Protein 1M70 (pdb70)

B-factor: mean 21.25, std 9.21, range [10.83, 76.38]

Secondary structure (DSSP, 8-state):
---HHHHHTT-GGGHHHH-TTS----TTSPP-TT--HHHHHHHHHHHHHHHSTTPPTTSS---GGGTTTTTT--HHHHHHHHHHHHHSPP------HHHHHHHHHHHHH-BGGGTBPPSHHHH-TTS--BGGGTBPP-TT--HHHHHHHHHHHHHTS--TTTTT-HHHHHHTT--HHHHHHHHHHHHT--/---HHHHHTS-GGGHHHH-TTS----TTSPP-TT--HHHHHHHHHHHHHHHSTTPPTT-S---GGGTTTTTT--HHHHHHHHHHHHHSPPPP----HHHHHHHHHHHHH-BGGGTBPPSHHHH-TTS--BTTTTBPP-TT--HHHHHHHHHHHHHTS--TT-TT-HHHHHHTT--HHHHHHHHHHHHH--/---HHHHTTS-HHHHHHH-TTS--SSTTSPP-TT--HHHHHHHHHHHHHHHSTTPPTTSS---GGGTTTTTTS-HHHHHHHHHHHHHSPP------HHHHHHHHHHHHH-BGGGTB--SHHHH-TTS--BGGGTBPP-TT--HHHHHHHHHHHHTT---TT-TT-HHHHHHTT--HHHHHHHHHHHHH--/---HHHHHTT-HHHHHHH-TTS--SSTTS---TT--HHHHHHHHHHHHHHHSTTPPTTSS---GGGTTTTTT--HHHHHHHHHHHHHSPPPP----HHHHHHHHHHHHH-BGGGTBPPSHHHH-TTS--BGGGTBPP-TT--HHHHHHHHHHHHHTS--TT-TT-HHHHHHTT--HHHHHHHHHHHHH--

InterPro domains:
  IPR009056 Cytochrome c-like domain [PF00034] (26-107)
  IPR009056 Cytochrome c-like domain [PF00034] (123-209)
  IPR009056 Cytochrome c-like domain [PS51007] (22-109)
  IPR009056 Cytochrome c-like domain [PS51007] (118-210)
  IPR024167 Cytochrome c4-like [PIRSF000005] (1-210)
  IPR036909 Cytochrome c-like domain superfamily [G3DSA:1.10.760.10] (21-111)
  IPR036909 Cytochrome c-like domain superfamily [G3DSA:1.10.760.10] (112-210)
  IPR036909 Cytochrome c-like domain superfamily [SSF46626] (21-110)
  IPR036909 Cytochrome c-like domain superfamily [SSF46626] (114-209)
  IPR050597 Cytochrome c Oxidase Subunit [PTHR33751] (7-210)

Organism: Stutzerimonas stutzeri (NCBI:txid316)

Foldseek 3Di:
DAAQVLLLVVCVVPPVQQNSQQADPPQQRKRLAQKFLQLQLQLLVLCCQQQEPPRDPPGRAHDVVCRPPCVVPDSRSSSNNSSNRSNGDADADAQDCVQQVLLLCCQQQNDVVLPAGHVCVALNNQQCGDNVVNTIRQAQIRLNNQLVVLVCLLVVNGDSCVVPNPSVVNSVPDDSSNSSSNSSNRNHGD/DADQVVLLVVCVVPCVQQNSQQEDPPLQRKRLAQKFLLLQLQLLVLCQQQQEPPRDPPGRAHDVVCRNPCVVPDSRSSSNNSSNRSNGDYDAAAFDPVLQVLLLCCQQQNDVVVPAGHNCVAQNNQQSGDNVVNGIRQAQIRLVNQLVVLVCLLVVVHDVVDPVSPSSVNSVPDDSSNSNSNSRNRRRGD/DAALVVLLVVCPVVCVACNSLQPGPDQQGKRLAQKFLLLQLQLLVLCQQQQEPPRDPPGRAHDVVCRPVCVVPDSRNSSNNSSNRSNGDADADAFPVVLLVLLLCCQCQPDVVVPAGHVCVACNNQQCGDVVVSGIRQAQIRLNNQLVVLVCLLVVVHDVVPDVSVSVVNSVPADSSNSSSNSSNRNRGD/DADQVVLLVVCPVVCVAQNSLQAGPDLQRKRLAQKFLQLQLQLLVLCQQQQEVPRDPPGGAHDVVCRCVCVVPDSHNSSHNSSNRNNGDYDAFAFDVVLQVLLLCCQCQNDVVVPAGHNCVACNNLQSGDNVVSGIRQAQIRLVNQLVVLVCLLVVVGDVVPDVSNSVVNSVPADSSNSNSNSRNRNRRD

Sequence (760 aa):
AGDAEAGQGKVAVCGACHGVDGNSPAPNFPKLAGQGERYLLKQLQDIKAGSTPGAPEGVGRKVLEMTGMLDPLSDQDLEDIAAYFSSQKGSVGYADPALAKQGEKLFRGGKLDQGMPACTGCHAPNGVGNDLAGFPKLGGQHAAYTAKQLTDFREGNRTNDGDTMIMRGVAAKLSNKDIEALSSYIQGLHAGDAEAGQGKVAVCGACHGVDGNSPAPNFPKLAGQGERYLLKQLQDIKAGSTPGAPEGVGRKVLEMTGMLDPLSDQDLEDIAAYFSSQKGSVGYADPALAKQGEKLFRGGKLDQGMPACTGCHAPNGVGNDLAGFPKLGGQHAAYTAKQLTDFREGNRTNDGDTMIMRGVAAKLSNKDIEALSSYIQGLHAGDAEAGQGKVAVCGACHGVDGNSPAPNFPKLAGQGERYLLKQLQDIKAGSTPGAPEGVGRKVLEMTGMLDPLSDQDLEDIAAYFSSQKGSVGYADPALAKQGEKLFRGGKLDQGMPACTGCHAPNGVGNDLAGFPKLGGQHAAYTAKQLTDFREGNRTNDGDTMIMRGVAAKLSNKDIEALSSYIQGLHAGDAEAGQGKVAVCGACHGVDGNSPAPNFPKLAGQGERYLLKQLQDIKAGSTPGAPEGVGRKVLEMTGMLDPLSDQDLEDIAAYFSSQKGSVGYADPALAKQGEKLFRGGKLDQGMPACTGCHAPNGVGNDLAGFPKLGGQHAAYTAKQLTDFREGNRTNDGDTMIMRGVAAKLSNKDIEALSSYIQGLH

CATH classification: 1.10.760.10 (+1 more: 1.10.760.10)

Solvent-accessible surface area: 36708 Å² total; per-residue (Å²): 112,20,44,33,84,26,0,113,69,53,13,104,102,21,19,105,51,23,15,120,56,0,32,17,119,28,80,95,66,29,23,31,5,24,14,14,49,139,28,12,32,60,10,22,72,28,13,54,45,6,3,46,106,82,27,93,179,61,66,22,28,144,24,129,124,31,74,25,60,9,56,113,36,29,85,58,27,0,40,5,5,0,8,9,4,34,74,46,173,29,46,75,36,143,35,42,98,83,43,8,152,68,0,52,142,18,0,141,38,12,37,138,133,86,57,2,69,31,23,32,72,49,20,18,104,53,0,76,10,68,45,165,47,31,50,24,55,36,5,1,18,22,26,44,30,10,24,119,16,17,46,18,17,65,101,45,106,23,60,15,15,42,127,83,116,72,37,86,41,23,0,60,84,7,51,105,116,19,6,77,0,3,1,6,30,5,33,21,16,159,123,20,77,30,147,37,0,109,71,65,14,82,20,23,19,24,25,23,15,117,55,0,30,11,106,10,39,57,19,26,21,30,6,24,13,4,56,131,26,10,44,91,12,23,62,24,15,51,45,6,6,45,98,84,28,89,178,59,60,23,31,148,27,123,92,29,74,16,30,9,57,90,35,56,87,90,30,0,41,5,6,0,8,8,4,34,72,50,176,21,45,89,24,148,28,54,98,93,25,24,124,64,0,55,78,13,1,132,38,12,35,108,80,74,42,1,11,26,21,30,18,21,19,16,108,55,0,66,11,16,88,124,9,13,36,25,53,34,6,2,17,19,25,43,25,10,26,118,16,17,37,19,16,73,103,38,97,23,48,16,40,30,124,37,92,37,33,42,36,22,0,57,79,6,53,105,114,10,6,90,0,5,1,10,37,5,39,15,18,161,118,23,66,34,149,36,0,119,74,72,12,98,88,25,8,89,45,21,4,120,64,0,29,1,122,43,79,109,53,23,23,31,8,22,15,16,61,126,26,12,38,82,12,22,88,26,15,54,46,2,6,47,99,81,21,92,178,65,60,27,33,139,36,138,123,34,65,20,81,8,53,107,44,57,102,91,28,1,49,5,5,1,9,15,3,33,71,45,177,23,37,82,32,149,36,59,97,83,34,7,132,79,0,44,156,12,0,122,47,14,43,69,139,95,15,2,19,31,22,21,23,25,20,16,75,62,0,80,11,45,40,139,20,23,27,24,53,35,10,0,17,23,25,48,31,10,26,121,16,18,47,24,14,63,102,36,115,22,48,17,36,32,146,107,92,53,37,35,34,24,0,60,68,7,56,106,122,13,6,81,0,5,2,8,21,4,33,15,13,155,118,28,73,34,149,38,0,110,59,67,9,33,40,24,10,28,26,21,9,121,52,0,32,5,78,8,79,109,43,24,21,30,5,22,14,12,66,124,28,10,48,95,11,21,64,25,15,53,43,3,3,42,99,81,24,90,181,66,63,24,30,152,29,62,68,33,48,21,29,8,60,109,34,56,87,87,27,0,39,3,4,1,11,17,4,33,73,53,164,20,38,106,20,160,20,59,84,82,44,15,143,84,0,47,143,9,0,152,46,12,37,157,139,85,56,3,84,33,22,27,74,48,20,16,102,59,0,74,11,62,56,153,51,24,57,25,49,34,7,3,17,26,25,45,29,10,26,119,16,17,46,24,13,63,101,36,115,22,48,15,37,31,145,115,91,94,36,41,34,28,0,63,73,7,54,107,132,14,6,76,1,4,2,8,21,5,43,12,17,156

Structure (mmCIF, N/CA/C/O backbone):
data_1M70
#
_entry.id   1M70
#
_cell.length_a   74.96
_cell.length_b   57.64
_cell.length_c   84.41
_cell.angle_alpha   90.00
_cell.angle_beta   104.23
_cell.angle_gamma   90.00
#
_symmetry.space_group_name_H-M   'P 1 21 1'
#
loop_
_entity.id
_entity.type
_entity.pdbx_description
1 polymer 'Cytochrome c4'
2 non-polymer 'HEME C'
3 non-polymer GLYCEROL
4 water water
#
loop_
_atom_site.group_PDB
_atom_site.id
_atom_site.type_symbol
_atom_site.label_atom_id
_atom_site.label_alt_id
_atom_site.label_comp_id
_atom_site.label_asym_id
_atom_site.label_entity_id
_atom_site.label_seq_id
_atom_site.pdbx_PDB_ins_code
_atom_site.Cartn_x
_atom_site.Cartn_y
_atom_site.Cartn_z
_atom_site.occupancy
_atom_site.B_iso_or_equiv
_atom_site.auth_seq_id
_atom_site.auth_comp_id
_atom_site.auth_asym_id
_atom_site.auth_atom_id
_atom_site.pdbx_PDB_model_num
ATOM 1 N N . ALA A 1 1 ? 18.848 -3.996 19.643 1.00 34.81 1 ALA A N 1
ATOM 2 C CA . ALA A 1 1 ? 17.814 -5.014 19.722 1.00 25.19 1 ALA A CA 1
ATOM 3 C C . ALA A 1 1 ? 17.265 -5.004 21.137 1.00 21.81 1 ALA A C 1
ATOM 4 O O . ALA A 1 1 ? 17.987 -4.584 22.036 1.00 27.73 1 ALA A O 1
ATOM 6 N N . GLY A 1 2 ? 16.033 -5.456 21.270 1.00 17.53 2 GLY A N 1
ATOM 7 C CA . GLY A 1 2 ? 15.379 -5.489 22.553 1.00 19.21 2 GLY A CA 1
ATOM 8 C C . GLY A 1 2 ? 15.443 -6.846 23.227 1.00 18.02 2 GLY A C 1
ATOM 9 O O . GLY A 1 2 ? 15.581 -7.861 22.578 1.00 19.17 2 GLY A O 1
ATOM 10 N N . ASP A 1 3 ? 15.314 -6.798 24.548 1.00 17.42 3 ASP A N 1
ATOM 11 C CA . ASP A 1 3 ? 15.150 -7.918 25.452 1.00 19.01 3 ASP A CA 1
ATOM 12 C C . ASP A 1 3 ? 13.645 -8.137 25.676 1.00 16.42 3 ASP A C 1
ATOM 13 O O . ASP A 1 3 ? 13.046 -7.332 26.419 1.00 18.35 3 ASP A O 1
ATOM 18 N N . ALA A 1 4 ? 13.064 -9.129 25.016 1.00 17.94 4 ALA A N 1
ATOM 19 C CA . ALA A 1 4 ? 11.622 -9.360 25.140 1.00 18.70 4 ALA A CA 1
ATOM 20 C C . ALA A 1 4 ? 11.164 -9.578 26.559 1.00 18.19 4 ALA A C 1
ATOM 21 O O . ALA A 1 4 ? 10.097 -9.134 26.977 1.00 19.15 4 ALA A O 1
ATOM 23 N N . GLU A 1 5 ? 11.948 -10.284 27.361 1.00 19.85 5 GLU A N 1
ATOM 24 C CA . GLU A 1 5 ? 11.589 -10.580 28.746 1.00 20.50 5 GLU A CA 1
ATOM 25 C C . GLU A 1 5 ? 11.492 -9.286 29.537 1.00 18.53 5 GLU A C 1
ATOM 26 O O . GLU A 1 5 ? 10.588 -9.085 30.337 1.00 20.45 5 GLU A O 1
ATOM 32 N N . ALA A 1 6 ? 12.477 -8.417 29.298 1.00 18.35 6 ALA A N 1
ATOM 33 C CA . ALA A 1 6 ? 12.465 -7.119 29.971 1.00 18.76 6 ALA A CA 1
ATOM 34 C C . ALA A 1 6 ? 11.228 -6.329 29.534 1.00 16.18 6 ALA A C 1
ATOM 35 O O . ALA A 1 6 ? 10.531 -5.687 30.333 1.00 17.87 6 ALA A O 1
ATOM 37 N N . GLY A 1 7 ? 10.901 -6.393 28.226 1.00 17.46 7 GLY A N 1
ATOM 38 C CA . GLY A 1 7 ? 9.769 -5.650 27.729 1.00 17.23 7 GLY A CA 1
ATOM 39 C C . GLY A 1 7 ? 8.451 -6.069 28.291 1.00 16.34 7 GLY A C 1
ATOM 40 O O . GLY A 1 7 ? 7.538 -5.251 28.449 1.00 17.60 7 GLY A O 1
ATOM 41 N N . GLN A 1 8 ? 8.341 -7.349 28.630 1.00 18.11 8 GLN A N 1
ATOM 42 C CA . GLN A 1 8 ? 7.118 -7.865 29.242 1.00 20.15 8 GLN A CA 1
ATOM 43 C C . GLN A 1 8 ? 6.782 -7.125 30.507 1.00 19.32 8 GLN A C 1
ATOM 44 O O . GLN A 1 8 ? 5.617 -7.029 30.883 1.00 20.59 8 GLN A O 1
ATOM 50 N N . GLY A 1 9 ? 7.777 -6.620 31.236 1.00 19.17 9 GLY A N 1
ATOM 51 C CA . GLY A 1 9 ? 7.522 -5.882 32.449 1.00 20.94 9 GLY A CA 1
ATOM 52 C C . GLY A 1 9 ? 7.368 -4.402 32.268 1.00 19.50 9 GLY A C 1
ATOM 53 O O . GLY A 1 9 ? 7.266 -3.699 33.279 1.00 25.53 9 GLY A O 1
ATOM 54 N N . LYS A 1 10 ? 7.315 -3.915 31.028 1.00 18.37 10 LYS A N 1
ATOM 55 C CA . LYS A 1 10 ? 7.320 -2.478 30.763 1.00 18.23 10 LYS A CA 1
ATOM 56 C C . LYS A 1 10 ? 6.053 -2.069 30.019 1.00 17.49 10 LYS A C 1
ATOM 57 O O . LYS A 1 10 ? 5.997 -1.008 29.404 1.00 18.86 10 LYS A O 1
ATOM 63 N N . VAL A 1 11 ? 5.019 -2.901 30.079 1.00 17.00 11 VAL A N 1
ATOM 64 C CA . VAL A 1 11 ? 3.823 -2.647 29.283 1.00 16.85 11 VAL A CA 1
ATOM 65 C C . VAL A 1 11 ? 2.526 -2.606 30.094 1.00 18.15 11 VAL A C 1
ATOM 66 O O . VAL A 1 11 ? 1.444 -2.780 29.515 1.00 17.73 11 VAL A O 1
ATOM 70 N N . ALA A 1 12 ? 2.571 -2.367 31.402 1.00 18.88 12 ALA A N 1
ATOM 71 C CA . ALA A 1 12 ? 1.351 -2.401 32.209 1.00 21.70 12 ALA A CA 1
ATOM 72 C C . ALA A 1 12 ? 0.288 -1.449 31.682 1.00 20.36 12 ALA A C 1
ATOM 73 O O . ALA A 1 12 ? -0.892 -1.809 31.562 1.00 20.78 12 ALA A O 1
ATOM 75 N N . VAL A 1 13 ? 0.662 -0.211 31.399 1.00 18.47 13 VAL A N 1
ATOM 76 C CA . VAL A 1 13 ? -0.309 0.780 30.989 1.00 17.97 13 VAL A CA 1
ATOM 77 C C . VAL A 1 13 ? -0.913 0.396 29.637 1.00 17.50 13 VAL A C 1
ATOM 78 O O . VAL A 1 13 ? -2.007 0.850 29.323 1.00 17.52 13 VAL A O 1
ATOM 82 N N . CYS A 1 14 ? -0.214 -0.392 28.828 1.00 14.83 14 CYS A N 1
ATOM 83 C CA . CYS A 1 14 ? -0.654 -0.703 27.468 1.00 13.69 14 CYS A CA 1
ATOM 84 C C . CYS A 1 14 ? -1.777 -1.719 27.421 1.00 14.28 14 CYS A C 1
ATOM 85 O O . CYS A 1 14 ? -2.530 -1.791 26.445 1.00 15.77 14 CYS A O 1
ATOM 88 N N . GLY A 1 15 ? -1.903 -2.552 28.447 1.00 15.38 15 GLY A N 1
ATOM 89 C CA . GLY A 1 15 ? -2.658 -3.774 28.315 1.00 15.50 15 GLY A CA 1
ATOM 90 C C . GLY A 1 15 ? -4.136 -3.584 28.119 1.00 14.12 15 GLY A C 1
ATOM 91 O O . GLY A 1 15 ? -4.805 -4.348 27.436 1.00 16.38 15 GLY A O 1
ATOM 92 N N . ALA A 1 16 ? -4.682 -2.541 28.755 1.00 15.32 16 ALA A N 1
ATOM 93 C CA . ALA A 1 16 ? -6.125 -2.345 28.657 1.00 15.28 16 ALA A CA 1
ATOM 94 C C . ALA A 1 16 ? -6.568 -2.220 27.205 1.00 14.93 16 ALA A C 1
ATOM 95 O O . ALA A 1 16 ? -7.592 -2.739 26.790 1.00 16.02 16 ALA A O 1
ATOM 97 N N . CYS A 1 17 ? -5.724 -1.532 26.429 1.00 15.08 17 CYS A N 1
ATOM 98 C CA . CYS A 1 17 ? -6.055 -1.256 25.033 1.00 14.80 17 CYS A CA 1
ATOM 99 C C . CYS A 1 17 ? -5.501 -2.296 24.075 1.00 14.31 17 CYS A C 1
ATOM 100 O O . CYS A 1 17 ? -6.246 -2.800 23.250 1.00 14.70 17 CYS A O 1
ATOM 103 N N . HIS A 1 18 ? -4.234 -2.702 24.244 1.00 14.64 18 HIS A N 1
ATOM 104 C CA . HIS A 1 18 ? -3.598 -3.564 23.233 1.00 14.90 18 HIS A CA 1
ATOM 105 C C . HIS A 1 18 ? -3.682 -5.018 23.632 1.00 14.48 18 HIS A C 1
ATOM 106 O O . HIS A 1 18 ? -3.399 -5.870 22.808 1.00 15.73 18 HIS A O 1
ATOM 113 N N . GLY A 1 19 ? -4.094 -5.298 24.865 1.00 16.05 19 GLY A N 1
ATOM 114 C CA . GLY A 1 19 ? -4.076 -6.673 25.340 1.00 16.74 19 GLY A CA 1
ATOM 115 C C . GLY A 1 19 ? -2.721 -7.047 25.914 1.00 16.08 19 GLY A C 1
ATOM 116 O O . GLY A 1 19 ? -1.705 -6.498 25.498 1.00 17.11 19 GLY A O 1
ATOM 117 N N . VAL A 1 20 ? -2.705 -7.954 26.869 1.00 16.68 20 VAL A N 1
ATOM 118 C CA . VAL A 1 20 ? -1.433 -8.362 27.466 1.00 19.38 20 VAL A CA 1
ATOM 119 C C . VAL A 1 20 ? -0.455 -8.884 26.432 1.00 18.14 20 VAL A C 1
ATOM 120 O O . VAL A 1 20 ? 0.749 -8.669 26.581 1.00 20.55 20 VAL A O 1
ATOM 124 N N . ASP A 1 21 ? -0.905 -9.541 25.386 1.00 18.01 21 ASP A N 1
ATOM 125 C CA . ASP A 1 21 ? -0.007 -10.091 24.375 1.00 19.66 21 ASP A CA 1
ATOM 126 C C . ASP A 1 21 ? -0.030 -9.316 23.076 1.00 17.52 21 ASP A C 1
ATOM 127 O O . ASP A 1 21 ? 0.596 -9.712 22.095 1.00 21.41 21 ASP A O 1
ATOM 132 N N . GLY A 1 22 ? -0.739 -8.210 23.027 1.00 16.17 22 GLY A N 1
ATOM 133 C CA . GLY A 1 22 ? -0.823 -7.444 21.808 1.00 16.88 22 GLY A CA 1
ATOM 134 C C . GLY A 1 22 ? -1.881 -7.897 20.804 1.00 14.67 22 GLY A C 1
ATOM 135 O O . GLY A 1 22 ? -1.725 -7.556 19.623 1.00 16.76 22 GLY A O 1
ATOM 136 N N . ASN A 1 23 ? -2.915 -8.610 21.287 1.00 15.21 23 ASN A N 1
ATOM 137 C CA . ASN A 1 23 ? -3.966 -9.082 20.395 1.00 14.89 23 ASN A CA 1
ATOM 138 C C . ASN A 1 23 ? -5.380 -8.647 20.745 1.00 18.16 23 ASN A C 1
ATOM 139 O O . ASN A 1 23 ? -6.364 -9.354 20.467 1.00 19.63 23 ASN A O 1
ATOM 144 N N . SER A 1 24 ? -5.607 -7.532 21.356 1.00 16.55 24 SER A N 1
ATOM 145 C CA . SER A 1 24 ? -6.934 -7.153 21.824 1.00 15.41 24 SER A CA 1
ATOM 146 C C . SER A 1 24 ? -7.926 -7.068 20.663 1.00 15.22 24 SER A C 1
ATOM 147 O O . SER A 1 24 ? -7.505 -6.620 19.585 1.00 17.33 24 SER A O 1
ATOM 150 N N . PRO A 1 25 ? -9.163 -7.488 20.838 1.00 17.23 25 PRO A N 1
ATOM 151 C CA . PRO A 1 25 ? -10.154 -7.384 19.792 1.00 18.42 25 PRO A CA 1
ATOM 152 C C . PRO A 1 25 ? -10.668 -5.983 19.537 1.00 16.55 25 PRO A C 1
ATOM 153 O O . PRO A 1 25 ? -11.456 -5.744 18.617 1.00 18.07 25 PRO A O 1
ATOM 157 N N . ALA A 1 26 ? -10.272 -4.991 20.303 1.00 16.31 26 ALA A N 1
ATOM 158 C CA . ALA A 1 26 ? -10.734 -3.607 20.174 1.00 15.79 26 ALA A CA 1
ATOM 159 C C . ALA A 1 26 ? -10.449 -3.138 18.755 1.00 14.85 26 ALA A C 1
ATOM 160 O O . ALA A 1 26 ? -9.302 -3.119 18.327 1.00 16.65 26 ALA A O 1
ATOM 162 N N . PRO A 1 27 ? -11.452 -2.818 17.955 1.00 16.18 27 PRO A N 1
ATOM 163 C CA . PRO A 1 27 ? -11.242 -2.678 16.519 1.00 18.48 27 PRO A CA 1
ATOM 164 C C . PRO A 1 27 ? -10.408 -1.501 16.047 1.00 17.53 27 PRO A C 1
ATOM 165 O O . PRO A 1 27 ? -9.955 -1.498 14.893 1.00 22.05 27 PRO A O 1
ATOM 169 N N . ASN A 1 28 ? -10.212 -0.476 16.841 1.00 16.64 28 ASN A N 1
ATOM 170 C CA . ASN A 1 28 ? -9.480 0.727 16.483 1.00 17.62 28 ASN A CA 1
ATOM 171 C C . ASN A 1 28 ? -8.078 0.737 17.059 1.00 16.63 28 ASN A C 1
ATOM 172 O O . ASN A 1 28 ? -7.291 1.633 16.745 1.00 19.07 28 ASN A O 1
ATOM 177 N N . PHE A 1 29 ? -7.766 -0.240 17.882 1.00 15.02 29 PHE A N 1
ATOM 178 C CA . PHE A 1 29 ? -6.415 -0.320 18.494 1.00 15.46 29 PHE A CA 1
ATOM 179 C C . PHE A 1 29 ? -5.647 -1.367 17.734 1.00 14.86 29 PHE A C 1
ATOM 180 O O . PHE A 1 29 ? -6.046 -2.531 17.631 1.00 16.19 29 PHE A O 1
ATOM 188 N N . PRO A 1 30 ? -4.512 -0.994 17.125 1.00 13.15 30 PRO A N 1
ATOM 189 C CA . PRO A 1 30 ? -3.827 -1.968 16.281 1.00 12.35 30 PRO A CA 1
ATOM 190 C C . PRO A 1 30 ? -3.284 -3.122 17.109 1.00 11.44 30 PRO A C 1
ATOM 191 O O . PRO A 1 30 ? -2.757 -2.906 18.206 1.00 13.69 30 PRO A O 1
ATOM 195 N N . LYS A 1 31 ? -3.398 -4.329 16.559 1.00 11.95 31 LYS A N 1
ATOM 196 C CA . LYS A 1 31 ? -2.715 -5.464 17.124 1.00 12.24 31 LYS A CA 1
ATOM 197 C C . LYS A 1 31 ? -1.222 -5.266 16.921 1.00 12.64 31 LYS A C 1
ATOM 198 O O . LYS A 1 31 ? -0.757 -4.878 15.831 1.00 12.93 31 LYS A O 1
ATOM 204 N N . LEU A 1 32 ? -0.476 -5.544 17.971 1.00 12.44 32 LEU A N 1
ATOM 205 C CA . LEU A 1 32 ? 0.988 -5.429 17.988 1.00 12.55 32 LEU A CA 1
ATOM 206 C C . LEU A 1 32 ? 1.689 -6.780 17.957 1.00 12.86 32 LEU A C 1
ATOM 207 O O . LEU A 1 32 ? 2.865 -6.869 17.597 1.00 13.01 32 LEU A O 1
ATOM 212 N N . ALA A 1 33 ? 0.958 -7.829 18.336 1.00 14.06 33 ALA A N 1
ATOM 213 C CA . ALA A 1 33 ? 1.560 -9.167 18.400 1.00 14.35 33 ALA A CA 1
ATOM 214 C C . ALA A 1 33 ? 2.090 -9.616 17.054 1.00 13.85 33 ALA A C 1
ATOM 215 O O . ALA A 1 33 ? 1.367 -9.640 16.084 1.00 15.96 33 ALA A O 1
ATOM 217 N N . GLY A 1 34 ? 3.363 -9.970 17.010 1.00 13.94 34 GLY A N 1
ATOM 218 C CA . GLY A 1 34 ? 3.949 -10.544 15.846 1.00 15.49 34 GLY A CA 1
ATOM 219 C C . GLY A 1 34 ? 4.377 -9.527 14.822 1.00 14.76 34 GLY A C 1
ATOM 220 O O . GLY A 1 34 ? 4.875 -9.898 13.745 1.00 16.99 34 GLY A O 1
ATOM 221 N N . GLN A 1 35 ? 4.209 -8.241 15.119 1.00 14.29 35 GLN A N 1
ATOM 222 C CA . GLN A 1 35 ? 4.701 -7.195 14.224 1.00 15.00 35 GLN A CA 1
ATOM 223 C C . GLN A 1 35 ? 6.212 -7.221 14.219 1.00 14.79 35 GLN A C 1
ATOM 224 O O . GLN A 1 35 ? 6.819 -7.662 15.219 1.00 15.75 35 GLN A O 1
ATOM 230 N N . GLY A 1 36 ? 6.837 -6.729 13.156 1.00 14.86 36 GLY A N 1
ATOM 231 C CA . GLY A 1 36 ? 8.286 -6.677 13.137 1.00 14.97 36 GLY A CA 1
ATOM 232 C C . GLY A 1 36 ? 8.852 -5.784 14.202 1.00 15.32 36 GLY A C 1
ATOM 233 O O . GLY A 1 36 ? 8.343 -4.686 14.427 1.00 15.04 36 GLY A O 1
ATOM 234 N N . GLU A 1 37 ? 9.943 -6.233 14.829 1.00 15.68 37 GLU A N 1
ATOM 235 C CA . GLU A 1 37 ? 10.562 -5.457 15.891 1.00 15.99 37 GLU A CA 1
ATOM 236 C C . GLU A 1 37 ? 11.052 -4.084 15.428 1.00 16.50 37 GLU A C 1
ATOM 237 O O . GLU A 1 37 ? 10.839 -3.093 16.146 1.00 16.67 37 GLU A O 1
ATOM 243 N N . ARG A 1 38 ? 11.707 -4.042 14.276 1.00 15.79 38 ARG A N 1
ATOM 244 C CA . ARG A 1 38 ? 12.212 -2.763 13.780 1.00 16.18 38 ARG A CA 1
ATOM 245 C C . ARG A 1 38 ? 11.083 -1.769 13.561 1.00 14.99 38 ARG A C 1
ATOM 246 O O . ARG A 1 38 ? 11.217 -0.604 13.887 1.00 16.30 38 ARG A O 1
ATOM 254 N N . TYR A 1 39 ? 9.995 -2.240 12.955 1.00 14.85 39 TYR A N 1
ATOM 255 C CA . TYR A 1 39 ? 8.864 -1.376 12.692 1.00 14.38 39 TYR A CA 1
ATOM 256 C C . TYR A 1 39 ? 8.255 -0.895 14.002 1.00 13.76 39 TYR A C 1
ATOM 257 O O . TYR A 1 39 ? 7.935 0.284 14.156 1.00 14.11 39 TYR A O 1
ATOM 266 N N . LEU A 1 40 ? 8.040 -1.822 14.936 1.00 13.69 40 LEU A N 1
ATOM 267 C CA . LEU A 1 40 ? 7.513 -1.412 16.241 1.00 14.11 40 LEU A CA 1
ATOM 268 C C . LEU A 1 40 ? 8.391 -0.372 16.911 1.00 14.46 40 LEU A C 1
ATOM 269 O O . LEU A 1 40 ? 7.885 0.612 17.451 1.00 14.73 40 LEU A O 1
ATOM 274 N N . LEU A 1 41 ? 9.707 -0.576 16.894 1.00 14.50 41 LEU A N 1
ATOM 275 C CA . LEU A 1 41 ? 10.580 0.388 17.533 1.00 15.01 41 LEU A CA 1
ATOM 276 C C . LEU A 1 41 ? 10.469 1.748 16.886 1.00 14.31 41 LEU A C 1
ATOM 277 O O . LEU A 1 41 ? 10.397 2.794 17.536 1.00 14.92 41 LEU A O 1
ATOM 282 N N . LYS A 1 42 ? 10.486 1.792 15.547 1.00 15.75 42 LYS A N 1
ATOM 283 C CA . LYS A 1 42 ? 10.334 3.079 14.864 1.00 15.90 42 LYS A CA 1
ATOM 284 C C . LYS A 1 42 ? 9.016 3.758 15.243 1.00 15.09 42 LYS A C 1
ATOM 285 O O . LYS A 1 42 ? 9.015 4.971 15.488 1.00 14.93 42 LYS A O 1
ATOM 296 N N . GLN A 1 43 ? 7.931 2.976 15.267 1.00 13.71 43 GLN A N 1
ATOM 297 C CA . GLN A 1 43 ? 6.665 3.628 15.611 1.00 13.97 43 GLN A CA 1
ATOM 298 C C . GLN A 1 43 ? 6.697 4.131 17.059 1.00 14.18 43 GLN A C 1
ATOM 299 O O . GLN A 1 43 ? 6.194 5.215 17.352 1.00 14.61 43 GLN A O 1
ATOM 305 N N . LEU A 1 44 ? 7.260 3.341 17.974 1.00 14.44 44 LEU A N 1
ATOM 306 C CA . LEU A 1 44 ? 7.359 3.810 19.367 1.00 14.30 44 LEU A CA 1
ATOM 307 C C . LEU A 1 44 ? 8.150 5.100 19.457 1.00 13.99 44 LEU A C 1
ATOM 308 O O . LEU A 1 44 ? 7.779 6.058 20.115 1.00 16.31 44 LEU A O 1
ATOM 313 N N . GLN A 1 45 ? 9.303 5.165 18.776 1.00 14.50 45 GLN A N 1
ATOM 314 C CA . GLN A 1 45 ? 10.095 6.389 18.775 1.00 16.32 45 GLN A CA 1
ATOM 315 C C . GLN A 1 45 ? 9.317 7.579 18.193 1.00 16.68 45 GLN A C 1
ATOM 316 O O . GLN A 1 45 ? 9.352 8.676 18.720 1.00 18.90 45 GLN A O 1
ATOM 322 N N . ASP A 1 46 ? 8.620 7.354 17.079 1.00 16.07 46 ASP A N 1
ATOM 323 C CA . ASP A 1 46 ? 7.888 8.407 16.417 1.00 16.86 46 ASP A CA 1
ATOM 324 C C . ASP A 1 46 ? 6.686 8.873 17.241 1.00 15.56 46 ASP A C 1
ATOM 325 O O . ASP A 1 46 ? 6.397 10.070 17.317 1.00 17.34 46 ASP A O 1
ATOM 330 N N . ILE A 1 47 ? 5.981 7.904 17.829 1.00 15.73 47 ILE A N 1
ATOM 331 C CA . ILE A 1 47 ? 4.818 8.236 18.667 1.00 15.62 47 ILE A CA 1
ATOM 332 C C . ILE A 1 47 ? 5.317 9.011 19.882 1.00 16.51 47 ILE A C 1
ATOM 333 O O . ILE A 1 47 ? 4.697 9.999 20.255 1.00 19.23 47 ILE A O 1
ATOM 338 N N . LYS A 1 48 ? 6.403 8.567 20.504 1.00 17.39 48 LYS A N 1
ATOM 339 C CA . LYS A 1 48 ? 6.889 9.289 21.673 1.00 18.20 48 LYS A CA 1
ATOM 340 C C . LYS A 1 48 ? 7.191 10.728 21.268 1.00 19.50 48 LYS A C 1
ATOM 341 O O . LYS A 1 48 ? 6.763 11.670 21.931 1.00 21.71 48 LYS A O 1
ATOM 347 N N . ALA A 1 49 ? 7.934 10.936 20.170 1.00 20.62 49 ALA A N 1
ATOM 348 C CA . ALA A 1 49 ? 8.283 12.305 19.809 1.00 20.94 49 ALA A CA 1
ATOM 349 C C . ALA A 1 49 ? 7.101 13.164 19.414 1.00 20.90 49 ALA A C 1
ATOM 350 O O . ALA A 1 49 ? 7.060 14.351 19.720 1.00 23.16 49 ALA A O 1
ATOM 352 N N . GLY A 1 50 ? 6.138 12.573 18.721 1.00 19.39 50 GLY A N 1
ATOM 353 C CA . GLY A 1 50 ? 5.043 13.354 18.235 1.00 20.96 50 GLY A CA 1
ATOM 354 C C . GLY A 1 50 ? 3.895 13.560 19.180 1.00 19.58 50 GLY A C 1
ATOM 355 O O . GLY A 1 50 ? 3.082 14.454 18.978 1.00 20.16 50 GLY A O 1
ATOM 356 N N . SER A 1 51 ? 3.838 12.737 20.228 1.00 20.54 51 SER A N 1
ATOM 357 C CA . SER A 1 51 ? 2.710 12.748 21.152 1.00 19.72 51 SER A CA 1
ATOM 358 C C . SER A 1 51 ? 3.021 13.288 22.537 1.00 21.90 51 SER A C 1
ATOM 359 O O . SER A 1 51 ? 2.218 13.215 23.480 1.00 23.26 51 SER A O 1
ATOM 362 N N . THR A 1 52 ? 4.218 13.862 22.667 1.00 23.40 52 THR A N 1
ATOM 363 C CA . THR A 1 52 ? 4.592 14.507 23.937 1.00 25.98 52 THR A CA 1
ATOM 364 C C . THR A 1 52 ? 4.031 15.918 23.965 1.00 24.04 52 THR A C 1
ATOM 365 O O . THR A 1 52 ? 3.911 16.564 22.922 1.00 25.61 52 THR A O 1
ATOM 369 N N . PRO A 1 53 ? 3.628 16.446 25.112 1.00 34.35 53 PRO A N 1
ATOM 370 C CA . PRO A 1 53 ? 3.103 17.824 25.120 1.00 33.46 53 PRO A CA 1
ATOM 371 C C . PRO A 1 53 ? 4.148 18.803 24.586 1.00 34.70 53 PRO A C 1
ATOM 372 O O . PRO A 1 53 ? 5.339 18.706 24.878 1.00 33.15 53 PRO A O 1
ATOM 376 N N . GLY A 1 54 ? 3.699 19.761 23.777 1.00 33.14 54 GLY A N 1
ATOM 377 C CA . GLY A 1 54 ? 4.527 20.793 23.186 1.00 35.26 54 GLY A CA 1
ATOM 378 C C . GLY A 1 54 ? 5.401 20.340 22.031 1.00 32.59 54 GLY A C 1
ATOM 379 O O . GLY A 1 54 ? 6.178 21.162 21.531 1.00 32.70 54 GLY A O 1
ATOM 380 N N . ALA A 1 55 ? 5.254 19.075 21.619 1.00 27.02 55 ALA A N 1
ATOM 381 C CA . ALA A 1 55 ? 5.942 18.640 20.411 1.00 26.45 55 ALA A CA 1
ATOM 382 C C . ALA A 1 55 ? 5.643 19.619 19.278 1.00 30.34 55 ALA A C 1
ATOM 383 O O . ALA A 1 55 ? 4.505 20.075 19.179 1.00 30.76 55 ALA A O 1
ATOM 385 N N . PRO A 1 56 ? 6.628 19.964 18.474 1.00 29.15 56 PRO A N 1
ATOM 386 C CA . PRO A 1 56 ? 6.364 20.867 17.343 1.00 30.18 56 PRO A CA 1
ATOM 387 C C . PRO A 1 56 ? 5.377 20.187 16.400 1.00 29.59 56 PRO A C 1
ATOM 388 O O . PRO A 1 56 ? 5.370 18.958 16.262 1.00 37.45 56 PRO A O 1
ATOM 392 N N . GLU A 1 57 ? 4.517 20.964 15.763 1.00 37.27 57 GLU A N 1
ATOM 393 C CA . GLU A 1 57 ? 3.482 20.377 14.917 1.00 42.01 57 GLU A CA 1
ATOM 394 C C . GLU A 1 57 ? 4.125 19.700 13.719 1.00 36.67 57 GLU A C 1
ATOM 395 O O . GLU A 1 57 ? 5.027 20.235 13.058 1.00 39.55 57 GLU A O 1
ATOM 401 N N . GLY A 1 58 ? 3.662 18.480 13.475 1.00 30.13 58 GLY A N 1
ATOM 402 C CA . GLY A 1 58 ? 4.081 17.733 12.309 1.00 33.08 58 GLY A CA 1
ATOM 403 C C . GLY A 1 58 ? 5.285 16.848 12.542 1.00 28.39 58 GLY A C 1
ATOM 404 O O . GLY A 1 58 ? 5.707 16.198 11.590 1.00 30.75 58 GLY A O 1
ATOM 405 N N . VAL A 1 59 ? 5.804 16.836 13.764 1.00 24.86 59 VAL A N 1
ATOM 406 C CA . VAL A 1 59 ? 6.929 15.960 14.077 1.00 24.14 59 VAL A CA 1
ATOM 407 C C . VAL A 1 59 ? 6.434 14.581 14.461 1.00 24.82 59 VAL A C 1
ATOM 408 O O . VAL A 1 59 ? 5.395 14.400 15.119 1.00 24.11 59 VAL A O 1
ATOM 412 N N . GLY A 1 60 ? 7.175 13.535 14.087 1.00 21.29 60 GLY A N 1
ATOM 413 C CA . GLY A 1 60 ? 6.871 12.186 14.543 1.00 21.46 60 GLY A CA 1
ATOM 414 C C . GLY A 1 60 ? 5.479 11.751 14.146 1.00 17.27 60 GLY A C 1
ATOM 415 O O . GLY A 1 60 ? 5.000 12.019 13.070 1.00 19.43 60 GLY A O 1
ATOM 416 N N . ARG A 1 61 ? 4.836 11.018 15.046 1.00 16.99 61 ARG A N 1
ATOM 417 C CA . ARG A 1 61 ? 3.494 10.472 14.863 1.00 15.82 61 ARG A CA 1
ATOM 418 C C . ARG A 1 61 ? 2.675 10.818 16.095 1.00 15.79 61 ARG A C 1
ATOM 419 O O . ARG A 1 61 ? 3.015 10.426 17.199 1.00 19.59 61 ARG A O 1
ATOM 427 N N . LYS A 1 62 ? 1.646 11.620 15.943 1.00 19.64 62 LYS A N 1
ATOM 428 C CA . LYS A 1 62 ? 0.863 12.063 17.095 1.00 19.85 62 LYS A CA 1
ATOM 429 C C . LYS A 1 62 ? -0.322 11.127 17.269 1.00 19.63 62 LYS A C 1
ATOM 430 O O . LYS A 1 62 ? -1.234 11.102 16.453 1.00 22.67 62 LYS A O 1
ATOM 436 N N . VAL A 1 63 ? -0.266 10.359 18.344 1.00 17.56 63 VAL A N 1
ATOM 437 C CA . VAL A 1 63 ? -1.349 9.426 18.668 1.00 16.67 63 VAL A CA 1
ATOM 438 C C . VAL A 1 63 ? -2.056 9.973 19.903 1.00 16.20 63 VAL A C 1
ATOM 439 O O . VAL A 1 63 ? -1.498 9.944 21.002 1.00 17.07 63 VAL A O 1
ATOM 443 N N . LEU A 1 64 ? -3.269 10.525 19.696 1.00 16.95 64 LEU A N 1
ATOM 444 C CA . LEU A 1 64 ? -3.971 11.180 20.795 1.00 18.05 64 LEU A CA 1
ATOM 445 C C . LEU A 1 64 ? -4.177 10.221 21.955 1.00 17.04 64 LEU A C 1
ATOM 446 O O . LEU A 1 64 ? -4.095 10.655 23.111 1.00 18.90 64 LEU A O 1
ATOM 451 N N . GLU A 1 65 ? -4.428 8.969 21.667 1.00 16.46 65 GLU A N 1
ATOM 452 C CA . GLU A 1 65 ? -4.730 7.957 22.686 1.00 16.54 65 GLU A CA 1
ATOM 453 C C . GLU A 1 65 ? -3.506 7.544 23.494 1.00 16.42 65 GLU A C 1
ATOM 454 O O . GLU A 1 65 ? -3.627 6.776 24.447 1.00 19.41 65 GLU A O 1
ATOM 460 N N . MET A 1 66 ? -2.329 8.060 23.091 1.00 16.21 66 MET A N 1
ATOM 461 C CA . MET A 1 66 ? -1.112 7.695 23.763 1.00 16.40 66 MET A CA 1
ATOM 462 C C . MET A 1 66 ? -0.289 8.923 24.127 1.00 18.26 66 MET A C 1
ATOM 463 O O . MET A 1 66 ? 0.917 8.813 24.397 1.00 18.68 66 MET A O 1
ATOM 468 N N . THR A 1 67 ? -0.873 10.095 24.217 1.00 18.94 67 THR A N 1
ATOM 469 C CA . THR A 1 67 ? -0.210 11.317 24.607 1.00 20.93 67 THR A CA 1
ATOM 470 C C . THR A 1 67 ? 0.532 11.123 25.929 1.00 22.70 67 THR A C 1
ATOM 471 O O . THR A 1 67 ? -0.066 10.704 26.918 1.00 21.33 67 THR A O 1
ATOM 478 N N . GLY A 1 68 ? 1.834 11.438 25.882 1.00 22.32 68 GLY A N 1
ATOM 479 C CA . GLY A 1 68 ? 2.688 11.462 27.041 1.00 24.24 68 GLY A CA 1
ATOM 480 C C . GLY A 1 68 ? 3.082 10.103 27.556 1.00 22.14 68 GLY A C 1
ATOM 481 O O . GLY A 1 68 ? 3.943 9.977 28.425 1.00 22.09 68 GLY A O 1
ATOM 482 N N . MET A 1 69 ? 2.477 9.041 27.039 1.00 21.43 69 MET A N 1
ATOM 483 C CA . MET A 1 69 ? 2.675 7.745 27.673 1.00 20.14 69 MET A CA 1
ATOM 484 C C . MET A 1 69 ? 4.082 7.169 27.592 1.00 18.71 69 MET A C 1
ATOM 485 O O . MET A 1 69 ? 4.536 6.454 28.493 1.00 20.55 69 MET A O 1
ATOM 490 N N . LEU A 1 70 ? 4.720 7.400 26.441 1.00 16.75 70 LEU A N 1
ATOM 491 C CA . LEU A 1 70 ? 6.054 6.833 26.216 1.00 17.11 70 LEU A CA 1
ATOM 492 C C . LEU A 1 70 ? 7.146 7.705 26.782 1.00 19.41 70 LEU A C 1
ATOM 493 O O . LEU A 1 70 ? 8.307 7.344 26.799 1.00 20.45 70 LEU A O 1
ATOM 498 N N . ASP A 1 71 ? 6.773 8.900 27.247 1.00 21.89 71 ASP A N 1
ATOM 499 C CA . ASP A 1 71 ? 7.768 9.856 27.701 1.00 21.82 71 ASP A CA 1
ATOM 500 C C . ASP A 1 71 ? 8.715 9.332 28.753 1.00 21.72 71 ASP A C 1
ATOM 501 O O . ASP A 1 71 ? 9.882 9.727 28.665 1.00 25.50 71 ASP A O 1
ATOM 506 N N . PRO A 1 72 ? 8.324 8.536 29.737 1.00 22.34 72 PRO A N 1
ATOM 507 C CA . PRO A 1 72 ? 9.337 8.145 30.740 1.00 26.15 72 PRO A CA 1
ATOM 508 C C . PRO A 1 72 ? 10.170 6.929 30.323 1.00 25.70 72 PRO A C 1
ATOM 509 O O . PRO A 1 72 ? 10.976 6.398 31.096 1.00 27.91 72 PRO A O 1
ATOM 513 N N . LEU A 1 73 ? 9.994 6.467 29.104 1.00 22.86 73 LEU A N 1
ATOM 514 C CA . LEU A 1 73 ? 10.721 5.297 28.626 1.00 24.07 73 LEU A CA 1
ATOM 515 C C . LEU A 1 73 ? 11.980 5.673 27.862 1.00 25.31 73 LEU A C 1
ATOM 516 O O . LEU A 1 73 ? 11.944 6.557 27.005 1.00 32.30 73 LEU A O 1
ATOM 521 N N . SER A 1 74 ? 13.082 4.990 28.142 1.00 22.85 74 SER A N 1
ATOM 522 C CA . SER A 1 74 ? 14.329 5.199 27.402 1.00 23.72 74 SER A CA 1
ATOM 523 C C . SER A 1 74 ? 14.238 4.521 26.047 1.00 21.92 74 SER A C 1
ATOM 524 O O . SER A 1 74 ? 13.366 3.697 25.778 1.00 20.19 74 SER A O 1
ATOM 527 N N . ASP A 1 75 ? 15.197 4.846 25.184 1.00 23.85 75 ASP A N 1
ATOM 528 C CA . ASP A 1 75 ? 15.260 4.176 23.887 1.00 24.71 75 ASP A CA 1
ATOM 529 C C . ASP A 1 75 ? 15.395 2.675 24.098 1.00 22.77 75 ASP A C 1
ATOM 530 O O . ASP A 1 75 ? 14.785 1.913 23.392 1.00 22.87 75 ASP A O 1
ATOM 535 N N . GLN A 1 76 ? 16.210 2.230 25.057 1.00 20.91 76 GLN A N 1
ATOM 536 C CA . GLN A 1 76 ? 16.303 0.809 25.330 1.00 20.32 76 GLN A CA 1
ATOM 537 C C . GLN A 1 76 ? 14.983 0.185 25.778 1.00 18.78 76 GLN A C 1
ATOM 538 O O . GLN A 1 76 ? 14.626 -0.927 25.374 1.00 19.44 76 GLN A O 1
ATOM 544 N N . ASP A 1 77 ? 14.239 0.905 26.584 1.00 18.44 77 ASP A N 1
ATOM 545 C CA . ASP A 1 77 ? 12.937 0.477 27.033 1.00 17.38 77 ASP A CA 1
ATOM 546 C C . ASP A 1 77 ? 12.032 0.240 25.824 1.00 15.32 77 ASP A C 1
ATOM 547 O O . ASP A 1 77 ? 11.311 -0.759 25.743 1.00 16.18 77 ASP A O 1
ATOM 552 N N . LEU A 1 78 ? 12.056 1.173 24.878 1.00 16.28 78 LEU A N 1
ATOM 553 C CA . LEU A 1 78 ? 11.253 0.995 23.673 1.00 15.83 78 LEU A CA 1
ATOM 554 C C . LEU A 1 78 ? 11.702 -0.217 22.870 1.00 15.78 78 LEU A C 1
ATOM 555 O O . LEU A 1 78 ? 10.869 -1.003 22.374 1.00 15.35 78 LEU A O 1
ATOM 560 N N . GLU A 1 79 ? 13.001 -0.467 22.731 1.00 17.60 79 GLU A N 1
ATOM 561 C CA . GLU A 1 79 ? 13.454 -1.666 22.062 1.00 15.88 79 GLU A CA 1
ATOM 562 C C . GLU A 1 79 ? 12.939 -2.929 22.753 1.00 16.62 79 GLU A C 1
ATOM 563 O O . GLU A 1 79 ? 12.546 -3.905 22.092 1.00 16.97 79 GLU A O 1
ATOM 569 N N . ASP A 1 80 ? 13.010 -2.926 24.073 1.00 16.84 80 ASP A N 1
ATOM 570 C CA . ASP A 1 80 ? 12.543 -4.084 24.829 1.00 16.49 80 ASP A CA 1
ATOM 571 C C . ASP A 1 80 ? 11.036 -4.342 24.609 1.00 14.98 80 ASP A C 1
ATOM 572 O O . ASP A 1 80 ? 10.606 -5.477 24.442 1.00 15.65 80 ASP A O 1
ATOM 577 N N . ILE A 1 81 ? 10.258 -3.295 24.589 1.00 14.50 81 ILE A N 1
ATOM 578 C CA . ILE A 1 81 ? 8.819 -3.382 24.304 1.00 14.71 81 ILE A CA 1
ATOM 579 C C . ILE A 1 81 ? 8.556 -3.894 22.896 1.00 14.49 81 ILE A C 1
ATOM 580 O O . ILE A 1 81 ? 7.730 -4.772 22.682 1.00 14.58 81 ILE A O 1
ATOM 585 N N . ALA A 1 82 ? 9.325 -3.372 21.932 1.00 14.88 82 ALA A N 1
ATOM 586 C CA . ALA A 1 82 ? 9.210 -3.832 20.561 1.00 14.94 82 ALA A CA 1
ATOM 587 C C . ALA A 1 82 ? 9.494 -5.326 20.471 1.00 14.90 82 ALA A C 1
ATOM 588 O O . ALA A 1 82 ? 8.765 -6.091 19.842 1.00 15.23 82 ALA A O 1
ATOM 590 N N . ALA A 1 83 ? 10.575 -5.754 21.138 1.00 15.93 83 ALA A N 1
ATOM 591 C CA . ALA A 1 83 ? 10.926 -7.161 21.173 1.00 14.89 83 ALA A CA 1
ATOM 592 C C . ALA A 1 83 ? 9.824 -8.020 21.806 1.00 15.49 83 ALA A C 1
ATOM 593 O O . ALA A 1 83 ? 9.498 -9.099 21.322 1.00 16.77 83 ALA A O 1
ATOM 595 N N . TYR A 1 84 ? 9.269 -7.561 22.918 1.00 16.30 84 TYR A N 1
ATOM 596 C CA . TYR A 1 84 ? 8.201 -8.286 23.588 1.00 15.54 84 TYR A CA 1
ATOM 597 C C . TYR A 1 84 ? 7.023 -8.510 22.665 1.00 15.38 84 TYR A C 1
ATOM 598 O O . TYR A 1 84 ? 6.550 -9.630 22.410 1.00 16.09 84 TYR A O 1
ATOM 607 N N . PHE A 1 85 ? 6.472 -7.441 22.097 1.00 14.21 85 PHE A N 1
ATOM 608 C CA . PHE A 1 85 ? 5.303 -7.651 21.234 1.00 14.76 85 PHE A CA 1
ATOM 609 C C . PHE A 1 85 ? 5.612 -8.436 19.972 1.00 14.94 85 PHE A C 1
ATOM 610 O O . PHE A 1 85 ? 4.826 -9.265 19.520 1.00 15.42 85 PHE A O 1
ATOM 618 N N . SER A 1 86 ? 6.797 -8.226 19.387 1.00 14.29 86 SER A N 1
ATOM 619 C CA . SER A 1 86 ? 7.179 -8.945 18.174 1.00 15.55 86 SER A CA 1
ATOM 620 C C . SER A 1 86 ? 7.265 -10.440 18.430 1.00 16.68 86 SER A C 1
ATOM 621 O O . SER A 1 86 ? 7.050 -11.227 17.503 1.00 18.44 86 SER A O 1
ATOM 624 N N . SER A 1 87 ? 7.600 -10.836 19.663 1.00 16.51 87 SER A N 1
ATOM 625 C CA . SER A 1 87 ? 7.707 -12.231 20.057 1.00 19.13 87 SER A CA 1
ATOM 626 C C . SER A 1 87 ? 6.372 -12.940 20.227 1.00 18.75 87 SER A C 1
ATOM 627 O O . SER A 1 87 ? 6.358 -14.180 20.318 1.00 22.05 87 SER A O 1
ATOM 630 N N . GLN A 1 88 ? 5.279 -12.187 20.291 1.00 18.01 88 GLN A N 1
ATOM 631 C CA . GLN A 1 88 ? 3.946 -12.755 20.421 1.00 18.84 88 GLN A CA 1
ATOM 632 C C . GLN A 1 88 ? 3.416 -13.228 19.077 1.00 21.66 88 GLN A C 1
ATOM 633 O O . GLN A 1 88 ? 3.927 -12.894 18.008 1.00 21.76 88 GLN A O 1
ATOM 639 N N . LYS A 1 89 ? 2.375 -14.050 19.171 1.00 23.63 89 LYS A N 1
ATOM 640 C CA . LYS A 1 89 ? 1.792 -14.664 17.986 1.00 23.49 89 LYS A CA 1
ATOM 641 C C . LYS A 1 89 ? 0.602 -13.838 17.549 1.00 19.04 89 LYS A C 1
ATOM 642 O O . LYS A 1 89 ? -0.314 -13.597 18.313 1.00 20.75 89 LYS A O 1
ATOM 648 N N . GLY A 1 90 ? 0.672 -13.349 16.326 1.00 23.38 90 GLY A N 1
ATOM 649 C CA . GLY A 1 90 ? -0.394 -12.610 15.716 1.00 24.93 90 GLY A CA 1
ATOM 650 C C . GLY A 1 90 ? -1.625 -13.487 15.494 1.00 25.43 90 GLY A C 1
ATOM 651 O O . GLY A 1 90 ? -1.570 -14.720 15.546 1.00 31.35 90 GLY A O 1
ATOM 652 N N . SER A 1 91 ? -2.755 -12.842 15.281 1.00 26.46 91 SER A N 1
ATOM 653 C CA . SER A 1 91 ? -4.007 -13.534 15.008 1.00 24.30 91 SER A CA 1
ATOM 654 C C . SER A 1 91 ? -4.607 -13.022 13.704 1.00 19.97 91 SER A C 1
ATOM 655 O O . SER A 1 91 ? -4.288 -11.959 13.200 1.00 21.04 91 SER A O 1
ATOM 658 N N . VAL A 1 92 ? -5.524 -13.817 13.156 1.00 20.94 92 VAL A N 1
ATOM 659 C CA . VAL A 1 92 ? -6.176 -13.474 11.906 1.00 18.56 92 VAL A CA 1
ATOM 660 C C . VAL A 1 92 ? -7.653 -13.235 12.140 1.00 18.75 92 VAL A C 1
ATOM 661 O O . VAL A 1 92 ? -8.238 -13.964 12.932 1.00 25.00 92 VAL A O 1
ATOM 665 N N . GLY A 1 93 ? -8.253 -12.293 11.441 1.00 16.28 93 GLY A N 1
ATOM 666 C CA . GLY A 1 93 ? -9.635 -11.972 11.592 1.00 18.10 93 GLY A CA 1
ATOM 667 C C . GLY A 1 93 ? -10.446 -12.241 10.330 1.00 16.49 93 GLY A C 1
ATOM 668 O O . GLY A 1 93 ? -10.074 -13.035 9.482 1.00 18.05 93 GLY A O 1
ATOM 669 N N . TYR A 1 94 ? -11.595 -11.577 10.263 1.00 16.31 94 TYR A N 1
ATOM 670 C CA . TYR A 1 94 ? -12.629 -11.852 9.264 1.00 15.69 94 TYR A CA 1
ATOM 671 C C . TYR A 1 94 ? -12.497 -11.018 7.996 1.00 14.77 94 TYR A C 1
ATOM 672 O O . TYR A 1 94 ? -12.407 -9.809 8.107 1.00 16.31 94 TYR A O 1
ATOM 681 N N . ALA A 1 95 ? -12.560 -11.657 6.839 1.00 15.36 95 ALA A N 1
ATOM 682 C CA . ALA A 1 95 ? -12.586 -10.948 5.566 1.00 15.84 95 ALA A CA 1
ATOM 683 C C . ALA A 1 95 ? -13.963 -11.196 4.928 1.00 16.42 95 ALA A C 1
ATOM 684 O O . ALA A 1 95 ? -14.198 -12.270 4.382 1.00 18.08 95 ALA A O 1
ATOM 686 N N . ASP A 1 96 ? -14.825 -10.205 5.051 1.00 16.91 96 ASP A N 1
ATOM 687 C CA . ASP A 1 96 ? -16.140 -10.262 4.404 1.00 16.78 96 ASP A CA 1
ATOM 688 C C . ASP A 1 96 ? -16.005 -10.312 2.891 1.00 16.39 96 ASP A C 1
ATOM 689 O O . ASP A 1 96 ? -15.458 -9.307 2.395 1.00 17.06 96 ASP A O 1
ATOM 694 N N . PRO A 1 97 ? -16.402 -11.355 2.168 1.00 17.65 97 PRO A N 1
ATOM 695 C CA . PRO A 1 97 ? -16.160 -11.355 0.711 1.00 18.85 97 PRO A CA 1
ATOM 696 C C . PRO A 1 97 ? -16.841 -10.188 -0.018 1.00 17.83 97 PRO A C 1
ATOM 697 O O . PRO A 1 97 ? -16.385 -9.792 -1.106 1.00 21.00 97 PRO A O 1
ATOM 701 N N . ALA A 1 98 ? -17.892 -9.586 0.544 1.00 18.70 98 ALA A N 1
ATOM 702 C CA . ALA A 1 98 ? -18.549 -8.427 -0.068 1.00 19.23 98 ALA A CA 1
ATOM 703 C C . ALA A 1 98 ? -17.578 -7.254 -0.228 1.00 20.12 98 ALA A C 1
ATOM 704 O O . ALA A 1 98 ? -17.794 -6.423 -1.109 1.00 23.98 98 ALA A O 1
ATOM 706 N N . LEU A 1 99 ? -16.576 -7.194 0.619 1.00 19.11 99 LEU A N 1
ATOM 707 C CA . LEU A 1 99 ? -15.558 -6.137 0.572 1.00 16.12 99 LEU A CA 1
ATOM 708 C C . LEU A 1 99 ? -14.233 -6.683 0.068 1.00 16.65 99 LEU A C 1
ATOM 709 O O . LEU A 1 99 ? -13.463 -6.083 -0.678 1.00 17.17 99 LEU A O 1
ATOM 714 N N . ALA A 1 100 ? -13.877 -7.873 0.539 1.00 16.43 100 ALA A N 1
ATOM 715 C CA . ALA A 1 100 ? -12.549 -8.430 0.403 1.00 14.33 100 ALA A CA 1
ATOM 716 C C . ALA A 1 100 ? -12.262 -8.930 -1.001 1.00 15.71 100 ALA A C 1
ATOM 717 O O . ALA A 1 100 ? -11.055 -8.951 -1.381 1.00 17.21 100 ALA A O 1
ATOM 719 N N . LYS A 1 101 ? -13.263 -9.291 -1.805 1.00 18.81 101 LYS A N 1
ATOM 720 C CA . LYS A 1 101 ? -12.820 -9.699 -3.167 1.00 23.32 101 LYS A CA 1
ATOM 721 C C . LYS A 1 101 ? -12.245 -8.487 -3.910 1.00 19.95 101 LYS A C 1
ATOM 722 O O . LYS A 1 101 ? -11.248 -8.538 -4.617 1.00 17.83 101 LYS A O 1
ATOM 728 N N . GLN A 1 102 ? -12.874 -7.328 -3.824 1.00 19.36 102 GLN A N 1
ATOM 729 C CA . GLN A 1 102 ? -12.265 -6.137 -4.479 1.00 20.55 102 GLN A CA 1
ATOM 730 C C . GLN A 1 102 ? -11.003 -5.735 -3.762 1.00 15.56 102 GLN A C 1
ATOM 731 O O . GLN A 1 102 ? -10.039 -5.255 -4.386 1.00 17.28 102 GLN A O 1
ATOM 737 N N . GLY A 1 103 ? -10.944 -5.913 -2.451 1.00 13.81 103 GLY A N 1
ATOM 738 C CA . GLY A 1 103 ? -9.730 -5.596 -1.713 1.00 12.95 103 GLY A CA 1
ATOM 739 C C . GLY A 1 103 ? -8.567 -6.421 -2.215 1.00 12.99 103 GLY A C 1
ATOM 740 O O . GLY A 1 103 ? -7.457 -5.888 -2.372 1.00 14.46 103 GLY A O 1
ATOM 741 N N . GLU A 1 104 ? -8.841 -7.688 -2.461 1.00 13.49 104 GLU A N 1
ATOM 742 C CA . GLU A 1 104 ? -7.789 -8.545 -2.968 1.00 14.38 104 GLU A CA 1
ATOM 743 C C . GLU A 1 104 ? -7.229 -8.094 -4.303 1.00 14.75 104 GLU A C 1
ATOM 744 O O . GLU A 1 104 ? -6.034 -8.080 -4.604 1.00 15.22 104 GLU A O 1
ATOM 750 N N . LYS A 1 105 ? -8.146 -7.680 -5.184 1.00 15.80 105 LYS A N 1
ATOM 751 C CA . LYS A 1 105 ? -7.677 -7.248 -6.499 1.00 17.76 105 LYS A CA 1
ATOM 752 C C . LYS A 1 105 ? -6.807 -6.018 -6.408 1.00 15.39 105 LYS A C 1
ATOM 753 O O . LYS A 1 105 ? -5.807 -5.882 -7.105 1.00 16.73 105 LYS A O 1
ATOM 759 N N . LEU A 1 106 ? -7.167 -5.097 -5.533 1.00 14.23 106 LEU A N 1
ATOM 760 C CA . LEU A 1 106 ? -6.349 -3.917 -5.306 1.00 15.24 106 LEU A CA 1
ATOM 761 C C . LEU A 1 106 ? -5.012 -4.290 -4.668 1.00 13.62 106 LEU A C 1
ATOM 762 O O . LEU A 1 106 ? -3.941 -3.790 -5.043 1.00 16.26 106 LEU A O 1
ATOM 767 N N . PHE A 1 107 ? -5.043 -5.169 -3.688 1.00 14.45 107 PHE A N 1
ATOM 768 C CA . PHE A 1 107 ? -3.825 -5.531 -2.968 1.00 13.43 107 PHE A CA 1
ATOM 769 C C . PHE A 1 107 ? -2.839 -6.211 -3.885 1.00 13.44 107 PHE A C 1
ATOM 770 O O . PHE A 1 107 ? -1.622 -5.958 -3.789 1.00 15.27 107 PHE A O 1
ATOM 778 N N . ARG A 1 108 ? -3.308 -7.067 -4.801 1.00 13.44 108 ARG A N 1
ATOM 779 C CA . ARG A 1 108 ? -2.426 -7.815 -5.671 1.00 15.25 108 ARG A CA 1
ATOM 780 C C . ARG A 1 108 ? -2.086 -7.067 -6.950 1.00 14.68 108 ARG A C 1
ATOM 781 O O . ARG A 1 108 ? -1.061 -7.366 -7.545 1.00 16.36 108 ARG A O 1
ATOM 789 N N . GLY A 1 109 ? -2.955 -6.169 -7.406 1.00 15.99 109 GLY A N 1
ATOM 790 C CA . GLY A 1 109 ? -2.784 -5.550 -8.711 1.00 18.17 109 GLY A CA 1
ATOM 791 C C . GLY A 1 109 ? -2.576 -4.053 -8.709 1.00 16.75 109 GLY A C 1
ATOM 792 O O . GLY A 1 109 ? -2.220 -3.519 -9.738 1.00 18.00 109 GLY A O 1
ATOM 793 N N . GLY A 1 110 ? -2.808 -3.371 -7.614 1.00 15.60 110 GLY A N 1
ATOM 794 C CA . GLY A 1 110 ? -2.702 -1.929 -7.580 1.00 14.99 110 GLY A CA 1
ATOM 795 C C . GLY A 1 110 ? -3.800 -1.281 -8.397 1.00 15.20 110 GLY A C 1
ATOM 796 O O . GLY A 1 110 ? -4.848 -1.853 -8.622 1.00 17.17 110 GLY A O 1
ATOM 797 N N . LYS A 1 111 ? -3.491 -0.043 -8.805 1.00 14.80 111 LYS A N 1
ATOM 798 C CA . LYS A 1 111 ? -4.345 0.731 -9.690 1.00 15.76 111 LYS A CA 1
ATOM 799 C C . LYS A 1 111 ? -3.413 1.293 -10.759 1.00 16.91 111 LYS A C 1
ATOM 800 O O . LYS A 1 111 ? -2.947 2.432 -10.734 1.00 19.61 111 LYS A O 1
ATOM 806 N N . LEU A 1 112 ? -3.100 0.436 -11.705 1.00 18.59 112 LEU A N 1
ATOM 807 C CA . LEU A 1 112 ? -2.041 0.847 -12.645 1.00 21.68 112 LEU A CA 1
ATOM 808 C C . LEU A 1 112 ? -2.437 1.988 -13.538 1.00 21.43 112 LEU A C 1
ATOM 809 O O . LEU A 1 112 ? -1.558 2.737 -13.955 1.00 21.74 112 LEU A O 1
ATOM 814 N N . ASP A 1 113 ? -3.713 2.193 -13.808 1.00 20.46 113 ASP A N 1
ATOM 815 C CA . ASP A 1 113 ? -4.177 3.332 -14.590 1.00 24.87 113 ASP A CA 1
ATOM 816 C C . ASP A 1 113 ? -3.888 4.645 -13.876 1.00 23.72 113 ASP A C 1
ATOM 817 O O . ASP A 1 113 ? -3.827 5.679 -14.518 1.00 30.16 113 ASP A O 1
ATOM 822 N N . GLN A 1 114 ? -3.721 4.576 -12.559 1.00 22.34 114 GLN A N 1
ATOM 823 C CA . GLN A 1 114 ? -3.412 5.758 -11.749 1.00 22.89 114 GLN A CA 1
ATOM 824 C C . GLN A 1 114 ? -1.975 5.736 -11.257 1.00 22.12 114 GLN A C 1
ATOM 825 O O . GLN A 1 114 ? -1.577 6.552 -10.443 1.00 23.91 114 GLN A O 1
ATOM 831 N N . GLY A 1 115 ? -1.182 4.768 -11.722 1.00 21.09 115 GLY A N 1
ATOM 832 C CA . GLY A 1 115 ? 0.212 4.730 -11.267 1.00 20.69 115 GLY A CA 1
ATOM 833 C C . GLY A 1 115 ? 0.396 4.165 -9.886 1.00 16.79 115 GLY A C 1
ATOM 834 O O . GLY A 1 115 ? 1.501 4.243 -9.355 1.00 17.39 115 GLY A O 1
ATOM 835 N N . MET A 1 116 ? -0.623 3.586 -9.251 1.00 16.63 116 MET A N 1
ATOM 836 C CA . MET A 1 116 ? -0.455 3.063 -7.912 1.00 14.14 116 MET A CA 1
ATOM 837 C C . MET A 1 116 ? -0.017 1.598 -7.935 1.00 13.56 116 MET A C 1
ATOM 838 O O . MET A 1 116 ? -0.695 0.752 -8.528 1.00 14.35 116 MET A O 1
ATOM 843 N N . PRO A 1 117 ? 1.083 1.291 -7.282 1.00 13.11 117 PRO A N 1
ATOM 844 C CA . PRO A 1 117 ? 1.535 -0.111 -7.271 1.00 14.30 117 PRO A CA 1
ATOM 845 C C . PRO A 1 117 ? 0.642 -0.971 -6.395 1.00 13.65 117 PRO A C 1
ATOM 846 O O . PRO A 1 117 ? -0.104 -0.526 -5.533 1.00 14.69 117 PRO A O 1
ATOM 850 N N . ALA A 1 118 ? 0.776 -2.270 -6.626 1.00 14.56 118 ALA A N 1
ATOM 851 C CA . ALA A 1 118 ? 0.251 -3.304 -5.780 1.00 14.41 118 ALA A CA 1
ATOM 852 C C . ALA A 1 118 ? 0.941 -3.221 -4.423 1.00 14.32 118 ALA A C 1
ATOM 853 O O . ALA A 1 118 ? 1.981 -2.611 -4.261 1.00 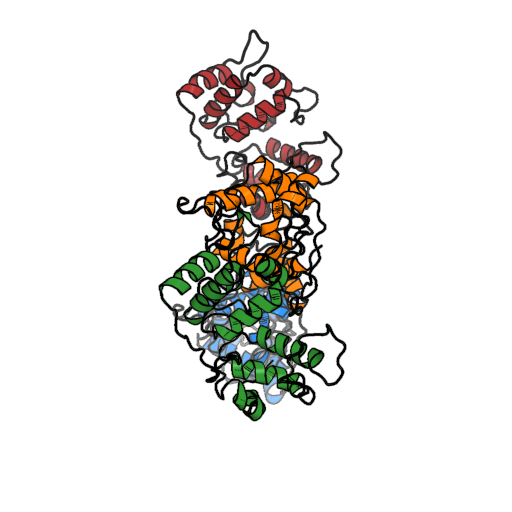19.03 118 ALA A O 1
ATOM 855 N N . CYS A 1 119 ? 0.295 -3.794 -3.420 1.00 14.05 119 CYS A N 1
ATOM 856 C CA . CYS A 1 119 ? 0.797 -3.782 -2.073 1.00 13.31 119 CYS A CA 1
ATOM 857 C C . CYS A 1 119 ? 1.729 -4.964 -1.796 1.00 13.76 119 CYS A C 1
ATOM 858 O O . CYS A 1 119 ? 2.498 -4.934 -0.834 1.00 15.28 119 CYS A O 1
ATOM 861 N N . THR A 1 120 ? 1.582 -6.022 -2.590 1.00 15.45 120 THR A N 1
ATOM 862 C CA . THR A 1 120 ? 2.265 -7.262 -2.303 1.00 16.29 120 THR A CA 1
ATOM 863 C C . THR A 1 120 ? 3.781 -7.199 -2.440 1.00 15.59 120 THR A C 1
ATOM 864 O O . THR A 1 120 ? 4.459 -8.018 -1.819 1.00 16.71 120 THR A O 1
ATOM 868 N N . GLY A 1 121 ? 4.339 -6.292 -3.228 1.00 16.95 121 GLY A N 1
ATOM 869 C CA . GLY A 1 121 ? 5.760 -6.228 -3.439 1.00 18.18 121 GLY A CA 1
ATOM 870 C C . GLY A 1 121 ? 6.527 -5.841 -2.184 1.00 16.78 121 GLY A C 1
ATOM 871 O O . GLY A 1 121 ? 7.665 -6.225 -1.968 1.00 23.50 121 GLY A O 1
ATOM 872 N N . CYS A 1 122 ? 5.871 -5.052 -1.324 1.00 18.23 122 CYS A N 1
ATOM 873 C CA . CYS A 1 122 ? 6.464 -4.631 -0.056 1.00 16.02 122 CYS A CA 1
ATOM 874 C C . CYS A 1 122 ? 5.869 -5.359 1.144 1.00 16.47 122 CYS A C 1
ATOM 875 O O . CYS A 1 122 ? 6.582 -5.754 2.084 1.00 21.32 122 CYS A O 1
ATOM 878 N N . HIS A 1 123 ? 4.548 -5.557 1.158 1.00 14.37 123 HIS A N 1
ATOM 879 C CA . HIS A 1 123 ? 3.919 -6.148 2.319 1.00 13.65 123 HIS A CA 1
ATOM 880 C C . HIS A 1 123 ? 3.723 -7.650 2.231 1.00 15.09 123 HIS A C 1
ATOM 881 O O . HIS A 1 123 ? 3.258 -8.214 3.218 1.00 15.21 123 HIS A O 1
ATOM 888 N N . ALA A 1 124 ? 4.081 -8.242 1.110 1.00 16.46 124 ALA A N 1
ATOM 889 C CA . ALA A 1 124 ? 4.087 -9.668 0.825 1.00 15.56 124 ALA A CA 1
ATOM 890 C C . ALA A 1 124 ? 2.717 -10.192 0.428 1.00 16.35 124 ALA A C 1
ATOM 891 O O . ALA A 1 124 ? 1.690 -9.672 0.850 1.00 17.34 124 ALA A O 1
ATOM 893 N N . PRO A 1 125 ? 2.671 -11.241 -0.410 1.00 16.76 125 PRO A N 1
ATOM 894 C CA . PRO A 1 125 ? 1.363 -11.797 -0.791 1.00 19.28 125 PRO A CA 1
ATOM 895 C C . PRO A 1 125 ? 0.480 -12.240 0.350 1.00 18.02 125 PRO A C 1
ATOM 896 O O . PRO A 1 125 ? -0.746 -12.265 0.201 1.00 21.45 125 PRO A O 1
ATOM 900 N N . ASN A 1 126 ? 1.098 -12.600 1.479 1.00 18.27 126 ASN A N 1
ATOM 901 C CA . ASN A 1 126 ? 0.338 -13.022 2.645 1.00 19.45 126 ASN A CA 1
ATOM 902 C C . ASN A 1 126 ? 0.362 -11.977 3.755 1.00 18.42 126 ASN A C 1
ATOM 903 O O . ASN A 1 126 ? 0.001 -12.206 4.897 1.00 18.82 126 ASN A O 1
ATOM 908 N N . GLY A 1 127 ? 0.811 -10.771 3.427 1.00 15.53 127 GLY A N 1
ATOM 909 C CA . GLY A 1 127 ? 0.776 -9.655 4.334 1.00 15.55 127 GLY A CA 1
ATOM 910 C C . GLY A 1 127 ? 1.798 -9.645 5.446 1.00 14.79 127 GLY A C 1
ATOM 911 O O . GLY A 1 127 ? 1.661 -8.849 6.393 1.00 14.87 127 GLY A O 1
ATOM 912 N N . VAL A 1 128 ? 2.805 -10.539 5.382 1.00 14.86 128 VAL A N 1
ATOM 913 C CA . VAL A 1 128 ? 3.689 -10.625 6.553 1.00 15.23 128 VAL A CA 1
ATOM 914 C C . VAL A 1 128 ? 4.668 -9.471 6.628 1.00 14.66 128 VAL A C 1
ATOM 915 O O . VAL A 1 128 ? 5.346 -9.338 7.623 1.00 17.01 128 VAL A O 1
ATOM 919 N N . GLY A 1 129 ? 4.788 -8.669 5.576 1.00 15.01 129 GLY A N 1
ATOM 920 C CA . GLY A 1 129 ? 5.746 -7.590 5.592 1.00 15.07 129 GLY A CA 1
ATOM 921 C C . GLY A 1 129 ? 7.168 -8.025 5.351 1.00 17.55 129 GLY A C 1
ATOM 922 O O . GLY A 1 129 ? 7.394 -9.128 4.870 1.00 20.78 129 GLY A O 1
ATOM 923 N N . ASN A 1 130 ? 8.112 -7.173 5.734 1.00 17.87 130 ASN A N 1
ATOM 924 C CA . ASN A 1 130 ? 9.517 -7.517 5.602 1.00 19.57 130 ASN A CA 1
ATOM 925 C C . ASN A 1 130 ? 10.255 -6.696 6.658 1.00 16.57 130 ASN A C 1
ATOM 926 O O . ASN A 1 130 ? 10.591 -5.553 6.415 1.00 17.23 130 ASN A O 1
ATOM 931 N N . ASP A 1 131 ? 10.494 -7.283 7.854 1.00 18.49 131 ASP A N 1
ATOM 932 C CA . ASP A 1 131 ? 10.929 -6.372 8.907 1.00 22.48 131 ASP A CA 1
ATOM 933 C C . ASP A 1 131 ? 12.339 -5.859 8.628 1.00 20.21 131 ASP A C 1
ATOM 934 O O . ASP A 1 131 ? 12.643 -4.712 9.012 1.00 25.43 131 ASP A O 1
ATOM 939 N N . LEU A 1 132 ? 13.186 -6.662 7.992 1.00 19.86 132 LEU A N 1
ATOM 940 C CA . LEU A 1 132 ? 14.523 -6.118 7.747 1.00 23.07 132 LEU A CA 1
ATOM 941 C C . LEU A 1 132 ? 14.468 -5.003 6.713 1.00 23.58 132 LEU A C 1
ATOM 942 O O . LEU A 1 132 ? 15.410 -4.223 6.754 1.00 33.28 132 LEU A O 1
ATOM 947 N N . ALA A 1 133 ? 13.461 -4.921 5.873 1.00 19.16 133 ALA A N 1
ATOM 948 C CA . ALA A 1 133 ? 13.275 -3.913 4.826 1.00 21.32 133 ALA A CA 1
ATOM 949 C C . ALA A 1 133 ? 12.440 -2.725 5.270 1.00 26.01 133 ALA A C 1
ATOM 950 O O . ALA A 1 133 ? 12.266 -1.777 4.480 1.00 30.24 133 ALA A O 1
ATOM 952 N N . GLY A 1 134 ? 11.936 -2.761 6.511 1.00 23.81 134 GLY A N 1
ATOM 953 C CA . GLY A 1 134 ? 11.143 -1.655 7.048 1.00 25.51 134 GLY A CA 1
ATOM 954 C C . GLY A 1 134 ? 9.658 -1.784 6.765 1.00 24.54 134 GLY A C 1
ATOM 955 O O . GLY A 1 134 ? 8.876 -0.855 7.001 1.00 27.44 134 GLY A O 1
ATOM 956 N N . PHE A 1 135 ? 9.226 -2.921 6.240 1.00 19.30 135 PHE A N 1
ATOM 957 C CA . PHE A 1 135 ? 7.887 -3.010 5.729 1.00 16.83 135 PHE A CA 1
ATOM 958 C C . PHE A 1 135 ? 7.037 -3.670 6.839 1.00 14.67 135 PHE A C 1
ATOM 959 O O . PHE A 1 135 ? 7.327 -4.823 7.137 1.00 14.95 135 PHE A O 1
ATOM 967 N N . PRO A 1 136 ? 6.037 -3.012 7.413 1.00 14.24 136 PRO A N 1
ATOM 968 C CA . PRO A 1 136 ? 5.265 -3.657 8.472 1.00 13.97 136 PRO A CA 1
ATOM 969 C C . PRO A 1 136 ? 4.397 -4.803 7.966 1.00 13.10 136 PRO A C 1
ATOM 970 O O . PRO A 1 136 ? 3.917 -4.849 6.828 1.00 14.63 136 PRO A O 1
ATOM 974 N N . LYS A 1 137 ? 4.197 -5.735 8.878 1.00 12.99 137 LYS A N 1
ATOM 975 C CA . LYS A 1 137 ? 3.176 -6.755 8.718 1.00 12.85 137 LYS A CA 1
ATOM 976 C C . LYS A 1 137 ? 1.803 -6.109 8.744 1.00 11.62 137 LYS A C 1
ATOM 977 O O . LYS A 1 137 ? 1.502 -5.274 9.620 1.00 13.50 137 LYS A O 1
ATOM 983 N N . LEU A 1 138 ? 0.955 -6.489 7.807 1.00 12.26 138 LEU A N 1
ATOM 984 C CA . LEU A 1 138 ? -0.420 -6.053 7.750 1.00 11.87 138 LEU A CA 1
ATOM 985 C C . LEU A 1 138 ? -1.427 -7.169 8.003 1.00 11.31 138 LEU A C 1
ATOM 986 O O . LEU A 1 138 ? -2.511 -6.918 8.521 1.00 13.05 138 LEU A O 1
ATOM 991 N N . GLY A 1 139 ? -1.087 -8.374 7.588 1.00 13.77 139 GLY A N 1
ATOM 992 C CA . GLY A 1 139 ? -2.011 -9.482 7.626 1.00 13.23 139 GLY A CA 1
ATOM 993 C C . GLY A 1 139 ? -2.637 -9.666 8.998 1.00 13.18 139 GLY A C 1
ATOM 994 O O . GLY A 1 139 ? -1.939 -9.683 10.018 1.00 15.05 139 GLY A O 1
ATOM 995 N N . GLY A 1 140 ? -3.953 -9.770 9.011 1.00 12.94 140 GLY A N 1
ATOM 996 C CA . GLY A 1 140 ? -4.644 -9.967 10.288 1.00 13.81 140 GLY A CA 1
ATOM 997 C C . GLY A 1 140 ? -4.988 -8.717 11.041 1.00 13.01 140 GLY A C 1
ATOM 998 O O . GLY A 1 140 ? -5.712 -8.770 12.041 1.00 13.77 140 GLY A O 1
ATOM 999 N N . GLN A 1 141 ? -4.524 -7.558 10.599 1.00 12.88 141 GLN A N 1
ATOM 1000 C CA . GLN A 1 141 ? -4.747 -6.348 11.356 1.00 13.07 141 GLN A CA 1
ATOM 1001 C C . GLN A 1 141 ? -6.219 -5.962 11.342 1.00 11.97 141 GLN A C 1
ATOM 1002 O O . GLN A 1 141 ? -6.939 -6.247 10.403 1.00 11.98 141 GLN A O 1
ATOM 1008 N N . HIS A 1 142 ? -6.644 -5.326 12.427 1.00 11.65 142 HIS A N 1
ATOM 1009 C CA . HIS A 1 142 ? -8.025 -4.805 12.470 1.00 12.12 142 HIS A CA 1
ATOM 1010 C C . HIS A 1 142 ? -8.307 -3.831 11.321 1.00 11.45 142 HIS A C 1
ATOM 1011 O O . HIS A 1 142 ? -7.567 -2.894 11.109 1.00 12.23 142 HIS A O 1
ATOM 1018 N N . ALA A 1 143 ? -9.425 -4.101 10.634 1.00 12.40 143 ALA A N 1
ATOM 1019 C CA . ALA A 1 143 ? -9.803 -3.332 9.439 1.00 12.82 143 ALA A CA 1
ATOM 1020 C C . ALA A 1 143 ? -9.964 -1.852 9.746 1.00 12.47 143 ALA A C 1
ATOM 1021 O O . ALA A 1 143 ? -9.540 -1.008 8.962 1.00 13.33 143 ALA A O 1
ATOM 1023 N N . ALA A 1 144 ? -10.597 -1.468 10.860 1.00 12.89 144 ALA A N 1
ATOM 1024 C CA . ALA A 1 144 ? -10.809 -0.069 11.125 1.00 12.70 144 ALA A CA 1
ATOM 1025 C C . ALA A 1 144 ? -9.482 0.664 11.357 1.00 11.59 144 ALA A C 1
ATOM 1026 O O . ALA A 1 144 ? -9.347 1.825 11.010 1.00 13.06 144 ALA A O 1
ATOM 1028 N N . TYR A 1 145 ? -8.518 -0.024 11.958 1.00 12.79 145 TYR A N 1
ATOM 1029 C CA . TYR A 1 145 ? -7.184 0.531 12.115 1.00 12.76 145 TYR A CA 1
ATOM 1030 C C . TYR A 1 145 ? -6.531 0.746 10.763 1.00 12.42 145 TYR A C 1
ATOM 1031 O O . TYR A 1 145 ? -6.001 1.818 10.482 1.00 12.66 145 TYR A O 1
ATOM 1040 N N . THR A 1 146 ? -6.466 -0.316 9.942 1.00 11.91 146 THR A N 1
ATOM 1041 C CA . THR A 1 146 ? -5.811 -0.209 8.642 1.00 11.72 146 THR A CA 1
ATOM 1042 C C . THR A 1 146 ? -6.443 0.913 7.829 1.00 11.79 146 THR A C 1
ATOM 1043 O O . THR A 1 146 ? -5.773 1.700 7.164 1.00 12.70 146 THR A O 1
ATOM 1047 N N . ALA A 1 147 ? -7.777 0.969 7.876 1.00 11.71 147 ALA A N 1
ATOM 1048 C CA . ALA A 1 147 ? -8.473 1.984 7.109 1.00 12.65 147 ALA A CA 1
ATOM 1049 C C . ALA A 1 147 ? -8.104 3.388 7.570 1.00 12.55 147 ALA A C 1
ATOM 1050 O O . ALA A 1 147 ? -7.907 4.267 6.731 1.00 13.41 147 ALA A O 1
ATOM 1052 N N . LYS A 1 148 ? -8.018 3.579 8.888 1.00 12.27 148 LYS A N 1
ATOM 1053 C CA . LYS A 1 148 ? -7.600 4.863 9.405 1.00 12.79 148 LYS A CA 1
ATOM 1054 C C . LYS A 1 148 ? -6.183 5.194 8.940 1.00 12.20 148 LYS A C 1
ATOM 1055 O O . LYS A 1 148 ? -5.904 6.337 8.636 1.00 13.19 148 LYS A O 1
ATOM 1061 N N . GLN A 1 149 ? -5.290 4.242 8.920 1.00 12.51 149 GLN A N 1
ATOM 1062 C CA . GLN A 1 149 ? -3.932 4.538 8.486 1.00 12.51 149 GLN A CA 1
ATOM 1063 C C . GLN A 1 149 ? -3.891 4.946 7.028 1.00 12.04 149 GLN A C 1
ATOM 1064 O O . GLN A 1 149 ? -3.236 5.932 6.663 1.00 12.65 149 GLN A O 1
ATOM 1070 N N . LEU A 1 150 ? -4.581 4.229 6.156 1.00 12.50 150 LEU A N 1
ATOM 1071 C CA . LEU A 1 150 ? -4.609 4.586 4.735 1.00 12.08 150 LEU A CA 1
ATOM 1072 C C . LEU A 1 150 ? -5.222 5.949 4.510 1.00 12.41 150 LEU A C 1
ATOM 1073 O O . LEU A 1 150 ? -4.711 6.761 3.753 1.00 13.20 150 LEU A O 1
ATOM 1078 N N . THR A 1 151 ? -6.287 6.229 5.244 1.00 12.54 151 THR A N 1
ATOM 1079 C CA . THR A 1 151 ? -6.918 7.533 5.188 1.00 12.84 151 THR A CA 1
ATOM 1080 C C . THR A 1 151 ? -5.974 8.620 5.701 1.00 13.31 151 THR A C 1
ATOM 1081 O O . THR A 1 151 ? -5.842 9.671 5.081 1.00 14.90 151 THR A O 1
ATOM 1085 N N . ASP A 1 152 ? -5.280 8.360 6.790 1.00 14.09 152 ASP A N 1
ATOM 1086 C CA . ASP A 1 152 ? -4.360 9.350 7.362 1.00 13.76 152 ASP A CA 1
ATOM 1087 C C . ASP A 1 152 ? -3.170 9.565 6.439 1.00 14.40 152 ASP A C 1
ATOM 1088 O O . ASP A 1 152 ? -2.695 10.703 6.321 1.00 15.10 152 ASP A O 1
ATOM 1093 N N . PHE A 1 153 ? -2.658 8.522 5.782 1.00 12.69 153 PHE A N 1
ATOM 1094 C CA . PHE A 1 153 ? -1.578 8.764 4.824 1.00 13.94 153 PHE A CA 1
ATOM 1095 C C . PHE A 1 153 ? -2.118 9.594 3.675 1.00 14.57 153 PHE A C 1
ATOM 1096 O O . PHE A 1 153 ? -1.446 10.507 3.172 1.00 16.49 153 PHE A O 1
ATOM 1104 N N . ARG A 1 154 ? -3.295 9.274 3.180 1.00 14.05 154 ARG A N 1
ATOM 1105 C CA . ARG A 1 154 ? -3.873 10.045 2.082 1.00 14.26 154 ARG A CA 1
ATOM 1106 C C . ARG A 1 154 ? -4.052 11.523 2.405 1.00 15.19 154 ARG A C 1
ATOM 1107 O O . ARG A 1 154 ? -3.831 12.383 1.554 1.00 16.99 154 ARG A O 1
ATOM 1115 N N . GLU A 1 155 ? -4.495 11.782 3.627 1.00 15.10 155 GLU A N 1
ATOM 1116 C CA . GLU A 1 155 ? -4.885 13.124 4.015 1.00 16.66 155 GLU A CA 1
ATOM 1117 C C . GLU A 1 155 ? -3.751 13.902 4.634 1.00 16.90 155 GLU A C 1
ATOM 1118 O O . GLU A 1 155 ? -3.949 15.058 4.995 1.00 18.94 155 GLU A O 1
ATOM 1124 N N . GLY A 1 156 ? -2.566 13.275 4.772 1.00 17.41 156 GLY A N 1
ATOM 1125 C CA . GLY A 1 156 ? -1.506 14.028 5.422 1.00 16.76 156 GLY A CA 1
ATOM 1126 C C . GLY A 1 156 ? -1.597 14.097 6.917 1.00 15.85 156 GLY A C 1
ATOM 1127 O O . GLY A 1 156 ? -0.875 14.936 7.508 1.00 17.26 156 GLY A O 1
ATOM 1128 N N . ASN A 1 157 ? -2.405 13.259 7.558 1.00 15.21 157 ASN A N 1
ATOM 1129 C CA . ASN A 1 157 ? -2.423 13.176 9.007 1.00 16.65 157 ASN A CA 1
ATOM 1130 C C . ASN A 1 157 ? -1.330 12.301 9.598 1.00 17.73 157 ASN A C 1
ATOM 1131 O O . ASN A 1 157 ? -0.980 12.512 10.757 1.00 23.36 157 ASN A O 1
ATOM 1136 N N . ARG A 1 158 ? -0.825 11.370 8.827 1.00 15.76 158 ARG A N 1
ATOM 1137 C CA . ARG A 1 158 ? 0.284 10.500 9.213 1.00 15.52 158 ARG A CA 1
ATOM 1138 C C . ARG A 1 158 ? 1.413 10.791 8.231 1.00 15.61 158 ARG A C 1
ATOM 1139 O O . ARG A 1 158 ? 1.222 10.644 7.026 1.00 17.04 158 ARG A O 1
ATOM 1147 N N . THR A 1 159 ? 2.518 11.280 8.758 1.00 16.69 159 THR A N 1
ATOM 1148 C CA . THR A 1 159 ? 3.611 11.737 7.907 1.00 18.72 159 THR A CA 1
ATOM 1149 C C . THR A 1 159 ? 4.937 11.167 8.353 1.00 16.77 159 THR A C 1
ATOM 1150 O O . THR A 1 159 ? 5.963 11.642 7.902 1.00 18.57 159 THR A O 1
ATOM 1154 N N . ASN A 1 160 ? 4.913 10.127 9.164 1.00 17.43 160 ASN A N 1
ATOM 1155 C CA . ASN A 1 160 ? 6.167 9.537 9.620 1.00 17.20 160 ASN A CA 1
ATOM 1156 C C . ASN A 1 160 ? 6.667 8.462 8.656 1.00 16.43 160 ASN A C 1
ATOM 1157 O O . ASN A 1 160 ? 7.419 7.556 9.026 1.00 20.86 160 ASN A O 1
ATOM 1162 N N . ASP A 1 161 ? 6.254 8.576 7.401 1.00 18.86 161 ASP A N 1
ATOM 1163 C CA . ASP A 1 161 ? 6.829 7.816 6.306 1.00 17.52 161 ASP A CA 1
ATOM 1164 C C . ASP A 1 161 ? 7.935 8.628 5.629 1.00 17.69 161 ASP A C 1
ATOM 1165 O O . ASP A 1 161 ? 8.415 8.271 4.561 1.00 20.82 161 ASP A O 1
ATOM 1170 N N . GLY A 1 162 ? 8.366 9.736 6.175 1.00 21.59 162 GLY A N 1
ATOM 1171 C CA . GLY A 1 162 ? 9.291 10.625 5.493 1.00 23.39 162 GLY A CA 1
ATOM 1172 C C . GLY A 1 162 ? 10.644 10.047 5.168 1.00 29.02 162 GLY A C 1
ATOM 1173 O O . GLY A 1 162 ? 11.279 10.638 4.284 1.00 31.51 162 GLY A O 1
ATOM 1174 N N . ASP A 1 163 ? 11.118 8.980 5.787 1.00 27.16 163 ASP A N 1
ATOM 1175 C CA . ASP A 1 163 ? 12.378 8.338 5.429 1.00 27.49 163 ASP A CA 1
ATOM 1176 C C . ASP A 1 163 ? 12.262 7.639 4.071 1.00 25.13 163 ASP A C 1
ATOM 1177 O O . ASP A 1 163 ? 13.309 7.400 3.423 1.00 30.48 163 ASP A O 1
ATOM 1182 N N . THR A 1 164 ? 11.059 7.294 3.630 1.00 21.01 164 THR A N 1
ATOM 1183 C CA . THR A 1 164 ? 10.880 6.608 2.352 1.00 18.95 164 THR A CA 1
ATOM 1184 C C . THR A 1 164 ? 9.988 7.415 1.415 1.00 18.83 164 THR A C 1
ATOM 1185 O O . THR A 1 164 ? 10.122 7.282 0.186 1.00 19.75 164 THR A O 1
ATOM 1189 N N . MET A 1 165 ? 9.065 8.209 1.874 1.00 19.09 165 MET A N 1
ATOM 1190 C CA . MET A 1 165 ? 8.001 8.883 1.145 1.00 20.22 165 MET A CA 1
ATOM 1191 C C . MET A 1 165 ? 7.039 7.977 0.382 1.00 17.87 165 MET A C 1
ATOM 1192 O O . MET A 1 165 ? 6.293 8.362 -0.489 1.00 19.23 165 MET A O 1
ATOM 1201 N N . ILE A 1 166 ? 6.914 6.732 0.694 1.00 15.95 166 ILE A N 1
ATOM 1202 C CA . ILE A 1 166 ? 6.244 5.664 0.040 1.00 15.14 166 ILE A CA 1
ATOM 1203 C C . ILE A 1 166 ? 4.752 5.795 0.296 1.00 14.62 166 ILE A C 1
ATOM 1204 O O . ILE A 1 166 ? 3.967 5.923 -0.637 1.00 16.33 166 ILE A O 1
ATOM 1209 N N . MET A 1 167 ? 4.286 5.729 1.529 1.00 14.41 167 MET A N 1
ATOM 1210 C CA . MET A 1 167 ? 2.859 5.489 1.731 1.00 13.86 167 MET A CA 1
ATOM 1211 C C . MET A 1 167 ? 2.024 6.703 1.420 1.00 14.02 167 MET A C 1
ATOM 1212 O O . MET A 1 167 ? 0.880 6.539 0.963 1.00 14.79 167 MET A O 1
ATOM 1217 N N . ARG A 1 168 ? 2.562 7.911 1.600 1.00 14.29 168 ARG A N 1
ATOM 1218 C CA . ARG A 1 168 ? 1.762 9.065 1.178 1.00 14.77 168 ARG A CA 1
ATOM 1219 C C . ARG A 1 168 ? 1.400 9.000 -0.297 1.00 15.18 168 ARG A C 1
ATOM 1220 O O . ARG A 1 168 ? 0.327 9.404 -0.722 1.00 17.71 168 ARG A O 1
ATOM 1228 N N . GLY A 1 169 ? 2.371 8.554 -1.111 1.00 14.24 169 GLY A N 1
ATOM 1229 C CA . GLY A 1 169 ? 2.150 8.479 -2.550 1.00 14.46 169 GLY A CA 1
ATOM 1230 C C . GLY A 1 169 ? 1.215 7.365 -2.959 1.00 13.98 169 GLY A C 1
ATOM 1231 O O . GLY A 1 169 ? 0.454 7.521 -3.911 1.00 15.06 169 GLY A O 1
ATOM 1232 N N . VAL A 1 170 ? 1.275 6.252 -2.243 1.00 14.01 170 VAL A N 1
ATOM 1233 C CA . VAL A 1 170 ? 0.388 5.121 -2.524 1.00 13.20 170 VAL A CA 1
ATOM 1234 C C . VAL A 1 170 ? -1.031 5.500 -2.177 1.00 13.63 170 VAL A C 1
ATOM 1235 O O . VAL A 1 170 ? -1.961 5.380 -2.974 1.00 15.57 170 VAL A O 1
ATOM 1239 N N . ALA A 1 171 ? -1.183 5.986 -0.937 1.00 13.45 171 ALA A N 1
ATOM 1240 C CA . ALA A 1 171 ? -2.507 6.240 -0.424 1.00 13.68 171 ALA A CA 1
ATOM 1241 C C . ALA A 1 171 ? -3.214 7.405 -1.117 1.00 14.24 171 ALA A C 1
ATOM 1242 O O . ALA A 1 171 ? -4.459 7.461 -1.096 1.00 15.28 171 ALA A O 1
ATOM 1244 N N . ALA A 1 172 ? -2.470 8.318 -1.735 1.00 14.87 172 ALA A N 1
ATOM 1245 C CA . ALA A 1 172 ? -3.047 9.386 -2.493 1.00 15.13 172 ALA A CA 1
ATOM 1246 C C . ALA A 1 172 ? -4.031 8.899 -3.556 1.00 15.93 172 ALA A C 1
ATOM 1247 O O . ALA A 1 172 ? -4.907 9.674 -3.951 1.00 19.59 172 ALA A O 1
ATOM 1249 N N . LYS A 1 173 ? -3.877 7.669 -4.044 1.00 15.77 173 LYS A N 1
ATOM 1250 C CA . LYS A 1 173 ? -4.657 7.164 -5.166 1.00 16.54 173 LYS A CA 1
ATOM 1251 C C . LYS A 1 173 ? -5.840 6.322 -4.717 1.00 15.65 173 LYS A C 1
ATOM 1252 O O . LYS A 1 173 ? -6.536 5.801 -5.609 1.00 18.25 173 LYS A O 1
ATOM 1258 N N . LEU A 1 174 ? -6.097 6.205 -3.424 1.00 15.25 174 LEU A N 1
ATOM 1259 C CA . LEU A 1 174 ? -7.133 5.351 -2.901 1.00 14.47 174 LEU A CA 1
ATOM 1260 C C . LEU A 1 174 ? -8.398 6.125 -2.564 1.00 14.57 174 LEU A C 1
ATOM 1261 O O . LEU A 1 174 ? -8.362 7.120 -1.854 1.00 16.09 174 LEU A O 1
ATOM 1266 N N . SER A 1 175 ? -9.543 5.635 -3.064 1.00 14.27 175 SER A N 1
ATOM 1267 C CA . SER A 1 175 ? -10.813 6.149 -2.641 1.00 15.07 175 SER A CA 1
ATOM 1268 C C . SER A 1 175 ? -11.211 5.550 -1.288 1.00 13.04 175 SER A C 1
ATOM 1269 O O . SER A 1 175 ? -10.642 4.566 -0.816 1.00 14.01 175 SER A O 1
ATOM 1272 N N . ASN A 1 176 ? -12.237 6.114 -0.687 1.00 15.41 176 ASN A N 1
ATOM 1273 C CA . ASN A 1 176 ? -12.794 5.559 0.529 1.00 15.88 176 ASN A CA 1
ATOM 1274 C C . ASN A 1 176 ? -13.204 4.111 0.362 1.00 14.27 176 ASN A C 1
ATOM 1275 O O . ASN A 1 176 ? -12.945 3.262 1.233 1.00 15.29 176 ASN A O 1
ATOM 1280 N N . LYS A 1 177 ? -13.865 3.770 -0.735 1.00 15.93 177 LYS A N 1
ATOM 1281 C CA . LYS A 1 177 ? -14.271 2.414 -1.022 1.00 16.04 177 LYS A CA 1
ATOM 1282 C C . LYS A 1 177 ? -13.075 1.468 -1.182 1.00 14.31 177 LYS A C 1
ATOM 1283 O O . LYS A 1 177 ? -13.084 0.356 -0.671 1.00 14.86 177 LYS A O 1
ATOM 1289 N N . ASP A 1 178 ? -12.039 1.957 -1.891 1.00 13.68 178 ASP A N 1
ATOM 1290 C CA . ASP A 1 178 ? -10.836 1.185 -2.026 1.00 13.70 178 ASP A CA 1
ATOM 1291 C C . ASP A 1 178 ? -10.208 0.855 -0.667 1.00 12.34 178 ASP A C 1
ATOM 1292 O O . ASP A 1 178 ? -9.772 -0.262 -0.394 1.00 13.04 178 ASP A O 1
ATOM 1297 N N . ILE A 1 179 ? -10.193 1.850 0.220 1.00 13.12 179 ILE A N 1
ATOM 1298 C CA . ILE A 1 179 ? -9.618 1.698 1.549 1.00 12.22 179 ILE A CA 1
ATOM 1299 C C . ILE A 1 179 ? -10.428 0.694 2.347 1.00 12.39 179 ILE A C 1
ATOM 1300 O O . ILE A 1 179 ? -9.894 -0.192 3.036 1.00 13.55 179 ILE A O 1
ATOM 1305 N N . GLU A 1 180 ? -11.752 0.739 2.304 1.00 13.65 180 GLU A N 1
ATOM 1306 C CA . GLU A 1 180 ? -12.605 -0.196 3.020 1.00 14.00 180 GLU A CA 1
ATOM 1307 C C . GLU A 1 180 ? -12.356 -1.610 2.523 1.00 12.97 180 GLU A C 1
ATOM 1308 O O . GLU A 1 180 ? -12.254 -2.565 3.291 1.00 13.89 180 GLU A O 1
ATOM 1314 N N . ALA A 1 181 ? -12.228 -1.751 1.208 1.00 12.97 181 ALA A N 1
ATOM 1315 C CA . ALA A 1 181 ? -12.043 -3.035 0.561 1.00 13.73 181 ALA A CA 1
ATOM 1316 C C . ALA A 1 181 ? -10.701 -3.642 0.953 1.00 13.05 181 ALA A C 1
ATOM 1317 O O . ALA A 1 181 ? -10.598 -4.780 1.407 1.00 12.95 181 ALA A O 1
ATOM 1319 N N . LEU A 1 182 ? -9.644 -2.834 0.815 1.00 12.48 182 LEU A N 1
ATOM 1320 C CA . LEU A 1 182 ? -8.313 -3.310 1.216 1.00 12.09 182 LEU A CA 1
ATOM 1321 C C . LEU A 1 182 ? -8.243 -3.742 2.661 1.00 12.14 182 LEU A C 1
ATOM 1322 O O . LEU A 1 182 ? -7.669 -4.768 3.009 1.00 12.27 182 LEU A O 1
ATOM 1327 N N . SER A 1 183 ? -8.836 -2.922 3.520 1.00 12.02 183 SER A N 1
ATOM 1328 C CA . SER A 1 183 ? -8.734 -3.144 4.943 1.00 11.66 183 SER A CA 1
ATOM 1329 C C . SER A 1 183 ? -9.411 -4.434 5.346 1.00 11.28 183 SER A C 1
ATOM 1330 O O . SER A 1 183 ? -8.950 -5.194 6.204 1.00 13.11 183 SER A O 1
ATOM 1333 N N . SER A 1 184 ? -10.525 -4.748 4.686 1.00 12.93 184 SER A N 1
ATOM 1334 C CA . SER A 1 184 ? -11.258 -6.013 4.912 1.00 12.78 184 SER A CA 1
ATOM 1335 C C . SER A 1 184 ? -10.465 -7.207 4.450 1.00 13.24 184 SER A C 1
ATOM 1336 O O . SER A 1 184 ? -10.300 -8.179 5.176 1.00 14.00 184 SER A O 1
ATOM 1339 N N . TYR A 1 185 ? -9.911 -7.123 3.254 1.00 12.80 185 TYR A N 1
ATOM 1340 C CA . TYR A 1 185 ? -9.081 -8.187 2.751 1.00 13.07 185 TYR A CA 1
ATOM 1341 C C . TYR A 1 185 ? -7.895 -8.458 3.677 1.00 11.77 185 TYR A C 1
ATOM 1342 O O . TYR A 1 185 ? -7.578 -9.596 4.014 1.00 12.63 185 TYR A O 1
ATOM 1351 N N . ILE A 1 186 ? -7.246 -7.384 4.092 1.00 11.63 186 ILE A N 1
ATOM 1352 C CA . ILE A 1 186 ? -6.060 -7.499 4.939 1.00 12.10 186 ILE A CA 1
ATOM 1353 C C . ILE A 1 186 ? -6.388 -8.170 6.259 1.00 12.15 186 ILE A C 1
ATOM 1354 O O . ILE A 1 186 ? -5.616 -8.961 6.786 1.00 12.87 186 ILE A O 1
ATOM 1359 N N . GLN A 1 187 ? -7.568 -7.888 6.809 1.00 11.95 187 GLN A N 1
ATOM 1360 C CA . GLN A 1 187 ? -7.962 -8.429 8.114 1.00 13.58 187 GLN A CA 1
ATOM 1361 C C . GLN A 1 187 ? -7.998 -9.955 8.070 1.00 13.77 187 GLN A C 1
ATOM 1362 O O . GLN A 1 187 ? -7.728 -10.568 9.091 1.00 14.34 187 GLN A O 1
ATOM 1368 N N . GLY A 1 188 ? -8.315 -10.566 6.929 1.00 13.53 188 GLY A N 1
ATOM 1369 C CA . GLY A 1 188 ? -8.321 -12.000 6.801 1.00 14.53 188 GLY A CA 1
ATOM 1370 C C . GLY A 1 188 ? -7.099 -12.663 6.243 1.00 13.47 188 GLY A C 1
ATOM 1371 O O . GLY A 1 188 ? -7.091 -13.886 6.088 1.00 15.86 188 GLY A O 1
ATOM 1372 N N . LEU A 1 189 ? -6.091 -11.863 5.941 1.00 14.57 189 LEU A N 1
ATOM 1373 C CA . LEU A 1 189 ? -4.949 -12.294 5.151 1.00 15.41 189 LEU A CA 1
ATOM 1374 C C . LEU A 1 189 ? -3.902 -12.960 6.020 1.00 16.16 189 LEU A C 1
ATOM 1375 O O . LEU A 1 189 ? -3.455 -12.389 7.018 1.00 17.91 189 LEU A O 1
ATOM 1380 N N . HIS A 1 190 ? -3.494 -14.165 5.623 1.00 17.97 190 HIS A N 1
ATOM 1381 C CA . HIS A 1 190 ? -2.315 -14.872 6.130 1.00 19.60 190 HIS A CA 1
ATOM 1382 C C . HIS A 1 190 ? -1.782 -15.846 5.094 1.00 21.95 190 HIS A C 1
ATOM 1383 O O . HIS A 1 190 ? -0.730 -16.470 5.316 1.00 24.64 190 HIS A O 1
ATOM 1391 N N . ALA B 1 1 ? 46.114 -3.213 60.249 1.00 61.48 1 ALA B N 1
ATOM 1392 C CA . ALA B 1 1 ? 45.136 -4.282 60.399 1.00 47.44 1 ALA B CA 1
ATOM 1393 C C . ALA B 1 1 ? 44.582 -4.303 61.831 1.00 40.99 1 ALA B C 1
ATOM 1394 O O . ALA B 1 1 ? 45.307 -4.118 62.806 1.00 51.44 1 ALA B O 1
ATOM 1396 N N . GLY B 1 2 ? 43.280 -4.547 61.903 1.00 32.31 2 GLY B N 1
ATOM 1397 C CA . GLY B 1 2 ? 42.632 -4.560 63.180 1.00 28.91 2 GLY B CA 1
ATOM 1398 C C . GLY B 1 2 ? 42.610 -5.874 63.922 1.00 26.03 2 GLY B C 1
ATOM 1399 O O . GLY B 1 2 ? 42.707 -6.933 63.319 1.00 28.81 2 GLY B O 1
ATOM 1400 N N . ASP B 1 3 ? 42.468 -5.751 65.241 1.00 25.78 3 ASP B N 1
ATOM 1401 C CA . ASP B 1 3 ? 42.311 -6.874 66.131 1.00 26.00 3 ASP B CA 1
ATOM 1402 C C . ASP B 1 3 ? 40.801 -7.028 66.438 1.00 23.79 3 ASP B C 1
ATOM 1403 O O . ASP B 1 3 ? 40.262 -6.259 67.211 1.00 24.92 3 ASP B O 1
ATOM 1408 N N . ALA B 1 4 ? 40.213 -8.049 65.844 1.00 26.82 4 ALA B N 1
ATOM 1409 C CA . ALA B 1 4 ? 38.782 -8.283 65.940 1.00 26.47 4 ALA B CA 1
ATOM 1410 C C . ALA B 1 4 ? 38.357 -8.579 67.382 1.00 31.50 4 ALA B C 1
ATOM 1411 O O . ALA B 1 4 ? 37.304 -8.128 67.843 1.00 31.86 4 ALA B O 1
ATOM 1413 N N . GLU B 1 5 ? 39.189 -9.345 68.089 1.00 34.62 5 GLU B N 1
ATOM 1414 C CA . GLU B 1 5 ? 38.842 -9.628 69.485 1.00 35.08 5 GLU B CA 1
ATOM 1415 C C . GLU B 1 5 ? 38.824 -8.338 70.288 1.00 34.67 5 GLU B C 1
ATOM 1416 O O . GLU B 1 5 ? 37.955 -8.093 71.125 1.00 34.25 5 GLU B O 1
ATOM 1422 N N . ALA B 1 6 ? 39.804 -7.467 70.009 1.00 32.57 6 ALA B N 1
ATOM 1423 C CA . ALA B 1 6 ? 39.775 -6.170 70.688 1.00 32.40 6 ALA B CA 1
ATOM 1424 C C . ALA B 1 6 ? 38.574 -5.339 70.266 1.00 28.64 6 ALA B C 1
ATOM 1425 O O . ALA B 1 6 ? 37.936 -4.680 71.097 1.00 28.84 6 ALA B O 1
ATOM 1427 N N . GLY B 1 7 ? 38.233 -5.335 68.992 1.00 24.34 7 GLY B N 1
ATOM 1428 C CA . GLY B 1 7 ? 37.124 -4.511 68.520 1.00 23.43 7 GLY B CA 1
ATOM 1429 C C . GLY B 1 7 ? 35.789 -4.936 69.124 1.00 22.31 7 GLY B C 1
ATOM 1430 O O . GLY B 1 7 ? 34.869 -4.141 69.297 1.00 24.51 7 GLY B O 1
ATOM 1431 N N . GLN B 1 8 ? 35.721 -6.223 69.491 1.00 25.68 8 GLN B N 1
ATOM 1432 C CA . GLN B 1 8 ? 34.494 -6.708 70.095 1.00 27.72 8 GLN B CA 1
ATOM 1433 C C . GLN B 1 8 ? 34.174 -5.915 71.345 1.00 29.43 8 GLN B C 1
ATOM 1434 O O . GLN B 1 8 ? 32.993 -5.788 71.686 1.00 31.19 8 GLN B O 1
ATOM 1440 N N . GLY B 1 9 ? 35.189 -5.387 72.045 1.00 31.29 9 GLY B N 1
ATOM 1441 C CA . GLY B 1 9 ? 34.871 -4.637 73.254 1.00 30.87 9 GLY B CA 1
ATOM 1442 C C . GLY B 1 9 ? 34.737 -3.137 73.044 1.00 29.87 9 GLY B C 1
ATOM 1443 O O . GLY B 1 9 ? 34.687 -2.424 74.052 1.00 31.61 9 GLY B O 1
ATOM 1444 N N . LYS B 1 10 ? 34.678 -2.682 71.804 1.00 26.69 10 LYS B N 1
ATOM 1445 C CA . LYS B 1 10 ? 34.666 -1.253 71.508 1.00 26.12 10 LYS B CA 1
ATOM 1446 C C . LYS B 1 10 ? 33.429 -0.774 70.778 1.00 24.18 10 LYS B C 1
ATOM 1447 O O . LYS B 1 10 ? 33.412 0.276 70.136 1.00 24.38 10 LYS B O 1
ATOM 1453 N N . VAL B 1 11 ? 32.365 -1.568 70.894 1.00 23.15 11 VAL B N 1
ATOM 1454 C CA . VAL B 1 11 ? 31.155 -1.343 70.121 1.00 23.72 11 VAL B CA 1
ATOM 1455 C C . VAL B 1 11 ? 29.896 -1.320 70.987 1.00 22.11 11 VAL B C 1
ATOM 1456 O O . VAL B 1 11 ? 28.810 -1.507 70.420 1.00 21.38 11 VAL B O 1
ATOM 1460 N N . ALA B 1 12 ? 29.979 -1.057 72.290 1.00 23.23 12 ALA B N 1
ATOM 1461 C CA . ALA B 1 12 ? 28.768 -1.066 73.095 1.00 23.88 12 ALA B CA 1
ATOM 1462 C C . ALA B 1 12 ? 27.661 -0.159 72.564 1.00 21.60 12 ALA B C 1
ATOM 1463 O O . ALA B 1 12 ? 26.502 -0.569 72.472 1.00 23.65 12 ALA B O 1
ATOM 1465 N N . VAL B 1 13 ? 27.991 1.073 72.207 1.00 20.43 13 VAL B N 1
ATOM 1466 C CA . VAL B 1 13 ? 26.983 2.047 71.844 1.00 20.93 13 VAL B CA 1
ATOM 1467 C C . VAL B 1 13 ? 26.365 1.649 70.503 1.00 19.26 13 VAL B C 1
ATOM 1468 O O . VAL B 1 13 ? 25.230 2.026 70.221 1.00 20.36 13 VAL B O 1
ATOM 1472 N N . CYS B 1 14 ? 27.079 0.878 69.688 1.00 17.81 14 CYS B N 1
ATOM 1473 C CA . CYS B 1 14 ? 26.620 0.523 68.357 1.00 16.85 14 CYS B CA 1
ATOM 1474 C C . CYS B 1 14 ? 25.509 -0.521 68.343 1.00 16.75 14 CYS B C 1
ATOM 1475 O O . CYS B 1 14 ? 24.758 -0.604 67.340 1.00 18.20 14 CYS B O 1
ATOM 1478 N N . GLY B 1 15 ? 25.417 -1.345 69.372 1.00 17.98 15 GLY B N 1
ATOM 1479 C CA . GLY B 1 15 ? 24.615 -2.545 69.340 1.00 19.37 15 GLY B CA 1
ATOM 1480 C C . GLY B 1 15 ? 23.131 -2.346 69.120 1.00 17.87 15 GLY B C 1
ATOM 1481 O O . GLY B 1 15 ? 22.500 -3.110 68.365 1.00 19.11 15 GLY B O 1
ATOM 1482 N N . ALA B 1 16 ? 22.546 -1.303 69.702 1.00 18.49 16 ALA B N 1
ATOM 1483 C CA . ALA B 1 16 ? 21.113 -1.064 69.580 1.00 18.14 16 ALA B CA 1
ATOM 1484 C C . ALA B 1 16 ? 20.691 -0.928 68.120 1.00 15.90 16 ALA B C 1
ATOM 1485 O O . ALA B 1 16 ? 19.634 -1.406 67.774 1.00 16.17 16 ALA B O 1
ATOM 1487 N N . CYS B 1 17 ? 21.545 -0.253 67.338 1.00 16.15 17 CYS B N 1
ATOM 1488 C CA . CYS B 1 17 ? 21.218 -0.029 65.950 1.00 15.78 17 CYS B CA 1
ATOM 1489 C C . CYS B 1 17 ? 21.731 -1.101 65.012 1.00 16.03 17 CYS B C 1
ATOM 1490 O O . CYS B 1 17 ? 20.975 -1.601 64.181 1.00 16.95 17 CYS B O 1
ATOM 1493 N N . HIS B 1 18 ? 23.008 -1.450 65.148 1.00 16.25 18 HIS B N 1
ATOM 1494 C CA . HIS B 1 18 ? 23.631 -2.350 64.186 1.00 16.21 18 HIS B CA 1
ATOM 1495 C C . HIS B 1 18 ? 23.570 -3.811 64.602 1.00 17.58 18 HIS B C 1
ATOM 1496 O O . HIS B 1 18 ? 23.866 -4.695 63.797 1.00 17.95 18 HIS B O 1
ATOM 1503 N N . GLY B 1 19 ? 23.200 -4.100 65.845 1.00 18.37 19 GLY B N 1
ATOM 1504 C CA . GLY B 1 19 ? 23.225 -5.451 66.368 1.00 19.47 19 GLY B CA 1
ATOM 1505 C C . GLY B 1 19 ? 24.589 -5.817 66.924 1.00 21.04 19 GLY B C 1
ATOM 1506 O O . GLY B 1 19 ? 25.612 -5.298 66.475 1.00 19.96 19 GLY B O 1
ATOM 1507 N N . VAL B 1 20 ? 24.630 -6.702 67.915 1.00 20.91 20 VAL B N 1
ATOM 1508 C CA . VAL B 1 20 ? 25.898 -7.085 68.542 1.00 21.59 20 VAL B CA 1
ATOM 1509 C C . VAL B 1 20 ? 26.931 -7.606 67.530 1.00 20.67 20 VAL B C 1
ATOM 1510 O O . VAL B 1 20 ? 28.105 -7.293 67.674 1.00 22.22 20 VAL B O 1
ATOM 1514 N N . ASP B 1 21 ? 26.488 -8.330 66.523 1.00 20.22 21 ASP B N 1
ATOM 1515 C CA . ASP B 1 21 ? 27.319 -8.906 65.498 1.00 23.44 21 ASP B CA 1
ATOM 1516 C C . ASP B 1 21 ? 27.250 -8.161 64.161 1.00 21.57 21 ASP B C 1
ATOM 1517 O O . ASP B 1 21 ? 27.877 -8.613 63.198 1.00 22.60 21 ASP B O 1
ATOM 1522 N N . GLY B 1 22 ? 26.524 -7.053 64.086 1.00 20.13 22 GLY B N 1
ATOM 1523 C CA . GLY B 1 22 ? 26.410 -6.300 62.850 1.00 18.85 22 GLY B CA 1
ATOM 1524 C C . GLY B 1 22 ? 25.308 -6.755 61.916 1.00 16.69 22 GLY B C 1
ATOM 1525 O O . GLY B 1 22 ? 25.317 -6.428 60.732 1.00 18.36 22 GLY B O 1
ATOM 1526 N N . ASN B 1 23 ? 24.324 -7.480 62.430 1.00 17.95 23 ASN B N 1
ATOM 1527 C CA . ASN B 1 23 ? 23.211 -7.945 61.627 1.00 19.14 23 ASN B CA 1
ATOM 1528 C C . ASN B 1 23 ? 21.810 -7.523 62.080 1.00 22.21 23 ASN B C 1
ATOM 1529 O O . ASN B 1 23 ? 20.869 -8.332 61.883 1.00 30.38 23 ASN B O 1
ATOM 1534 N N . SER B 1 24 ? 21.535 -6.369 62.609 1.00 24.22 24 SER B N 1
ATOM 1535 C CA . SER B 1 24 ? 20.208 -5.917 62.996 1.00 21.08 24 SER B CA 1
ATOM 1536 C C . SER B 1 24 ? 19.198 -5.919 61.861 1.00 22.40 24 SER B C 1
ATOM 1537 O O . SER B 1 24 ? 19.516 -5.613 60.709 1.00 24.92 24 SER B O 1
ATOM 1540 N N . PRO B 1 25 ? 17.918 -6.229 62.093 1.00 23.13 25 PRO B N 1
ATOM 1541 C CA . PRO B 1 25 ? 16.905 -6.183 61.022 1.00 24.84 25 PRO B CA 1
ATOM 1542 C C . PRO B 1 25 ? 16.384 -4.809 60.686 1.00 22.95 25 PRO B C 1
ATOM 1543 O O . PRO B 1 25 ? 15.568 -4.607 59.780 1.00 23.61 25 PRO B O 1
ATOM 1547 N N . ALA B 1 26 ? 16.765 -3.775 61.386 1.00 22.62 26 ALA B N 1
ATOM 1548 C CA . ALA B 1 26 ? 16.318 -2.410 61.187 1.00 21.95 26 ALA B CA 1
ATOM 1549 C C . ALA B 1 26 ? 16.630 -2.018 59.743 1.00 19.60 26 ALA B C 1
ATOM 1550 O O . ALA B 1 26 ? 17.789 -2.026 59.336 1.00 21.28 26 ALA B O 1
ATOM 1552 N N . PRO B 1 27 ? 15.651 -1.748 58.879 1.00 21.71 27 PRO B N 1
ATOM 1553 C CA . PRO B 1 27 ? 15.946 -1.666 57.442 1.00 20.24 27 PRO B CA 1
ATOM 1554 C C . PRO B 1 27 ? 16.820 -0.485 57.057 1.00 20.36 27 PRO B C 1
ATOM 1555 O O . PRO B 1 27 ? 17.455 -0.530 55.998 1.00 22.94 27 PRO B O 1
ATOM 1559 N N . ASN B 1 28 ? 16.850 0.567 57.856 1.00 19.01 28 ASN B N 1
ATOM 1560 C CA . ASN B 1 28 ? 17.604 1.758 57.500 1.00 19.78 28 ASN B CA 1
ATOM 1561 C C . ASN B 1 28 ? 19.013 1.730 58.077 1.00 20.26 28 ASN B C 1
ATOM 1562 O O . ASN B 1 28 ? 19.821 2.609 57.767 1.00 21.09 28 ASN B O 1
ATOM 1567 N N . PHE B 1 29 ? 19.284 0.745 58.932 1.00 18.36 29 PHE B N 1
ATOM 1568 C CA . PHE B 1 29 ? 20.602 0.706 59.557 1.00 17.45 29 PHE B CA 1
ATOM 1569 C C . PHE B 1 29 ? 21.374 -0.364 58.809 1.00 16.45 29 PHE B C 1
ATOM 1570 O O . PHE B 1 29 ? 20.976 -1.524 58.778 1.00 17.44 29 PHE B O 1
ATOM 1578 N N . PRO B 1 30 ? 22.474 -0.032 58.178 1.00 14.94 30 PRO B N 1
ATOM 1579 C CA . PRO B 1 30 ? 23.140 -1.043 57.364 1.00 13.55 30 PRO B CA 1
ATOM 1580 C C . PRO B 1 30 ? 23.715 -2.173 58.210 1.00 13.32 30 PRO B C 1
ATOM 1581 O O . PRO B 1 30 ? 24.254 -1.944 59.285 1.00 14.82 30 PRO B O 1
ATOM 1585 N N . LYS B 1 31 ? 23.602 -3.381 57.622 1.00 13.01 31 LYS B N 1
ATOM 1586 C CA . LYS B 1 31 ? 24.339 -4.513 58.174 1.00 14.26 31 LYS B CA 1
ATOM 1587 C C . LYS B 1 31 ? 25.837 -4.247 57.943 1.00 13.35 31 LYS B C 1
ATOM 1588 O O . LYS B 1 31 ? 26.228 -3.866 56.839 1.00 14.10 31 LYS B O 1
ATOM 1594 N N . LEU B 1 32 ? 26.617 -4.474 58.985 1.00 14.29 32 LEU B N 1
ATOM 1595 C CA . LEU B 1 32 ? 28.058 -4.372 58.980 1.00 13.85 32 LEU B CA 1
ATOM 1596 C C . LEU B 1 32 ? 28.730 -5.740 58.965 1.00 14.00 32 LEU B C 1
ATOM 1597 O O . LEU B 1 32 ? 29.896 -5.856 58.616 1.00 15.55 32 LEU B O 1
ATOM 1602 N N . ALA B 1 33 ? 28.029 -6.798 59.331 1.00 14.55 33 ALA B N 1
ATOM 1603 C CA . ALA B 1 33 ? 28.577 -8.123 59.455 1.00 16.05 33 ALA B CA 1
ATOM 1604 C C . ALA B 1 33 ? 29.158 -8.607 58.133 1.00 16.79 33 ALA B C 1
ATOM 1605 O O . ALA B 1 33 ? 28.423 -8.649 57.131 1.00 17.17 33 ALA B O 1
ATOM 1607 N N . GLY B 1 34 ? 30.418 -8.984 58.118 1.00 17.21 34 GLY B N 1
ATOM 1608 C CA . GLY B 1 34 ? 31.041 -9.564 56.933 1.00 17.79 34 GLY B CA 1
ATOM 1609 C C . GLY B 1 34 ? 31.431 -8.524 55.883 1.00 15.78 34 GLY B C 1
ATOM 1610 O O . GLY B 1 34 ? 31.950 -8.900 54.812 1.00 18.55 34 GLY B O 1
ATOM 1611 N N . GLN B 1 35 ? 31.246 -7.220 56.130 1.00 15.62 35 GLN B N 1
ATOM 1612 C CA . GLN B 1 35 ? 31.707 -6.168 55.232 1.00 14.96 35 GLN B CA 1
ATOM 1613 C C . GLN B 1 35 ? 33.238 -6.207 55.211 1.00 14.78 35 GLN B C 1
ATOM 1614 O O . GLN B 1 35 ? 33.863 -6.613 56.193 1.00 17.26 35 GLN B O 1
ATOM 1620 N N . GLY B 1 36 ? 33.839 -5.773 54.102 1.00 15.72 36 GLY B N 1
ATOM 1621 C CA . GLY B 1 36 ? 35.289 -5.708 54.051 1.00 16.97 36 GLY B CA 1
ATOM 1622 C C . GLY B 1 36 ? 35.861 -4.725 55.063 1.00 15.51 36 GLY B C 1
ATOM 1623 O O . GLY B 1 36 ? 35.334 -3.633 55.300 1.00 16.53 36 GLY B O 1
ATOM 1624 N N . GLU B 1 37 ? 36.987 -5.132 55.629 1.00 18.91 37 GLU B N 1
ATOM 1625 C CA . GLU B 1 37 ? 37.656 -4.333 56.646 1.00 17.89 37 GLU B CA 1
ATOM 1626 C C . GLU B 1 37 ? 38.108 -2.975 56.128 1.00 17.68 37 GLU B C 1
ATOM 1627 O O . GLU B 1 37 ? 37.924 -1.955 56.806 1.00 17.88 37 GLU B O 1
ATOM 1633 N N . ARG B 1 38 ? 38.763 -2.927 54.946 1.00 17.56 38 ARG B N 1
ATOM 1634 C CA . ARG B 1 38 ? 39.207 -1.644 54.429 1.00 16.90 38 ARG B CA 1
ATOM 1635 C C . ARG B 1 38 ? 38.026 -0.687 54.255 1.00 15.76 38 ARG B C 1
ATOM 1636 O O . ARG B 1 38 ? 38.156 0.487 54.578 1.00 16.25 38 ARG B O 1
ATOM 1644 N N . TYR B 1 39 ? 36.954 -1.175 53.637 1.00 14.78 39 TYR B N 1
ATOM 1645 C CA . TYR B 1 39 ? 35.792 -0.326 53.434 1.00 14.47 39 TYR B CA 1
ATOM 1646 C C . TYR B 1 39 ? 35.216 0.158 54.752 1.00 14.43 39 TYR B C 1
ATOM 1647 O O . TYR B 1 39 ? 34.903 1.33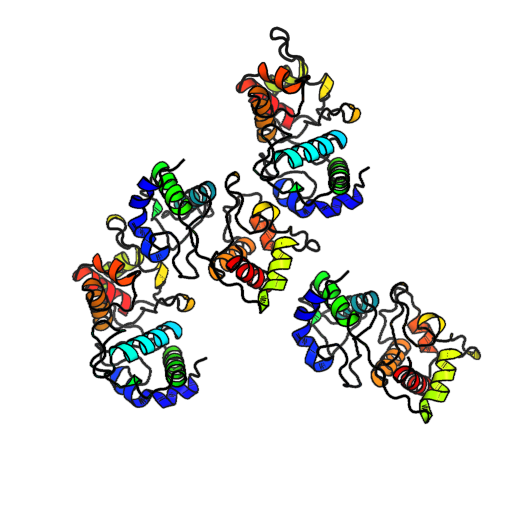4 54.910 1.00 15.14 39 TYR B O 1
ATOM 1656 N N . LEU B 1 40 ? 35.058 -0.754 55.709 1.00 15.14 40 LEU B N 1
ATOM 1657 C CA . LEU B 1 40 ? 34.526 -0.326 56.999 1.00 15.39 40 LEU B CA 1
ATOM 1658 C C . LEU B 1 40 ? 35.407 0.731 57.670 1.00 16.22 40 LEU B C 1
ATOM 1659 O O . LEU B 1 40 ? 34.904 1.732 58.194 1.00 16.10 40 LEU B O 1
ATOM 1664 N N . LEU B 1 41 ? 36.724 0.533 57.607 1.00 16.19 41 LEU B N 1
ATOM 1665 C CA . LEU B 1 41 ? 37.627 1.529 58.194 1.00 16.25 41 LEU B CA 1
ATOM 1666 C C . LEU B 1 41 ? 37.492 2.886 57.523 1.00 16.85 41 LEU B C 1
ATOM 1667 O O . LEU B 1 41 ? 37.420 3.920 58.189 1.00 17.12 41 LEU B O 1
ATOM 1672 N N . LYS B 1 42 ? 37.470 2.881 56.183 1.00 16.75 42 LYS B N 1
ATOM 1673 C CA . LYS B 1 42 ? 37.244 4.136 55.496 1.00 16.82 42 LYS B CA 1
ATOM 1674 C C . LYS B 1 42 ? 35.942 4.798 55.910 1.00 16.37 42 LYS B C 1
ATOM 1675 O O . LYS B 1 42 ? 35.928 6.026 56.144 1.00 16.86 42 LYS B O 1
ATOM 1681 N N . GLN B 1 43 ? 34.847 4.020 55.973 1.00 15.41 43 GLN B N 1
ATOM 1682 C CA . GLN B 1 43 ? 33.602 4.705 56.346 1.00 15.12 43 GLN B CA 1
ATOM 1683 C C . GLN B 1 43 ? 33.646 5.206 57.787 1.00 15.04 43 GLN B C 1
ATOM 1684 O O . GLN B 1 43 ? 33.119 6.278 58.103 1.00 16.46 43 GLN B O 1
ATOM 1690 N N . LEU B 1 44 ? 34.265 4.444 58.686 1.00 16.40 44 LEU B N 1
ATOM 1691 C CA . LEU B 1 44 ? 34.417 4.950 60.048 1.00 16.51 44 LEU B CA 1
ATOM 1692 C C . LEU B 1 44 ? 35.145 6.275 60.073 1.00 17.61 44 LEU B C 1
ATOM 1693 O O . LEU B 1 44 ? 34.743 7.220 60.740 1.00 17.35 44 LEU B O 1
ATOM 1698 N N . GLN B 1 45 ? 36.240 6.392 59.324 1.00 16.83 45 GLN B N 1
ATOM 1699 C CA . GLN B 1 45 ? 36.971 7.638 59.273 1.00 17.10 45 GLN B CA 1
ATOM 1700 C C . GLN B 1 45 ? 36.159 8.783 58.684 1.00 17.63 45 GLN B C 1
ATOM 1701 O O . GLN B 1 45 ? 36.166 9.903 59.167 1.00 18.81 45 GLN B O 1
ATOM 1707 N N . ASP B 1 46 ? 35.457 8.429 57.610 1.00 17.08 46 ASP B N 1
ATOM 1708 C CA . ASP B 1 46 ? 34.666 9.440 56.909 1.00 17.48 46 ASP B CA 1
ATOM 1709 C C . ASP B 1 46 ? 33.519 9.907 57.818 1.00 16.48 46 ASP B C 1
ATOM 1710 O O . ASP B 1 46 ? 33.192 11.082 57.909 1.00 18.31 46 ASP B O 1
ATOM 1715 N N . ILE B 1 47 ? 32.856 8.958 58.476 1.00 16.61 47 ILE B N 1
ATOM 1716 C CA . ILE B 1 47 ? 31.692 9.295 59.315 1.00 15.46 47 ILE B CA 1
ATOM 1717 C C . ILE B 1 47 ? 32.199 10.112 60.513 1.00 16.54 47 ILE B C 1
ATOM 1718 O O . ILE B 1 47 ? 31.575 11.118 60.884 1.00 17.52 47 ILE B O 1
ATOM 1723 N N . LYS B 1 48 ? 33.296 9.671 61.104 1.00 17.36 48 LYS B N 1
ATOM 1724 C CA . LYS B 1 48 ? 33.857 10.429 62.218 1.00 16.69 48 LYS B CA 1
ATOM 1725 C C . LYS B 1 48 ? 34.123 11.868 61.822 1.00 18.17 48 LYS B C 1
ATOM 1726 O O . LYS B 1 48 ? 33.713 12.828 62.460 1.00 20.50 48 LYS B O 1
ATOM 1732 N N . ALA B 1 49 ? 34.837 12.080 60.735 1.00 20.23 49 ALA B N 1
ATOM 1733 C CA . ALA B 1 49 ? 35.155 13.442 60.334 1.00 19.89 49 ALA B CA 1
ATOM 1734 C C . ALA B 1 49 ? 33.925 14.222 59.922 1.00 19.08 49 ALA B C 1
ATOM 1735 O O . ALA B 1 49 ? 33.875 15.425 60.234 1.00 23.27 49 ALA B O 1
ATOM 1737 N N . GLY B 1 50 ? 32.985 13.616 59.241 1.00 18.91 50 GLY B N 1
ATOM 1738 C CA . GLY B 1 50 ? 31.823 14.357 58.769 1.00 19.17 50 GLY B CA 1
ATOM 1739 C C . GLY B 1 50 ? 30.727 14.581 59.789 1.00 18.55 50 GLY B C 1
ATOM 1740 O O . GLY B 1 50 ? 29.900 15.468 59.616 1.00 21.08 50 GLY B O 1
ATOM 1741 N N . SER B 1 51 ? 30.729 13.785 60.843 1.00 18.72 51 SER B N 1
ATOM 1742 C CA . SER B 1 51 ? 29.634 13.741 61.817 1.00 19.40 51 SER B CA 1
ATOM 1743 C C . SER B 1 51 ? 30.035 14.339 63.152 1.00 21.70 51 SER B C 1
ATOM 1744 O O . SER B 1 51 ? 29.263 14.290 64.096 1.00 23.32 51 SER B O 1
ATOM 1747 N N . THR B 1 52 ? 31.225 14.898 63.278 1.00 22.18 52 THR B N 1
ATOM 1748 C CA . THR B 1 52 ? 31.595 15.564 64.520 1.00 25.44 52 THR B CA 1
ATOM 1749 C C . THR B 1 52 ? 30.908 16.914 64.581 1.00 28.50 52 THR B C 1
ATOM 1750 O O . THR B 1 52 ? 30.740 17.563 63.541 1.00 26.52 52 THR B O 1
ATOM 1754 N N . PRO B 1 53 ? 30.496 17.377 65.759 1.00 30.06 53 PRO B N 1
ATOM 1755 C CA . PRO B 1 53 ? 29.890 18.714 65.841 1.00 31.42 53 PRO B CA 1
ATOM 1756 C C . PRO B 1 53 ? 30.852 19.758 65.286 1.00 31.20 53 PRO B C 1
ATOM 1757 O O . PRO B 1 53 ? 32.033 19.768 65.606 1.00 35.55 53 PRO B O 1
ATOM 1761 N N . GLY B 1 54 ? 30.322 20.641 64.450 1.00 35.86 54 GLY B N 1
ATOM 1762 C CA . GLY B 1 54 ? 31.071 21.705 63.831 1.00 36.30 54 GLY B CA 1
ATOM 1763 C C . GLY B 1 54 ? 31.949 21.255 62.684 1.00 35.11 54 GLY B C 1
ATOM 1764 O O . GLY B 1 54 ? 32.807 21.997 62.205 1.00 38.39 54 GLY B O 1
ATOM 1765 N N . ALA B 1 55 ? 31.772 20.024 62.206 1.00 31.54 55 ALA B N 1
ATOM 1766 C CA . ALA B 1 55 ? 32.588 19.597 61.057 1.00 32.66 55 ALA B CA 1
ATOM 1767 C C . ALA B 1 55 ? 32.391 20.520 59.862 1.00 32.07 55 ALA B C 1
ATOM 1768 O O . ALA B 1 55 ? 31.301 21.071 59.663 1.00 34.58 55 ALA B O 1
ATOM 1770 N N . PRO B 1 56 ? 33.432 20.678 59.049 1.00 31.71 56 PRO B N 1
ATOM 1771 C CA . PRO B 1 56 ? 33.326 21.541 57.884 1.00 32.43 56 PRO B CA 1
ATOM 1772 C C . PRO B 1 56 ? 32.334 20.943 56.897 1.00 33.27 56 PRO B C 1
ATOM 1773 O O . PRO B 1 56 ? 32.159 19.739 56.778 1.00 33.07 56 PRO B O 1
ATOM 1777 N N . GLU B 1 57 ? 31.660 21.846 56.198 1.00 39.28 57 GLU B N 1
ATOM 1778 C CA . GLU B 1 57 ? 30.590 21.339 55.352 1.00 39.73 57 GLU B CA 1
ATOM 1779 C C . GLU B 1 57 ? 31.170 20.540 54.192 1.00 33.56 57 GLU B C 1
ATOM 1780 O O . GLU B 1 57 ? 32.168 20.855 53.568 1.00 36.17 57 GLU B O 1
ATOM 1786 N N . GLY B 1 58 ? 30.517 19.424 53.892 1.00 32.53 58 GLY B N 1
ATOM 1787 C CA . GLY B 1 58 ? 30.799 18.570 52.788 1.00 31.33 58 GLY B CA 1
ATOM 1788 C C . GLY B 1 58 ? 31.962 17.622 52.990 1.00 29.00 58 GLY B C 1
ATOM 1789 O O . GLY B 1 58 ? 32.290 16.841 52.088 1.00 31.53 58 GLY B O 1
ATOM 1790 N N . VAL B 1 59 ? 32.605 17.684 54.140 1.00 26.87 59 VAL B N 1
ATOM 1791 C CA . VAL B 1 59 ? 33.685 16.795 54.568 1.00 24.01 59 VAL B CA 1
ATOM 1792 C C . VAL B 1 59 ? 33.192 15.413 54.967 1.00 22.71 59 VAL B C 1
ATOM 1793 O O . VAL B 1 59 ? 32.180 15.306 55.645 1.00 23.74 59 VAL B O 1
ATOM 1797 N N . GLY B 1 60 ? 33.868 14.347 54.549 1.00 22.07 60 GLY B N 1
ATOM 1798 C CA . GLY B 1 60 ? 33.557 12.998 54.969 1.00 21.34 60 GLY B CA 1
ATOM 1799 C C . GLY B 1 60 ? 32.141 12.593 54.648 1.00 18.54 60 GLY B C 1
ATOM 1800 O O . GLY B 1 60 ? 31.632 12.828 53.551 1.00 19.49 60 GLY B O 1
ATOM 1801 N N . ARG B 1 61 ? 31.494 11.967 55.629 1.00 17.73 61 ARG B N 1
ATOM 1802 C CA . ARG B 1 61 ? 30.143 11.432 55.510 1.00 16.29 61 ARG B CA 1
ATOM 1803 C C . ARG B 1 61 ? 29.364 11.788 56.766 1.00 16.61 61 ARG B C 1
ATOM 1804 O O . ARG B 1 61 ? 29.667 11.329 57.839 1.00 20.20 61 ARG B O 1
ATOM 1812 N N . LYS B 1 62 ? 28.350 12.645 56.629 1.00 18.17 62 LYS B N 1
ATOM 1813 C CA . LYS B 1 62 ? 27.592 13.114 57.797 1.00 18.61 62 LYS B CA 1
ATOM 1814 C C . LYS B 1 62 ? 26.430 12.184 58.069 1.00 18.42 62 LYS B C 1
ATOM 1815 O O . LYS B 1 62 ? 25.435 12.195 57.320 1.00 20.25 62 LYS B O 1
ATOM 1821 N N . VAL B 1 63 ? 26.530 11.395 59.120 1.00 17.67 63 VAL B N 1
ATOM 1822 C CA . VAL B 1 63 ? 25.473 10.477 59.557 1.00 16.86 63 VAL B CA 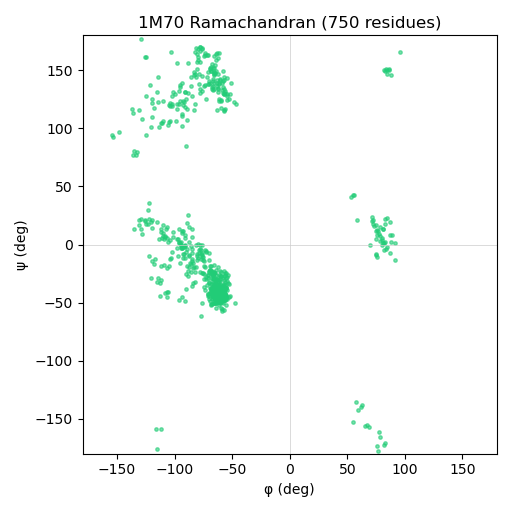1
ATOM 1823 C C . VAL B 1 63 ? 24.846 11.086 60.796 1.00 16.90 63 VAL B C 1
ATOM 1824 O O . VAL B 1 63 ? 25.439 11.006 61.873 1.00 18.69 63 VAL B O 1
ATOM 1828 N N . LEU B 1 64 ? 23.678 11.680 60.658 1.00 19.46 64 LEU B N 1
ATOM 1829 C CA . LEU B 1 64 ? 23.065 12.361 61.805 1.00 21.94 64 LEU B CA 1
ATOM 1830 C C . LEU B 1 64 ? 22.858 11.415 62.962 1.00 21.32 64 LEU B C 1
ATOM 1831 O O . LEU B 1 64 ? 22.998 11.820 64.141 1.00 23.98 64 LEU B O 1
ATOM 1836 N N . GLU B 1 65 ? 22.539 10.154 62.674 1.00 18.61 65 GLU B N 1
ATOM 1837 C CA . GLU B 1 65 ? 22.287 9.189 63.723 1.00 17.64 65 GLU B CA 1
ATOM 1838 C C . GLU B 1 65 ? 23.562 8.800 64.482 1.00 17.17 65 GLU B C 1
ATOM 1839 O O . GLU B 1 65 ? 23.493 8.032 65.445 1.00 19.68 65 GLU B O 1
ATOM 1845 N N . MET B 1 66 ? 24.720 9.259 64.014 1.00 16.89 66 MET B N 1
ATOM 1846 C CA . MET B 1 66 ? 25.989 8.919 64.632 1.00 16.59 66 MET B CA 1
ATOM 1847 C C . MET B 1 66 ? 26.778 10.167 65.020 1.00 17.73 66 MET B C 1
ATOM 1848 O O . MET B 1 66 ? 28.010 10.062 65.239 1.00 19.00 66 MET B O 1
ATOM 1853 N N . THR B 1 67 ? 26.146 11.319 65.105 1.00 17.62 67 THR B N 1
ATOM 1854 C CA . THR B 1 67 ? 26.797 12.574 65.466 1.00 18.37 67 THR B CA 1
ATOM 1855 C C . THR B 1 67 ? 27.656 12.384 66.709 1.00 19.23 67 THR B C 1
ATOM 1856 O O . THR B 1 67 ? 27.137 11.968 67.744 1.00 20.88 67 THR B O 1
ATOM 1860 N N . GLY B 1 68 ? 28.932 12.689 66.570 1.00 19.66 68 GLY B N 1
ATOM 1861 C CA . GLY B 1 68 ? 29.837 12.688 67.693 1.00 21.81 68 GLY B CA 1
ATOM 1862 C C . GLY B 1 68 ? 30.279 11.366 68.222 1.00 21.52 68 GLY B C 1
ATOM 1863 O O . GLY B 1 68 ? 31.179 11.320 69.074 1.00 24.44 68 GLY B O 1
ATOM 1864 N N . MET B 1 69 ? 29.682 10.290 67.737 1.00 20.32 69 MET B N 1
ATOM 1865 C CA . MET B 1 69 ? 29.843 8.996 68.397 1.00 18.97 69 MET B CA 1
ATOM 1866 C C . MET B 1 69 ? 31.223 8.381 68.279 1.00 18.62 69 MET B C 1
ATOM 1867 O O . MET B 1 69 ? 31.679 7.702 69.212 1.00 20.43 69 MET B O 1
ATOM 1872 N N . LEU B 1 70 ? 31.853 8.640 67.133 1.00 17.51 70 LEU B N 1
ATOM 1873 C CA . LEU B 1 70 ? 33.166 8.077 66.906 1.00 18.73 70 LEU B CA 1
ATOM 1874 C C . LEU B 1 70 ? 34.264 8.998 67.414 1.00 21.24 70 LEU B C 1
ATOM 1875 O O . LEU B 1 70 ? 35.445 8.648 67.315 1.00 22.26 70 LEU B O 1
ATOM 1880 N N . ASP B 1 71 ? 33.924 10.184 67.901 1.00 20.34 71 ASP B N 1
ATOM 1881 C CA . ASP B 1 71 ? 34.946 11.137 68.315 1.00 23.25 71 ASP B CA 1
ATOM 1882 C C . ASP B 1 71 ? 35.907 10.575 69.354 1.00 22.91 71 ASP B C 1
ATOM 1883 O O . ASP B 1 71 ? 37.122 10.863 69.262 1.00 28.45 71 ASP B O 1
ATOM 1888 N N . PRO B 1 72 ? 35.520 9.790 70.343 1.00 25.19 72 PRO B N 1
ATOM 1889 C CA . PRO B 1 72 ? 36.540 9.364 71.319 1.00 28.75 72 PRO B CA 1
ATOM 1890 C C . PRO B 1 72 ? 37.414 8.217 70.852 1.00 28.06 72 PRO B C 1
ATOM 1891 O O . PRO B 1 72 ? 38.254 7.742 71.609 1.00 29.38 72 PRO B O 1
ATOM 1895 N N . LEU B 1 73 ? 37.230 7.701 69.668 1.00 25.37 73 LEU B N 1
ATOM 1896 C CA . LEU B 1 73 ? 37.968 6.529 69.210 1.00 26.14 73 LEU B CA 1
ATOM 1897 C C . LEU B 1 73 ? 39.208 6.896 68.400 1.00 26.97 73 LEU B C 1
ATOM 1898 O O . LEU B 1 73 ? 39.173 7.787 67.540 1.00 30.31 73 LEU B O 1
ATOM 1903 N N . SER B 1 74 ? 40.300 6.195 68.677 1.00 25.19 74 SER B N 1
ATOM 1904 C CA . SER B 1 74 ? 41.538 6.352 67.947 1.00 26.80 74 SER B CA 1
ATOM 1905 C C . SER B 1 74 ? 41.460 5.625 66.621 1.00 25.24 74 SER B C 1
ATOM 1906 O O . SER B 1 74 ? 40.570 4.814 66.380 1.00 23.13 74 SER B O 1
ATOM 1909 N N . ASP B 1 75 ? 42.459 5.871 65.782 1.00 27.92 75 ASP B N 1
ATOM 1910 C CA . ASP B 1 75 ? 42.596 5.193 64.512 1.00 27.83 75 ASP B CA 1
ATOM 1911 C C . ASP B 1 75 ? 42.666 3.688 64.745 1.00 25.66 75 ASP B C 1
ATOM 1912 O O . ASP B 1 75 ? 42.008 2.917 64.047 1.00 23.93 75 ASP B O 1
ATOM 1917 N N . GLN B 1 76 ? 43.444 3.282 65.741 1.00 26.91 76 GLN B N 1
ATOM 1918 C CA . GLN B 1 76 ? 43.561 1.864 66.013 1.00 26.52 76 GLN B CA 1
ATOM 1919 C C . GLN B 1 76 ? 42.218 1.309 66.466 1.00 22.86 76 GLN B C 1
ATOM 1920 O O . GLN B 1 76 ? 41.840 0.196 66.080 1.00 25.01 76 GLN B O 1
ATOM 1926 N N . ASP B 1 77 ? 41.491 2.095 67.281 1.00 24.29 77 ASP B N 1
ATOM 1927 C CA . ASP B 1 77 ? 40.179 1.666 67.743 1.00 23.00 77 ASP B CA 1
ATOM 1928 C C . ASP B 1 77 ? 39.262 1.395 66.548 1.00 21.90 77 ASP B C 1
ATOM 1929 O O . ASP B 1 77 ? 38.566 0.374 66.488 1.00 23.86 77 ASP B O 1
ATOM 1934 N N . LEU B 1 78 ? 39.308 2.336 65.591 1.00 21.07 78 LEU B N 1
ATOM 1935 C CA . LEU B 1 78 ? 38.494 2.170 64.383 1.00 19.64 78 LEU B CA 1
ATOM 1936 C C . LEU B 1 78 ? 38.924 0.965 63.567 1.00 18.97 78 LEU B C 1
ATOM 1937 O O . LEU B 1 78 ? 38.085 0.239 63.034 1.00 18.69 78 LEU B O 1
ATOM 1942 N N . GLU B 1 79 ? 40.235 0.711 63.514 1.00 19.87 79 GLU B N 1
ATOM 1943 C CA . GLU B 1 79 ? 40.680 -0.489 62.808 1.00 20.59 79 GLU B CA 1
ATOM 1944 C C . GLU B 1 79 ? 40.195 -1.763 63.492 1.00 20.03 79 GLU B C 1
ATOM 1945 O O . GLU B 1 79 ? 39.788 -2.706 62.815 1.00 20.50 79 GLU B O 1
ATOM 1951 N N . ASP B 1 80 ? 40.236 -1.770 64.818 1.00 21.16 80 ASP B N 1
ATOM 1952 C CA . ASP B 1 80 ? 39.760 -2.924 65.595 1.00 20.86 80 ASP B CA 1
ATOM 1953 C C . ASP B 1 80 ? 38.284 -3.173 65.390 1.00 21.38 80 ASP B C 1
ATOM 1954 O O . ASP B 1 80 ? 37.851 -4.316 65.186 1.00 23.28 80 ASP B O 1
ATOM 1959 N N . ILE B 1 81 ? 37.460 -2.133 65.396 1.00 22.15 81 ILE B N 1
ATOM 1960 C CA . ILE B 1 81 ? 36.021 -2.277 65.154 1.00 19.66 81 ILE B CA 1
ATOM 1961 C C . ILE B 1 81 ? 35.745 -2.776 63.738 1.00 17.39 81 ILE B C 1
ATOM 1962 O O . ILE B 1 81 ? 34.911 -3.640 63.516 1.00 19.17 81 ILE B O 1
ATOM 1967 N N . ALA B 1 82 ? 36.488 -2.251 62.750 1.00 18.49 82 ALA B N 1
ATOM 1968 C CA . ALA B 1 82 ? 36.322 -2.715 61.377 1.00 17.52 82 ALA B CA 1
ATOM 1969 C C . ALA B 1 82 ? 36.625 -4.200 61.283 1.00 17.82 82 ALA B C 1
ATOM 1970 O O . ALA B 1 82 ? 35.911 -4.980 60.667 1.00 18.79 82 ALA B O 1
ATOM 1972 N N . ALA B 1 83 ? 37.731 -4.630 61.898 1.00 20.01 83 ALA B N 1
ATOM 1973 C CA . ALA B 1 83 ? 38.096 -6.040 61.934 1.00 19.71 83 ALA B CA 1
ATOM 1974 C C . ALA B 1 83 ? 37.030 -6.908 62.604 1.00 20.53 83 ALA B C 1
ATOM 1975 O O . ALA B 1 83 ? 36.715 -8.005 62.150 1.00 20.28 83 ALA B O 1
ATOM 1977 N N . TYR B 1 84 ? 36.460 -6.405 63.714 1.00 19.90 84 TYR B N 1
ATOM 1978 C CA . TYR B 1 84 ? 35.411 -7.096 64.416 1.00 19.50 84 TYR B CA 1
ATOM 1979 C C . TYR B 1 84 ? 34.211 -7.340 63.520 1.00 17.51 84 TYR B C 1
ATOM 1980 O O . TYR B 1 84 ? 33.707 -8.451 63.358 1.00 21.59 84 TYR B O 1
ATOM 1989 N N . PHE B 1 85 ? 33.665 -6.279 62.918 1.00 17.18 85 PHE B N 1
ATOM 1990 C CA . PHE B 1 85 ? 32.470 -6.505 62.109 1.00 18.13 85 PHE B CA 1
ATOM 1991 C C . PHE B 1 85 ? 32.784 -7.354 60.885 1.00 16.64 85 PHE B C 1
ATOM 1992 O O . PHE B 1 85 ? 31.974 -8.183 60.459 1.00 17.25 85 PHE B O 1
ATOM 2000 N N . SER B 1 86 ? 33.934 -7.130 60.278 1.00 17.70 86 SER B N 1
ATOM 2001 C CA . SER B 1 86 ? 34.311 -7.851 59.081 1.00 18.32 86 SER B CA 1
ATOM 2002 C C . SER B 1 86 ? 34.405 -9.348 59.368 1.00 17.12 86 SER B C 1
ATOM 2003 O O . SER B 1 86 ? 34.126 -10.165 58.502 1.00 20.22 86 SER B O 1
ATOM 2006 N N . SER B 1 87 ? 34.767 -9.731 60.588 1.00 18.28 87 SER B N 1
ATOM 2007 C CA . SER B 1 87 ? 34.858 -11.134 60.970 1.00 22.19 87 SER B CA 1
ATOM 2008 C C . SER B 1 87 ? 33.520 -11.842 61.202 1.00 21.86 87 SER B C 1
ATOM 2009 O O . SER B 1 87 ? 33.527 -13.084 61.297 1.00 25.22 87 SER B O 1
ATOM 2012 N N . GLN B 1 88 ? 32.437 -11.101 61.310 1.00 20.77 88 GLN B N 1
ATOM 2013 C CA . GLN B 1 88 ? 31.108 -11.669 61.511 1.00 22.16 88 GLN B CA 1
ATOM 2014 C C . GLN B 1 88 ? 30.541 -12.182 60.189 1.00 23.07 88 GLN B C 1
ATOM 2015 O O . GLN B 1 88 ? 31.053 -11.787 59.144 1.00 27.23 88 GLN B O 1
ATOM 2021 N N . LYS B 1 89 ? 29.538 -13.049 60.263 1.00 27.26 89 LYS B N 1
ATOM 2022 C CA . LYS B 1 89 ? 28.836 -13.599 59.111 1.00 26.82 89 LYS B CA 1
ATOM 2023 C C . LYS B 1 89 ? 27.574 -12.780 58.841 1.00 19.99 89 LYS B C 1
ATOM 2024 O O . LYS B 1 89 ? 26.740 -12.616 59.732 1.00 23.36 89 LYS B O 1
ATOM 2030 N N . GLY B 1 90 ? 27.480 -12.265 57.612 1.00 23.23 90 GLY B N 1
ATOM 2031 C CA . GLY B 1 90 ? 26.299 -11.516 57.214 1.00 25.12 90 GLY B CA 1
ATOM 2032 C C . GLY B 1 90 ? 25.093 -12.411 57.071 1.00 26.48 90 GLY B C 1
ATOM 2033 O O . GLY B 1 90 ? 25.175 -13.538 56.594 1.00 30.46 90 GLY B O 1
ATOM 2034 N N . SER B 1 91 ? 23.932 -11.924 57.496 1.00 28.06 91 SER B N 1
ATOM 2035 C CA . SER B 1 91 ? 22.705 -12.689 57.337 1.00 30.62 91 SER B CA 1
ATOM 2036 C C . SER B 1 91 ? 22.162 -12.560 55.935 1.00 30.74 91 SER B C 1
ATOM 2037 O O . SER B 1 91 ? 22.474 -11.617 55.219 1.00 33.73 91 SER B O 1
ATOM 2040 N N . VAL B 1 92 ? 21.345 -13.512 55.453 1.00 37.64 92 VAL B N 1
ATOM 2041 C CA . VAL B 1 92 ? 20.940 -13.137 54.058 1.00 40.23 92 VAL B CA 1
ATOM 2042 C C . VAL B 1 92 ? 19.522 -12.595 54.085 1.00 32.31 92 VAL B C 1
ATOM 2043 O O . VAL B 1 92 ? 18.772 -12.593 55.030 1.00 39.12 92 VAL B O 1
ATOM 2047 N N . GLY B 1 93 ? 19.198 -11.974 52.977 1.00 30.76 93 GLY B N 1
ATOM 2048 C CA . GLY B 1 93 ? 17.936 -11.411 52.728 1.00 22.85 93 GLY B CA 1
ATOM 2049 C C . GLY B 1 93 ? 17.245 -12.138 51.576 1.00 18.76 93 GLY B C 1
ATOM 2050 O O . GLY B 1 93 ? 17.691 -13.099 50.984 1.00 21.92 93 GLY B O 1
ATOM 2051 N N . TYR B 1 94 ? 16.138 -11.547 51.316 1.00 19.43 94 TYR B N 1
ATOM 2052 C CA . TYR B 1 94 ? 15.143 -12.044 50.389 1.00 21.74 94 TYR B CA 1
ATOM 2053 C C . TYR B 1 94 ? 14.990 -11.114 49.198 1.00 24.40 94 TYR B C 1
ATOM 2054 O O . TYR B 1 94 ? 14.864 -9.881 49.376 1.00 20.84 94 TYR B O 1
ATOM 2063 N N . ALA B 1 95 ? 15.030 -11.727 48.025 1.00 22.39 95 ALA B N 1
ATOM 2064 C CA . ALA B 1 95 ? 14.850 -11.038 46.761 1.00 21.56 95 ALA B CA 1
ATOM 2065 C C . ALA B 1 95 ? 13.450 -11.309 46.203 1.00 23.77 95 ALA B C 1
ATOM 2066 O O . ALA B 1 95 ? 13.181 -12.425 45.738 1.00 23.86 95 ALA B O 1
ATOM 2068 N N . ASP B 1 96 ? 12.585 -10.290 46.277 1.00 23.21 96 ASP B N 1
ATOM 2069 C CA . ASP B 1 96 ? 11.237 -10.381 45.713 1.00 24.78 96 ASP B CA 1
ATOM 2070 C C . ASP B 1 96 ? 11.296 -10.649 44.216 1.00 22.10 96 ASP B C 1
ATOM 2071 O O . ASP B 1 96 ? 11.810 -9.792 43.482 1.00 22.11 96 ASP B O 1
ATOM 2076 N N . PRO B 1 97 ? 10.760 -11.787 43.787 1.00 22.21 97 PRO B N 1
ATOM 2077 C CA . PRO B 1 97 ? 10.832 -12.153 42.375 1.00 22.46 97 PRO B CA 1
ATOM 2078 C C . PRO B 1 97 ? 10.262 -11.122 41.414 1.00 21.77 97 PRO B C 1
ATOM 2079 O O . PRO B 1 97 ? 10.684 -11.122 40.253 1.00 23.07 97 PRO B O 1
ATOM 2083 N N . ALA B 1 98 ? 9.352 -10.287 41.866 1.00 21.16 98 ALA B N 1
ATOM 2084 C CA . ALA B 1 98 ? 8.738 -9.310 40.965 1.00 25.07 98 ALA B CA 1
ATOM 2085 C C . ALA B 1 98 ? 9.736 -8.261 40.483 1.00 21.60 98 ALA B C 1
ATOM 2086 O O . ALA B 1 98 ? 9.577 -7.628 39.431 1.00 25.37 98 ALA B O 1
ATOM 2088 N N . LEU B 1 99 ? 10.788 -8.031 41.272 1.00 21.15 99 LEU B N 1
ATOM 2089 C CA . LEU B 1 99 ? 11.828 -7.045 40.974 1.00 20.49 99 LEU B CA 1
ATOM 2090 C C . LEU B 1 99 ? 13.116 -7.672 40.477 1.00 19.80 99 LEU B C 1
ATOM 2091 O O . LEU B 1 99 ? 14.011 -6.987 39.967 1.00 19.13 99 LEU B O 1
ATOM 2096 N N . ALA B 1 100 ? 13.244 -8.981 40.620 1.00 21.69 100 ALA B N 1
ATOM 2097 C CA . ALA B 1 100 ? 14.516 -9.680 40.475 1.00 20.93 100 ALA B CA 1
ATOM 2098 C C . ALA B 1 100 ? 15.061 -9.689 39.058 1.00 19.58 100 ALA B C 1
ATOM 2099 O O . ALA B 1 100 ? 16.281 -9.561 38.907 1.00 21.81 100 ALA B O 1
ATOM 2101 N N . LYS B 1 101 ? 14.237 -9.824 38.027 1.00 21.32 101 LYS B N 1
ATOM 2102 C CA . LYS B 1 101 ? 14.830 -9.912 36.689 1.00 23.27 101 LYS B CA 1
ATOM 2103 C C . LYS B 1 101 ? 15.406 -8.564 36.302 1.00 20.73 101 LYS B C 1
ATOM 2104 O O . LYS B 1 101 ? 16.515 -8.480 35.756 1.00 21.56 101 LYS B O 1
ATOM 2110 N N . GLN B 1 102 ? 14.646 -7.498 36.570 1.00 19.44 102 GLN B N 1
ATOM 2111 C CA . GLN B 1 102 ? 15.184 -6.174 36.253 1.00 18.48 102 GLN B CA 1
ATOM 2112 C C . GLN B 1 102 ? 16.392 -5.866 37.109 1.00 16.52 102 GLN B C 1
ATOM 2113 O O . GLN B 1 102 ? 17.376 -5.328 36.636 1.00 17.55 102 GLN B O 1
ATOM 2119 N N . GLY B 1 103 ? 16.326 -6.187 38.409 1.00 15.82 103 GLY B N 1
ATOM 2120 C CA . GLY B 1 103 ? 17.437 -5.890 39.299 1.00 15.29 103 GLY B CA 1
ATOM 2121 C C . GLY B 1 103 ? 18.696 -6.634 38.850 1.00 14.56 103 GLY B C 1
ATOM 2122 O O . GLY B 1 103 ? 19.773 -6.056 38.809 1.00 15.82 103 GLY B O 1
ATOM 2123 N N . GLU B 1 104 ? 18.497 -7.922 38.493 1.00 16.42 104 GLU B N 1
ATOM 2124 C CA . GLU B 1 104 ? 19.636 -8.710 38.069 1.00 17.03 104 GLU B CA 1
ATOM 2125 C C . GLU B 1 104 ? 20.231 -8.179 36.775 1.00 17.78 104 GLU B C 1
ATOM 2126 O O . GLU B 1 104 ? 21.426 -8.035 36.572 1.00 19.37 104 GLU B O 1
ATOM 2132 N N . LYS B 1 105 ? 19.377 -7.833 35.820 1.00 17.65 105 LYS B N 1
ATOM 2133 C CA . LYS B 1 105 ? 19.840 -7.310 34.549 1.00 19.59 105 LYS B CA 1
ATOM 2134 C C . LYS B 1 105 ? 20.618 -6.029 34.700 1.00 16.79 105 LYS B C 1
ATOM 2135 O O . LYS B 1 105 ? 21.654 -5.827 34.092 1.00 19.36 105 LYS B O 1
ATOM 2141 N N . LEU B 1 106 ? 20.133 -5.145 35.563 1.00 15.99 106 LEU B N 1
ATOM 2142 C CA . LEU B 1 106 ? 20.912 -3.947 35.857 1.00 16.83 106 LEU B CA 1
ATOM 2143 C C . LEU B 1 106 ? 22.237 -4.281 36.509 1.00 15.62 106 LEU B C 1
ATOM 2144 O O . LEU B 1 106 ? 23.276 -3.725 36.187 1.00 17.12 106 LEU B O 1
ATOM 2149 N N . PHE B 1 107 ? 22.211 -5.173 37.492 1.00 14.43 107 PHE B N 1
ATOM 2150 C CA . PHE B 1 107 ? 23.397 -5.474 38.256 1.00 14.98 107 PHE B CA 1
ATOM 2151 C C . PHE B 1 107 ? 24.477 -6.020 37.353 1.00 16.06 107 PHE B C 1
ATOM 2152 O O . PHE B 1 107 ? 25.644 -5.649 37.479 1.00 16.69 107 PHE B O 1
ATOM 2160 N N . ARG B 1 108 ? 24.096 -6.895 36.396 1.00 16.06 108 ARG B N 1
ATOM 2161 C CA . ARG B 1 108 ? 25.171 -7.541 35.644 1.00 18.69 108 ARG B CA 1
ATOM 2162 C C . ARG B 1 108 ? 25.345 -6.929 34.239 1.00 17.51 108 ARG B C 1
ATOM 2163 O O . ARG B 1 108 ? 26.357 -7.273 33.627 1.00 21.39 108 ARG B O 1
ATOM 2171 N N . GLY B 1 109 ? 24.424 -6.110 33.790 1.00 18.20 109 GLY B N 1
ATOM 2172 C CA . GLY B 1 109 ? 24.508 -5.538 32.451 1.00 20.03 109 GLY B CA 1
ATOM 2173 C C . GLY B 1 109 ? 24.583 -4.026 32.423 1.00 18.15 109 GLY B C 1
ATOM 2174 O O . GLY B 1 109 ? 24.915 -3.436 31.392 1.00 20.76 109 GLY B O 1
ATOM 2175 N N . GLY B 1 110 ? 24.271 -3.347 33.541 1.00 17.13 110 GLY B N 1
ATOM 2176 C CA . GLY B 1 110 ? 24.289 -1.900 33.506 1.00 17.59 110 GLY B CA 1
ATOM 2177 C C . GLY B 1 110 ? 23.205 -1.311 32.622 1.00 16.59 110 GLY B C 1
ATOM 2178 O O . GLY B 1 110 ? 22.171 -1.945 32.429 1.00 18.50 110 GLY B O 1
ATOM 2179 N N . LYS B 1 111 ? 23.423 -0.114 32.137 1.00 16.78 111 LYS B N 1
ATOM 2180 C CA . LYS B 1 111 ? 22.563 0.584 31.171 1.00 18.20 111 LYS B CA 1
ATOM 2181 C C . LYS B 1 111 ? 23.493 1.215 30.147 1.00 19.69 111 LYS B C 1
ATOM 2182 O O . LYS B 1 111 ? 23.786 2.401 30.172 1.00 21.85 111 LYS B O 1
ATOM 2188 N N . LEU B 1 112 ? 23.982 0.368 29.249 1.00 20.37 112 LEU B N 1
ATOM 2189 C CA . LEU B 1 112 ? 25.057 0.866 28.375 1.00 20.03 112 LEU B CA 1
ATOM 2190 C C . LEU B 1 112 ? 24.559 1.942 27.445 1.00 22.80 112 LEU B C 1
ATOM 2191 O O . LEU B 1 112 ? 25.298 2.830 27.033 1.00 25.52 112 LEU B O 1
ATOM 2196 N N . ASP B 1 113 ? 23.285 1.950 27.104 1.00 24.52 113 ASP B N 1
ATOM 2197 C CA . ASP B 1 113 ? 22.690 3.001 26.286 1.00 29.33 113 ASP B CA 1
ATOM 2198 C C . ASP B 1 113 ? 22.838 4.349 26.964 1.00 27.34 113 ASP B C 1
ATOM 2199 O O . ASP B 1 113 ? 22.803 5.398 26.311 1.00 34.73 113 ASP B O 1
ATOM 2204 N N . GLN B 1 114 ? 22.994 4.356 28.278 1.00 25.65 114 GLN B N 1
ATOM 2205 C CA . GLN B 1 114 ? 23.127 5.619 28.991 1.00 28.34 114 GLN B CA 1
ATOM 2206 C C . GLN B 1 114 ? 24.538 5.754 29.557 1.00 28.09 114 GLN B C 1
ATOM 2207 O O . GLN B 1 114 ? 24.824 6.625 30.372 1.00 29.71 114 GLN B O 1
ATOM 2213 N N . GLY B 1 115 ? 25.437 4.864 29.130 1.00 26.31 115 GLY B N 1
ATOM 2214 C CA . GLY B 1 115 ? 26.803 4.923 29.606 1.00 27.82 115 GLY B CA 1
ATOM 2215 C C . GLY B 1 115 ? 26.988 4.400 31.013 1.00 24.10 115 GLY B C 1
ATOM 2216 O O . GLY B 1 115 ? 28.077 4.630 31.570 1.00 27.62 115 GLY B O 1
ATOM 2217 N N . MET B 1 116 ? 26.029 3.715 31.616 1.00 19.76 116 MET B N 1
ATOM 2218 C CA . MET B 1 116 ? 26.195 3.219 32.981 1.00 17.05 116 MET B CA 1
ATOM 2219 C C . MET B 1 116 ? 26.732 1.803 32.951 1.00 15.60 116 MET B C 1
ATOM 2220 O O . MET B 1 116 ? 26.109 0.919 32.366 1.00 17.39 116 MET B O 1
ATOM 2225 N N . PRO B 1 117 ? 27.867 1.573 33.608 1.00 16.08 117 PRO B N 1
ATOM 2226 C CA . PRO B 1 117 ? 28.381 0.215 33.666 1.00 16.25 117 PRO B CA 1
ATOM 2227 C C . PRO B 1 117 ? 27.577 -0.677 34.606 1.00 16.06 117 PRO B C 1
ATOM 2228 O O . PRO B 1 117 ? 26.818 -0.241 35.462 1.00 15.85 117 PRO B O 1
ATOM 2232 N N . ALA B 1 118 ? 27.772 -1.969 34.423 1.00 15.59 118 ALA B N 1
ATOM 2233 C CA . ALA B 1 118 ? 27.321 -2.968 35.381 1.00 15.86 118 ALA B CA 1
ATOM 2234 C C . ALA B 1 118 ? 28.028 -2.783 36.708 1.00 15.44 118 ALA B C 1
ATOM 2235 O O . ALA B 1 118 ? 29.047 -2.115 36.781 1.00 17.56 118 ALA B O 1
ATOM 2237 N N . CYS B 1 119 ? 27.474 -3.416 37.728 1.00 14.26 119 CYS B N 1
ATOM 2238 C CA . CYS B 1 119 ? 27.971 -3.338 39.083 1.00 14.60 119 CYS B CA 1
ATOM 2239 C C . CYS B 1 119 ? 29.012 -4.383 39.421 1.00 15.33 119 CYS B C 1
ATOM 2240 O O . CYS B 1 119 ? 29.728 -4.222 40.395 1.00 16.04 119 CYS B O 1
ATOM 2243 N N . THR B 1 120 ? 29.079 -5.451 38.635 1.00 17.01 120 THR B N 1
ATOM 2244 C CA . THR B 1 120 ? 29.846 -6.633 38.965 1.00 16.73 120 THR B CA 1
ATOM 2245 C C . THR B 1 120 ? 31.358 -6.434 38.883 1.00 17.44 120 THR B C 1
ATOM 2246 O O . THR B 1 120 ? 32.144 -7.111 39.544 1.00 18.94 120 THR B O 1
ATOM 2250 N N . GLY B 1 121 ? 31.833 -5.503 38.071 1.00 16.89 121 GLY B N 1
ATOM 2251 C CA . GLY B 1 121 ? 33.294 -5.328 37.965 1.00 17.46 121 GLY B CA 1
ATOM 2252 C C . GLY B 1 121 ? 33.868 -4.835 39.276 1.00 17.48 121 GLY B C 1
ATOM 2253 O O . GLY B 1 121 ? 34.938 -5.302 39.715 1.00 23.32 121 GLY B O 1
ATOM 2254 N N . CYS B 1 122 ? 33.216 -3.895 39.967 1.00 16.31 122 CYS B N 1
ATOM 2255 C CA . CYS B 1 122 ? 33.671 -3.336 41.207 1.00 15.46 122 CYS B CA 1
ATOM 2256 C C . CYS B 1 122 ? 33.155 -4.113 42.414 1.00 15.86 122 CYS B C 1
ATOM 2257 O O . CYS B 1 122 ? 33.870 -4.238 43.401 1.00 17.32 122 CYS B O 1
ATOM 2260 N N . HIS B 1 123 ? 31.905 -4.578 42.365 1.00 14.83 123 HIS B N 1
ATOM 2261 C CA . HIS B 1 123 ? 31.274 -5.174 43.532 1.00 14.20 123 HIS B CA 1
ATOM 2262 C C . HIS B 1 123 ? 31.172 -6.700 43.439 1.00 14.60 123 HIS B C 1
ATOM 2263 O O . HIS B 1 123 ? 30.643 -7.309 44.396 1.00 15.23 123 HIS B O 1
ATOM 2270 N N . ALA B 1 124 ? 31.692 -7.268 42.365 1.00 16.86 124 ALA B N 1
ATOM 2271 C CA . ALA B 1 124 ? 31.823 -8.713 42.172 1.00 17.22 124 ALA B CA 1
ATOM 2272 C C . ALA B 1 124 ? 30.512 -9.329 41.637 1.00 19.56 124 ALA B C 1
ATOM 2273 O O . ALA B 1 124 ? 29.444 -8.800 41.908 1.00 18.52 124 ALA B O 1
ATOM 2275 N N . PRO B 1 125 ? 30.608 -10.423 40.876 1.00 21.12 125 PRO B N 1
ATOM 2276 C CA . PRO B 1 125 ? 29.425 -11.061 40.293 1.00 21.31 125 PRO B CA 1
ATOM 2277 C C . PRO B 1 125 ? 28.343 -11.388 41.328 1.00 23.18 125 PRO B C 1
ATOM 2278 O O . PRO B 1 125 ? 27.160 -11.325 41.018 1.00 25.52 125 PRO B O 1
ATOM 2282 N N . ASN B 1 126 ? 28.756 -11.716 42.557 1.00 20.06 126 ASN B N 1
ATOM 2283 C CA . ASN B 1 126 ? 27.761 -12.067 43.576 1.00 20.46 126 ASN B CA 1
ATOM 2284 C C . ASN B 1 126 ? 27.692 -10.978 44.642 1.00 17.94 126 ASN B C 1
ATOM 2285 O O . ASN B 1 126 ? 27.228 -11.221 45.746 1.00 20.75 126 ASN B O 1
ATOM 2290 N N . GLY B 1 127 ? 28.219 -9.782 44.366 1.00 19.38 127 GLY B N 1
ATOM 2291 C CA . GLY B 1 127 ? 28.096 -8.702 45.325 1.00 17.08 127 GLY B CA 1
ATOM 2292 C C . GLY B 1 127 ? 28.943 -8.837 46.546 1.00 16.73 127 GLY B C 1
ATOM 2293 O O . GLY B 1 127 ? 28.683 -8.128 47.530 1.00 16.29 127 GLY B O 1
ATOM 2294 N N . VAL B 1 128 ? 29.985 -9.688 46.538 1.00 16.08 128 VAL B N 1
ATOM 2295 C CA . VAL B 1 128 ? 30.810 -9.840 47.705 1.00 16.59 128 VAL B CA 1
ATOM 2296 C C . VAL B 1 128 ? 31.790 -8.676 47.891 1.00 15.22 128 VAL B C 1
ATOM 2297 O O . VAL B 1 128 ? 32.456 -8.589 48.933 1.00 19.79 128 VAL B O 1
ATOM 2301 N N . GLY B 1 129 ? 31.844 -7.742 46.955 1.00 14.98 129 GLY B N 1
ATOM 2302 C CA . GLY B 1 129 ? 32.765 -6.639 46.990 1.00 15.88 129 GLY B CA 1
ATOM 2303 C C . GLY B 1 129 ? 34.149 -6.967 46.480 1.00 15.99 129 GLY B C 1
ATOM 2304 O O . GLY B 1 129 ? 34.402 -8.028 45.980 1.00 19.75 129 GLY B O 1
ATOM 2305 N N . ASN B 1 130 ? 35.012 -5.985 46.664 1.00 16.50 130 ASN B N 1
ATOM 2306 C CA . ASN B 1 130 ? 36.445 -6.100 46.397 1.00 16.32 130 ASN B CA 1
ATOM 2307 C C . ASN B 1 130 ? 37.107 -5.692 47.719 1.00 17.28 130 ASN B C 1
ATOM 2308 O O . ASN B 1 130 ? 37.403 -4.520 47.974 1.00 17.02 130 ASN B O 1
ATOM 2313 N N . ASP B 1 131 ? 37.388 -6.690 48.510 1.00 17.78 131 ASP B N 1
ATOM 2314 C CA . ASP B 1 131 ? 37.844 -6.423 49.865 1.00 19.54 131 ASP B CA 1
ATOM 2315 C C . ASP B 1 131 ? 39.140 -5.651 49.874 1.00 17.26 131 ASP B C 1
ATOM 2316 O O . ASP B 1 131 ? 39.324 -4.691 50.614 1.00 20.37 131 ASP B O 1
ATOM 2325 N N . LEU B 1 132 ? 40.114 -6.063 49.058 1.00 18.45 132 LEU B N 1
ATOM 2326 C CA . LEU B 1 132 ? 41.400 -5.388 49.078 1.00 18.98 132 LEU B CA 1
ATOM 2327 C C . LEU B 1 132 ? 41.341 -3.993 48.488 1.00 19.47 132 LEU B C 1
ATOM 2328 O O . LEU B 1 132 ? 42.148 -3.165 48.955 1.00 19.73 132 LEU B O 1
ATOM 2333 N N . ALA B 1 133 ? 40.471 -3.668 47.546 1.00 16.88 133 ALA B N 1
ATOM 2334 C CA . ALA B 1 133 ? 40.343 -2.349 46.941 1.00 16.03 133 ALA B CA 1
ATOM 2335 C C . ALA B 1 133 ? 39.453 -1.460 47.827 1.00 15.42 133 ALA B C 1
ATOM 2336 O O . ALA B 1 133 ? 39.478 -0.251 47.606 1.00 21.00 133 ALA B O 1
ATOM 2338 N N . GLY B 1 134 ? 38.693 -2.010 48.757 1.00 16.18 134 GLY B N 1
ATOM 2339 C CA . GLY B 1 134 ? 37.778 -1.196 49.554 1.00 17.63 134 GLY B CA 1
ATOM 2340 C C . GLY B 1 134 ? 36.467 -0.933 48.857 1.00 15.69 134 GLY B C 1
ATOM 2341 O O . GLY B 1 134 ? 35.769 0.018 49.208 1.00 19.47 134 GLY B O 1
ATOM 2342 N N . PHE B 1 135 ? 36.059 -1.747 47.891 1.00 16.16 135 PHE B N 1
ATOM 2343 C CA . PHE B 1 135 ? 34.785 -1.615 47.200 1.00 15.03 135 PHE B CA 1
ATOM 2344 C C . PHE B 1 135 ? 33.827 -2.524 47.987 1.00 14.16 135 PHE B C 1
ATOM 2345 O O . PHE B 1 135 ? 34.063 -3.724 48.127 1.00 14.39 135 PHE B O 1
ATOM 2353 N N . PRO B 1 136 ? 32.765 -1.964 48.533 1.00 12.98 136 PRO B N 1
ATOM 2354 C CA . PRO B 1 136 ? 31.997 -2.700 49.550 1.00 12.84 136 PRO B CA 1
ATOM 2355 C C . PRO B 1 136 ? 31.253 -3.912 49.043 1.00 12.66 136 PRO B C 1
ATOM 2356 O O . PRO B 1 136 ? 30.786 -3.958 47.910 1.00 13.35 136 PRO B O 1
ATOM 2360 N N . LYS B 1 137 ? 31.130 -4.882 49.944 1.00 12.94 137 LYS B N 1
ATOM 2361 C CA . LYS B 1 137 ? 30.152 -5.938 49.789 1.00 12.86 137 LYS B CA 1
ATOM 2362 C C . LYS B 1 137 ? 28.753 -5.317 49.813 1.00 13.16 137 LYS B C 1
ATOM 2363 O O . LYS B 1 137 ? 28.463 -4.468 50.662 1.00 13.71 137 LYS B O 1
ATOM 2369 N N . LEU B 1 138 ? 27.925 -5.790 48.905 1.00 13.17 138 LEU B N 1
ATOM 2370 C CA . LEU B 1 138 ? 26.555 -5.354 48.795 1.00 13.25 138 LEU B CA 1
ATOM 2371 C C . LEU B 1 138 ? 25.562 -6.475 49.086 1.00 13.42 138 LEU B C 1
ATOM 2372 O O . LEU B 1 138 ? 24.481 -6.238 49.596 1.00 13.85 138 LEU B O 1
ATOM 2377 N N . GLY B 1 139 ? 25.919 -7.703 48.749 1.00 15.17 139 GLY B N 1
ATOM 2378 C CA . GLY B 1 139 ? 24.986 -8.796 48.843 1.00 14.74 139 GLY B CA 1
ATOM 2379 C C . GLY B 1 139 ? 24.452 -8.951 50.252 1.00 15.08 139 GLY B C 1
ATOM 2380 O O . GLY B 1 139 ? 25.154 -8.928 51.248 1.00 16.46 139 GLY B O 1
ATOM 2381 N N . GLY B 1 140 ? 23.144 -9.141 50.344 1.00 15.21 140 GLY B N 1
ATOM 2382 C CA . GLY B 1 140 ? 22.447 -9.326 51.577 1.00 14.89 140 GLY B CA 1
ATOM 2383 C C . GLY B 1 140 ? 22.115 -8.043 52.308 1.00 14.90 140 GLY B C 1
ATOM 2384 O O . GLY B 1 140 ? 21.455 -8.097 53.342 1.00 15.83 140 GLY B O 1
ATOM 2385 N N . GLN B 1 141 ? 22.565 -6.893 51.832 1.00 13.45 141 GLN B N 1
ATOM 2386 C CA . GLN B 1 141 ? 22.291 -5.639 52.545 1.00 13.44 141 GLN B CA 1
ATOM 2387 C C . GLN B 1 141 ? 20.793 -5.370 52.547 1.00 13.73 141 GLN B C 1
ATOM 2388 O O . GLN B 1 141 ? 20.061 -5.706 51.603 1.00 14.80 141 GLN B O 1
ATOM 2394 N N . HIS B 1 142 ? 20.323 -4.714 53.583 1.00 12.96 142 HIS B N 1
ATOM 2395 C CA . HIS B 1 142 ? 18.953 -4.245 53.592 1.00 13.32 142 HIS B CA 1
ATOM 2396 C C . HIS B 1 142 ? 18.642 -3.385 52.382 1.00 13.64 142 HIS B C 1
ATOM 2397 O O . HIS B 1 142 ? 19.314 -2.406 52.108 1.00 14.34 142 HIS B O 1
ATOM 2404 N N . ALA B 1 143 ? 17.533 -3.732 51.692 1.00 14.92 143 ALA B N 1
ATOM 2405 C CA . ALA B 1 143 ? 17.113 -3.008 50.519 1.00 14.13 143 ALA B CA 1
ATOM 2406 C C . ALA B 1 143 ? 16.871 -1.542 50.818 1.00 14.94 143 ALA B C 1
ATOM 2407 O O . ALA B 1 143 ? 17.218 -0.700 50.011 1.00 15.71 143 ALA B O 1
ATOM 2409 N N . ALA B 1 144 ? 16.253 -1.205 51.944 1.00 14.75 144 ALA B N 1
ATOM 2410 C CA . ALA B 1 144 ? 15.987 0.204 52.190 1.00 15.15 144 ALA B CA 1
ATOM 2411 C C . ALA B 1 144 ? 17.263 1.010 52.354 1.00 14.07 144 ALA B C 1
ATOM 2412 O O . ALA B 1 144 ? 17.361 2.156 51.947 1.00 15.62 144 ALA B O 1
ATOM 2414 N N . TYR B 1 145 ? 18.269 0.400 52.967 1.00 14.63 145 TYR B N 1
ATOM 2415 C CA . TYR B 1 145 ? 19.564 1.083 53.092 1.00 13.35 145 TYR B CA 1
ATOM 2416 C C . TYR B 1 145 ? 20.206 1.247 51.717 1.00 13.71 145 TYR B C 1
ATOM 2417 O O . TYR B 1 145 ? 20.691 2.304 51.360 1.00 14.19 145 TYR B O 1
ATOM 2426 N N . THR B 1 146 ? 20.311 0.157 50.943 1.00 13.59 146 THR B N 1
ATOM 2427 C CA . THR B 1 146 ? 20.906 0.263 49.622 1.00 13.87 146 THR B CA 1
ATOM 2428 C C . THR B 1 146 ? 20.200 1.311 48.775 1.00 13.72 146 THR B C 1
ATOM 2429 O O . THR B 1 146 ? 20.876 2.103 48.113 1.00 13.47 146 THR B O 1
ATOM 2433 N N . ALA B 1 147 ? 18.885 1.315 48.811 1.00 13.63 147 ALA B N 1
ATOM 2434 C CA . ALA B 1 147 ? 18.116 2.262 47.983 1.00 14.38 147 ALA B CA 1
ATOM 2435 C C . ALA B 1 147 ? 18.435 3.677 48.424 1.00 14.60 147 ALA B C 1
ATOM 2436 O O . ALA B 1 147 ? 18.555 4.579 47.591 1.00 15.35 147 ALA B O 1
ATOM 2438 N N . LYS B 1 148 ? 18.545 3.921 49.736 1.00 14.86 148 LYS B N 1
ATOM 2439 C CA . LYS B 1 148 ? 18.867 5.247 50.226 1.00 14.93 148 LYS B CA 1
ATOM 2440 C C . LYS B 1 148 ? 20.245 5.641 49.772 1.00 15.34 148 LYS B C 1
ATOM 2441 O O . LYS B 1 148 ? 20.454 6.785 49.384 1.00 15.76 148 LYS B O 1
ATOM 2447 N N . GLN B 1 149 ? 21.206 4.717 49.780 1.00 13.37 149 GLN B N 1
ATOM 2448 C CA . GLN B 1 149 ? 22.544 5.064 49.333 1.00 13.26 149 GLN B CA 1
ATOM 2449 C C . GLN B 1 149 ? 22.537 5.420 47.845 1.00 13.46 149 GLN B C 1
ATOM 2450 O O . GLN B 1 149 ? 23.184 6.406 47.459 1.00 14.65 149 GLN B O 1
ATOM 2456 N N . LEU B 1 150 ? 21.908 4.629 47.009 1.00 13.54 150 LEU B N 1
ATOM 2457 C CA . LEU B 1 150 ? 21.863 4.959 45.582 1.00 14.15 150 LEU B CA 1
ATOM 2458 C C . LEU B 1 150 ? 21.164 6.292 45.337 1.00 13.88 150 LEU B C 1
ATOM 2459 O O . LEU B 1 150 ? 21.607 7.070 44.523 1.00 15.14 150 LEU B O 1
ATOM 2464 N N . THR B 1 151 ? 20.067 6.544 46.048 1.00 14.35 151 THR B N 1
ATOM 2465 C CA . THR B 1 151 ? 19.359 7.826 45.906 1.00 15.37 151 THR B CA 1
ATOM 2466 C C . THR B 1 151 ? 20.256 8.963 46.364 1.00 15.53 151 THR B C 1
ATOM 2467 O O . THR B 1 151 ? 20.333 10.005 45.719 1.00 16.32 151 THR B O 1
ATOM 2471 N N . ASP B 1 152 ? 20.931 8.788 47.502 1.00 16.60 152 ASP B N 1
ATOM 2472 C CA . ASP B 1 152 ? 21.837 9.792 48.032 1.00 16.32 152 ASP B CA 1
ATOM 2473 C C . ASP B 1 152 ? 23.004 10.052 47.088 1.00 16.36 152 ASP B C 1
ATOM 2474 O O . ASP B 1 152 ? 23.388 11.214 46.910 1.00 17.67 152 ASP B O 1
ATOM 2479 N N . PHE B 1 153 ? 23.568 9.002 46.513 1.00 15.63 153 PHE B N 1
ATOM 2480 C CA . PHE B 1 153 ? 24.619 9.211 45.528 1.00 14.91 153 PHE B CA 1
ATOM 2481 C C . PHE B 1 153 ? 24.073 9.993 44.315 1.00 17.41 153 PHE B C 1
ATOM 2482 O O . PHE B 1 153 ? 24.694 10.941 43.855 1.00 18.18 153 PHE B O 1
ATOM 2490 N N . ARG B 1 154 ? 22.877 9.625 43.840 1.00 16.25 154 ARG B N 1
ATOM 2491 C CA . ARG B 1 154 ? 22.279 10.273 42.685 1.00 16.49 154 ARG B CA 1
ATOM 2492 C C . ARG B 1 154 ? 22.029 11.750 42.968 1.00 18.72 154 ARG B C 1
ATOM 2493 O O . ARG B 1 154 ? 22.245 12.595 42.071 1.00 19.47 154 ARG B O 1
ATOM 2501 N N . GLU B 1 155 ? 21.566 12.061 44.189 1.00 17.31 155 GLU B N 1
ATOM 2502 C CA . GLU B 1 155 ? 21.228 13.438 44.573 1.00 19.80 155 GLU B CA 1
ATOM 2503 C C . GLU B 1 155 ? 22.457 14.199 45.057 1.00 19.38 155 GLU B C 1
ATOM 2504 O O . GLU B 1 155 ? 22.304 15.378 45.345 1.00 22.84 155 GLU B O 1
ATOM 2510 N N . GLY B 1 156 ? 23.619 13.603 45.159 1.00 21.19 156 GLY B N 1
ATOM 2511 C CA . GLY B 1 156 ? 24.816 14.251 45.659 1.00 22.92 156 GLY B CA 1
ATOM 2512 C C . GLY B 1 156 ? 24.894 14.466 47.144 1.00 24.86 156 GLY B C 1
ATOM 2513 O O . GLY B 1 156 ? 25.727 15.250 47.646 1.00 30.29 156 GLY B O 1
ATOM 2514 N N . ASN B 1 157 ? 24.055 13.755 47.873 1.00 25.24 157 ASN B N 1
ATOM 2515 C CA . ASN B 1 157 ? 23.973 13.874 49.328 1.00 26.52 157 ASN B CA 1
ATOM 2516 C C . ASN B 1 157 ? 25.040 13.021 50.000 1.00 22.61 157 ASN B C 1
ATOM 2517 O O . ASN B 1 157 ? 25.398 13.298 51.144 1.00 31.83 157 ASN B O 1
ATOM 2526 N N . ARG B 1 158 ? 25.595 12.052 49.320 1.00 18.74 158 ARG B N 1
ATOM 2527 C CA . ARG B 1 158 ? 26.715 11.270 49.796 1.00 17.02 158 ARG B CA 1
ATOM 2528 C C . ARG B 1 158 ? 27.836 11.501 48.790 1.00 18.24 158 ARG B C 1
ATOM 2529 O O . ARG B 1 158 ? 27.634 11.287 47.585 1.00 19.83 158 ARG B O 1
ATOM 2537 N N . THR B 1 159 ? 28.981 11.934 49.280 1.00 18.77 159 THR B N 1
ATOM 2538 C CA . THR B 1 159 ? 30.042 12.396 48.394 1.00 18.70 159 THR B CA 1
ATOM 2539 C C . THR B 1 159 ? 31.402 11.838 48.803 1.00 19.70 159 THR B C 1
ATOM 2540 O O . THR B 1 159 ? 32.428 12.279 48.267 1.00 21.24 159 THR B O 1
ATOM 2544 N N . ASN B 1 160 ? 31.435 10.835 49.674 1.00 18.11 160 ASN B N 1
ATOM 2545 C CA . ASN B 1 160 ? 32.7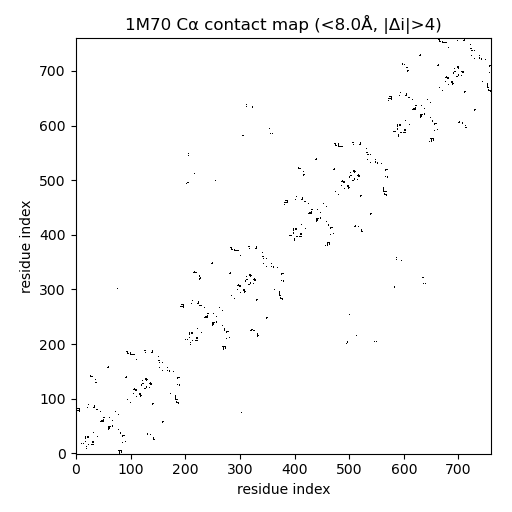44 10.314 50.117 1.00 19.06 160 ASN B CA 1
ATOM 2546 C C . ASN B 1 160 ? 33.262 9.197 49.218 1.00 19.70 160 ASN B C 1
ATOM 2547 O O . ASN B 1 160 ? 34.144 8.437 49.632 1.00 24.06 160 ASN B O 1
ATOM 2552 N N . ASP B 1 161 ? 32.725 9.093 47.996 1.00 20.94 161 ASP B N 1
ATOM 2553 C CA . ASP B 1 161 ? 33.361 8.297 46.952 1.00 21.13 161 ASP B CA 1
ATOM 2554 C C . ASP B 1 161 ? 34.487 9.178 46.366 1.00 22.82 161 ASP B C 1
ATOM 2555 O O . ASP B 1 161 ? 35.322 8.733 45.602 1.00 30.26 161 ASP B O 1
ATOM 2560 N N . GLY B 1 162 ? 34.567 10.458 46.753 1.00 26.92 162 GLY B N 1
ATOM 2561 C CA . GLY B 1 162 ? 35.664 11.275 46.272 1.00 27.84 162 GLY B CA 1
ATOM 2562 C C . GLY B 1 162 ? 35.290 12.098 45.053 1.00 25.94 162 GLY B C 1
ATOM 2563 O O . GLY B 1 162 ? 34.279 11.932 44.386 1.00 25.07 162 GLY B O 1
ATOM 2564 N N . ASP B 1 163 ? 36.143 13.080 44.755 1.00 26.39 163 ASP B N 1
ATOM 2565 C CA . ASP B 1 163 ? 35.901 14.079 43.721 1.00 24.23 163 ASP B CA 1
ATOM 2566 C C . ASP B 1 163 ? 35.642 13.525 42.303 1.00 26.27 163 ASP B C 1
ATOM 2567 O O . ASP B 1 163 ? 35.079 14.194 41.453 1.00 30.41 163 ASP B O 1
ATOM 2572 N N . THR B 1 164 ? 36.111 12.315 42.052 1.00 22.69 164 THR B N 1
ATOM 2573 C CA . THR B 1 164 ? 35.990 11.718 40.734 1.00 24.74 164 THR B CA 1
ATOM 2574 C C . THR B 1 164 ? 34.613 11.128 40.509 1.00 24.65 164 THR B C 1
ATOM 2575 O O . THR B 1 164 ? 34.266 10.714 39.409 1.00 27.10 164 THR B O 1
ATOM 2579 N N . MET B 1 165 ? 33.821 11.067 41.579 1.00 26.58 165 MET B N 1
ATOM 2580 C CA . MET B 1 165 ? 32.473 10.557 41.561 1.00 21.35 165 MET B CA 1
ATOM 2581 C C . MET B 1 165 ? 32.369 9.135 41.001 1.00 18.68 165 MET B C 1
ATOM 2582 O O . MET B 1 165 ? 31.397 8.960 40.262 1.00 21.96 165 MET B O 1
ATOM 2587 N N . ILE B 1 166 ? 33.235 8.145 41.314 1.00 22.41 166 ILE B N 1
ATOM 2588 C CA . ILE B 1 166 ? 32.953 6.788 40.825 1.00 27.35 166 ILE B CA 1
ATOM 2589 C C . ILE B 1 166 ? 31.500 6.347 41.081 1.00 27.14 166 ILE B C 1
ATOM 2590 O O . ILE B 1 166 ? 30.850 5.958 40.102 1.00 40.25 166 ILE B O 1
ATOM 2595 N N . MET B 1 167 ? 31.022 6.488 42.323 1.00 25.88 167 MET B N 1
ATOM 2596 C CA . MET B 1 167 ? 29.683 5.953 42.494 1.00 28.57 167 MET B CA 1
ATOM 2597 C C . MET B 1 167 ? 28.630 6.968 42.095 1.00 26.29 167 MET B C 1
ATOM 2598 O O . MET B 1 167 ? 27.586 6.570 41.612 1.00 32.07 167 MET B O 1
ATOM 2603 N N . ARG B 1 168 ? 28.936 8.230 42.376 1.00 22.34 168 ARG B N 1
ATOM 2604 C CA . ARG B 1 168 ? 27.923 9.219 41.999 1.00 23.98 168 ARG B CA 1
ATOM 2605 C C . ARG B 1 168 ? 27.633 9.172 40.519 1.00 21.81 168 ARG B C 1
ATOM 2606 O O . ARG B 1 168 ? 26.481 9.271 40.088 1.00 25.60 168 ARG B O 1
ATOM 2614 N N . GLY B 1 169 ? 28.647 8.945 39.732 1.00 18.61 169 GLY B N 1
ATOM 2615 C CA . GLY B 1 169 ? 28.563 8.859 38.291 1.00 17.07 169 GLY B CA 1
ATOM 2616 C C . GLY B 1 169 ? 27.717 7.680 37.826 1.00 18.55 169 GLY B C 1
ATOM 2617 O O . GLY B 1 169 ? 27.052 7.763 36.795 1.00 19.29 169 GLY B O 1
ATOM 2618 N N . VAL B 1 170 ? 27.740 6.596 38.570 1.00 15.86 170 VAL B N 1
ATOM 2619 C CA . VAL B 1 170 ? 26.958 5.408 38.235 1.00 17.10 170 VAL B CA 1
ATOM 2620 C C . VAL B 1 170 ? 25.508 5.676 38.603 1.00 16.93 170 VAL B C 1
ATOM 2621 O O . VAL B 1 170 ? 24.542 5.528 37.842 1.00 17.49 170 VAL B O 1
ATOM 2625 N N . ALA B 1 171 ? 25.272 6.132 39.831 1.00 18.15 171 ALA B N 1
ATOM 2626 C CA . ALA B 1 171 ? 23.934 6.312 40.379 1.00 18.18 171 ALA B CA 1
ATOM 2627 C C . ALA B 1 171 ? 23.175 7.404 39.655 1.00 19.08 171 ALA B C 1
ATOM 2628 O O . ALA B 1 171 ? 21.943 7.414 39.605 1.00 18.56 171 ALA B O 1
ATOM 2630 N N . ALA B 1 172 ? 23.909 8.343 39.058 1.00 18.96 172 ALA B N 1
ATOM 2631 C CA . ALA B 1 172 ? 23.271 9.431 38.325 1.00 20.20 172 ALA B CA 1
ATOM 2632 C C . ALA B 1 172 ? 22.327 8.888 37.264 1.00 18.77 172 ALA B C 1
ATOM 2633 O O . ALA B 1 172 ? 21.343 9.566 36.975 1.00 21.72 172 ALA B O 1
ATOM 2635 N N . LYS B 1 173 ? 22.586 7.691 36.738 1.00 18.60 173 LYS B N 1
ATOM 2636 C CA . LYS B 1 173 ? 21.838 7.148 35.610 1.00 18.23 173 LYS B CA 1
ATOM 2637 C C . LYS B 1 173 ? 20.679 6.258 36.009 1.00 17.61 173 LYS B C 1
ATOM 2638 O O . LYS B 1 173 ? 19.990 5.746 35.127 1.00 23.44 173 LYS B O 1
ATOM 2644 N N . LEU B 1 174 ? 20.477 6.071 37.302 1.00 16.11 174 LEU B N 1
ATOM 2645 C CA . LEU B 1 174 ? 19.451 5.181 37.788 1.00 16.53 174 LEU B CA 1
ATOM 2646 C C . LEU B 1 174 ? 18.124 5.881 38.030 1.00 17.26 174 LEU B C 1
ATOM 2647 O O . LEU B 1 174 ? 18.058 6.887 38.729 1.00 19.35 174 LEU B O 1
ATOM 2652 N N . SER B 1 175 ? 17.046 5.303 37.512 1.00 17.98 175 SER B N 1
ATOM 2653 C CA . SER B 1 175 ? 15.698 5.752 37.861 1.00 18.02 175 SER B CA 1
ATOM 2654 C C . SER B 1 175 ? 15.298 5.219 39.242 1.00 15.95 175 SER B C 1
ATOM 2655 O O . SER B 1 175 ? 15.926 4.323 39.819 1.00 15.71 175 SER B O 1
ATOM 2658 N N . ASN B 1 176 ? 14.178 5.733 39.764 1.00 18.37 176 ASN B N 1
ATOM 2659 C CA . ASN B 1 176 ? 13.695 5.217 41.028 1.00 18.18 176 ASN B CA 1
ATOM 2660 C C . ASN B 1 176 ? 13.369 3.732 40.885 1.00 16.77 176 ASN B C 1
ATOM 2661 O O . ASN B 1 176 ? 13.695 2.940 41.777 1.00 17.99 176 ASN B O 1
ATOM 2666 N N . LYS B 1 177 ? 12.745 3.325 39.770 1.00 17.80 177 LYS B N 1
ATOM 2667 C CA . LYS B 1 177 ? 12.434 1.922 39.570 1.00 18.67 177 LYS B CA 1
ATOM 2668 C C . LYS B 1 177 ? 13.716 1.095 39.538 1.00 15.69 177 LYS B C 1
ATOM 2669 O O . LYS B 1 177 ? 13.771 0.016 40.111 1.00 16.37 177 LYS B O 1
ATOM 2675 N N . ASP B 1 178 ? 14.747 1.592 38.831 1.00 15.95 178 ASP B N 1
ATOM 2676 C CA . ASP B 1 178 ? 16.016 0.894 38.815 1.00 15.72 178 ASP B CA 1
ATOM 2677 C C . ASP B 1 178 ? 16.606 0.699 40.211 1.00 15.60 178 ASP B C 1
ATOM 2678 O O . ASP B 1 178 ? 17.111 -0.366 40.536 1.00 15.26 178 ASP B O 1
ATOM 2683 N N . ILE B 1 179 ? 16.505 1.752 41.045 1.00 15.68 179 ILE B N 1
ATOM 2684 C CA . ILE B 1 179 ? 17.003 1.665 42.422 1.00 14.73 179 ILE B CA 1
ATOM 2685 C C . ILE B 1 179 ? 16.219 0.667 43.228 1.00 15.05 179 ILE B C 1
ATOM 2686 O O . ILE B 1 179 ? 16.805 -0.157 43.936 1.00 15.07 179 ILE B O 1
ATOM 2691 N N . GLU B 1 180 ? 14.894 0.661 43.083 1.00 16.28 180 GLU B N 1
ATOM 2692 C CA . GLU B 1 180 ? 14.079 -0.298 43.806 1.00 17.41 180 GLU B CA 1
ATOM 2693 C C . GLU B 1 180 ? 14.456 -1.716 43.387 1.00 16.12 180 GLU B C 1
ATOM 2694 O O . GLU B 1 180 ? 14.584 -2.613 44.220 1.00 16.15 180 GLU B O 1
ATOM 2700 N N . ALA B 1 181 ? 14.587 -1.943 42.086 1.00 15.45 181 ALA B N 1
ATOM 2701 C CA . ALA B 1 181 ? 14.890 -3.296 41.590 1.00 15.00 181 ALA B CA 1
ATOM 2702 C C . ALA B 1 181 ? 16.269 -3.767 42.005 1.00 13.92 181 ALA B C 1
ATOM 2703 O O . ALA B 1 181 ? 16.468 -4.861 42.482 1.00 15.24 181 ALA B O 1
ATOM 2705 N N . LEU B 1 182 ? 17.272 -2.889 41.836 1.00 15.12 182 LEU B N 1
ATOM 2706 C CA . LEU B 1 182 ? 18.615 -3.221 42.276 1.00 14.07 182 LEU B CA 1
ATOM 2707 C C . LEU B 1 182 ? 18.669 -3.538 43.772 1.00 13.45 182 LEU B C 1
ATOM 2708 O O . LEU B 1 182 ? 19.292 -4.514 44.155 1.00 14.67 182 LEU B O 1
ATOM 2713 N N . SER B 1 183 ? 18.015 -2.717 44.561 1.00 14.38 183 SER B N 1
ATOM 2714 C CA . SER B 1 183 ? 18.111 -2.882 46.020 1.00 14.47 183 SER B CA 1
ATOM 2715 C C . SER B 1 183 ? 17.482 -4.193 46.468 1.00 15.55 183 SER B C 1
ATOM 2716 O O . SER B 1 183 ? 18.009 -4.849 47.376 1.00 15.74 183 SER B O 1
ATOM 2719 N N . SER B 1 184 ? 16.380 -4.573 45.853 1.00 15.27 184 SER B N 1
ATOM 2720 C CA . SER B 1 184 ? 15.700 -5.825 46.142 1.00 15.76 184 SER B CA 1
ATOM 2721 C C . SER B 1 184 ? 16.576 -6.990 45.745 1.00 15.43 184 SER B C 1
ATOM 2722 O O . SER B 1 184 ? 16.779 -7.917 46.525 1.00 16.37 184 SER B O 1
ATOM 2725 N N . TYR B 1 185 ? 17.080 -6.941 44.510 1.00 15.21 185 TYR B N 1
ATOM 2726 C CA . TYR B 1 185 ? 17.896 -8.016 44.011 1.00 15.53 185 TYR B CA 1
ATOM 2727 C C . TYR B 1 185 ? 19.120 -8.216 44.897 1.00 15.57 185 TYR B C 1
ATOM 2728 O O . TYR B 1 185 ? 19.482 -9.334 45.239 1.00 16.55 185 TYR B O 1
ATOM 2737 N N . ILE B 1 186 ? 19.787 -7.124 45.240 1.00 14.67 186 ILE B N 1
ATOM 2738 C CA . ILE B 1 186 ? 20.999 -7.163 46.029 1.00 14.59 186 ILE B CA 1
ATOM 2739 C C . ILE B 1 186 ? 20.699 -7.763 47.399 1.00 14.25 186 ILE B C 1
ATOM 2740 O O . ILE B 1 186 ? 21.497 -8.518 47.931 1.00 15.51 186 ILE B O 1
ATOM 2745 N N . GLN B 1 187 ? 19.538 -7.456 47.978 1.00 14.87 187 GLN B N 1
ATOM 2746 C CA . GLN B 1 187 ? 19.194 -8.025 49.284 1.00 16.07 187 GLN B CA 1
ATOM 2747 C C . GLN B 1 187 ? 19.204 -9.536 49.256 1.00 16.23 187 GLN B C 1
ATOM 2748 O O . GLN B 1 187 ? 19.557 -10.152 50.273 1.00 18.59 187 GLN B O 1
ATOM 2754 N N . GLY B 1 188 ? 18.806 -10.192 48.175 1.00 17.49 188 GLY B N 1
ATOM 2755 C CA . GLY B 1 188 ? 18.849 -11.641 48.076 1.00 19.53 188 GLY B CA 1
ATOM 2756 C C . GLY B 1 188 ? 20.109 -12.245 47.516 1.00 17.80 188 GLY B C 1
ATOM 2757 O O . GLY B 1 188 ? 20.197 -13.472 47.413 1.00 22.24 188 GLY B O 1
ATOM 2758 N N . LEU B 1 189 ? 21.080 -11.425 47.123 1.00 19.71 189 LEU B N 1
ATOM 2759 C CA . LEU B 1 189 ? 22.284 -11.843 46.429 1.00 19.84 189 LEU B CA 1
ATOM 2760 C C . LEU B 1 189 ? 23.259 -12.438 47.418 1.00 20.60 189 LEU B C 1
ATOM 2761 O O . LEU B 1 189 ? 23.527 -11.773 48.441 1.00 24.61 189 LEU B O 1
ATOM 2766 N N . HIS B 1 190 ? 23.774 -13.620 47.104 1.00 23.77 190 HIS B N 1
ATOM 2767 C CA . HIS B 1 190 ? 24.742 -14.242 48.013 1.00 29.32 190 HIS B CA 1
ATOM 2768 C C . HIS B 1 190 ? 25.678 -15.207 47.296 1.00 33.24 190 HIS B C 1
ATOM 2769 O O . HIS B 1 190 ? 26.591 -15.755 47.940 1.00 51.02 190 HIS B O 1
ATOM 2777 N N . ALA C 1 1 ? -4.029 -5.100 54.542 1.00 59.04 1 ALA C N 1
ATOM 2778 C CA . ALA C 1 1 ? -4.002 -3.644 54.752 1.00 53.74 1 ALA C CA 1
ATOM 2779 C C . ALA C 1 1 ? -5.084 -3.179 55.706 1.00 47.40 1 ALA C C 1
ATOM 2780 O O . ALA C 1 1 ? -6.236 -3.627 55.648 1.00 54.25 1 ALA C O 1
ATOM 2782 N N . GLY C 1 2 ? -4.771 -2.255 56.628 1.00 39.27 2 GLY C N 1
ATOM 2783 C CA . GLY C 1 2 ? -5.890 -1.835 57.477 1.00 28.98 2 GLY C CA 1
ATOM 2784 C C . GLY C 1 2 ? -6.765 -0.799 56.805 1.00 22.98 2 GLY C C 1
ATOM 2785 O O . GLY C 1 2 ? -6.269 0.070 56.085 1.00 30.37 2 GLY C O 1
ATOM 2786 N N . ASP C 1 3 ? -8.068 -0.874 57.045 1.00 22.17 3 ASP C N 1
ATOM 2787 C CA . ASP C 1 3 ? -9.071 0.087 56.581 1.00 24.07 3 ASP C CA 1
ATOM 2788 C C . ASP C 1 3 ? -9.528 0.988 57.726 1.00 21.30 3 ASP C C 1
ATOM 2789 O O . ASP C 1 3 ? -10.276 0.562 58.601 1.00 20.15 3 ASP C O 1
ATOM 2794 N N . ALA C 1 4 ? -9.060 2.236 57.721 1.00 20.92 4 ALA C N 1
ATOM 2795 C CA . ALA C 1 4 ? -9.336 3.153 58.830 1.00 21.46 4 ALA C CA 1
ATOM 2796 C C . ALA C 1 4 ? -10.818 3.411 59.000 1.00 21.49 4 ALA C C 1
ATOM 2797 O O . ALA C 1 4 ? -11.297 3.532 60.135 1.00 25.92 4 ALA C O 1
ATOM 2799 N N . GLU C 1 5 ? -11.528 3.464 57.857 1.00 22.83 5 GLU C N 1
ATOM 2800 C CA . GLU C 1 5 ? -12.969 3.685 57.889 1.00 26.78 5 GLU C CA 1
ATOM 2801 C C . GLU C 1 5 ? -13.622 2.501 58.593 1.00 27.64 5 GLU C C 1
ATOM 2802 O O . GLU C 1 5 ? -14.502 2.689 59.424 1.00 29.32 5 GLU C O 1
ATOM 2808 N N . ALA C 1 6 ? -13.213 1.280 58.268 1.00 25.78 6 ALA C N 1
ATOM 2809 C CA . ALA C 1 6 ? -13.778 0.142 58.982 1.00 22.00 6 ALA C CA 1
ATOM 2810 C C . ALA C 1 6 ? -13.380 0.150 60.462 1.00 20.24 6 ALA C C 1
ATOM 2811 O O . ALA C 1 6 ? -14.193 -0.190 61.338 1.00 21.66 6 ALA C O 1
ATOM 2813 N N . GLY C 1 7 ? -12.124 0.516 60.727 1.00 20.35 7 GLY C N 1
ATOM 2814 C CA . GLY C 1 7 ? -11.657 0.607 62.084 1.00 19.45 7 GLY C CA 1
ATOM 2815 C C . GLY C 1 7 ? -12.466 1.525 62.987 1.00 19.86 7 GLY C C 1
ATOM 2816 O O . GLY C 1 7 ? -12.622 1.255 64.190 1.00 21.27 7 GLY C O 1
ATOM 2817 N N . GLN C 1 8 ? -12.965 2.617 62.408 1.00 21.48 8 GLN C N 1
ATOM 2818 C CA . GLN C 1 8 ? -13.744 3.584 63.166 1.00 24.01 8 GLN C CA 1
ATOM 2819 C C . GLN C 1 8 ? -14.927 2.944 63.867 1.00 23.94 8 GLN C C 1
ATOM 2820 O O . GLN C 1 8 ? -15.342 3.453 64.896 1.00 25.62 8 GLN C O 1
ATOM 2826 N N . GLY C 1 9 ? -15.468 1.870 63.313 1.00 24.15 9 GLY C N 1
ATOM 2827 C CA . GLY C 1 9 ? -16.610 1.219 63.916 1.00 26.32 9 GLY C CA 1
ATOM 2828 C C . GLY C 1 9 ? -16.282 0.114 64.882 1.00 24.58 9 GLY C C 1
ATOM 2829 O O . GLY C 1 9 ? -17.199 -0.551 65.375 1.00 27.07 9 GLY C O 1
ATOM 2830 N N . LYS C 1 10 ? -15.003 -0.081 65.177 1.00 22.92 10 LYS C N 1
ATOM 2831 C CA . LYS C 1 10 ? -14.555 -1.201 65.985 1.00 22.02 10 LYS C CA 1
ATOM 2832 C C . LYS C 1 10 ? -13.848 -0.803 67.269 1.00 19.53 10 LYS C C 1
ATOM 2833 O O . LYS C 1 10 ? -13.182 -1.599 67.934 1.00 23.64 10 LYS C O 1
ATOM 2839 N N . VAL C 1 11 ? -13.959 0.465 67.672 1.00 17.22 11 VAL C N 1
ATOM 2840 C CA . VAL C 1 11 ? -13.155 1.004 68.769 1.00 15.95 11 VAL C CA 1
ATOM 2841 C C . VAL C 1 11 ? -13.974 1.578 69.920 1.00 14.17 11 VAL C C 1
ATOM 2842 O O . VAL C 1 11 ? -13.407 2.349 70.697 1.00 16.07 11 VAL C O 1
ATOM 2846 N N . ALA C 1 12 ? -15.243 1.190 70.095 1.00 14.47 12 ALA C N 1
ATOM 2847 C CA . ALA C 1 12 ? -15.997 1.804 71.183 1.00 15.32 12 ALA C CA 1
ATOM 2848 C C . ALA C 1 12 ? -15.357 1.595 72.543 1.00 13.46 12 ALA C C 1
ATOM 2849 O O . ALA C 1 12 ? -15.213 2.505 73.359 1.00 15.32 12 ALA C O 1
ATOM 2851 N N . VAL C 1 13 ? -14.983 0.345 72.850 1.00 13.72 13 VAL C N 1
ATOM 2852 C CA . VAL C 1 13 ? -14.421 0.130 74.204 1.00 14.27 13 VAL C CA 1
ATOM 2853 C C . VAL C 1 13 ? -13.065 0.814 74.272 1.00 13.64 13 VAL C C 1
ATOM 2854 O O . VAL C 1 13 ? -12.713 1.389 75.297 1.00 14.63 13 VAL C O 1
ATOM 2858 N N . CYS C 1 14 ? -12.293 0.772 73.189 1.00 13.17 14 CYS C N 1
ATOM 2859 C CA . CYS C 1 14 ? -10.966 1.367 73.182 1.00 13.53 14 CYS C CA 1
ATOM 2860 C C . CYS C 1 14 ? -11.008 2.843 73.545 1.00 13.35 14 CYS C C 1
ATOM 2861 O O . CYS C 1 14 ? -10.156 3.382 74.242 1.00 14.22 14 CYS C O 1
ATOM 2864 N N . GLY C 1 15 ? -12.019 3.535 73.003 1.00 14.17 15 GLY C N 1
ATOM 2865 C CA . GLY C 1 15 ? -12.170 4.956 73.240 1.00 13.95 15 GLY C CA 1
ATOM 2866 C C . GLY C 1 15 ? -12.455 5.315 74.662 1.00 14.59 15 GLY C C 1
ATOM 2867 O O . GLY C 1 15 ? -12.157 6.449 75.048 1.00 15.55 15 GLY C O 1
ATOM 2868 N N . ALA C 1 16 ? -13.018 4.413 75.432 1.00 15.11 16 ALA C N 1
ATOM 2869 C CA . ALA C 1 16 ? -13.321 4.708 76.827 1.00 14.45 16 ALA C CA 1
ATOM 2870 C C . ALA C 1 16 ? -12.041 4.984 77.616 1.00 15.64 16 ALA C C 1
ATOM 2871 O O . ALA C 1 16 ? -12.104 5.706 78.613 1.00 18.14 16 ALA C O 1
ATOM 2873 N N . CYS C 1 17 ? -10.929 4.365 77.200 1.00 14.28 17 CYS C N 1
ATOM 2874 C CA . CYS C 1 17 ? -9.649 4.587 77.866 1.00 13.52 17 CYS C CA 1
ATOM 2875 C C . CYS C 1 17 ? -8.688 5.440 77.044 1.00 13.56 17 CYS C C 1
ATOM 2876 O O . CYS C 1 17 ? -7.984 6.295 77.573 1.00 16.50 17 CYS C O 1
ATOM 2879 N N . HIS C 1 18 ? -8.634 5.217 75.745 1.00 12.75 18 HIS C N 1
ATOM 2880 C CA . HIS C 1 18 ? -7.630 5.872 74.910 1.00 13.09 18 HIS C CA 1
ATOM 2881 C C . HIS C 1 18 ? -8.164 7.135 74.261 1.00 12.39 18 HIS C C 1
ATOM 2882 O O . HIS C 1 18 ? -7.423 7.812 73.535 1.00 13.65 18 HIS C O 1
ATOM 2889 N N . GLY C 1 19 ? -9.404 7.490 74.538 1.00 13.66 19 GLY C N 1
ATOM 2890 C CA . GLY C 1 19 ? -10.044 8.647 73.934 1.00 14.95 19 GLY C CA 1
ATOM 2891 C C . GLY C 1 19 ? -10.691 8.221 72.625 1.00 14.97 19 GLY C C 1
ATOM 2892 O O . GLY C 1 19 ? -10.199 7.391 71.876 1.00 15.38 19 GLY C O 1
ATOM 2893 N N . VAL C 1 20 ? -11.834 8.837 72.305 1.00 17.54 20 VAL C N 1
ATOM 2894 C CA . VAL C 1 20 ? -12.517 8.427 71.086 1.00 19.75 20 VAL C CA 1
ATOM 2895 C C . VAL C 1 20 ? -11.689 8.732 69.833 1.00 24.20 20 VAL C C 1
ATOM 2896 O O . VAL C 1 20 ? -11.809 8.048 68.815 1.00 31.94 20 VAL C O 1
ATOM 2903 N N . ASP C 1 21 ? -10.858 9.750 69.898 1.00 23.89 21 ASP C N 1
ATOM 2904 C CA . ASP C 1 21 ? -9.937 10.185 68.866 1.00 26.66 21 ASP C CA 1
ATOM 2905 C C . ASP C 1 21 ? -8.526 9.654 69.074 1.00 23.34 21 ASP C C 1
ATOM 2906 O O . ASP C 1 21 ? -7.595 9.994 68.330 1.00 29.36 21 ASP C O 1
ATOM 2911 N N . GLY C 1 22 ? -8.326 8.815 70.066 1.00 18.33 22 GLY C N 1
ATOM 2912 C CA . GLY C 1 22 ? -7.028 8.309 70.459 1.00 15.34 22 GLY C CA 1
ATOM 2913 C C . GLY C 1 22 ? -6.208 9.312 71.224 1.00 13.52 22 GLY C C 1
ATOM 2914 O O . GLY C 1 22 ? -5.039 9.018 71.506 1.00 14.62 22 GLY C O 1
ATOM 2915 N N . ASN C 1 23 ? -6.724 10.457 71.628 1.00 15.17 23 ASN C N 1
ATOM 2916 C CA . ASN C 1 23 ? -5.976 11.391 72.441 1.00 15.90 23 ASN C CA 1
ATOM 2917 C C A ASN C 1 23 ? -6.104 11.426 73.955 0.44 14.72 23 ASN C C 1
ATOM 2918 C C B ASN C 1 23 ? -6.690 11.229 73.778 0.56 16.97 23 ASN C C 1
ATOM 2919 O O A ASN C 1 23 ? -5.916 12.468 74.586 0.44 13.91 23 ASN C O 1
ATOM 2920 O O B ASN C 1 23 ? -7.674 11.865 74.080 0.56 21.14 23 ASN C O 1
ATOM 2925 N N . SER C 1 24 ? -6.280 10.305 74.588 1.00 18.03 24 SER C N 1
ATOM 2926 C CA . SER C 1 24 ? -6.636 9.939 75.911 1.00 15.39 24 SER C CA 1
ATOM 2927 C C . SER C 1 24 ? -6.728 11.108 76.872 1.00 16.70 24 SER C C 1
ATOM 2928 O O . SER C 1 24 ? -5.727 11.663 77.321 1.00 17.28 24 SER C O 1
ATOM 2933 N N . PRO C 1 25 ? -7.921 11.521 77.258 1.00 16.03 25 PRO C N 1
ATOM 2934 C CA . PRO C 1 25 ? -8.012 12.617 78.241 1.00 16.23 25 PRO C CA 1
ATOM 2935 C C . PRO C 1 25 ? -7.458 12.219 79.604 1.00 15.89 25 PRO C C 1
ATOM 2936 O O . PRO C 1 25 ? -7.047 13.074 80.383 1.00 17.33 25 PRO C O 1
ATOM 2940 N N . ALA C 1 26 ? -7.427 10.950 79.959 1.00 18.33 26 ALA C N 1
ATOM 2941 C CA . ALA C 1 26 ? -6.872 10.522 81.250 1.00 19.37 26 ALA C CA 1
ATOM 2942 C C . ALA C 1 26 ? -5.393 10.207 81.055 1.00 19.77 26 ALA C C 1
ATOM 2943 O O . ALA C 1 26 ? -5.001 9.380 80.237 1.00 23.41 26 ALA C O 1
ATOM 2945 N N . PRO C 1 27 ? -4.499 10.859 81.803 1.00 22.69 27 PRO C N 1
ATOM 2946 C CA . PRO C 1 27 ? -3.075 10.786 81.486 1.00 28.10 27 PRO C CA 1
ATOM 2947 C C . PRO C 1 27 ? -2.371 9.478 81.799 1.00 27.72 27 PRO C C 1
ATOM 2948 O O . PRO C 1 27 ? -1.202 9.327 81.437 1.00 43.54 27 PRO C O 1
ATOM 2952 N N . ASN C 1 28 ? -2.957 8.483 82.437 1.00 29.64 28 ASN C N 1
ATOM 2953 C CA . ASN C 1 28 ? -2.221 7.223 82.562 1.00 30.39 28 ASN C CA 1
ATOM 2954 C C . ASN C 1 28 ? -2.409 6.291 81.365 1.00 28.46 28 ASN C C 1
ATOM 2955 O O . ASN C 1 28 ? -1.620 5.356 81.211 1.00 30.32 28 ASN C O 1
ATOM 2960 N N . PHE C 1 29 ? -3.409 6.526 80.536 1.00 18.91 29 PHE C N 1
ATOM 2961 C CA . PHE C 1 29 ? -3.588 5.643 79.369 1.00 16.79 29 PHE C CA 1
ATOM 2962 C C . PHE C 1 29 ? -2.865 6.272 78.202 1.00 14.65 29 PHE C C 1
ATOM 2963 O O . PHE C 1 29 ? -2.937 7.510 78.035 1.00 17.90 29 PHE C O 1
ATOM 2971 N N . PRO C 1 30 ? -2.155 5.524 77.370 1.00 12.99 30 PRO C N 1
ATOM 2972 C CA . PRO C 1 30 ? -1.420 6.165 76.305 1.00 12.60 30 PRO C CA 1
ATOM 2973 C C . PRO C 1 30 ? -2.337 6.714 75.218 1.00 12.80 30 PRO C C 1
ATOM 2974 O O . PRO C 1 30 ? -3.363 6.125 74.837 1.00 14.41 30 PRO C O 1
ATOM 2978 N N . LYS C 1 31 ? -1.883 7.809 74.623 1.00 12.74 31 LYS C N 1
ATOM 2979 C CA . LYS C 1 31 ? -2.451 8.312 73.398 1.00 12.96 31 LYS C CA 1
ATOM 2980 C C . LYS C 1 31 ? -2.078 7.332 72.278 1.00 12.01 31 LYS C C 1
ATOM 2981 O O . LYS C 1 31 ? -0.911 6.870 72.251 1.00 14.19 31 LYS C O 1
ATOM 2987 N N . LEU C 1 32 ? -2.993 7.025 71.402 1.00 12.68 32 LEU C N 1
ATOM 2988 C CA . LEU C 1 32 ? -2.805 6.232 70.214 1.00 12.00 32 LEU C CA 1
ATOM 2989 C C . LEU C 1 32 ? -2.898 7.071 68.936 1.00 12.49 32 LEU C C 1
ATOM 2990 O O . LEU C 1 32 ? -2.441 6.614 67.898 1.00 13.38 32 LEU C O 1
ATOM 2995 N N . ALA C 1 33 ? -3.458 8.258 68.994 1.00 13.10 33 ALA C N 1
ATOM 2996 C CA . ALA C 1 33 ? -3.721 9.059 67.795 1.00 13.93 33 ALA C CA 1
ATOM 2997 C C . ALA C 1 33 ? -2.430 9.379 67.087 1.00 13.85 33 ALA C C 1
ATOM 2998 O O . ALA C 1 33 ? -1.521 9.923 67.704 1.00 15.42 33 ALA C O 1
ATOM 3000 N N . GLY C 1 34 ? -2.358 9.042 65.807 1.00 14.29 34 GLY C N 1
ATOM 3001 C CA . GLY C 1 34 ? -1.224 9.423 64.988 1.00 14.17 34 GLY C CA 1
ATOM 3002 C C . GLY C 1 34 ? -0.046 8.486 65.168 1.00 14.25 34 GLY C C 1
ATOM 3003 O O . GLY C 1 34 ? 0.994 8.709 64.557 1.00 15.74 34 GLY C O 1
ATOM 3004 N N . GLN C 1 35 ? -0.155 7.453 65.992 1.00 13.43 35 GLN C N 1
ATOM 3005 C CA . GLN C 1 35 ? 0.912 6.481 66.152 1.00 13.27 35 GLN C CA 1
ATOM 3006 C C . GLN C 1 35 ? 1.077 5.694 64.849 1.00 14.05 35 GLN C C 1
ATOM 3007 O O . GLN C 1 35 ? 0.143 5.603 64.033 1.00 15.24 35 GLN C O 1
ATOM 3013 N N . GLY C 1 36 ? 2.291 5.209 64.581 1.00 13.99 36 GLY C N 1
ATOM 3014 C CA . GLY C 1 36 ? 2.522 4.403 63.374 1.00 14.47 36 GLY C CA 1
ATOM 3015 C C . GLY C 1 36 ? 1.694 3.136 63.375 1.00 14.59 36 GLY C C 1
ATOM 3016 O O . GLY C 1 36 ? 1.507 2.481 64.386 1.00 14.62 36 GLY C O 1
ATOM 3017 N N . 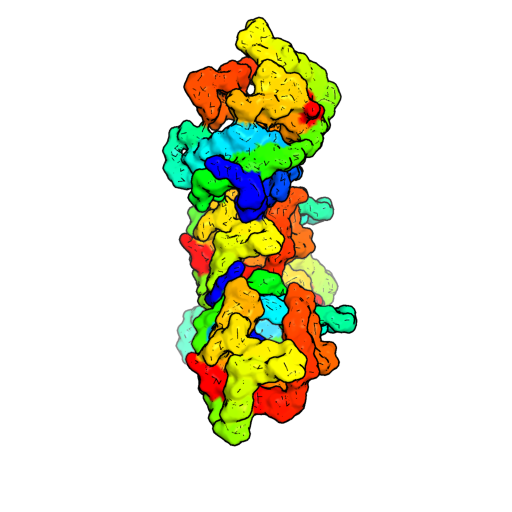GLU C 1 37 ? 1.176 2.849 62.185 1.00 15.69 37 GLU C N 1
ATOM 3018 C CA . GLU C 1 37 ? 0.266 1.732 61.972 1.00 17.13 37 GLU C CA 1
ATOM 3019 C C . GLU C 1 37 ? 0.946 0.394 62.267 1.00 16.28 37 GLU C C 1
ATOM 3020 O O . GLU C 1 37 ? 0.381 -0.456 62.913 1.00 16.43 37 GLU C O 1
ATOM 3026 N N . ARG C 1 38 ? 2.198 0.231 61.824 1.00 16.01 38 ARG C N 1
ATOM 3027 C CA . ARG C 1 38 ? 2.910 -1.011 62.043 1.00 16.27 38 ARG C CA 1
ATOM 3028 C C . ARG C 1 38 ? 3.194 -1.213 63.517 1.00 15.33 38 ARG C C 1
ATOM 3029 O O . ARG C 1 38 ? 3.025 -2.317 64.077 1.00 15.59 38 ARG C O 1
ATOM 3037 N N . TYR C 1 39 ? 3.597 -0.168 64.241 1.00 14.53 39 TYR C N 1
ATOM 3038 C CA . TYR C 1 39 ? 3.837 -0.252 65.670 1.00 13.62 39 TYR C CA 1
ATOM 3039 C C . TYR C 1 39 ? 2.554 -0.616 66.409 1.00 12.96 39 TYR C C 1
ATOM 3040 O O . TYR C 1 39 ? 2.548 -1.501 67.267 1.00 13.92 39 TYR C O 1
ATOM 3049 N N . LEU C 1 40 ? 1.479 0.106 66.090 1.00 13.38 40 LEU C N 1
ATOM 3050 C CA . LEU C 1 40 ? 0.193 -0.180 66.750 1.00 13.75 40 LEU C CA 1
ATOM 3051 C C . LEU C 1 40 ? -0.179 -1.638 66.548 1.00 13.71 40 LEU C C 1
ATOM 3052 O O . LEU C 1 40 ? -0.612 -2.353 67.442 1.00 14.17 40 LEU C O 1
ATOM 3057 N N . LEU C 1 41 ? -0.060 -2.129 65.307 1.00 14.41 41 LEU C N 1
ATOM 3058 C CA . LEU C 1 41 ? -0.472 -3.498 65.054 1.00 14.62 41 LEU C CA 1
ATOM 3059 C C . LEU C 1 41 ? 0.376 -4.488 65.846 1.00 14.18 41 LEU C C 1
ATOM 3060 O O . LEU C 1 41 ? -0.113 -5.486 66.395 1.00 13.71 41 LEU C O 1
ATOM 3065 N N . LYS C 1 42 ? 1.687 -4.251 65.887 1.00 14.92 42 LYS C N 1
ATOM 3066 C CA . LYS C 1 42 ? 2.544 -5.129 66.662 1.00 14.51 42 LYS C CA 1
ATOM 3067 C C . LYS C 1 42 ? 2.152 -5.131 68.130 1.00 14.88 42 LYS C C 1
ATOM 3068 O O . LYS C 1 42 ? 2.057 -6.190 68.766 1.00 14.99 42 LYS C O 1
ATOM 3074 N N . GLN C 1 43 ? 1.906 -3.941 68.699 1.00 14.08 43 GLN C N 1
ATOM 3075 C CA . GLN C 1 43 ? 1.457 -3.930 70.083 1.00 13.19 43 GLN C CA 1
ATOM 3076 C C . GLN C 1 43 ? 0.137 -4.650 70.274 1.00 13.45 43 GLN C C 1
ATOM 3077 O O . GLN C 1 43 ? -0.039 -5.305 71.293 1.00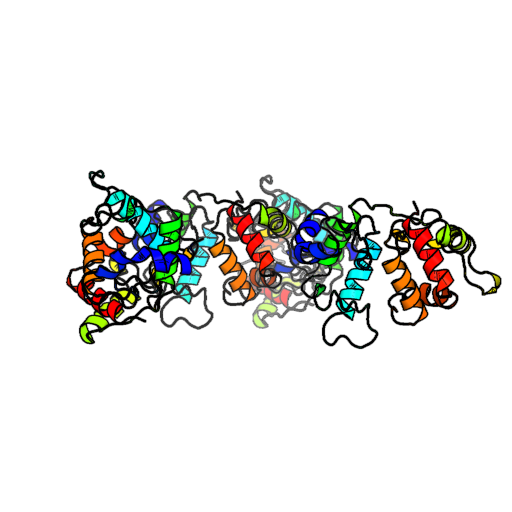 13.35 43 GLN C O 1
ATOM 3083 N N . LEU C 1 44 ? -0.783 -4.469 69.317 1.00 13.34 44 LEU C N 1
ATOM 3084 C CA . LEU C 1 44 ? -2.051 -5.214 69.466 1.00 13.59 44 LEU C CA 1
ATOM 3085 C C . LEU C 1 44 ? -1.837 -6.721 69.523 1.00 13.35 44 LEU C C 1
ATOM 3086 O O . LEU C 1 44 ? -2.419 -7.422 70.336 1.00 14.40 44 LEU C O 1
ATOM 3091 N N . GLN C 1 45 ? -0.959 -7.209 68.645 1.00 14.14 45 GLN C N 1
ATOM 3092 C CA . GLN C 1 45 ? -0.661 -8.641 68.604 1.00 15.04 45 GLN C CA 1
ATOM 3093 C C . GLN C 1 45 ? 0.017 -9.046 69.924 1.00 14.52 45 GLN C C 1
ATOM 3094 O O . GLN C 1 45 ? -0.357 -10.064 70.533 1.00 15.81 45 GLN C O 1
ATOM 3100 N N . ASP C 1 46 ? 0.981 -8.259 70.373 1.00 14.28 46 ASP C N 1
ATOM 3101 C CA . ASP C 1 46 ? 1.675 -8.598 71.601 1.00 14.17 46 ASP C CA 1
ATOM 3102 C C . ASP C 1 46 ? 0.752 -8.536 72.831 1.00 13.73 46 ASP C C 1
ATOM 3103 O O . ASP C 1 46 ? 0.817 -9.394 73.715 1.00 14.33 46 ASP C O 1
ATOM 3108 N N . ILE C 1 47 ? -0.104 -7.521 72.863 1.00 14.04 47 ILE C N 1
ATOM 3109 C CA . ILE C 1 47 ? -1.024 -7.346 73.987 1.00 13.10 47 ILE C CA 1
ATOM 3110 C C . ILE C 1 47 ? -2.064 -8.449 73.964 1.00 14.03 47 ILE C C 1
ATOM 3111 O O . ILE C 1 47 ? -2.409 -9.006 75.037 1.00 15.04 47 ILE C O 1
ATOM 3116 N N . LYS C 1 48 ? -2.560 -8.809 72.778 1.00 13.68 48 LYS C N 1
ATOM 3117 C CA . LYS C 1 48 ? -3.521 -9.900 72.699 1.00 14.97 48 LYS C CA 1
ATOM 3118 C C . LYS C 1 48 ? -2.926 -11.165 73.287 1.00 16.11 48 LYS C C 1
ATOM 3119 O O . LYS C 1 48 ? -3.521 -11.859 74.134 1.00 17.11 48 LYS C O 1
ATOM 3125 N N . ALA C 1 49 ? -1.737 -11.527 72.853 1.00 16.46 49 ALA C N 1
ATOM 3126 C CA . ALA C 1 49 ? -1.079 -12.759 73.302 1.00 17.19 49 ALA C CA 1
ATOM 3127 C C . ALA C 1 49 ? -0.813 -12.727 74.792 1.00 16.52 49 ALA C C 1
ATOM 3128 O O . ALA C 1 49 ? -0.993 -13.694 75.521 1.00 18.55 49 ALA C O 1
ATOM 3130 N N . GLY C 1 50 ? -0.329 -11.590 75.309 1.00 15.67 50 GLY C N 1
ATOM 3131 C CA . GLY C 1 50 ? 0.039 -11.474 76.698 1.00 15.57 50 GLY C CA 1
ATOM 3132 C C . GLY C 1 50 ? -1.110 -11.308 77.654 1.00 16.34 50 GLY C C 1
ATOM 3133 O O . GLY C 1 50 ? -0.932 -11.650 78.832 1.00 17.64 50 GLY C O 1
ATOM 3134 N N . SER C 1 51 ? -2.231 -10.813 77.172 1.00 15.53 51 SER C N 1
ATOM 3135 C CA . SER C 1 51 ? -3.318 -10.424 78.054 1.00 15.50 51 SER C CA 1
ATOM 3136 C C . SER C 1 51 ? -4.531 -11.342 77.962 1.00 16.15 51 SER C C 1
ATOM 3137 O O . SER C 1 51 ? -5.558 -11.077 78.582 1.00 18.48 51 SER C O 1
ATOM 3140 N N . THR C 1 52 ? -4.407 -12.435 77.232 1.00 16.89 52 THR C N 1
ATOM 3141 C CA . THR C 1 52 ? -5.506 -13.403 77.180 1.00 17.32 52 THR C CA 1
ATOM 3142 C C . THR C 1 52 ? -5.591 -14.138 78.499 1.00 18.60 52 THR C C 1
ATOM 3143 O O . THR C 1 52 ? -4.575 -14.365 79.152 1.00 17.56 52 THR C O 1
ATOM 3147 N N . PRO C 1 53 ? -6.776 -14.480 78.996 1.00 19.26 53 PRO C N 1
ATOM 3148 C CA . PRO C 1 53 ? -6.870 -15.138 80.316 1.00 19.36 53 PRO C CA 1
ATOM 3149 C C . PRO C 1 53 ? -6.001 -16.396 80.379 1.00 19.37 53 PRO C C 1
ATOM 3150 O O . PRO C 1 53 ? -6.066 -17.275 79.514 1.00 21.15 53 PRO C O 1
ATOM 3154 N N . GLY C 1 54 ? -5.157 -16.466 81.401 1.00 20.55 54 GLY C N 1
ATOM 3155 C CA . GLY C 1 54 ? -4.252 -17.553 81.680 1.00 21.28 54 GLY C CA 1
ATOM 3156 C C . GLY C 1 54 ? -3.064 -17.640 80.765 1.00 21.61 54 GLY C C 1
ATOM 3157 O O . GLY C 1 54 ? -2.391 -18.672 80.736 1.00 23.08 54 GLY C O 1
ATOM 3158 N N . ALA C 1 55 ? -2.754 -16.572 80.014 1.00 19.94 55 ALA C N 1
ATOM 3159 C CA . ALA C 1 55 ? -1.542 -16.585 79.207 1.00 20.37 55 ALA C CA 1
ATOM 3160 C C . ALA C 1 55 ? -0.346 -16.895 80.084 1.00 19.36 55 ALA C C 1
ATOM 3161 O O . ALA C 1 55 ? -0.319 -16.439 81.233 1.00 23.02 55 ALA C O 1
ATOM 3163 N N . PRO C 1 56 ? 0.603 -17.649 79.555 1.00 23.21 56 PRO C N 1
ATOM 3164 C CA . PRO C 1 56 ? 1.832 -17.861 80.305 1.00 23.35 56 PRO C CA 1
ATOM 3165 C C . PRO C 1 56 ? 2.494 -16.534 80.635 1.00 22.70 56 PRO C C 1
ATOM 3166 O O . PRO C 1 56 ? 2.536 -15.616 79.814 1.00 22.14 56 PRO C O 1
ATOM 3170 N N . GLU C 1 57 ? 3.055 -16.471 81.845 1.00 25.11 57 GLU C N 1
ATOM 3171 C CA . GLU C 1 57 ? 3.856 -15.294 82.176 1.00 24.33 57 GLU C CA 1
ATOM 3172 C C . GLU C 1 57 ? 5.021 -15.183 81.206 1.00 23.88 57 GLU C C 1
ATOM 3173 O O . GLU C 1 57 ? 5.672 -16.164 80.828 1.00 25.75 57 GLU C O 1
ATOM 3179 N N . GLY C 1 58 ? 5.338 -13.945 80.832 1.00 24.74 58 GLY C N 1
ATOM 3180 C CA . GLY C 1 58 ? 6.429 -13.627 79.948 1.00 24.68 58 GLY C CA 1
ATOM 3181 C C . GLY C 1 58 ? 6.041 -13.561 78.497 1.00 23.33 58 GLY C C 1
ATOM 3182 O O . GLY C 1 58 ? 6.818 -13.076 77.677 1.00 28.02 58 GLY C O 1
ATOM 3183 N N . VAL C 1 59 ? 4.873 -14.029 78.114 1.00 21.16 59 VAL C N 1
ATOM 3184 C CA . VAL C 1 59 ? 4.406 -13.979 76.748 1.00 20.49 59 VAL C CA 1
ATOM 3185 C C . VAL C 1 59 ? 3.939 -12.577 76.376 1.00 18.91 59 VAL C C 1
ATOM 3186 O O . VAL C 1 59 ? 3.204 -11.936 77.108 1.00 19.37 59 VAL C O 1
ATOM 3190 N N . GLY C 1 60 ? 4.375 -12.055 75.228 1.00 17.76 60 GLY C N 1
ATOM 3191 C CA . GLY C 1 60 ? 3.775 -10.869 74.684 1.00 17.47 60 GLY C CA 1
ATOM 3192 C C . GLY C 1 60 ? 3.933 -9.680 75.602 1.00 16.71 60 GLY C C 1
ATOM 3193 O O . GLY C 1 60 ? 4.969 -9.434 76.241 1.00 16.77 60 GLY C O 1
ATOM 3194 N N . ARG C 1 61 ? 2.872 -8.878 75.699 1.00 16.17 61 ARG C N 1
ATOM 3195 C CA . ARG C 1 61 ? 2.771 -7.751 76.565 1.00 14.64 61 ARG C CA 1
ATOM 3196 C C . ARG C 1 61 ? 1.476 -7.848 77.378 1.00 14.83 61 ARG C C 1
ATOM 3197 O O . ARG C 1 61 ? 0.392 -7.656 76.850 1.00 18.12 61 ARG C O 1
ATOM 3205 N N . LYS C 1 62 ? 1.545 -8.127 78.643 1.00 15.20 62 LYS C N 1
ATOM 3206 C CA . LYS C 1 62 ? 0.411 -8.287 79.539 1.00 15.48 62 LYS C CA 1
ATOM 3207 C C . LYS C 1 62 ? -0.057 -6.930 80.046 1.00 14.77 62 LYS C C 1
ATOM 3208 O O . LYS C 1 62 ? 0.674 -6.237 80.747 1.00 19.46 62 LYS C O 1
ATOM 3214 N N . VAL C 1 63 ? -1.258 -6.564 79.680 1.00 15.66 63 VAL C N 1
ATOM 3215 C CA . VAL C 1 63 ? -1.920 -5.330 80.091 1.00 15.00 63 VAL C CA 1
ATOM 3216 C C . VAL C 1 63 ? -3.186 -5.775 80.797 1.00 15.62 63 VAL C C 1
ATOM 3217 O O . VAL C 1 63 ? -4.176 -6.154 80.166 1.00 15.37 63 VAL C O 1
ATOM 3221 N N . LEU C 1 64 ? -3.176 -5.772 82.132 1.00 15.48 64 LEU C N 1
ATOM 3222 C CA . LEU C 1 64 ? -4.325 -6.245 82.890 1.00 17.34 64 LEU C CA 1
ATOM 3223 C C . LEU C 1 64 ? -5.610 -5.530 82.524 1.00 16.65 64 LEU C C 1
ATOM 3224 O O . LEU C 1 64 ? -6.655 -6.158 82.455 1.00 16.23 64 LEU C O 1
ATOM 3229 N N . GLU C 1 65 ? -5.526 -4.244 82.252 1.00 14.81 65 GLU C N 1
ATOM 3230 C CA . GLU C 1 65 ? -6.705 -3.453 81.951 1.00 15.44 65 GLU C CA 1
ATOM 3231 C C . GLU C 1 65 ? -7.272 -3.841 80.590 1.00 14.93 65 GLU C C 1
ATOM 3232 O O . GLU C 1 65 ? -8.391 -3.431 80.331 1.00 20.12 65 GLU C O 1
ATOM 3243 N N . MET C 1 66 ? -6.574 -4.581 79.749 1.00 13.37 66 MET C N 1
ATOM 3244 C CA . MET C 1 66 ? -7.050 -5.018 78.442 1.00 13.41 66 MET C CA 1
ATOM 3245 C C . MET C 1 66 ? -7.278 -6.516 78.401 1.00 13.29 66 MET C C 1
ATOM 3246 O O . MET C 1 66 ? -7.423 -7.051 77.302 1.00 14.56 66 MET C O 1
ATOM 3251 N N . THR C 1 67 ? -7.304 -7.191 79.556 1.00 13.55 67 THR C N 1
ATOM 3252 C CA . THR C 1 67 ? -7.477 -8.636 79.585 1.00 14.73 67 THR C CA 1
ATOM 3253 C C . THR C 1 67 ? -8.608 -9.118 78.692 1.00 14.95 67 THR C C 1
ATOM 3254 O O . THR C 1 67 ? -9.735 -8.668 78.855 1.00 15.71 67 THR C O 1
ATOM 3258 N N . GLY C 1 68 ? -8.287 -9.964 77.734 1.00 15.50 68 GLY C N 1
ATOM 3259 C CA . GLY C 1 68 ? -9.276 -10.595 76.875 1.00 16.80 68 GLY C CA 1
ATOM 3260 C C . GLY C 1 68 ? -9.872 -9.741 75.790 1.00 16.11 68 GLY C C 1
ATOM 3261 O O . GLY C 1 68 ? -10.573 -10.240 74.905 1.00 17.32 68 GLY C O 1
ATOM 3262 N N . MET C 1 69 ? -9.629 -8.440 75.816 1.00 15.57 69 MET C N 1
ATOM 3263 C CA . MET C 1 69 ? -10.375 -7.527 74.948 1.00 16.07 69 MET C CA 1
ATOM 3264 C C . MET C 1 69 ? -10.105 -7.743 73.492 1.00 15.19 69 MET C C 1
ATOM 3265 O O . MET C 1 69 ? -10.964 -7.591 72.609 1.00 17.98 69 MET C O 1
ATOM 3270 N N . LEU C 1 70 ? -8.863 -8.116 73.146 1.00 14.59 70 LEU C N 1
ATOM 3271 C CA . LEU C 1 70 ? -8.503 -8.324 71.763 1.00 14.93 70 LEU C CA 1
ATOM 3272 C C . LEU C 1 70 ? -8.786 -9.739 71.310 1.00 15.17 70 LEU C C 1
ATOM 3273 O O . LEU C 1 70 ? -8.672 -10.020 70.106 1.00 16.68 70 LEU C O 1
ATOM 3278 N N . ASP C 1 71 ? -9.118 -10.661 72.191 1.00 16.16 71 ASP C N 1
ATOM 3279 C CA . ASP C 1 71 ? -9.285 -12.068 71.814 1.00 17.60 71 ASP C CA 1
ATOM 3280 C C . ASP C 1 71 ? -10.308 -12.267 70.712 1.00 18.97 71 ASP C C 1
ATOM 3281 O O . ASP C 1 71 ? -10.025 -13.028 69.760 1.00 23.97 71 ASP C O 1
ATOM 3286 N N . PRO C 1 72 ? -11.483 -11.685 70.770 1.00 20.83 72 PRO C N 1
ATOM 3287 C CA . PRO C 1 72 ? -12.458 -12.005 69.716 1.00 23.20 72 PRO C CA 1
ATOM 3288 C C . PRO C 1 72 ? -12.264 -11.246 68.425 1.00 23.23 72 PRO C C 1
ATOM 3289 O O . PRO C 1 72 ? -13.044 -11.384 67.473 1.00 31.26 72 PRO C O 1
ATOM 3293 N N . LEU C 1 73 ? -11.280 -10.387 68.345 1.00 18.26 73 LEU C N 1
ATOM 3294 C CA . LEU C 1 73 ? -11.072 -9.561 67.169 1.00 17.70 73 LEU C CA 1
ATOM 3295 C C . LEU C 1 73 ? -10.243 -10.321 66.151 1.00 18.25 73 LEU C C 1
ATOM 3296 O O . LEU C 1 73 ? -9.244 -10.973 66.472 1.00 21.36 73 LEU C O 1
ATOM 3301 N N . SER C 1 74 ? -10.655 -10.240 64.892 1.00 17.02 74 SER C N 1
ATOM 3302 C CA . SER C 1 74 ? -9.884 -10.910 63.862 1.00 17.78 74 SER C CA 1
ATOM 3303 C C . SER C 1 74 ? -8.597 -10.151 63.592 1.00 16.80 74 SER C C 1
ATOM 3304 O O . SER C 1 74 ? -8.397 -8.987 63.958 1.00 18.58 74 SER C O 1
ATOM 3307 N N . ASP C 1 75 ? -7.663 -10.794 62.908 1.00 17.83 75 ASP C N 1
ATOM 3308 C CA . ASP C 1 75 ? -6.464 -10.064 62.491 1.00 18.21 75 ASP C CA 1
ATOM 3309 C C . ASP C 1 75 ? -6.802 -8.868 61.624 1.00 17.71 75 ASP C C 1
ATOM 3310 O O . ASP C 1 75 ? -6.166 -7.813 61.747 1.00 18.18 75 ASP C O 1
ATOM 3315 N N . GLN C 1 76 ? -7.779 -8.986 60.758 1.00 17.13 76 GLN C N 1
ATOM 3316 C CA . GLN C 1 76 ? -8.199 -7.865 59.954 1.00 16.99 76 GLN C CA 1
ATOM 3317 C C . GLN C 1 76 ? -8.704 -6.729 60.831 1.00 17.31 76 GLN C C 1
ATOM 3318 O O . GLN C 1 76 ? -8.396 -5.537 60.561 1.00 17.12 76 GLN C O 1
ATOM 3324 N N . ASP C 1 77 ? -9.481 -7.048 61.856 1.00 16.90 77 ASP C N 1
ATOM 3325 C CA . ASP C 1 77 ? -9.983 -6.051 62.794 1.00 15.61 77 ASP C CA 1
ATOM 3326 C C . ASP C 1 77 ? -8.824 -5.296 63.429 1.00 15.32 77 ASP C C 1
ATOM 3327 O O . ASP C 1 77 ? -8.885 -4.060 63.527 1.00 15.69 77 ASP C O 1
ATOM 3332 N N . LEU C 1 78 ? -7.795 -6.032 63.844 1.00 16.25 78 LEU C N 1
ATOM 3333 C CA . LEU C 1 78 ? -6.628 -5.367 64.460 1.00 14.52 78 LEU C CA 1
ATOM 3334 C C . LEU C 1 78 ? -5.974 -4.410 63.467 1.00 15.13 78 LEU C C 1
ATOM 3335 O O . LEU C 1 78 ? -5.601 -3.298 63.839 1.00 15.81 78 LEU C O 1
ATOM 3340 N N . GLU C 1 79 ? -5.823 -4.851 62.214 1.00 15.96 79 GLU C N 1
ATOM 3341 C CA . GLU C 1 79 ? -5.278 -3.942 61.199 1.00 16.11 79 GLU C CA 1
ATOM 3342 C C . GLU C 1 79 ? -6.113 -2.687 61.022 1.00 16.33 79 GLU C C 1
ATOM 3343 O O . GLU C 1 79 ? -5.589 -1.588 60.919 1.00 16.98 79 GLU C O 1
ATOM 3349 N N . ASP C 1 80 ? -7.423 -2.887 60.986 1.00 16.36 80 ASP C N 1
ATOM 3350 C CA . ASP C 1 80 ? -8.361 -1.795 60.764 1.00 16.40 80 ASP C CA 1
ATOM 3351 C C . ASP C 1 80 ? -8.294 -0.817 61.919 1.00 14.35 80 ASP C C 1
ATOM 3352 O O . ASP C 1 80 ? -8.295 0.409 61.731 1.00 16.19 80 ASP C O 1
ATOM 3357 N N . ILE C 1 81 ? -8.206 -1.321 63.139 1.00 15.12 81 ILE C N 1
ATOM 3358 C CA . ILE C 1 81 ? -8.090 -0.487 64.322 1.00 14.95 81 ILE C CA 1
ATOM 3359 C C . ILE C 1 81 ? -6.783 0.281 64.312 1.00 14.23 81 ILE C C 1
ATOM 3360 O O . ILE C 1 81 ? -6.786 1.485 64.617 1.00 15.73 81 ILE C O 1
ATOM 3365 N N . ALA C 1 82 ? -5.698 -0.357 63.996 1.00 15.93 82 ALA C N 1
ATOM 3366 C CA . ALA C 1 82 ? -4.408 0.322 63.833 1.00 15.13 82 ALA C CA 1
ATOM 3367 C C . ALA C 1 82 ? -4.463 1.435 62.809 1.00 16.52 82 ALA C C 1
ATOM 3368 O O . ALA C 1 82 ? -3.973 2.521 63.099 1.00 17.23 82 ALA C O 1
ATOM 3370 N N . ALA C 1 83 ? -5.075 1.156 61.677 1.00 16.02 83 ALA C N 1
ATOM 3371 C CA . ALA C 1 83 ? -5.231 2.190 60.672 1.00 16.67 83 ALA C CA 1
ATOM 3372 C C . ALA C 1 83 ? -6.084 3.341 61.182 1.00 17.24 83 ALA C C 1
ATOM 3373 O O . ALA C 1 83 ? -5.779 4.520 60.980 1.00 19.06 83 ALA C O 1
ATOM 3375 N N . TYR C 1 84 ? -7.174 3.042 61.892 1.00 17.03 84 TYR C N 1
ATOM 3376 C CA . TYR C 1 84 ? -8.023 4.125 62.400 1.00 17.82 84 TYR C CA 1
ATOM 3377 C C . TYR C 1 84 ? -7.215 5.051 63.323 1.00 16.05 84 TYR C C 1
ATOM 3378 O O . TYR C 1 84 ? -7.191 6.281 63.217 1.00 17.98 84 TYR C O 1
ATOM 3387 N N . PHE C 1 85 ? -6.581 4.470 64.364 1.00 15.19 85 PHE C N 1
ATOM 3388 C CA . PHE C 1 85 ? -5.884 5.346 65.300 1.00 14.58 85 PHE C CA 1
ATOM 3389 C C . PHE C 1 85 ? -4.737 6.108 64.635 1.00 13.94 85 PHE C C 1
ATOM 3390 O O . PHE C 1 85 ? -4.512 7.283 64.902 1.00 15.96 85 PHE C O 1
ATOM 3398 N N . SER C 1 86 ? -4.007 5.419 63.781 1.00 14.43 86 SER C N 1
ATOM 3399 C CA . SER C 1 86 ? -2.909 6.037 63.057 1.00 15.31 86 SER C CA 1
ATOM 3400 C C . SER C 1 86 ? -3.381 7.251 62.264 1.00 15.70 86 SER C C 1
ATOM 3401 O O . SER C 1 86 ? -2.640 8.216 62.080 1.00 18.83 86 SER C O 1
ATOM 3404 N N . SER C 1 87 ? -4.619 7.220 61.791 1.00 16.64 87 SER C N 1
ATOM 3405 C CA . SER C 1 87 ? -5.165 8.274 60.953 1.00 19.25 87 SER C CA 1
ATOM 3406 C C . SER C 1 87 ? -5.627 9.491 61.730 1.00 18.61 87 SER C C 1
ATOM 3407 O O . SER C 1 87 ? -5.897 10.542 61.137 1.00 21.27 87 SER C O 1
ATOM 3410 N N . GLN C 1 88 ? -5.708 9.392 63.043 1.00 17.69 88 GLN C N 1
ATOM 3411 C CA . GLN C 1 88 ? -6.130 10.518 63.874 1.00 18.60 88 GLN C CA 1
ATOM 3412 C C . GLN C 1 88 ? -5.005 11.511 64.096 1.00 18.21 88 GLN C C 1
ATOM 3413 O O . GLN C 1 88 ? -3.852 11.159 63.917 1.00 18.51 88 GLN C O 1
ATOM 3419 N N . LYS C 1 89 ? -5.376 12.753 64.441 1.00 19.95 89 LYS C N 1
ATOM 3420 C CA . LYS C 1 89 ? -4.398 13.806 64.635 1.00 18.45 89 LYS C CA 1
ATOM 3421 C C . LYS C 1 89 ? -3.816 13.700 66.036 1.00 17.96 89 LYS C C 1
ATOM 3422 O O . LYS C 1 89 ? -4.524 13.745 67.028 1.00 19.37 89 LYS C O 1
ATOM 3428 N N . GLY C 1 90 ? -2.522 13.527 66.097 1.00 18.06 90 GLY C N 1
ATOM 3429 C CA . GLY C 1 90 ? -1.749 13.494 67.320 1.00 17.70 90 GLY C CA 1
ATOM 3430 C C . GLY C 1 90 ? -1.869 14.839 68.023 1.00 19.07 90 GLY C C 1
ATOM 3431 O O . GLY C 1 90 ? -2.272 15.877 67.475 1.00 29.10 90 GLY C O 1
ATOM 3432 N N . SER C 1 91 ? -1.585 14.857 69.284 1.00 18.96 91 SER C N 1
ATOM 3433 C CA . SER C 1 91 ? -1.603 16.055 70.129 1.00 16.10 91 SER C CA 1
ATOM 3434 C C . SER C 1 91 ? -0.280 16.212 70.827 1.00 17.52 91 SER C C 1
ATOM 3435 O O . SER C 1 91 ? 0.485 15.243 70.967 1.00 24.62 91 SER C O 1
ATOM 3438 N N . VAL C 1 92 ? -0.019 17.404 71.305 1.00 16.80 92 VAL C N 1
ATOM 3439 C CA . VAL C 1 92 ? 1.166 17.779 72.038 1.00 18.03 92 VAL C CA 1
ATOM 3440 C C . VAL C 1 92 ? 0.761 18.306 73.400 1.00 17.56 92 VAL C C 1
ATOM 3441 O O . VAL C 1 92 ? -0.219 19.046 73.539 1.00 19.97 92 VAL C O 1
ATOM 3445 N N . GLY C 1 93 ? 1.488 17.916 74.448 1.00 18.49 93 GLY C N 1
ATOM 3446 C CA . GLY C 1 93 ? 1.231 18.361 75.805 1.00 19.54 93 GLY C CA 1
ATOM 3447 C C . GLY C 1 93 ? 2.295 19.272 76.387 1.00 18.45 93 GLY C C 1
ATOM 3448 O O . GLY C 1 93 ? 3.081 19.874 75.673 1.00 20.73 93 GLY C O 1
ATOM 3449 N N . TYR C 1 94 ? 2.328 19.346 77.718 1.00 19.58 94 TYR C N 1
ATOM 3450 C CA . TYR C 1 94 ? 3.101 20.353 78.438 1.00 19.92 94 TYR C CA 1
ATOM 3451 C C . TYR C 1 94 ? 4.516 19.923 78.726 1.00 21.52 94 TYR C C 1
ATOM 3452 O O . TYR C 1 94 ? 4.735 18.812 79.238 1.00 21.28 94 TYR C O 1
ATOM 3461 N N . ALA C 1 95 ? 5.466 20.776 78.404 1.00 23.18 95 ALA C N 1
ATOM 3462 C CA . ALA C 1 95 ? 6.864 20.531 78.743 1.00 23.34 95 ALA C CA 1
ATOM 3463 C C . ALA C 1 95 ? 7.272 21.533 79.817 1.00 24.87 95 ALA C C 1
ATOM 3464 O O . ALA C 1 95 ? 7.498 22.707 79.525 1.00 29.91 95 ALA C O 1
ATOM 3466 N N . ASP C 1 96 ? 7.382 21.096 81.063 1.00 22.17 96 ASP C N 1
ATOM 3467 C CA . ASP C 1 96 ? 7.911 21.952 82.138 1.00 22.15 96 ASP C CA 1
ATOM 3468 C C . ASP C 1 96 ? 9.306 22.426 81.747 1.00 23.07 96 ASP C C 1
ATOM 3469 O O . ASP C 1 96 ? 10.161 21.555 81.567 1.00 22.29 96 ASP C O 1
ATOM 3474 N N . PRO C 1 97 ? 9.537 23.715 81.541 1.00 20.71 97 PRO C N 1
ATOM 3475 C CA . PRO C 1 97 ? 10.771 24.116 80.826 1.00 22.52 97 PRO C CA 1
ATOM 3476 C C . PRO C 1 97 ? 12.073 23.565 81.380 1.00 21.02 97 PRO C C 1
ATOM 3477 O O . PRO C 1 97 ? 12.876 23.079 80.563 1.00 21.83 97 PRO C O 1
ATOM 3481 N N . ALA C 1 98 ? 12.346 23.562 82.649 1.00 20.99 98 ALA C N 1
ATOM 3482 C CA . ALA C 1 98 ? 13.657 23.103 83.146 1.00 19.74 98 ALA C CA 1
ATOM 3483 C C . ALA C 1 98 ? 13.807 21.600 82.998 1.00 19.89 98 ALA C C 1
ATOM 3484 O O . ALA C 1 98 ? 14.836 21.093 82.528 1.00 21.09 98 ALA C O 1
ATOM 3486 N N . LEU C 1 99 ? 12.737 20.860 83.359 1.00 19.78 99 LEU C N 1
ATOM 3487 C CA . LEU C 1 99 ? 12.807 19.408 83.313 1.00 19.19 99 LEU C CA 1
ATOM 3488 C C . LEU C 1 99 ? 12.936 18.958 81.871 1.00 19.47 99 LEU C C 1
ATOM 3489 O O . LEU C 1 99 ? 13.695 18.077 81.526 1.00 21.58 99 LEU C O 1
ATOM 3494 N N . ALA C 1 100 ? 12.123 19.589 81.044 1.00 18.46 100 ALA C N 1
ATOM 3495 C CA . ALA C 1 100 ? 12.161 19.194 79.618 1.00 19.67 100 ALA C CA 1
ATOM 3496 C C . ALA C 1 100 ? 13.501 19.516 79.004 1.00 19.72 100 ALA C C 1
ATOM 3497 O O . ALA C 1 100 ? 13.980 18.789 78.106 1.00 19.34 100 ALA C O 1
ATOM 3499 N N . LYS C 1 101 ? 14.195 20.567 79.441 1.00 18.33 101 LYS C N 1
ATOM 3500 C CA . LYS C 1 101 ? 15.515 20.863 78.900 1.00 16.39 101 LYS C CA 1
ATOM 3501 C C . LYS C 1 101 ? 16.521 19.775 79.245 1.00 18.82 101 LYS C C 1
ATOM 3502 O O . LYS C 1 101 ? 17.376 19.405 78.406 1.00 18.32 101 LYS C O 1
ATOM 3508 N N . GLN C 1 102 ? 16.430 19.297 80.480 1.00 17.72 102 GLN C N 1
ATOM 3509 C CA . GLN C 1 102 ? 17.299 18.157 80.805 1.00 18.08 102 GLN C CA 1
ATOM 3510 C C . GLN C 1 102 ? 16.944 16.957 79.930 1.00 15.74 102 GLN C C 1
ATOM 3511 O O . GLN C 1 102 ? 17.827 16.225 79.485 1.00 16.84 102 GLN C O 1
ATOM 3517 N N . GLY C 1 103 ? 15.657 16.742 79.686 1.00 15.61 103 GLY C N 1
ATOM 3518 C CA . GLY C 1 103 ? 15.196 15.640 78.844 1.00 15.54 103 GLY C CA 1
ATOM 3519 C C . GLY C 1 103 ? 15.707 15.774 77.423 1.00 15.16 103 GLY C C 1
ATOM 3520 O O . GLY C 1 103 ? 16.140 14.796 76.819 1.00 15.91 103 GLY C O 1
ATOM 3521 N N . GLU C 1 104 ? 15.690 17.020 76.925 1.00 15.72 104 GLU C N 1
ATOM 3522 C CA . GLU C 1 104 ? 16.166 17.302 75.592 1.00 16.33 104 GLU C CA 1
ATOM 3523 C C . GLU C 1 104 ? 17.620 16.912 75.414 1.00 15.56 104 GLU C C 1
ATOM 3524 O O . GLU C 1 104 ? 18.017 16.298 74.428 1.00 16.42 104 GLU C O 1
ATOM 3530 N N . LYS C 1 105 ? 18.451 17.278 76.389 1.00 16.89 105 LYS C N 1
ATOM 3531 C CA . LYS C 1 105 ? 19.873 16.940 76.322 1.00 18.33 105 LYS C CA 1
ATOM 3532 C C . LYS C 1 105 ? 20.076 15.436 76.218 1.00 18.62 105 LYS C C 1
ATOM 3533 O O . LYS C 1 105 ? 20.899 14.940 75.430 1.00 18.10 105 LYS C O 1
ATOM 3539 N N . LEU C 1 106 ? 19.353 14.690 77.049 1.00 17.26 106 LEU C N 1
ATOM 3540 C CA . LEU C 1 106 ? 19.504 13.257 77.027 1.00 17.66 106 LEU C CA 1
ATOM 3541 C C . LEU C 1 106 ? 18.941 12.649 75.743 1.00 16.30 106 LEU C C 1
ATOM 3542 O O . LEU C 1 106 ? 19.534 11.737 75.202 1.00 15.73 106 LEU C O 1
ATOM 3547 N N . PHE C 1 107 ? 17.792 13.141 75.308 1.00 14.61 107 PHE C N 1
ATOM 3548 C CA . PHE C 1 107 ? 17.162 12.606 74.111 1.00 14.07 107 PHE C CA 1
ATOM 3549 C C . PHE C 1 107 ? 18.088 12.759 72.910 1.00 14.34 107 PHE C C 1
ATOM 3550 O O . PHE C 1 107 ? 18.178 11.881 72.055 1.00 14.72 107 PHE C O 1
ATOM 3558 N N . ARG C 1 108 ? 18.730 13.920 72.789 1.00 14.71 108 ARG C N 1
ATOM 3559 C CA . ARG C 1 108 ? 19.557 14.254 71.651 1.00 16.12 108 ARG C CA 1
ATOM 3560 C C . ARG C 1 108 ? 20.982 13.753 71.787 1.00 16.12 108 ARG C C 1
ATOM 3561 O O . ARG C 1 108 ? 21.640 13.587 70.769 1.00 17.23 108 ARG C O 1
ATOM 3569 N N . GLY C 1 109 ? 21.496 13.510 72.980 1.00 17.45 109 GLY C N 1
ATOM 3570 C CA . GLY C 1 109 ? 22.877 13.223 73.177 1.00 17.62 109 GLY C CA 1
ATOM 3571 C C . GLY C 1 109 ? 23.138 11.855 73.745 1.00 17.02 109 GLY C C 1
ATOM 3572 O O . GLY C 1 109 ? 24.242 11.329 73.650 1.00 18.98 109 GLY C O 1
ATOM 3573 N N . GLY C 1 110 ? 22.143 11.196 74.308 1.00 16.37 110 GLY C N 1
ATOM 3574 C CA . GLY C 1 110 ? 22.344 9.924 74.995 1.00 19.06 110 GLY C CA 1
ATOM 3575 C C . GLY C 1 110 ? 23.399 10.037 76.080 1.00 17.74 110 GLY C C 1
ATOM 3576 O O . GLY C 1 110 ? 23.623 11.103 76.664 1.00 20.24 110 GLY C O 1
ATOM 3577 N N . LYS C 1 111 ? 24.061 8.916 76.375 1.00 18.66 111 LYS C N 1
ATOM 3578 C CA . LYS C 1 111 ? 25.161 8.903 77.343 1.00 20.66 111 LYS C CA 1
ATOM 3579 C C . LYS C 1 111 ? 26.301 8.081 76.753 1.00 21.66 111 LYS C C 1
ATOM 3580 O O . LYS C 1 111 ? 26.485 6.890 77.054 1.00 21.87 111 LYS C O 1
ATOM 3586 N N . LEU C 1 112 ? 27.065 8.730 75.861 1.00 21.28 112 LEU C N 1
ATOM 3587 C CA . LEU C 1 112 ? 28.069 7.973 75.115 1.00 22.71 112 LEU C CA 1
ATOM 3588 C C . LEU C 1 112 ? 29.044 7.244 76.033 1.00 22.61 112 LEU C C 1
ATOM 3589 O O . LEU C 1 112 ? 29.348 6.094 75.712 1.00 23.96 112 LEU C O 1
ATOM 3594 N N . ASP C 1 113 ? 29.505 7.876 77.088 1.00 22.44 113 ASP C N 1
ATOM 3595 C CA . ASP C 1 113 ? 30.539 7.192 77.898 1.00 27.00 113 ASP C CA 1
ATOM 3596 C C . ASP C 1 113 ? 29.934 6.106 78.765 1.00 28.91 113 ASP C C 1
ATOM 3597 O O . ASP C 1 113 ? 30.626 5.394 79.513 1.00 30.31 113 ASP C O 1
ATOM 3602 N N . GLN C 1 114 ? 28.621 5.922 78.691 1.00 24.94 114 GLN C N 1
ATOM 3603 C CA . GLN C 1 114 ? 27.948 4.802 79.358 1.00 25.86 114 GLN C CA 1
ATOM 3604 C C . GLN C 1 114 ? 27.403 3.798 78.349 1.00 23.23 114 GLN C C 1
ATOM 3605 O O . GLN C 1 114 ? 26.729 2.838 78.681 1.00 27.02 114 GLN C O 1
ATOM 3611 N N . GLY C 1 115 ? 27.681 3.964 77.067 1.00 23.24 115 GLY C N 1
ATOM 3612 C CA . GLY C 1 115 ? 27.257 3.039 76.035 1.00 21.26 115 GLY C CA 1
ATOM 3613 C C . GLY C 1 115 ? 25.826 3.192 75.554 1.00 19.86 115 GLY C C 1
ATOM 3614 O O . GLY C 1 115 ? 25.366 2.275 74.871 1.00 22.52 115 GLY C O 1
ATOM 3615 N N . MET C 1 116 ? 25.184 4.305 75.909 1.00 21.41 116 MET C N 1
ATOM 3616 C CA . MET C 1 116 ? 23.804 4.509 75.541 1.00 20.76 116 MET C CA 1
ATOM 3617 C C . MET C 1 116 ? 23.717 5.524 74.405 1.00 17.92 116 MET C C 1
ATOM 3618 O O . MET C 1 116 ? 24.147 6.671 74.565 1.00 19.00 116 MET C O 1
ATOM 3623 N N . PRO C 1 117 ? 23.169 5.144 73.263 1.00 18.89 117 PRO C N 1
ATOM 3624 C CA . PRO C 1 117 ? 22.999 6.090 72.161 1.00 18.14 117 PRO C CA 1
ATOM 3625 C C . PRO C 1 117 ? 21.919 7.090 72.493 1.00 16.58 117 PRO C C 1
ATOM 3626 O O . PRO C 1 117 ? 21.060 6.916 73.359 1.00 19.12 117 PRO C O 1
ATOM 3630 N N . ALA C 1 118 ? 21.906 8.188 71.748 1.00 16.00 118 ALA C N 1
ATOM 3631 C CA . ALA C 1 118 ? 20.789 9.124 71.768 1.00 16.23 118 ALA C CA 1
ATOM 3632 C C . ALA C 1 118 ? 19.541 8.398 71.291 1.00 16.01 118 ALA C C 1
ATOM 3633 O O . ALA C 1 118 ? 19.559 7.328 70.712 1.00 20.69 118 ALA C O 1
ATOM 3635 N N . CYS C 1 119 ? 18.384 8.997 71.542 1.00 15.15 119 CYS C N 1
ATOM 3636 C CA . CYS C 1 119 ? 17.095 8.462 71.162 1.00 14.08 119 CYS C CA 1
ATOM 3637 C C . CYS C 1 119 ? 16.664 8.851 69.760 1.00 14.88 119 CYS C C 1
ATOM 3638 O O . CYS C 1 119 ? 15.810 8.203 69.146 1.00 14.79 119 CYS C O 1
ATOM 3641 N N . THR C 1 120 ? 17.269 9.912 69.211 1.00 15.17 120 THR C N 1
ATOM 3642 C CA . THR C 1 120 ? 16.799 10.524 67.998 1.00 14.47 120 THR C CA 1
ATOM 3643 C C . THR C 1 120 ? 17.026 9.674 66.755 1.00 14.85 120 THR C C 1
ATOM 3644 O O . THR C 1 120 ? 16.301 9.830 65.765 1.00 16.19 120 THR C O 1
ATOM 3648 N N . GLY C 1 121 ? 17.994 8.808 66.719 1.00 16.82 121 GLY C N 1
ATOM 3649 C CA . GLY C 1 121 ? 18.305 8.013 65.542 1.00 17.26 121 GLY C CA 1
ATOM 3650 C C . GLY C 1 121 ? 17.244 6.999 65.252 1.00 17.36 121 GLY C C 1
ATOM 3651 O O . GLY C 1 121 ? 17.122 6.548 64.110 1.00 19.87 121 GLY C O 1
ATOM 3652 N N . CYS C 1 122 ? 16.450 6.616 66.236 1.00 15.16 122 CYS C N 1
ATOM 3653 C CA . CYS C 1 122 ? 15.340 5.717 66.089 1.00 14.27 122 CYS C CA 1
ATOM 3654 C C . CYS C 1 122 ? 13.997 6.434 66.174 1.00 14.31 122 CYS C C 1
ATOM 3655 O O . CYS C 1 122 ? 13.120 6.178 65.341 1.00 15.82 122 CYS C O 1
ATOM 3658 N N . HIS C 1 123 ? 13.837 7.329 67.156 1.00 12.97 123 HIS C N 1
ATOM 3659 C CA . HIS C 1 123 ? 12.520 7.910 67.389 1.00 12.61 123 HIS C CA 1
ATOM 3660 C C . HIS C 1 123 ? 12.364 9.286 66.728 1.00 13.58 123 HIS C C 1
ATOM 3661 O O . HIS C 1 123 ? 11.269 9.863 66.816 1.00 14.50 123 HIS C O 1
ATOM 3668 N N . ALA C 1 124 ? 13.443 9.772 66.108 1.00 13.97 124 ALA C N 1
ATOM 3669 C CA . ALA C 1 124 ? 13.536 10.970 65.301 1.00 14.44 124 ALA C CA 1
ATOM 3670 C C . ALA C 1 124 ? 13.770 12.213 66.156 1.00 14.65 124 ALA C C 1
ATOM 3671 O O . ALA C 1 124 ? 13.262 12.304 67.275 1.00 14.67 124 ALA C O 1
ATOM 3673 N N . PRO C 1 125 ? 14.508 13.207 65.644 1.00 14.86 125 PRO C N 1
ATOM 3674 C CA . PRO C 1 125 ? 14.676 14.453 66.418 1.00 15.60 125 PRO C CA 1
ATOM 3675 C C . PRO C 1 125 ? 13.399 15.143 66.802 1.00 15.09 125 PRO C C 1
ATOM 3676 O O . PRO C 1 125 ? 13.372 15.837 67.826 1.00 16.37 125 PRO C O 1
ATOM 3680 N N . ASN C 1 126 ? 12.338 14.973 66.054 1.00 14.65 126 ASN C N 1
ATOM 3681 C CA . ASN C 1 126 ? 11.040 15.565 66.424 1.00 15.35 126 ASN C CA 1
ATOM 3682 C C . ASN C 1 126 ? 10.041 14.535 66.926 1.00 14.09 126 ASN C C 1
ATOM 3683 O O . ASN C 1 126 ? 8.852 14.824 67.055 1.00 15.48 126 ASN C O 1
ATOM 3688 N N . GLY C 1 127 ? 10.545 13.344 67.265 1.00 15.05 127 GLY C N 1
ATOM 3689 C CA . GLY C 1 127 ? 9.682 12.395 67.931 1.00 14.69 127 GLY C CA 1
ATOM 3690 C C . GLY C 1 127 ? 8.718 11.600 67.101 1.00 13.90 127 GLY C C 1
ATOM 3691 O O . GLY C 1 127 ? 7.928 10.859 67.676 1.00 14.68 127 GLY C O 1
ATOM 3692 N N . VAL C 1 128 ? 8.773 11.727 65.766 1.00 14.28 128 VAL C N 1
ATOM 3693 C CA . VAL C 1 128 ? 7.756 11.121 64.934 1.00 14.63 128 VAL C CA 1
ATOM 3694 C C . VAL C 1 128 ? 7.915 9.624 64.777 1.00 15.01 128 VAL C C 1
ATOM 3695 O O . VAL C 1 128 ? 7.026 8.985 64.216 1.00 16.88 128 VAL C O 1
ATOM 3699 N N . GLY C 1 129 ? 9.008 9.044 65.222 1.00 14.81 129 GLY C N 1
ATOM 3700 C CA . GLY C 1 129 ? 9.238 7.622 65.028 1.00 14.75 129 GLY C CA 1
ATOM 3701 C C . GLY C 1 129 ? 9.714 7.266 63.635 1.00 15.59 129 GLY C C 1
ATOM 3702 O O . GLY C 1 129 ? 10.142 8.106 62.852 1.00 17.43 129 GLY C O 1
ATOM 3703 N N . ASN C 1 130 ? 9.648 5.982 63.339 1.00 14.50 130 ASN C N 1
ATOM 3704 C CA . ASN C 1 130 ? 10.038 5.422 62.038 1.00 17.0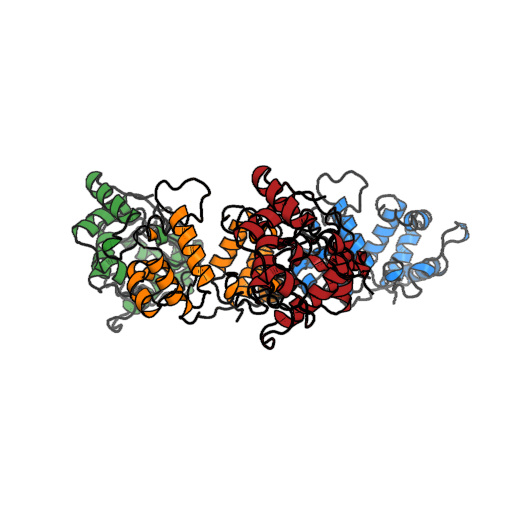4 130 ASN C CA 1
ATOM 3705 C C . ASN C 1 130 ? 9.220 4.158 61.889 1.00 16.86 130 ASN C C 1
ATOM 3706 O O . ASN C 1 130 ? 9.645 3.093 62.284 1.00 17.54 130 ASN C O 1
ATOM 3711 N N . ASP C 1 131 ? 8.071 4.279 61.271 1.00 17.98 131 ASP C N 1
ATOM 3712 C CA . ASP C 1 131 ? 7.197 3.116 61.345 1.00 19.63 131 ASP C CA 1
ATOM 3713 C C . ASP C 1 131 ? 7.704 1.973 60.479 1.00 17.68 131 ASP C C 1
ATOM 3714 O O . ASP C 1 131 ? 7.421 0.835 60.837 1.00 19.61 131 ASP C O 1
ATOM 3719 N N . LEU C 1 132 ? 8.432 2.255 59.406 1.00 19.49 132 LEU C N 1
ATOM 3720 C CA . LEU C 1 132 ? 8.945 1.125 58.633 1.00 20.30 132 LEU C CA 1
ATOM 3721 C C . LEU C 1 132 ? 9.963 0.308 59.414 1.00 19.62 132 LEU C C 1
ATOM 3722 O O . LEU C 1 132 ? 10.127 -0.888 59.108 1.00 22.93 132 LEU C O 1
ATOM 3727 N N . ALA C 1 133 ? 10.636 0.836 60.408 1.00 18.33 133 ALA C N 1
ATOM 3728 C CA . ALA C 1 133 ? 11.522 0.084 61.289 1.00 19.48 133 ALA C CA 1
ATOM 3729 C C . ALA C 1 133 ? 10.805 -0.445 62.529 1.00 20.06 133 ALA C C 1
ATOM 3730 O O . ALA C 1 133 ? 11.406 -1.174 63.344 1.00 25.52 133 ALA C O 1
ATOM 3732 N N . GLY C 1 134 ? 9.571 -0.060 62.762 1.00 18.90 134 GLY C N 1
ATOM 3733 C CA . GLY C 1 134 ? 8.853 -0.471 63.976 1.00 21.11 134 GLY C CA 1
ATOM 3734 C C . GLY C 1 134 ? 9.217 0.436 65.129 1.00 20.12 134 GLY C C 1
ATOM 3735 O O . GLY C 1 134 ? 8.938 0.057 66.260 1.00 21.48 134 GLY C O 1
ATOM 3736 N N . PHE C 1 135 ? 9.787 1.617 64.920 1.00 15.32 135 PHE C N 1
ATOM 3737 C CA . PHE C 1 135 ? 10.119 2.508 66.020 1.00 13.69 135 PHE C CA 1
ATOM 3738 C C . PHE C 1 135 ? 8.953 3.439 66.277 1.00 13.05 135 PHE C C 1
ATOM 3739 O O . PHE C 1 135 ? 8.556 4.185 65.354 1.00 14.60 135 PHE C O 1
ATOM 3747 N N . PRO C 1 136 ? 8.344 3.400 67.452 1.00 12.74 136 PRO C N 1
ATOM 3748 C CA . PRO C 1 136 ? 7.148 4.220 67.650 1.00 12.35 136 PRO C CA 1
ATOM 3749 C C . PRO C 1 136 ? 7.404 5.704 67.686 1.00 12.27 136 PRO C C 1
ATOM 3750 O O . PRO C 1 136 ? 8.421 6.201 68.124 1.00 12.50 136 PRO C O 1
ATOM 3754 N N . LYS C 1 137 ? 6.356 6.447 67.272 1.00 11.61 137 LYS C N 1
ATOM 3755 C CA . LYS C 1 137 ? 6.233 7.866 67.586 1.00 12.09 137 LYS C CA 1
ATOM 3756 C C . LYS C 1 137 ? 6.140 8.029 69.094 1.00 11.99 137 LYS C C 1
ATOM 3757 O O . LYS C 1 137 ? 5.387 7.309 69.768 1.00 13.16 137 LYS C O 1
ATOM 3763 N N . LEU C 1 138 ? 6.907 8.988 69.597 1.00 12.24 138 LEU C N 1
ATOM 3764 C CA . LEU C 1 138 ? 6.882 9.345 71.010 1.00 13.06 138 LEU C CA 1
ATOM 3765 C C . LEU C 1 138 ? 6.304 10.731 71.256 1.00 12.27 138 LEU C C 1
ATOM 3766 O O . LEU C 1 138 ? 5.738 10.979 72.326 1.00 13.54 138 LEU C O 1
ATOM 3771 N N . GLY C 1 139 ? 6.469 11.654 70.302 1.00 13.99 139 GLY C N 1
ATOM 3772 C CA . GLY C 1 139 ? 6.137 13.043 70.564 1.00 14.59 139 GLY C CA 1
ATOM 3773 C C . GLY C 1 139 ? 4.718 13.225 71.014 1.00 13.43 139 GLY C C 1
ATOM 3774 O O . GLY C 1 139 ? 3.785 12.641 70.449 1.00 15.04 139 GLY C O 1
ATOM 3775 N N . GLY C 1 140 ? 4.506 13.988 72.082 1.00 13.77 140 GLY C N 1
ATOM 3776 C CA . GLY C 1 140 ? 3.194 14.337 72.610 1.00 13.32 140 GLY C CA 1
ATOM 3777 C C . GLY C 1 140 ? 2.622 13.304 73.529 1.00 13.46 140 GLY C C 1
ATOM 3778 O O . GLY C 1 140 ? 1.545 13.526 74.146 1.00 13.77 140 GLY C O 1
ATOM 3779 N N . GLN C 1 141 ? 3.299 12.186 73.750 1.00 13.27 141 GLN C N 1
ATOM 3780 C CA . GLN C 1 141 ? 2.758 11.152 74.649 1.00 12.35 141 GLN C CA 1
ATOM 3781 C C . GLN C 1 141 ? 2.670 11.655 76.077 1.00 12.13 141 GLN C C 1
ATOM 3782 O O . GLN C 1 141 ? 3.453 12.474 76.514 1.00 13.14 141 GLN C O 1
ATOM 3788 N N . HIS C 1 142 ? 1.675 11.181 76.823 1.00 12.73 142 HIS C N 1
ATOM 3789 C CA . HIS C 1 142 ? 1.572 11.516 78.221 1.00 13.20 142 HIS C CA 1
ATOM 3790 C C . HIS C 1 142 ? 2.825 11.101 78.964 1.00 13.23 142 HIS C C 1
ATOM 3791 O O . HIS C 1 142 ? 3.252 9.955 78.902 1.00 13.17 142 HIS C O 1
ATOM 3798 N N . ALA C 1 143 ? 3.381 12.049 79.745 1.00 13.72 143 ALA C N 1
ATOM 3799 C CA . ALA C 1 143 ? 4.596 11.786 80.486 1.00 14.16 143 ALA C CA 1
ATOM 3800 C C . ALA C 1 143 ? 4.435 10.619 81.454 1.00 13.27 143 ALA C C 1
ATOM 3801 O O . ALA C 1 143 ? 5.395 9.830 81.619 1.00 15.03 143 ALA C O 1
ATOM 3803 N N . ALA C 1 144 ? 3.305 10.436 82.116 1.00 14.11 144 ALA C N 1
ATOM 3804 C CA . ALA C 1 144 ? 3.156 9.351 83.070 1.00 14.72 144 ALA C CA 1
ATOM 3805 C C . ALA C 1 144 ? 3.344 8.005 82.364 1.00 14.14 144 ALA C C 1
ATOM 3806 O O . ALA C 1 144 ? 3.936 7.051 82.886 1.00 14.63 144 ALA C O 1
ATOM 3808 N N . TYR C 1 145 ? 2.785 7.926 81.153 1.00 13.06 145 TYR C N 1
ATOM 3809 C CA . TYR C 1 145 ? 2.841 6.714 80.373 1.00 12.36 145 TYR C CA 1
ATOM 3810 C C . TYR C 1 145 ? 4.278 6.434 79.913 1.00 12.44 145 TYR C C 1
ATOM 3811 O O . TYR C 1 145 ? 4.794 5.326 80.031 1.00 12.55 145 TYR C O 1
ATOM 3820 N N . THR C 1 146 ? 4.896 7.444 79.319 1.00 12.15 146 THR C N 1
ATOM 3821 C CA . THR C 1 146 ? 6.263 7.275 78.835 1.00 11.83 146 THR C CA 1
ATOM 3822 C C . THR C 1 146 ? 7.176 6.868 79.960 1.00 12.67 146 THR C C 1
ATOM 3823 O O . THR C 1 146 ? 8.029 5.991 79.824 1.00 12.89 146 THR C O 1
ATOM 3827 N N . ALA C 1 147 ? 7.018 7.499 81.126 1.00 13.05 147 ALA C N 1
ATOM 3828 C CA . ALA C 1 147 ? 7.856 7.222 82.279 1.00 13.54 147 ALA C CA 1
ATOM 3829 C C . ALA C 1 147 ? 7.670 5.780 82.706 1.00 13.59 147 ALA C C 1
ATOM 3830 O O . ALA C 1 147 ? 8.612 5.057 83.072 1.00 14.78 147 ALA C O 1
ATOM 3832 N N . LYS C 1 148 ? 6.425 5.302 82.712 1.00 14.17 148 LYS C N 1
ATOM 3833 C CA . LYS C 1 148 ? 6.148 3.920 83.054 1.00 13.85 148 LYS C CA 1
ATOM 3834 C C . LYS C 1 148 ? 6.820 2.958 82.069 1.00 13.09 148 LYS C C 1
ATOM 3835 O O . LYS C 1 148 ? 7.393 1.956 82.492 1.00 14.21 148 LYS C O 1
ATOM 3841 N N . GLN C 1 149 ? 6.769 3.290 80.792 1.00 12.79 149 GLN C N 1
ATOM 3842 C CA . GLN C 1 149 ? 7.382 2.394 79.816 1.00 12.71 149 GLN C CA 1
ATOM 3843 C C . GLN C 1 149 ? 8.901 2.333 79.997 1.00 13.10 149 GLN C C 1
ATOM 3844 O O . GLN C 1 149 ? 9.495 1.264 79.980 1.00 12.93 149 GLN C O 1
ATOM 3850 N N . LEU C 1 150 ? 9.520 3.496 80.212 1.00 12.77 150 LEU C N 1
ATOM 3851 C CA . LEU C 1 150 ? 10.961 3.473 80.405 1.00 13.37 150 LEU C CA 1
ATOM 3852 C C . LEU C 1 150 ? 11.342 2.732 81.660 1.00 14.87 150 LEU C C 1
ATOM 3853 O O . LEU C 1 150 ? 12.314 1.966 81.678 1.00 13.87 150 LEU C O 1
ATOM 3858 N N . THR C 1 151 ? 10.587 2.921 82.723 1.00 14.32 151 THR C N 1
ATOM 3859 C CA . THR C 1 151 ? 10.845 2.225 83.979 1.00 15.35 151 THR C CA 1
ATOM 3860 C C . THR C 1 151 ? 10.631 0.736 83.782 1.00 15.05 151 THR C C 1
ATOM 3861 O O . THR C 1 151 ? 11.432 -0.102 84.217 1.00 15.85 151 THR C O 1
ATOM 3865 N N . ASP C 1 152 ? 9.551 0.352 83.112 1.00 15.26 152 ASP C N 1
ATOM 3866 C CA . ASP C 1 152 ? 9.291 -1.069 82.868 1.00 15.17 152 ASP C CA 1
ATOM 3867 C C . ASP C 1 152 ? 10.349 -1.699 81.957 1.00 15.29 152 ASP C C 1
ATOM 3868 O O . ASP C 1 152 ? 10.743 -2.840 82.170 1.00 15.55 152 ASP C O 1
ATOM 3873 N N . PHE C 1 153 ? 10.856 -0.994 80.968 1.00 14.84 153 PHE C N 1
ATOM 3874 C CA . PHE C 1 153 ? 11.985 -1.525 80.202 1.00 14.47 153 PHE C CA 1
ATOM 3875 C C . PHE C 1 153 ? 13.210 -1.649 81.100 1.00 15.33 153 PHE C C 1
ATOM 3876 O O . PHE C 1 153 ? 13.851 -2.694 81.076 1.00 15.49 153 PHE C O 1
ATOM 3884 N N . ARG C 1 154 ? 13.539 -0.642 81.887 1.00 15.21 154 ARG C N 1
ATOM 3885 C CA . ARG C 1 154 ? 14.700 -0.714 82.743 1.00 16.31 154 ARG C CA 1
ATOM 3886 C C . ARG C 1 154 ? 14.647 -1.913 83.706 1.00 17.42 154 ARG C C 1
ATOM 3887 O O . ARG C 1 154 ? 15.624 -2.570 83.983 1.00 18.88 154 ARG C O 1
ATOM 3895 N N . GLU C 1 155 ? 13.460 -2.196 84.240 1.00 17.08 155 GLU C N 1
ATOM 3896 C CA . GLU C 1 155 ? 13.276 -3.218 85.266 1.00 19.95 155 GLU C CA 1
ATOM 3897 C C . GLU C 1 155 ? 12.964 -4.568 84.671 1.00 19.18 155 GLU C C 1
ATOM 3898 O O . GLU C 1 155 ? 12.765 -5.555 85.395 1.00 21.73 155 GLU C O 1
ATOM 3904 N N . GLY C 1 156 ? 12.895 -4.646 83.356 1.00 19.37 156 GLY C N 1
ATOM 3905 C CA . GLY C 1 156 ? 12.574 -5.882 82.662 1.00 21.42 156 GLY C CA 1
ATOM 3906 C C . GLY C 1 156 ? 11.128 -6.315 82.789 1.00 20.76 156 GLY C C 1
ATOM 3907 O O . GLY C 1 156 ? 10.802 -7.496 82.629 1.00 23.29 156 GLY C O 1
ATOM 3908 N N . ASN C 1 157 ? 10.233 -5.385 83.064 1.00 20.50 157 ASN C N 1
ATOM 3909 C CA . ASN C 1 157 ? 8.814 -5.696 83.151 1.00 19.23 157 ASN C CA 1
ATOM 3910 C C . ASN C 1 157 ? 8.107 -5.533 81.822 1.00 21.12 157 ASN C C 1
ATOM 3911 O O . ASN C 1 157 ? 6.951 -5.981 81.700 1.00 33.46 157 ASN C O 1
ATOM 3916 N N . ARG C 1 158 ? 8.726 -4.945 80.840 1.00 16.62 158 ARG C N 1
ATOM 3917 C CA . ARG C 1 158 ? 8.267 -4.940 79.465 1.00 15.58 158 ARG C CA 1
ATOM 3918 C C . ARG C 1 158 ? 9.355 -5.612 78.640 1.00 15.15 158 ARG C C 1
ATOM 3919 O O . ARG C 1 158 ? 10.488 -5.157 78.669 1.00 16.20 158 ARG C O 1
ATOM 3927 N N . THR C 1 159 ? 8.977 -6.670 77.955 1.00 16.02 159 THR C N 1
ATOM 3928 C CA . THR C 1 159 ? 9.946 -7.528 77.303 1.00 16.86 159 THR C CA 1
ATOM 3929 C C . THR C 1 159 ? 9.595 -7.749 75.841 1.00 17.59 159 THR C C 1
ATOM 3930 O O . THR C 1 159 ? 10.243 -8.575 75.183 1.00 17.85 159 THR C O 1
ATOM 3934 N N . ASN C 1 160 ? 8.627 -7.032 75.299 1.00 16.35 160 ASN C N 1
ATOM 3935 C CA . ASN C 1 160 ? 8.229 -7.276 73.909 1.00 16.32 160 ASN C CA 1
ATOM 3936 C C . ASN C 1 160 ? 9.086 -6.542 72.899 1.00 17.30 160 ASN C C 1
ATOM 3937 O O . ASN C 1 160 ? 8.803 -6.475 71.715 1.00 18.87 160 ASN C O 1
ATOM 3942 N N . ASP C 1 161 ? 10.219 -6.009 73.343 1.00 16.31 161 ASP C N 1
ATOM 3943 C CA . ASP C 1 161 ? 11.291 -5.699 72.418 1.00 16.85 161 ASP C CA 1
ATOM 3944 C C . ASP C 1 161 ? 11.999 -6.999 72.032 1.00 17.62 161 ASP C C 1
ATOM 3945 O O . ASP C 1 161 ? 12.800 -6.986 71.096 1.00 19.74 161 ASP C O 1
ATOM 3950 N N . GLY C 1 162 ? 11.693 -8.139 72.651 1.00 18.69 162 GLY C N 1
ATOM 3951 C CA . GLY C 1 162 ? 12.333 -9.367 72.175 1.00 21.38 162 GLY C CA 1
ATOM 3952 C C . GLY C 1 162 ? 13.770 -9.540 72.589 1.00 21.40 162 GLY C C 1
ATOM 3953 O O . GLY C 1 162 ? 14.376 -8.777 73.332 1.00 19.62 162 GLY C O 1
ATOM 3954 N N . ASP C 1 163 ? 14.360 -10.638 72.120 1.00 22.75 163 ASP C N 1
ATOM 3955 C CA . ASP C 1 163 ? 15.649 -11.108 72.638 1.00 24.12 163 ASP C CA 1
ATOM 3956 C C . ASP C 1 163 ? 16.836 -10.217 72.315 1.00 21.38 163 ASP C C 1
ATOM 3957 O O . ASP C 1 163 ? 17.857 -10.261 73.001 1.00 22.41 163 ASP C O 1
ATOM 3962 N N . THR C 1 164 ? 16.779 -9.313 71.334 1.00 19.82 164 THR C N 1
ATOM 3963 C CA . THR C 1 164 ? 17.870 -8.345 71.157 1.00 19.27 164 THR C CA 1
ATOM 3964 C C . THR C 1 164 ? 17.799 -7.223 72.182 1.00 16.02 164 THR C C 1
ATOM 3965 O O . THR C 1 164 ? 18.762 -6.456 72.300 1.00 18.70 164 THR C O 1
ATOM 3969 N N . MET C 1 165 ? 16.698 -7.095 72.903 1.00 16.92 165 MET C N 1
ATOM 3970 C CA . MET C 1 165 ? 16.623 -6.255 74.079 1.00 16.59 165 MET C CA 1
ATOM 3971 C C . MET C 1 165 ? 17.023 -4.813 73.782 1.00 14.93 165 MET C C 1
ATOM 3972 O O . MET C 1 165 ? 17.721 -4.181 74.579 1.00 17.35 165 MET C O 1
ATOM 3977 N N . ILE C 1 166 ? 16.552 -4.273 72.647 1.00 15.49 166 ILE C N 1
ATOM 3978 C CA . ILE C 1 166 ? 16.959 -2.897 72.333 1.00 16.01 166 ILE C CA 1
ATOM 3979 C C . ILE C 1 166 ? 16.540 -1.886 73.372 1.00 14.37 166 ILE C C 1
ATOM 3980 O O . ILE C 1 166 ? 17.373 -1.116 73.828 1.00 15.79 166 ILE C O 1
ATOM 3985 N N . MET C 1 167 ? 15.277 -1.878 73.788 1.00 14.03 167 MET C N 1
ATOM 3986 C CA . MET C 1 167 ? 14.837 -0.872 74.733 1.00 14.19 167 MET C CA 1
ATOM 3987 C C . MET C 1 167 ? 15.178 -1.226 76.163 1.00 14.21 167 MET C C 1
ATOM 3988 O O . MET C 1 167 ? 15.469 -0.358 76.989 1.00 15.22 167 MET C O 1
ATOM 3993 N N . ARG C 1 168 ? 15.202 -2.495 76.514 1.00 14.71 168 ARG C N 1
ATOM 3994 C CA . ARG C 1 168 ? 15.694 -2.899 77.838 1.00 15.68 168 ARG C CA 1
ATOM 3995 C C . ARG C 1 168 ? 17.160 -2.491 77.961 1.00 14.28 168 ARG C C 1
ATOM 3996 O O . ARG C 1 168 ? 17.601 -2.122 79.059 1.00 17.11 168 ARG C O 1
ATOM 4004 N N . GLY C 1 169 ? 17.942 -2.591 76.883 1.00 15.02 169 GLY C N 1
ATOM 4005 C CA . GLY C 1 169 ? 19.333 -2.192 76.922 1.00 16.62 169 GLY C CA 1
ATOM 4006 C C . GLY C 1 169 ? 19.501 -0.680 77.021 1.00 16.28 169 GLY C C 1
ATOM 4007 O O . GLY C 1 169 ? 20.354 -0.209 77.789 1.00 18.21 169 GLY C O 1
ATOM 4008 N N . VAL C 1 170 ? 18.711 0.086 76.264 1.00 16.42 170 VAL C N 1
ATOM 4009 C CA . VAL C 1 170 ? 18.762 1.526 76.372 1.00 17.16 170 VAL C CA 1
ATOM 4010 C C . VAL C 1 170 ? 18.377 1.954 77.783 1.00 17.67 170 VAL C C 1
ATOM 4011 O O . VAL C 1 170 ? 19.001 2.769 78.434 1.00 20.21 170 VAL C O 1
ATOM 4015 N N . ALA C 1 171 ? 17.265 1.432 78.290 1.00 15.69 171 ALA C N 1
ATOM 4016 C CA . ALA C 1 171 ? 16.692 1.949 79.528 1.00 16.07 171 ALA C CA 1
ATOM 4017 C C . ALA C 1 171 ? 17.487 1.516 80.755 1.00 16.68 171 ALA C C 1
ATOM 4018 O O . ALA C 1 171 ? 17.320 2.110 81.837 1.00 17.00 171 ALA C O 1
ATOM 4020 N N . ALA C 1 172 ? 18.307 0.486 80.641 1.00 17.26 172 ALA C N 1
ATOM 4021 C CA . ALA C 1 172 ? 19.077 -0.025 81.742 1.00 21.54 172 ALA C CA 1
ATOM 4022 C C . ALA C 1 172 ? 19.919 1.095 82.379 1.00 24.44 172 ALA C C 1
ATOM 4023 O O . ALA C 1 172 ? 20.144 1.055 83.578 1.00 36.53 172 ALA C O 1
ATOM 4025 N N . LYS C 1 173 ? 20.337 2.068 81.566 1.00 27.44 173 LYS C N 1
ATOM 4026 C CA . LYS C 1 173 ? 21.235 3.125 81.977 1.00 30.05 173 LYS C CA 1
ATOM 4027 C C . LYS C 1 173 ? 20.558 4.414 82.396 1.00 27.13 173 LYS C C 1
ATOM 4028 O O . LYS C 1 173 ? 21.208 5.461 82.557 1.00 37.52 173 LYS C O 1
ATOM 4034 N N . LEU C 1 174 ? 19.252 4.348 82.597 1.00 20.47 174 LEU C N 1
ATOM 4035 C CA . LEU C 1 174 ? 18.493 5.535 82.951 1.00 18.27 174 LEU C CA 1
ATOM 4036 C C . LEU C 1 174 ? 18.135 5.606 84.432 1.00 17.64 174 LEU C C 1
ATOM 4037 O O . LEU C 1 174 ? 17.567 4.665 84.979 1.00 19.08 174 LEU C O 1
ATOM 4042 N N . SER C 1 175 ? 18.461 6.740 85.052 1.00 17.40 175 SER C N 1
ATOM 4043 C CA . SER C 1 175 ? 18.033 6.988 86.427 1.00 18.68 175 SER C CA 1
ATOM 4044 C C . SER C 1 175 ? 16.567 7.411 86.491 1.00 16.51 175 SER C C 1
ATOM 4045 O O . SER C 1 175 ? 15.951 7.749 85.480 1.00 17.28 175 SER C O 1
ATOM 4048 N N . ASN C 1 176 ? 15.966 7.415 87.671 1.00 18.24 176 ASN C N 1
ATOM 4049 C CA . ASN C 1 176 ? 14.620 7.918 87.803 1.00 17.78 176 ASN C CA 1
ATOM 4050 C C . ASN C 1 176 ? 14.520 9.350 87.317 1.00 17.02 176 ASN C C 1
ATOM 4051 O O . ASN C 1 176 ? 13.556 9.714 86.642 1.00 16.86 176 ASN C O 1
ATOM 4056 N N . LYS C 1 177 ? 15.458 10.210 87.648 1.00 17.48 177 LYS C N 1
ATOM 4057 C CA . LYS C 1 177 ? 15.397 11.604 87.198 1.00 17.84 177 LYS C CA 1
ATOM 4058 C C . LYS C 1 177 ? 15.573 11.692 85.689 1.00 16.64 177 LYS C C 1
ATOM 4059 O O . LYS C 1 177 ? 14.897 12.517 85.038 1.00 17.55 177 LYS C O 1
ATOM 4065 N N . ASP C 1 178 ? 16.464 10.870 85.134 1.00 16.21 178 ASP C N 1
ATOM 4066 C CA . ASP C 1 178 ? 16.549 10.836 83.678 1.00 16.44 178 ASP C CA 1
ATOM 4067 C C . ASP C 1 178 ? 15.210 10.496 83.015 1.00 14.76 178 ASP C C 1
ATOM 4068 O O . ASP C 1 178 ? 14.824 11.084 82.024 1.00 15.14 178 ASP C O 1
ATOM 4073 N N . ILE C 1 179 ? 14.501 9.524 83.573 1.00 15.47 179 ILE C N 1
ATOM 4074 C CA . ILE C 1 179 ? 13.211 9.092 83.025 1.00 15.22 179 ILE C CA 1
ATOM 4075 C C . ILE C 1 179 ? 12.194 10.202 83.168 1.00 15.22 179 ILE C C 1
ATOM 4076 O O . ILE C 1 179 ? 11.408 10.461 82.259 1.00 15.16 179 ILE C O 1
ATOM 4081 N N . GLU C 1 180 ? 12.172 10.877 84.327 1.00 16.04 180 GLU C N 1
ATOM 4082 C CA . GLU C 1 180 ? 11.250 11.994 84.501 1.00 16.50 180 GLU C CA 1
ATOM 4083 C C . GLU C 1 180 ? 11.512 13.093 83.490 1.00 15.56 180 GLU C C 1
ATOM 4084 O O . GLU C 1 180 ? 10.590 13.644 82.900 1.00 16.06 180 GLU C O 1
ATOM 4090 N N . ALA C 1 181 ? 12.788 13.445 83.290 1.00 15.53 181 ALA C N 1
ATOM 4091 C CA . ALA C 1 181 ? 13.192 14.487 82.388 1.00 14.66 181 ALA C CA 1
ATOM 4092 C C . ALA C 1 181 ? 12.842 14.134 80.959 1.00 14.37 181 ALA C C 1
ATOM 4093 O O . ALA C 1 181 ? 12.260 14.892 80.206 1.00 14.77 181 ALA C O 1
ATOM 4095 N N . LEU C 1 182 ? 13.211 12.952 80.498 1.00 13.36 182 LEU C N 1
ATOM 4096 C CA . LEU C 1 182 ? 12.900 12.442 79.184 1.00 13.70 182 LEU C CA 1
ATOM 4097 C C . LEU C 1 182 ? 11.393 12.464 78.950 1.00 13.19 182 LEU C C 1
ATOM 4098 O O . LEU C 1 182 ? 10.938 12.896 77.890 1.00 13.50 182 LEU C O 1
ATOM 4103 N N . SER C 1 183 ? 10.612 12.007 79.923 1.00 14.26 183 SER C N 1
ATOM 4104 C CA . SER C 1 183 ? 9.181 11.908 79.730 1.00 14.19 183 SER C CA 1
ATOM 4105 C C . SER C 1 183 ? 8.563 13.297 79.586 1.00 13.94 183 SER C C 1
ATOM 4106 O O . SER C 1 183 ? 7.609 13.467 78.806 1.00 14.46 183 SER C O 1
ATOM 4109 N N . SER C 1 184 ? 9.066 14.280 80.314 1.00 14.29 184 SER C N 1
ATOM 4110 C CA . SER C 1 184 ? 8.597 15.650 80.239 1.00 14.76 184 SER C CA 1
ATOM 4111 C C . SER C 1 184 ? 8.897 16.226 78.853 1.00 13.76 184 SER C C 1
ATOM 4112 O O . SER C 1 184 ? 8.054 16.801 78.200 1.00 15.79 184 SER C O 1
ATOM 4115 N N . TYR C 1 185 ? 10.154 16.071 78.442 1.00 13.74 185 TYR C N 1
ATOM 4116 C CA . TYR C 1 185 ? 10.534 16.570 77.117 1.00 13.91 185 TYR C CA 1
ATOM 4117 C C . TYR C 1 185 ? 9.664 15.956 76.008 1.00 13.48 185 TYR C C 1
ATOM 4118 O O . TYR C 1 185 ? 9.182 16.635 75.117 1.00 14.50 185 TYR C O 1
ATOM 4127 N N . ILE C 1 186 ? 9.495 14.650 76.080 1.00 12.91 186 ILE C N 1
ATOM 4128 C CA . ILE C 1 186 ? 8.737 13.927 75.038 1.00 12.87 186 ILE C CA 1
ATOM 4129 C C . ILE C 1 186 ? 7.304 14.405 74.992 1.00 12.62 186 ILE C C 1
ATOM 4130 O O . ILE C 1 186 ? 6.710 14.551 73.927 1.00 14.13 186 ILE C O 1
ATOM 4135 N N . GLN C 1 187 ? 6.720 14.687 76.151 1.00 13.60 187 GLN C N 1
ATOM 4136 C CA . GLN C 1 187 ? 5.331 15.160 76.195 1.00 13.55 187 GLN C CA 1
ATOM 4137 C C . GLN C 1 187 ? 5.146 16.427 75.366 1.00 15.21 187 GLN C C 1
ATOM 4138 O O . GLN C 1 187 ? 4.093 16.629 74.768 1.00 15.37 187 GLN C O 1
ATOM 4144 N N . GLY C 1 188 ? 6.140 17.313 75.351 1.00 14.15 188 GLY C N 1
ATOM 4145 C CA . GLY C 1 188 ? 6.058 18.534 74.571 1.00 15.19 188 GLY C CA 1
ATOM 4146 C C . GLY C 1 188 ? 6.669 18.456 73.196 1.00 16.03 188 GLY C C 1
ATOM 4147 O O . GLY C 1 188 ? 6.625 19.459 72.456 1.00 18.33 188 GLY C O 1
ATOM 4148 N N . LEU C 1 189 ? 7.233 17.320 72.822 1.00 15.07 189 LEU C N 1
ATOM 4149 C CA . LEU C 1 189 ? 8.023 17.191 71.607 1.00 16.35 189 LEU C CA 1
ATOM 4150 C C . LEU C 1 189 ? 7.141 17.084 70.388 1.00 15.95 189 LEU C C 1
ATOM 4151 O O . LEU C 1 189 ? 6.158 16.348 70.380 1.00 15.56 189 LEU C O 1
ATOM 4156 N N . HIS C 1 190 ? 7.509 17.849 69.378 1.00 17.68 190 HIS C N 1
ATOM 4157 C CA . HIS C 1 190 ? 6.850 17.832 68.081 1.00 18.53 190 HIS C CA 1
ATOM 4158 C C . HIS C 1 190 ? 7.791 18.308 66.979 1.00 19.65 190 HIS C C 1
ATOM 4159 O O . HIS C 1 190 ? 7.405 18.203 65.811 1.00 20.29 190 HIS C O 1
ATOM 4167 N N . ALA D 1 1 ? 43.332 -8.772 15.591 1.00 21.08 1 ALA D N 1
ATOM 4168 C CA . ALA D 1 1 ? 43.463 -7.347 15.299 1.00 21.25 1 ALA D CA 1
ATOM 4169 C C . ALA D 1 1 ? 42.261 -6.561 15.853 1.00 20.47 1 ALA D C 1
ATOM 4170 O O . ALA D 1 1 ? 41.101 -6.993 15.711 1.00 23.26 1 ALA D O 1
ATOM 4172 N N . GLY D 1 2 ? 42.591 -5.432 16.490 1.00 20.54 2 GLY D N 1
ATOM 4173 C CA . GLY D 1 2 ? 41.619 -4.583 17.144 1.00 19.14 2 GLY D CA 1
ATOM 4174 C C . GLY D 1 2 ? 40.913 -3.613 16.232 1.00 19.90 2 GLY D C 1
ATOM 4175 O O . GLY D 1 2 ? 41.523 -3.176 15.264 1.00 25.68 2 GLY D O 1
ATOM 4176 N N . ASP D 1 3 ? 39.668 -3.344 16.611 1.00 19.89 3 ASP D N 1
ATOM 4177 C CA . ASP D 1 3 ? 38.774 -2.396 15.921 1.00 21.59 3 ASP D CA 1
ATOM 4178 C C . ASP D 1 3 ? 38.397 -1.302 16.906 1.00 18.58 3 ASP D C 1
ATOM 4179 O O . ASP D 1 3 ? 37.664 -1.530 17.876 1.00 19.88 3 ASP D O 1
ATOM 4184 N N . ALA D 1 4 ? 38.922 -0.104 16.672 1.00 20.12 4 ALA D N 1
ATOM 4185 C CA . ALA D 1 4 ? 38.751 0.995 17.615 1.00 19.55 4 ALA D CA 1
ATOM 4186 C C . ALA D 1 4 ? 37.275 1.357 17.811 1.00 21.63 4 ALA D C 1
ATOM 4187 O O . ALA D 1 4 ? 36.806 1.655 18.909 1.00 21.01 4 ALA D O 1
ATOM 4189 N N . GLU D 1 5 ? 36.532 1.370 16.704 1.00 21.80 5 GLU D N 1
ATOM 4190 C CA . GLU D 1 5 ? 35.113 1.710 16.788 1.00 24.94 5 GLU D CA 1
ATOM 4191 C C . GLU D 1 5 ? 34.379 0.698 17.661 1.00 21.53 5 GLU D C 1
ATOM 4192 O O . GLU D 1 5 ? 33.547 1.059 18.495 1.00 24.88 5 GLU D O 1
ATOM 4198 N N . ALA D 1 6 ? 34.662 -0.584 17.497 1.00 20.71 6 ALA D N 1
ATOM 4199 C CA . ALA D 1 6 ? 34.096 -1.619 18.352 1.00 20.84 6 ALA D CA 1
ATOM 4200 C C . ALA D 1 6 ? 34.498 -1.441 19.806 1.00 20.17 6 ALA D C 1
ATOM 4201 O O . ALA D 1 6 ? 33.718 -1.636 20.734 1.00 21.26 6 ALA D O 1
ATOM 4203 N N . GLY D 1 7 ? 35.732 -1.035 20.063 1.00 18.81 7 GLY D N 1
ATOM 4204 C CA . GLY D 1 7 ? 36.248 -0.875 21.427 1.00 19.12 7 GLY D CA 1
ATOM 4205 C C . GLY D 1 7 ? 35.558 0.242 22.167 1.00 18.80 7 GLY D C 1
ATOM 4206 O O . GLY D 1 7 ? 35.357 0.263 23.373 1.00 18.91 7 GLY D O 1
ATOM 4207 N N . GLN D 1 8 ? 35.137 1.255 21.424 1.00 19.25 8 GLN D N 1
ATOM 4208 C CA . GLN D 1 8 ? 34.420 2.406 21.966 1.00 20.43 8 GLN D CA 1
ATOM 4209 C C . GLN D 1 8 ? 33.221 1.975 22.788 1.00 19.19 8 GLN D C 1
ATOM 4210 O O . GLN D 1 8 ? 32.852 2.642 23.738 1.00 21.65 8 GLN D O 1
ATOM 4216 N N . GLY D 1 9 ? 32.585 0.881 22.384 1.00 19.95 9 GLY D N 1
ATOM 4217 C CA . GLY D 1 9 ? 31.425 0.391 23.055 1.00 20.31 9 GLY D CA 1
ATOM 4218 C C . GLY D 1 9 ? 31.662 -0.639 24.144 1.00 18.26 9 GLY D C 1
ATOM 4219 O O . GLY D 1 9 ? 30.720 -1.232 24.634 1.00 23.33 9 GLY D O 1
ATOM 4220 N N . LYS D 1 10 ? 32.914 -0.835 24.550 1.00 18.19 10 LYS D N 1
ATOM 4221 C CA . LYS D 1 10 ? 33.254 -1.863 25.505 1.00 19.23 10 LYS D CA 1
ATOM 4222 C C . LYS D 1 10 ? 33.962 -1.297 26.728 1.00 17.73 10 LYS D C 1
ATOM 4223 O O . LYS D 1 10 ? 34.621 -2.059 27.443 1.00 20.64 10 LYS D O 1
ATOM 4229 N N . VAL D 1 11 ? 33.890 0.009 27.000 1.00 16.69 11 VAL D N 1
ATOM 4230 C CA . VAL D 1 11 ? 34.717 0.638 28.024 1.00 15.79 11 VAL D CA 1
ATOM 4231 C C . VAL D 1 11 ? 33.925 1.418 29.057 1.00 14.58 11 VAL D C 1
ATOM 4232 O O . VAL D 1 11 ? 34.508 2.218 29.784 1.00 15.94 11 VAL D O 1
ATOM 4236 N N . ALA D 1 12 ? 32.615 1.159 29.223 1.00 14.97 12 ALA D N 1
ATOM 4237 C CA . ALA D 1 12 ? 31.877 1.931 30.211 1.00 15.63 12 ALA D CA 1
ATOM 4238 C C . ALA D 1 12 ? 32.445 1.833 31.625 1.00 15.52 12 ALA D C 1
ATOM 4239 O O . ALA D 1 12 ? 32.631 2.815 32.330 1.00 15.76 12 ALA D O 1
ATOM 4241 N N . VAL D 1 13 ? 32.722 0.619 32.051 1.00 14.85 13 VAL D N 1
ATOM 4242 C CA . VAL D 1 13 ? 33.223 0.490 33.431 1.00 14.68 13 VAL D CA 1
ATOM 4243 C C . VAL D 1 13 ? 34.586 1.146 33.557 1.00 14.50 13 VAL D C 1
ATOM 4244 O O . VAL D 1 13 ? 34.867 1.809 34.557 1.00 14.27 13 VAL D O 1
ATOM 4248 N N . CYS D 1 14 ? 35.398 0.979 32.503 1.00 14.29 14 CYS D N 1
ATOM 4249 C CA . CYS D 1 14 ? 36.741 1.536 32.502 1.00 14.44 14 CYS D CA 1
ATOM 4250 C C . CYS D 1 14 ? 36.690 3.043 32.725 1.00 13.68 14 CYS D C 1
ATOM 4251 O O . CYS D 1 14 ? 37.557 3.586 33.438 1.00 15.03 14 CYS D O 1
ATOM 4254 N N . GLY D 1 15 ? 35.685 3.711 32.151 1.00 14.57 15 GLY D N 1
ATOM 4255 C CA . GLY D 1 15 ? 35.614 5.151 32.210 1.00 15.69 15 GLY D CA 1
ATOM 4256 C C . GLY D 1 15 ? 35.358 5.665 33.612 1.00 14.83 15 GLY D C 1
ATOM 4257 O O . GLY D 1 15 ? 35.676 6.813 33.911 1.00 16.09 15 GLY D O 1
ATOM 4258 N N . ALA D 1 16 ? 34.762 4.834 34.484 1.00 15.29 16 ALA D N 1
ATOM 4259 C CA . ALA D 1 16 ? 34.513 5.264 35.854 1.00 16.09 16 ALA D CA 1
ATOM 4260 C C . ALA D 1 16 ? 35.803 5.584 36.592 1.00 15.66 16 ALA D C 1
ATOM 4261 O O . ALA D 1 16 ? 35.805 6.360 37.541 1.00 18.44 16 ALA D O 1
ATOM 4263 N N . CYS D 1 17 ? 36.911 4.972 36.177 1.00 14.33 17 CYS D N 1
ATOM 4264 C CA . CYS D 1 17 ? 38.203 5.181 36.804 1.00 14.06 17 CYS D CA 1
ATOM 4265 C C . CYS D 1 17 ? 39.175 5.900 35.883 1.00 13.31 17 CYS D C 1
ATOM 4266 O O . CYS D 1 17 ? 39.849 6.820 36.339 1.00 16.73 17 CYS D O 1
ATOM 4269 N N . HIS D 1 18 ? 39.238 5.498 34.623 1.00 14.15 18 HIS D N 1
ATOM 4270 C CA . HIS D 1 18 ? 40.235 5.989 33.696 1.00 13.80 18 HIS D CA 1
ATOM 4271 C C . HIS D 1 18 ? 39.760 7.144 32.827 1.00 14.94 18 HIS D C 1
ATOM 4272 O O . HIS D 1 18 ? 40.523 7.619 31.984 1.00 14.83 18 HIS D O 1
ATOM 4279 N N . GLY D 1 19 ? 38.539 7.613 33.018 1.00 16.42 19 GLY D N 1
ATOM 4280 C CA . GLY D 1 19 ? 37.908 8.639 32.188 1.00 18.81 19 GLY D CA 1
ATOM 4281 C C . GLY D 1 19 ? 37.285 7.981 30.977 1.00 20.69 19 GLY D C 1
ATOM 4282 O O . GLY D 1 19 ? 37.751 6.953 30.496 1.00 20.10 19 GLY D O 1
ATOM 4283 N N . VAL D 1 20 ? 36.203 8.629 30.516 1.00 24.16 20 VAL D N 1
ATOM 4284 C CA . VAL D 1 20 ? 35.455 7.981 29.441 1.00 28.07 20 VAL D CA 1
ATOM 4285 C C . VAL D 1 20 ? 36.311 7.779 28.195 1.00 23.62 20 VAL D C 1
ATOM 4286 O O . VAL D 1 20 ? 36.128 6.766 27.523 1.00 28.86 20 VAL D O 1
ATOM 4290 N N . ASP D 1 21 ? 37.231 8.679 27.899 1.00 20.25 21 ASP D N 1
ATOM 4291 C CA . ASP D 1 21 ? 38.136 8.640 26.758 1.00 19.99 21 ASP D CA 1
ATOM 4292 C C . ASP D 1 21 ? 39.524 8.167 27.163 1.00 17.43 21 ASP D C 1
ATOM 4293 O O . ASP D 1 21 ? 40.445 8.196 26.347 1.00 20.39 21 ASP D O 1
ATOM 4298 N N . GLY D 1 22 ? 39.713 7.739 28.407 1.00 16.83 22 GLY D N 1
ATOM 4299 C CA . GLY D 1 22 ? 41.007 7.353 28.924 1.00 16.19 22 GLY D CA 1
ATOM 4300 C C . GLY D 1 22 ? 41.816 8.463 29.521 1.00 15.31 22 GLY D C 1
ATOM 4301 O O . GLY D 1 22 ? 42.937 8.224 29.999 1.00 15.74 22 GLY D O 1
ATOM 4302 N N . ASN D 1 23 ? 41.281 9.662 29.559 1.00 15.77 23 ASN D N 1
ATOM 4303 C CA . ASN D 1 23 ? 41.939 10.745 30.286 1.00 17.35 23 ASN D CA 1
ATOM 4304 C C . ASN D 1 23 ? 41.483 10.830 31.740 1.00 16.15 23 ASN D C 1
ATOM 4305 O O . ASN D 1 23 ? 40.601 11.547 32.173 1.00 18.89 23 ASN D O 1
ATOM 4310 N N . SER D 1 24 ? 42.137 10.013 32.552 1.00 16.98 24 SER D N 1
ATOM 4311 C CA . SER D 1 24 ? 41.801 9.814 33.947 1.00 16.51 24 SER D CA 1
ATOM 4312 C C . SER D 1 24 ? 41.811 11.104 34.745 1.00 17.03 24 SER D C 1
ATOM 4313 O O . SER D 1 24 ? 42.816 11.826 34.682 1.00 18.99 24 SER D O 1
ATOM 4316 N N . PRO D 1 25 ? 40.735 11.342 35.488 1.00 20.25 25 PRO D N 1
ATOM 4317 C CA . PRO D 1 25 ? 40.776 12.453 36.434 1.00 22.72 25 PRO D CA 1
ATOM 4318 C C . PRO D 1 25 ? 41.338 12.112 37.787 1.00 23.47 25 PRO D C 1
ATOM 4319 O O . PRO D 1 25 ? 41.387 13.002 38.651 1.00 26.79 25 PRO D O 1
ATOM 4323 N N . ALA D 1 26 ? 41.765 10.895 37.987 1.00 21.28 26 ALA D N 1
ATOM 4324 C CA . ALA D 1 26 ? 42.256 10.439 39.273 1.00 20.20 26 ALA D CA 1
ATOM 4325 C C . ALA D 1 26 ? 43.761 10.202 39.212 1.00 19.58 26 ALA D C 1
ATOM 4326 O O . ALA D 1 26 ? 44.229 9.383 38.419 1.00 17.99 26 ALA D O 1
ATOM 4328 N N . PRO D 1 27 ? 44.611 10.810 40.047 1.00 17.20 27 PRO D N 1
ATOM 4329 C CA . PRO D 1 27 ? 46.046 10.581 39.936 1.00 17.27 27 PRO D CA 1
ATOM 4330 C C . PRO D 1 27 ? 46.476 9.129 40.100 1.00 15.78 27 PRO D C 1
ATOM 4331 O O . PRO D 1 27 ? 47.545 8.781 39.556 1.00 17.72 27 PRO D O 1
ATOM 4335 N N . ASN D 1 28 ? 45.737 8.295 40.828 1.00 15.79 28 ASN D N 1
ATOM 4336 C CA . ASN D 1 28 ? 46.174 6.902 40.976 1.00 16.11 28 ASN D CA 1
ATOM 4337 C C . ASN D 1 28 ? 45.733 6.003 39.837 1.00 15.96 28 ASN D C 1
ATOM 4338 O O . ASN D 1 28 ? 46.186 4.860 39.775 1.00 16.38 28 ASN D O 1
ATOM 4343 N N . PHE D 1 29 ? 44.830 6.483 39.002 1.00 14.88 29 PHE D N 1
ATOM 4344 C CA . PHE D 1 29 ? 44.342 5.664 37.903 1.00 14.24 29 PHE D CA 1
ATOM 4345 C C . PHE D 1 29 ? 45.021 6.201 36.653 1.00 13.66 29 PHE D C 1
ATOM 4346 O O . PHE D 1 29 ? 44.863 7.363 36.294 1.00 16.17 29 PHE D O 1
ATOM 4354 N N . PRO D 1 30 ? 45.805 5.396 35.957 1.00 13.02 30 PRO D N 1
ATOM 4355 C CA . PRO D 1 30 ? 46.582 5.914 34.841 1.00 12.72 30 PRO D CA 1
ATOM 4356 C C . PRO D 1 30 ? 45.701 6.387 33.688 1.00 11.97 30 PRO D C 1
ATOM 4357 O O . PRO D 1 30 ? 44.686 5.815 33.359 1.00 13.23 30 PRO D O 1
ATOM 4361 N N . LYS D 1 31 ? 46.198 7.436 33.045 1.00 12.40 31 LYS D N 1
ATOM 4362 C CA . LYS D 1 31 ? 45.655 7.860 31.762 1.00 12.98 31 LYS D CA 1
ATOM 4363 C C . LYS D 1 31 ? 45.972 6.757 30.747 1.00 13.32 31 LYS D C 1
ATOM 4364 O O . LYS D 1 31 ? 47.097 6.236 30.732 1.00 14.61 31 LYS D O 1
ATOM 4370 N N . LEU D 1 32 ? 45.021 6.398 29.907 1.00 13.50 32 LEU D N 1
ATOM 4371 C CA . LEU D 1 32 ? 45.139 5.434 28.838 1.00 13.43 32 LEU D CA 1
ATOM 4372 C C . LEU D 1 32 ? 45.044 6.081 27.450 1.00 14.19 32 LEU D C 1
ATOM 4373 O O . LEU D 1 32 ? 45.428 5.460 26.456 1.00 15.07 32 LEU D O 1
ATOM 4378 N N . ALA D 1 33 ? 44.515 7.291 27.396 1.00 14.85 33 ALA D N 1
ATOM 4379 C CA . ALA D 1 33 ? 44.255 7.989 26.131 1.00 14.97 33 ALA D CA 1
ATOM 4380 C C . ALA D 1 33 ? 45.578 8.195 25.398 1.00 16.07 33 ALA D C 1
ATOM 4381 O O . ALA D 1 33 ? 46.496 8.791 25.932 1.00 17.18 33 ALA D O 1
ATOM 4383 N N . GLY D 1 34 ? 45.674 7.721 24.184 1.00 15.52 34 GLY D N 1
ATOM 4384 C CA . GLY D 1 34 ? 46.847 7.940 23.350 1.00 15.86 34 GLY D CA 1
ATOM 4385 C C . GLY D 1 34 ? 48.004 7.028 23.628 1.00 15.03 34 GLY D C 1
ATOM 4386 O O . GLY D 1 34 ? 49.081 7.143 23.043 1.00 16.35 34 GLY D O 1
ATOM 4387 N N . GLN D 1 35 ? 47.849 6.099 24.587 1.00 14.18 35 GLN D N 1
ATOM 4388 C CA . GLN D 1 35 ? 48.894 5.110 24.872 1.00 14.48 35 GLN D CA 1
ATOM 4389 C C . GLN D 1 35 ? 49.074 4.212 23.669 1.00 14.25 35 GLN D C 1
ATOM 4390 O O . GLN D 1 35 ? 48.169 4.056 22.841 1.00 15.41 35 GLN D O 1
ATOM 4396 N N . GLY D 1 36 ? 50.256 3.620 23.509 1.00 15.01 36 GLY D N 1
ATOM 4397 C CA . GLY D 1 36 ? 50.522 2.744 22.397 1.00 15.80 36 GLY D CA 1
ATOM 4398 C C . GLY D 1 36 ? 49.583 1.537 22.423 1.00 14.42 36 GLY D C 1
ATOM 4399 O O . GLY D 1 36 ? 49.371 0.934 23.487 1.00 14.82 36 GLY D O 1
ATOM 4400 N N . GLU D 1 37 ? 49.074 1.146 21.262 1.00 15.22 37 GLU D N 1
ATOM 4401 C CA . GLU D 1 37 ? 48.193 0.015 21.177 1.00 15.97 37 GLU D CA 1
ATOM 4402 C C . GLU D 1 37 ? 48.847 -1.291 21.614 1.00 16.11 37 GLU D C 1
ATOM 4403 O O . GLU D 1 37 ? 48.261 -2.123 22.308 1.00 15.74 37 GLU D O 1
ATOM 4409 N N . ARG D 1 38 ? 50.081 -1.516 21.182 1.00 15.70 38 ARG D N 1
ATOM 4410 C CA . ARG D 1 38 ? 50.755 -2.772 21.507 1.00 15.78 38 ARG D CA 1
ATOM 4411 C C . ARG D 1 38 ? 50.934 -2.887 22.995 1.00 14.25 38 ARG D C 1
ATOM 4412 O O . ARG D 1 38 ? 50.660 -3.880 23.652 1.00 15.29 38 ARG D O 1
ATOM 4420 N N . TYR D 1 39 ? 51.398 -1.810 23.609 1.00 15.19 39 TYR D N 1
ATOM 4421 C CA . TYR D 1 39 ? 51.612 -1.741 25.038 1.00 13.70 39 TYR D CA 1
ATOM 4422 C C . TYR D 1 39 ? 50.300 -1.949 25.777 1.00 13.54 39 TYR D C 1
ATOM 4423 O O . TYR D 1 39 ? 50.222 -2.693 26.748 1.00 14.02 39 TYR D O 1
ATOM 4432 N N . LEU D 1 40 ? 49.243 -1.256 25.370 1.00 14.50 40 LEU D N 1
ATOM 4433 C CA . LEU D 1 40 ? 47.941 -1.409 26.019 1.00 13.13 40 LEU D CA 1
ATOM 4434 C C . LEU D 1 40 ? 47.487 -2.861 25.973 1.00 13.26 40 LEU D C 1
ATOM 4435 O O . LEU D 1 40 ? 46.999 -3.398 26.958 1.00 14.18 40 LEU D O 1
ATOM 4440 N N . LEU D 1 41 ? 47.567 -3.497 24.790 1.00 14.07 41 LEU D N 1
ATOM 4441 C CA . LEU D 1 41 ? 47.103 -4.867 24.679 1.00 13.60 41 LEU D CA 1
ATOM 4442 C C . LEU D 1 41 ? 47.904 -5.776 25.584 1.00 13.18 41 LEU D C 1
ATOM 4443 O O . LEU D 1 41 ? 47.362 -6.666 26.246 1.00 14.35 41 LEU D O 1
ATOM 4448 N N . LYS D 1 42 ? 49.232 -5.576 25.606 1.00 13.42 42 LYS D N 1
ATOM 4449 C CA . LYS D 1 42 ? 50.015 -6.404 26.502 1.00 14.09 42 LYS D CA 1
ATOM 4450 C C . LYS D 1 42 ? 49.641 -6.219 27.957 1.00 12.83 42 LYS D C 1
ATOM 4451 O O . LYS D 1 42 ? 49.484 -7.180 28.709 1.00 14.73 42 LYS D O 1
ATOM 4457 N N . GLN D 1 43 ? 49.460 -4.979 28.407 1.00 13.73 43 GLN D N 1
ATOM 4458 C CA . GLN D 1 43 ? 49.060 -4.748 29.780 1.00 12.92 43 GLN D CA 1
ATOM 4459 C C . GLN D 1 43 ? 47.685 -5.332 30.058 1.00 13.47 43 GLN D C 1
ATOM 4460 O O . GLN D 1 43 ? 47.464 -5.895 31.145 1.00 14.42 43 GLN D O 1
ATOM 4466 N N . LEU D 1 44 ? 46.745 -5.274 29.112 1.00 14.58 44 LEU D N 1
ATOM 4467 C CA . LEU D 1 44 ? 45.431 -5.863 29.294 1.00 14.06 44 LEU D CA 1
ATOM 4468 C C . LEU D 1 44 ? 45.555 -7.359 29.515 1.00 14.69 44 LEU D C 1
ATOM 4469 O O . LEU D 1 44 ? 44.945 -7.930 30.433 1.00 15.16 44 LEU D O 1
ATOM 4474 N N . GLN D 1 45 ? 46.360 -8.027 28.669 1.00 14.80 45 GLN D N 1
ATOM 4475 C CA . GLN D 1 45 ? 46.539 -9.474 28.845 1.00 14.43 45 GLN D CA 1
ATOM 4476 C C . GLN D 1 45 ? 47.192 -9.806 30.164 1.00 14.46 45 GLN D C 1
ATOM 4477 O O . GLN D 1 45 ? 46.790 -10.729 30.901 1.00 15.68 45 GLN D O 1
ATOM 4483 N N . ASP D 1 46 ? 48.210 -9.019 30.539 1.00 14.26 46 ASP D N 1
ATOM 4484 C CA . ASP D 1 46 ? 48.940 -9.224 31.779 1.00 13.93 46 ASP D CA 1
ATOM 4485 C C . ASP D 1 46 ? 48.043 -8.987 33.005 1.00 12.77 46 ASP D C 1
ATOM 4486 O O . ASP D 1 46 ? 48.083 -9.797 33.927 1.00 14.60 46 ASP D O 1
ATOM 4491 N N . ILE D 1 47 ? 47.266 -7.913 32.972 1.00 13.92 47 ILE D N 1
ATOM 4492 C CA . ILE D 1 47 ? 46.376 -7.592 34.076 1.00 14.41 47 ILE D CA 1
ATOM 4493 C C . ILE D 1 47 ? 45.272 -8.644 34.185 1.00 14.48 47 ILE D C 1
ATOM 4494 O O . ILE D 1 47 ? 44.930 -9.071 35.286 1.00 15.62 47 ILE D O 1
ATOM 4499 N N . LYS D 1 48 ? 44.681 -9.042 33.045 1.00 14.92 48 LYS D N 1
ATOM 4500 C CA . LYS D 1 48 ? 43.653 -10.085 33.117 1.00 16.15 48 LYS D CA 1
ATOM 4501 C C . LYS D 1 48 ? 44.213 -11.325 33.761 1.00 16.31 48 LYS D C 1
ATOM 4502 O O . LYS D 1 48 ? 43.586 -11.874 34.676 1.00 18.31 48 LYS D O 1
ATOM 4508 N N . ALA D 1 49 ? 45.384 -11.782 33.345 1.00 15.80 49 ALA D N 1
ATOM 4509 C CA . ALA D 1 49 ? 45.925 -13.034 33.875 1.00 17.40 49 ALA D CA 1
ATOM 4510 C C . ALA D 1 49 ? 46.328 -12.926 35.333 1.00 15.81 49 ALA D C 1
ATOM 4511 O O . ALA D 1 49 ? 46.170 -13.843 36.127 1.00 19.35 49 ALA D O 1
ATOM 4513 N N . GLY D 1 50 ? 46.891 -11.762 35.708 1.00 16.94 50 GLY D N 1
ATOM 4514 C CA . GLY D 1 50 ? 47.335 -11.619 37.093 1.00 16.68 50 GLY D CA 1
ATOM 4515 C C . GLY D 1 50 ? 46.270 -11.177 38.069 1.00 15.70 50 GLY D C 1
ATOM 4516 O O . GLY D 1 50 ? 46.532 -11.283 39.273 1.00 18.67 50 GLY D O 1
ATOM 4517 N N . SER D 1 51 ? 45.147 -10.684 37.611 1.00 15.39 51 SER D N 1
ATOM 4518 C CA . SER D 1 51 ? 44.145 -10.030 38.455 1.00 15.05 51 SER D CA 1
ATOM 4519 C C . SER D 1 51 ? 42.844 -10.823 38.539 1.00 16.40 51 SER D C 1
ATOM 4520 O O . SER D 1 51 ? 41.887 -10.410 39.182 1.00 19.43 51 SER D O 1
ATOM 4523 N N . THR D 1 52 ? 42.783 -11.997 37.958 1.00 16.77 52 THR D N 1
ATOM 4524 C CA . THR D 1 52 ? 41.580 -12.820 38.112 1.00 18.47 52 THR D CA 1
ATOM 4525 C C . THR D 1 52 ? 41.622 -13.503 39.467 1.00 17.79 52 THR D C 1
ATOM 4526 O O . THR D 1 52 ? 42.694 -13.903 39.952 1.00 18.52 52 THR D O 1
ATOM 4530 N N . PRO D 1 53 ? 40.486 -13.723 40.118 1.00 19.36 53 PRO D N 1
ATOM 4531 C CA . PRO D 1 53 ? 40.504 -14.518 41.348 1.00 19.87 53 PRO D CA 1
ATOM 4532 C C . PRO D 1 53 ? 41.134 -15.889 41.065 1.00 19.68 53 PRO D C 1
ATOM 4533 O O . PRO D 1 53 ? 40.839 -16.529 40.045 1.00 22.30 53 PRO D O 1
ATOM 4537 N N . GLY D 1 54 ? 42.085 -16.259 41.911 1.00 21.83 54 GLY D N 1
ATOM 4538 C CA . GLY D 1 54 ? 42.759 -17.539 41.837 1.00 23.89 54 GLY D CA 1
ATOM 4539 C C . GLY D 1 54 ? 43.945 -17.513 40.906 1.00 21.54 54 GLY D C 1
ATOM 4540 O O . GLY D 1 54 ? 44.526 -18.584 40.651 1.00 23.72 54 GLY D O 1
ATOM 4541 N N . ALA D 1 55 ? 44.337 -16.343 40.401 1.00 19.81 55 ALA D N 1
ATOM 4542 C CA . ALA D 1 55 ? 45.483 -16.325 39.517 1.00 21.43 55 ALA D CA 1
ATOM 4543 C C . ALA D 1 55 ? 46.737 -16.886 40.166 1.00 23.40 55 ALA D C 1
ATOM 4544 O O . ALA D 1 55 ? 47.034 -16.601 41.328 1.00 26.36 55 ALA D O 1
ATOM 4546 N N . PRO D 1 56 ? 47.535 -17.643 39.426 1.00 25.92 56 PRO D N 1
ATOM 4547 C CA . PRO D 1 56 ? 48.742 -18.183 40.051 1.00 28.99 56 PRO D CA 1
ATOM 4548 C C . PRO D 1 56 ? 49.704 -17.051 40.423 1.00 28.88 56 PRO D C 1
ATOM 4549 O O . PRO D 1 56 ? 49.767 -16.032 39.737 1.00 29.91 56 PRO D O 1
ATOM 4553 N N . GLU D 1 57 ? 50.444 -17.187 41.503 1.00 30.78 57 GLU D N 1
ATOM 4554 C CA . GLU D 1 57 ? 51.215 -16.033 41.976 1.00 33.83 57 GLU D CA 1
ATOM 4555 C C . GLU D 1 57 ? 52.293 -15.652 40.983 1.00 38.51 57 GLU D C 1
ATOM 4556 O O . GLU D 1 57 ? 52.987 -16.495 40.417 1.00 42.72 57 GLU D O 1
ATOM 4562 N N . GLY D 1 58 ? 52.447 -14.345 40.793 1.00 40.82 58 GLY D N 1
ATOM 4563 C CA . GLY D 1 58 ? 53.542 -13.762 40.056 1.00 40.38 58 GLY D CA 1
ATOM 4564 C C . GLY D 1 58 ? 53.362 -13.808 38.557 1.00 32.91 58 GLY D C 1
ATOM 4565 O O . GLY D 1 58 ? 54.236 -13.428 37.791 1.00 36.25 58 GLY D O 1
ATOM 4566 N N . VAL D 1 59 ? 52.217 -14.299 38.126 1.00 29.87 59 VAL D N 1
ATOM 4567 C CA . VAL D 1 59 ? 51.795 -14.283 36.732 1.00 25.54 59 VAL D CA 1
ATOM 4568 C C . VAL D 1 59 ? 51.286 -12.897 36.391 1.00 20.94 59 VAL D C 1
ATOM 4569 O O . VAL D 1 59 ? 50.553 -12.240 37.145 1.00 23.72 59 VAL D O 1
ATOM 4573 N N . GLY D 1 60 ? 51.648 -12.400 35.218 1.00 19.28 60 GLY D N 1
ATOM 4574 C CA . GLY D 1 60 ? 51.046 -11.190 34.730 1.00 17.43 60 GLY D CA 1
ATOM 4575 C C . GLY D 1 60 ? 51.321 -9.986 35.609 1.00 16.49 60 GLY D C 1
ATOM 4576 O O . GLY D 1 60 ? 52.437 -9.750 36.062 1.00 17.99 60 GLY D O 1
ATOM 4577 N N . ARG D 1 61 ? 50.268 -9.213 35.791 1.00 15.59 61 ARG D N 1
ATOM 4578 C CA . ARG D 1 61 ? 50.295 -7.976 36.546 1.00 14.23 61 ARG D CA 1
ATOM 4579 C C . ARG D 1 61 ? 49.050 -7.944 37.414 1.00 15.48 61 ARG D C 1
ATOM 4580 O O . ARG D 1 61 ? 47.927 -7.932 36.873 1.00 18.06 61 ARG D O 1
ATOM 4588 N N . LYS D 1 62 ? 49.221 -7.946 38.710 1.00 16.20 62 LYS D N 1
ATOM 4589 C CA . LYS D 1 62 ? 48.061 -7.984 39.610 1.00 16.13 62 LYS D CA 1
ATOM 4590 C C . LYS D 1 62 ? 47.662 -6.574 40.002 1.00 17.45 62 LYS D C 1
ATOM 4591 O O . LYS D 1 62 ? 48.407 -5.905 40.722 1.00 22.16 62 LYS D O 1
ATOM 4597 N N . VAL D 1 63 ? 46.515 -6.106 39.563 1.00 15.21 63 VAL D N 1
ATOM 4598 C CA . VAL D 1 63 ? 45.986 -4.780 39.899 1.00 14.57 63 VAL D CA 1
ATOM 4599 C C . VAL D 1 63 ? 44.761 -5.003 40.765 1.00 14.50 63 VAL D C 1
ATOM 4600 O O . VAL D 1 63 ? 43.733 -5.443 40.258 1.00 15.14 63 VAL D O 1
ATOM 4604 N N . LEU D 1 64 ? 44.871 -4.768 42.077 1.00 15.75 64 LEU D N 1
ATOM 4605 C CA . LEU D 1 64 ? 43.793 -5.218 42.964 1.00 15.92 64 LEU D CA 1
ATOM 4606 C C . LEU D 1 64 ? 42.511 -4.432 42.674 1.00 16.54 64 LEU D C 1
ATOM 4607 O O . LEU D 1 64 ? 41.434 -4.961 42.926 1.00 18.56 64 LEU D O 1
ATOM 4612 N N . GLU D 1 65 ? 42.615 -3.193 42.210 1.00 14.27 65 GLU D N 1
ATOM 4613 C CA . GLU D 1 65 ? 41.473 -2.374 41.829 1.00 15.17 65 GLU D CA 1
ATOM 4614 C C . GLU D 1 65 ? 40.746 -2.930 40.628 1.00 14.54 65 GLU D C 1
ATOM 4615 O O . GLU D 1 65 ? 39.617 -2.489 40.387 1.00 17.65 65 GLU D O 1
ATOM 4621 N N . MET D 1 66 ? 41.345 -3.820 39.847 1.00 14.44 66 MET D N 1
ATOM 4622 C CA . MET D 1 66 ? 40.762 -4.388 38.644 1.00 14.60 66 MET D CA 1
ATOM 4623 C C . MET D 1 66 ? 40.508 -5.886 38.750 1.00 15.23 66 MET D C 1
ATOM 4624 O O . MET D 1 66 ? 40.313 -6.534 37.728 1.00 16.16 66 MET D O 1
ATOM 4629 N N . THR D 1 67 ? 40.456 -6.424 39.983 1.00 14.68 67 THR D N 1
ATOM 4630 C CA . THR D 1 67 ? 40.237 -7.836 40.144 1.00 14.81 67 THR D CA 1
ATOM 4631 C C . THR D 1 67 ? 38.973 -8.274 39.413 1.00 16.24 67 THR D C 1
ATOM 4632 O O . THR D 1 67 ? 37.916 -7.699 39.662 1.00 17.72 67 THR D O 1
ATOM 4636 N N . GLY D 1 68 ? 39.134 -9.236 38.529 1.00 15.83 68 GLY D N 1
ATOM 4637 C CA . GLY D 1 68 ? 38.125 -9.853 37.718 1.00 16.34 68 GLY D CA 1
ATOM 4638 C C . GLY D 1 68 ? 37.518 -8.995 36.621 1.00 16.87 68 GLY D C 1
ATOM 4639 O O . GLY D 1 68 ? 36.675 -9.427 35.849 1.00 18.01 68 GLY D O 1
ATOM 4640 N N . MET D 1 69 ? 37.956 -7.750 36.515 1.00 17.04 69 MET D N 1
ATOM 4641 C CA . MET D 1 69 ? 37.303 -6.851 35.573 1.00 18.54 69 MET D CA 1
ATOM 4642 C C . MET D 1 69 ? 37.366 -7.239 34.122 1.00 18.20 69 MET D C 1
ATOM 4643 O O . MET D 1 69 ? 36.453 -6.981 33.339 1.00 20.70 69 MET D O 1
ATOM 4652 N N . LEU D 1 70 ? 38.478 -7.841 33.765 1.00 16.36 70 LEU D N 1
ATOM 4653 C CA . LEU D 1 70 ? 38.761 -8.250 32.399 1.00 16.08 70 LEU D CA 1
ATOM 4654 C C . LEU D 1 70 ? 38.352 -9.686 32.141 1.00 17.30 70 LEU D C 1
ATOM 4655 O O . LEU D 1 70 ? 38.452 -10.152 30.993 1.00 18.64 70 LEU D O 1
ATOM 4660 N N . ASP D 1 71 ? 37.868 -10.384 33.180 1.00 18.39 71 ASP D N 1
ATOM 4661 C CA . ASP D 1 71 ? 37.478 -11.771 32.956 1.00 19.27 71 ASP D CA 1
ATOM 4662 C C . ASP D 1 71 ? 36.372 -11.977 31.941 1.00 19.73 71 ASP D C 1
ATOM 4663 O O . ASP D 1 71 ? 36.439 -12.989 31.213 1.00 19.92 71 ASP D O 1
ATOM 4668 N N . PRO D 1 72 ? 35.361 -11.136 31.779 1.00 19.32 72 PRO D N 1
ATOM 4669 C CA . PRO D 1 72 ? 34.366 -11.415 30.730 1.00 21.32 72 PRO D CA 1
ATOM 4670 C C . PRO D 1 72 ? 34.828 -11.063 29.320 1.00 21.72 72 PRO D C 1
ATOM 4671 O O . PRO D 1 72 ? 34.059 -11.306 28.377 1.00 27.43 72 PRO D O 1
ATOM 4675 N N . LEU D 1 73 ? 36.007 -10.488 29.167 1.00 18.78 73 LEU D N 1
ATOM 4676 C CA . LEU D 1 73 ? 36.411 -9.937 27.870 1.00 18.39 73 LEU D CA 1
ATOM 4677 C C . LEU D 1 73 ? 37.247 -10.926 27.085 1.00 18.98 73 LEU D C 1
ATOM 4678 O O . LEU D 1 73 ? 38.213 -11.498 27.583 1.00 22.76 73 LEU D O 1
ATOM 4683 N N . SER D 1 74 ? 36.903 -11.116 25.817 1.00 19.06 74 SER D N 1
ATOM 4684 C CA . SER D 1 74 ? 37.663 -11.967 24.933 1.00 19.90 74 SER D CA 1
ATOM 4685 C C . SER D 1 74 ? 38.938 -11.263 24.487 1.00 17.79 74 SER D C 1
ATOM 4686 O O . SER D 1 74 ? 39.100 -10.067 24.633 1.00 16.98 74 SER D O 1
ATOM 4689 N N . ASP D 1 75 ? 39.847 -12.001 23.854 1.00 19.79 75 ASP D N 1
ATOM 4690 C CA . ASP D 1 75 ? 41.014 -11.459 23.181 1.00 18.34 75 ASP D CA 1
ATOM 4691 C C . ASP D 1 75 ? 40.577 -10.361 22.225 1.00 17.80 75 ASP D C 1
ATOM 4692 O O . ASP D 1 75 ? 41.220 -9.320 22.179 1.00 17.47 75 ASP D O 1
ATOM 4697 N N . GLN D 1 76 ? 39.512 -10.599 21.466 1.00 18.38 76 GLN D N 1
ATOM 4698 C CA . GLN D 1 76 ? 39.089 -9.607 20.495 1.00 18.11 76 GLN D CA 1
ATOM 4699 C C . GLN D 1 76 ? 38.634 -8.344 21.215 1.00 17.54 76 GLN D C 1
ATOM 4700 O O . GLN D 1 76 ? 38.900 -7.230 20.762 1.00 16.76 76 GLN D O 1
ATOM 4706 N N . ASP D 1 77 ? 37.920 -8.507 22.342 1.00 17.58 77 ASP D N 1
ATOM 4707 C CA . ASP D 1 77 ? 37.501 -7.373 23.122 1.00 16.55 77 ASP D CA 1
ATOM 4708 C C . ASP D 1 77 ? 38.695 -6.543 23.591 1.00 15.09 77 ASP D C 1
ATOM 4709 O O . ASP D 1 77 ? 38.700 -5.310 23.494 1.00 15.75 77 ASP D O 1
ATOM 4714 N N . LEU D 1 78 ? 39.694 -7.242 24.114 1.00 15.64 78 LEU D N 1
ATOM 4715 C CA . LEU D 1 78 ? 40.882 -6.545 24.617 1.00 14.94 78 LEU D CA 1
ATOM 4716 C C . LEU D 1 78 ? 41.603 -5.827 23.482 1.00 14.26 78 LEU D C 1
ATOM 4717 O O . LEU D 1 78 ? 42.066 -4.706 23.625 1.00 15.91 78 LEU D O 1
ATOM 4722 N N . GLU D 1 79 ? 41.720 -6.453 22.330 1.00 15.49 79 GLU D N 1
ATOM 4723 C CA . GLU D 1 79 ? 42.320 -5.818 21.164 1.00 15.45 79 GLU D CA 1
ATOM 4724 C C . GLU D 1 79 ? 41.539 -4.583 20.727 1.00 16.46 79 GLU D C 1
ATOM 4725 O O . GLU D 1 79 ? 42.121 -3.529 20.411 1.00 15.36 79 GLU D O 1
ATOM 4731 N N . ASP D 1 80 ? 40.204 -4.663 20.715 1.00 16.83 80 ASP D N 1
ATOM 4732 C CA . ASP D 1 80 ? 39.367 -3.522 20.374 1.00 15.83 80 ASP D CA 1
ATOM 4733 C C . ASP D 1 80 ? 39.502 -2.372 21.385 1.00 15.50 80 ASP D C 1
ATOM 4734 O O . ASP D 1 80 ? 39.571 -1.194 20.995 1.00 15.55 80 ASP D O 1
ATOM 4739 N N . ILE D 1 81 ? 39.555 -2.719 22.666 1.00 14.74 81 ILE D N 1
ATOM 4740 C CA . ILE D 1 81 ? 39.772 -1.686 23.697 1.00 14.15 81 ILE D CA 1
ATOM 4741 C C . ILE D 1 81 ? 41.126 -1.015 23.551 1.00 13.71 81 ILE D C 1
ATOM 4742 O O . ILE D 1 81 ? 41.231 0.213 23.631 1.00 14.67 81 ILE D O 1
ATOM 4747 N N . ALA D 1 82 ? 42.178 -1.789 23.300 1.00 14.69 82 ALA D N 1
ATOM 4748 C CA . ALA D 1 82 ? 43.493 -1.212 23.111 1.00 14.36 82 ALA D CA 1
ATOM 4749 C C . ALA D 1 82 ? 43.486 -0.281 21.913 1.00 14.72 82 ALA D C 1
ATOM 4750 O O . ALA D 1 82 ? 44.048 0.804 21.957 1.00 16.45 82 ALA D O 1
ATOM 4752 N N . ALA D 1 83 ? 42.870 -0.716 20.801 1.00 14.68 83 ALA D N 1
ATOM 4753 C CA . ALA D 1 83 ? 42.781 0.150 19.626 1.00 15.76 83 ALA D CA 1
ATOM 4754 C C . ALA D 1 83 ? 42.009 1.419 19.981 1.00 15.55 83 ALA D C 1
ATOM 4755 O O . ALA D 1 83 ? 42.367 2.526 19.585 1.00 17.99 83 ALA D O 1
ATOM 4757 N N . TYR D 1 84 ? 40.904 1.309 20.711 1.00 15.59 84 TYR D N 1
ATOM 4758 C CA . TYR D 1 84 ? 40.072 2.445 21.078 1.00 16.27 84 TYR D CA 1
ATOM 4759 C C . TYR D 1 84 ? 40.862 3.481 21.875 1.00 14.77 84 TYR D C 1
ATOM 4760 O O . TYR D 1 84 ? 40.980 4.638 21.539 1.00 16.23 84 TYR D O 1
ATOM 4769 N N . PHE D 1 85 ? 41.440 3.055 23.003 1.00 14.96 85 PHE D N 1
ATOM 4770 C CA . PHE D 1 85 ? 42.154 4.015 23.848 1.00 14.49 85 PHE D CA 1
ATOM 4771 C C . PHE D 1 85 ? 43.363 4.611 23.119 1.00 15.07 85 PHE D C 1
ATOM 4772 O O . PHE D 1 85 ? 43.671 5.811 23.248 1.00 15.74 85 PHE D O 1
ATOM 4780 N N . SER D 1 86 ? 44.075 3.812 22.333 1.00 15.54 86 SER D N 1
ATOM 4781 C CA . SER D 1 86 ? 45.249 4.299 21.601 1.00 16.32 86 SER D CA 1
ATOM 4782 C C . SER D 1 86 ? 44.862 5.411 20.639 1.00 16.99 86 SER D C 1
ATOM 4783 O O . SER D 1 86 ? 45.645 6.290 20.322 1.00 19.74 86 SER D O 1
ATOM 4786 N N . SER D 1 87 ? 43.615 5.416 20.173 1.00 16.39 87 SER D N 1
ATOM 4787 C CA . SER D 1 87 ? 43.120 6.338 19.155 1.00 18.13 87 SER D CA 1
ATOM 4788 C C . SER D 1 87 ? 42.765 7.697 19.758 1.00 18.93 87 SER D C 1
ATOM 4789 O O . SER D 1 87 ? 42.570 8.656 19.020 1.00 20.88 87 SER D O 1
ATOM 4792 N N . GLN D 1 88 ? 42.680 7.756 21.084 1.00 18.33 88 GLN D N 1
ATOM 4793 C CA . GLN D 1 88 ? 42.324 9.009 21.765 1.00 18.26 88 GLN D CA 1
ATOM 4794 C C . GLN D 1 88 ? 43.548 9.918 21.915 1.00 19.95 88 GLN D C 1
ATOM 4795 O O . GLN D 1 88 ? 44.659 9.454 21.683 1.00 21.40 88 GLN D O 1
ATOM 4801 N N . LYS D 1 89 ? 43.288 11.174 22.242 1.00 23.70 89 LYS D N 1
ATOM 4802 C CA . LYS D 1 89 ? 44.311 12.200 22.441 1.00 22.32 89 LYS D CA 1
ATOM 4803 C C . LYS D 1 89 ? 44.574 12.318 23.937 1.00 22.14 89 LYS D C 1
ATOM 4804 O O . LYS D 1 89 ? 43.658 12.588 24.712 1.00 22.26 89 LYS D O 1
ATOM 4810 N N . GLY D 1 90 ? 45.811 12.097 24.353 1.00 23.00 90 GLY D N 1
ATOM 4811 C CA . GLY D 1 90 ? 46.192 12.244 25.750 1.00 22.89 90 GLY D CA 1
ATOM 4812 C C . GLY D 1 90 ? 46.219 13.694 26.202 1.00 23.39 90 GLY D C 1
ATOM 4813 O O . GLY D 1 90 ? 46.704 14.554 25.486 1.00 24.88 90 GLY D O 1
ATOM 4814 N N . SER D 1 91 ? 45.715 13.935 27.401 1.00 21.26 91 SER D N 1
ATOM 4815 C CA . SER D 1 91 ? 45.661 15.266 27.958 1.00 21.35 91 SER D CA 1
ATOM 4816 C C . SER D 1 91 ? 46.986 15.716 28.552 1.00 22.56 91 SER D C 1
ATOM 4817 O O . SER D 1 91 ? 47.784 14.915 29.035 1.00 25.58 91 SER D O 1
ATOM 4820 N N . VAL D 1 92 ? 47.209 17.023 28.529 1.00 24.85 92 VAL D N 1
ATOM 4821 C CA . VAL D 1 92 ? 48.495 17.516 29.041 1.00 27.94 92 VAL D CA 1
ATOM 4822 C C . VAL D 1 92 ? 48.515 17.532 30.556 1.00 24.77 92 VAL D C 1
ATOM 4823 O O . VAL D 1 92 ? 47.473 17.549 31.216 1.00 35.25 92 VAL D O 1
ATOM 4827 N N . GLY D 1 93 ? 49.668 17.491 31.153 1.00 21.92 93 GLY D N 1
ATOM 4828 C CA . GLY D 1 93 ? 49.846 17.646 32.581 1.00 21.48 93 GLY D CA 1
ATOM 4829 C C . GLY D 1 93 ? 50.921 18.694 32.844 1.00 21.12 93 GLY D C 1
ATOM 4830 O O . GLY D 1 93 ? 51.532 19.225 31.909 1.00 20.87 93 GLY D O 1
ATOM 4831 N N . TYR D 1 94 ? 51.132 18.977 34.121 1.00 21.45 94 TYR D N 1
ATOM 4832 C CA . TYR D 1 94 ? 52.004 20.041 34.550 1.00 25.90 94 TYR D CA 1
ATOM 4833 C C . TYR D 1 94 ? 53.069 19.533 35.513 1.00 20.10 94 TYR D C 1
ATOM 4834 O O . TYR D 1 94 ? 52.740 18.888 36.506 1.00 24.11 94 TYR D O 1
ATOM 4843 N N . ALA D 1 95 ? 54.320 19.844 35.203 1.00 19.08 95 ALA D N 1
ATOM 4844 C CA . ALA D 1 95 ? 55.442 19.562 36.080 1.00 20.65 95 ALA D CA 1
ATOM 4845 C C . ALA D 1 95 ? 55.589 20.634 37.155 1.00 22.88 95 ALA D C 1
ATOM 4846 O O . ALA D 1 95 ? 55.310 21.804 36.908 1.00 30.03 95 ALA D O 1
ATOM 4848 N N . ASP D 1 96 ? 56.034 20.198 38.329 1.00 21.03 96 ASP D N 1
ATOM 4849 C CA . ASP D 1 96 ? 56.454 21.124 39.341 1.00 24.20 96 ASP D CA 1
ATOM 4850 C C . ASP D 1 96 ? 57.798 21.699 38.885 1.00 21.04 96 ASP D C 1
ATOM 4851 O O . ASP D 1 96 ? 58.736 20.934 38.653 1.00 23.00 96 ASP D O 1
ATOM 4856 N N . PRO D 1 97 ? 57.910 23.028 38.812 1.00 26.38 97 PRO D N 1
ATOM 4857 C CA . PRO D 1 97 ? 59.137 23.612 38.287 1.00 25.84 97 PRO D CA 1
ATOM 4858 C C . PRO D 1 97 ? 60.438 23.208 38.973 1.00 20.63 97 PRO D C 1
ATOM 4859 O O . PRO D 1 97 ? 61.437 22.934 38.280 1.00 27.90 97 PRO D O 1
ATOM 4863 N N . ALA D 1 98 ? 60.501 23.169 40.287 1.00 19.33 98 ALA D N 1
ATOM 4864 C CA . ALA D 1 98 ? 61.704 22.757 41.023 1.00 18.99 98 ALA D CA 1
ATOM 4865 C C . ALA D 1 98 ? 61.955 21.266 40.865 1.00 18.45 98 ALA D C 1
ATOM 4866 O O . ALA D 1 98 ? 63.076 20.839 40.539 1.00 21.80 98 ALA D O 1
ATOM 4868 N N . LEU D 1 99 ? 60.939 20.416 41.034 1.00 18.61 99 LEU D N 1
ATOM 4869 C CA . LEU D 1 99 ? 61.166 18.968 40.851 1.00 17.36 99 LEU D CA 1
ATOM 4870 C C . LEU D 1 99 ? 61.584 18.618 39.429 1.00 17.15 99 LEU D C 1
ATOM 4871 O O . LEU D 1 99 ? 62.388 17.712 39.219 1.00 19.89 99 LEU D O 1
ATOM 4876 N N . ALA D 1 100 ? 61.046 19.408 38.497 1.00 19.68 100 ALA D N 1
ATOM 4877 C CA . ALA D 1 100 ? 61.228 19.081 37.083 1.00 19.13 100 ALA D CA 1
ATOM 4878 C C . ALA D 1 100 ? 62.672 19.266 36.675 1.00 19.99 100 ALA D C 1
ATOM 4879 O O . ALA D 1 100 ? 63.145 18.605 35.770 1.00 20.26 100 ALA D O 1
ATOM 4881 N N . LYS D 1 101 ? 63.438 20.164 37.308 1.00 18.26 101 LYS D N 1
ATOM 4882 C CA . LYS D 1 101 ? 64.818 20.313 36.877 1.00 18.32 101 LYS D CA 1
ATOM 4883 C C . LYS D 1 101 ? 65.583 19.043 37.144 1.00 17.54 101 LYS D C 1
ATOM 4884 O O . LYS D 1 101 ? 66.406 18.588 36.325 1.00 18.41 101 LYS D O 1
ATOM 4890 N N . GLN D 1 102 ? 65.362 18.456 38.309 1.00 20.98 102 GLN D N 1
ATOM 4891 C CA . GLN D 1 102 ? 66.084 17.233 38.616 1.00 21.48 102 GLN D CA 1
ATOM 4892 C C . GLN D 1 102 ? 65.523 16.086 37.806 1.00 17.74 102 GLN D C 1
ATOM 4893 O O . GLN D 1 102 ? 66.258 15.207 37.350 1.00 19.23 102 GLN D O 1
ATOM 4899 N N . GLY D 1 103 ? 64.207 16.040 37.638 1.00 16.74 103 GLY D N 1
ATOM 4900 C CA . GLY D 1 103 ? 63.596 15.005 36.816 1.00 17.28 103 GLY D CA 1
ATOM 4901 C C . GLY D 1 103 ? 64.082 15.046 35.391 1.00 16.99 103 GLY D C 1
ATOM 4902 O O . GLY D 1 103 ? 64.317 13.999 34.770 1.00 16.34 103 GLY D O 1
ATOM 4903 N N . GLU D 1 104 ? 64.285 16.258 34.855 1.00 15.96 104 GLU D N 1
ATOM 4904 C CA . GLU D 1 104 ? 64.761 16.385 33.478 1.00 17.21 104 GLU D CA 1
ATOM 4905 C C . GLU D 1 104 ? 66.166 15.811 33.324 1.00 15.67 104 GLU D C 1
ATOM 4906 O O . GLU D 1 104 ? 66.483 15.134 32.374 1.00 17.33 104 GLU D O 1
ATOM 4912 N N . LYS D 1 105 ? 67.042 16.128 34.289 1.00 17.51 105 LYS D N 1
ATOM 4913 C CA . LYS D 1 105 ? 68.421 15.627 34.304 1.00 19.30 105 LYS D CA 1
ATOM 4914 C C . LYS D 1 105 ? 68.469 14.111 34.288 1.00 15.88 105 LYS D C 1
ATOM 4915 O O . LYS D 1 105 ? 69.220 13.475 33.562 1.00 19.09 105 LYS D O 1
ATOM 4921 N N . LEU D 1 106 ? 67.593 13.542 35.107 1.00 16.53 106 LEU D N 1
ATOM 4922 C CA . LEU D 1 106 ? 67.551 12.086 35.229 1.00 16.60 106 LEU D CA 1
ATOM 4923 C C . LEU D 1 106 ? 66.973 11.497 33.959 1.00 16.04 106 LEU D C 1
ATOM 4924 O O . LEU D 1 106 ? 67.467 10.502 33.405 1.00 17.34 106 LEU D O 1
ATOM 4929 N N . PHE D 1 107 ? 65.903 12.118 33.440 1.00 15.66 107 PHE D N 1
ATOM 4930 C CA . PHE D 1 107 ? 65.265 11.564 32.249 1.00 15.81 107 PHE D CA 1
ATOM 4931 C C . PHE D 1 107 ? 66.181 11.620 31.038 1.00 15.77 107 PHE D C 1
ATOM 4932 O O . PHE D 1 107 ? 66.208 10.716 30.191 1.00 16.16 107 PHE D O 1
ATOM 4940 N N . ARG D 1 108 ? 66.943 12.711 30.938 1.00 17.23 108 ARG D N 1
ATOM 4941 C CA . ARG D 1 108 ? 67.788 12.940 29.741 1.00 17.24 108 ARG D CA 1
ATOM 4942 C C . ARG D 1 108 ? 69.175 12.345 29.888 1.00 17.26 108 ARG D C 1
ATOM 4943 O O . ARG D 1 108 ? 69.845 12.058 28.890 1.00 19.36 108 ARG D O 1
ATOM 4951 N N . GLY D 1 109 ? 69.645 12.188 31.124 1.00 18.88 109 GLY D N 1
ATOM 4952 C CA . GLY D 1 109 ? 71.020 11.765 31.355 1.00 19.24 109 GLY D CA 1
ATOM 4953 C C . GLY D 1 109 ? 71.185 10.514 32.162 1.00 16.19 109 GLY D C 1
ATOM 4954 O O . GLY D 1 109 ? 72.320 10.010 32.233 1.00 18.12 109 GLY D O 1
ATOM 4955 N N . GLY D 1 110 ? 70.132 9.960 32.783 1.00 16.50 110 GLY D N 1
ATOM 4956 C CA . GLY D 1 110 ? 70.298 8.724 33.533 1.00 15.07 110 GLY D CA 1
ATOM 4957 C C . GLY D 1 110 ? 71.205 8.982 34.727 1.00 14.81 110 GLY D C 1
ATOM 4958 O O . GLY D 1 110 ? 71.321 10.095 35.262 1.00 16.34 110 GLY D O 1
ATOM 4959 N N . LYS D 1 111 ? 71.815 7.897 35.183 1.00 15.64 111 LYS D N 1
ATOM 4960 C CA . LYS D 1 111 ? 72.790 7.907 36.269 1.00 16.49 111 LYS D CA 1
ATOM 4961 C C . LYS D 1 111 ? 73.957 7.054 35.799 1.00 15.84 111 LYS D C 1
ATOM 4962 O O . LYS D 1 111 ? 74.102 5.879 36.148 1.00 17.73 111 LYS D O 1
ATOM 4968 N N . LEU D 1 112 ? 74.784 7.634 34.917 1.00 17.95 112 LEU D N 1
ATOM 4969 C CA . LEU D 1 112 ? 75.795 6.866 34.221 1.00 19.77 112 LEU D CA 1
ATOM 4970 C C . LEU D 1 112 ? 76.723 6.163 35.195 1.00 19.19 112 LEU D C 1
ATOM 4971 O O . LEU D 1 112 ? 77.061 4.998 34.947 1.00 21.49 112 LEU D O 1
ATOM 4976 N N . ASP D 1 113 ? 77.170 6.839 36.259 1.00 22.26 113 ASP D N 1
ATOM 4977 C CA . ASP D 1 113 ? 78.184 6.166 37.069 1.00 25.20 113 ASP D CA 1
ATOM 4978 C C . ASP D 1 113 ? 77.519 5.124 37.957 1.00 25.08 113 ASP D C 1
ATOM 4979 O O . ASP D 1 113 ? 78.184 4.426 38.725 1.00 30.59 113 ASP D O 1
ATOM 4984 N N . GLN D 1 114 ? 76.213 4.975 37.885 1.00 22.43 114 GLN D N 1
ATOM 4985 C CA . GLN D 1 114 ? 75.531 3.862 38.551 1.00 23.79 114 GLN D CA 1
ATOM 4986 C C . GLN D 1 114 ? 75.039 2.848 37.529 1.00 21.04 114 GLN D C 1
ATOM 4987 O O . GLN D 1 114 ? 74.337 1.872 37.812 1.00 23.04 114 GLN D O 1
ATOM 4993 N N . GLY D 1 115 ? 75.420 3.023 36.257 1.00 18.95 115 GLY D N 1
ATOM 4994 C CA . GLY D 1 115 ? 75.052 2.063 35.239 1.00 19.60 115 GLY D CA 1
ATOM 4995 C C . GLY D 1 115 ? 73.646 2.237 34.708 1.00 16.22 115 GLY D C 1
ATOM 4996 O O . GLY D 1 115 ? 73.142 1.342 34.048 1.00 17.02 115 GLY D O 1
ATOM 4997 N N . MET D 1 116 ? 72.966 3.347 34.972 1.00 16.94 116 MET D N 1
ATOM 4998 C CA . MET D 1 116 ? 71.556 3.486 34.576 1.00 15.97 116 MET D CA 1
ATOM 4999 C C . MET D 1 116 ? 71.456 4.376 33.356 1.00 15.44 116 MET D C 1
ATOM 5000 O O . MET D 1 116 ? 71.878 5.525 33.448 1.00 15.68 116 MET D O 1
ATOM 5005 N N . PRO D 1 117 ? 70.894 3.897 32.269 1.00 15.68 117 PRO D N 1
ATOM 5006 C CA . PRO D 1 117 ? 70.755 4.767 31.086 1.00 15.67 117 PRO D CA 1
ATOM 5007 C C . PRO D 1 117 ? 69.656 5.797 31.280 1.00 15.10 117 PRO D C 1
ATOM 5008 O O . PRO D 1 117 ? 68.789 5.650 32.137 1.00 16.52 117 PRO D O 1
ATOM 5012 N N . ALA D 1 118 ? 69.705 6.827 30.455 1.00 15.96 118 ALA D N 1
ATOM 5013 C CA . ALA D 1 118 ? 68.642 7.796 30.308 1.00 15.65 118 ALA D CA 1
ATOM 5014 C C . ALA D 1 118 ? 67.382 7.116 29.742 1.00 15.48 118 ALA D C 1
ATOM 5015 O O . ALA D 1 118 ? 67.421 6.008 29.216 1.00 17.61 118 ALA D O 1
ATOM 5017 N N . CYS D 1 119 ? 66.278 7.809 29.880 1.00 15.00 119 CYS D N 1
ATOM 5018 C CA . CYS D 1 119 ? 64.954 7.292 29.548 1.00 14.29 119 CYS D CA 1
ATOM 5019 C C . CYS D 1 119 ? 64.498 7.662 28.146 1.00 15.17 119 CYS D C 1
ATOM 5020 O O . CYS D 1 119 ? 63.528 7.105 27.619 1.00 15.33 119 CYS D O 1
ATOM 5023 N N . THR D 1 120 ? 65.157 8.647 27.526 1.00 15.10 120 THR D N 1
ATOM 5024 C CA . THR D 1 120 ? 64.663 9.215 26.270 1.00 16.12 120 THR D CA 1
ATOM 5025 C C . THR D 1 120 ? 64.847 8.272 25.076 1.00 14.81 120 THR D C 1
ATOM 5026 O O . THR D 1 120 ? 64.049 8.349 24.136 1.00 15.85 120 THR D O 1
ATOM 5030 N N . GLY D 1 121 ? 65.854 7.412 25.050 1.00 15.59 121 GLY D N 1
ATOM 5031 C CA . GLY D 1 121 ? 66.036 6.550 23.893 1.00 17.12 121 GLY D CA 1
ATOM 5032 C C . GLY D 1 121 ? 64.912 5.568 23.734 1.00 15.83 121 GLY D C 1
ATOM 5033 O O . GLY D 1 121 ? 64.587 5.198 22.601 1.00 18.86 121 GLY D O 1
ATOM 5034 N N . CYS D 1 122 ? 64.268 5.151 24.837 1.00 14.03 122 CYS D N 1
ATOM 5035 C CA . CYS D 1 122 ? 63.133 4.251 24.805 1.00 14.34 122 CYS D CA 1
ATOM 5036 C C . CYS D 1 122 ? 61.800 4.976 24.860 1.00 13.15 122 CYS D C 1
ATOM 5037 O O . CYS D 1 122 ? 60.918 4.664 24.059 1.00 15.40 122 CYS D O 1
ATOM 5040 N N . HIS D 1 123 ? 61.666 5.915 25.791 1.00 13.48 123 HIS D N 1
ATOM 5041 C CA . HIS D 1 123 ? 60.351 6.559 25.993 1.00 13.17 123 HIS D CA 1
ATOM 5042 C C . HIS D 1 123 ? 60.185 7.824 25.167 1.00 13.39 123 HIS D C 1
ATOM 5043 O O . HIS D 1 123 ? 59.093 8.421 25.239 1.00 14.16 123 HIS D O 1
ATOM 5050 N N . ALA D 1 124 ? 61.226 8.190 24.443 1.00 14.08 124 ALA D N 1
ATOM 5051 C CA . ALA D 1 124 ? 61.274 9.320 23.543 1.00 14.70 124 ALA D CA 1
ATOM 5052 C C . ALA D 1 124 ? 61.569 10.626 24.285 1.00 14.41 124 ALA D C 1
ATOM 5053 O O . ALA D 1 124 ? 61.211 10.813 25.437 1.00 14.97 124 ALA D O 1
ATOM 5055 N N . PRO D 1 125 ? 62.241 11.567 23.618 1.00 15.70 125 PRO D N 1
ATOM 5056 C CA . PRO D 1 125 ? 62.545 12.839 24.284 1.00 16.25 125 PRO D CA 1
ATOM 5057 C C . PRO D 1 125 ? 61.316 13.601 24.714 1.00 16.15 125 PRO D C 1
ATOM 5058 O O . PRO D 1 125 ? 61.393 14.345 25.703 1.00 17.94 125 PRO D O 1
ATOM 5062 N N . ASN D 1 126 ? 60.202 13.448 24.013 1.00 16.09 126 ASN D N 1
ATOM 5063 C CA . ASN D 1 126 ? 58.940 14.073 24.365 1.00 16.13 126 ASN D CA 1
ATOM 5064 C C . ASN D 1 126 ? 57.999 13.109 25.053 1.00 14.97 126 ASN D C 1
ATOM 5065 O O . ASN D 1 126 ? 56.834 13.441 25.284 1.00 18.68 126 ASN D O 1
ATOM 5070 N N . GLY D 1 127 ? 58.490 11.933 25.446 1.00 15.04 127 GLY D N 1
ATOM 5071 C CA . GLY D 1 127 ? 57.676 11.052 26.247 1.00 14.26 127 GLY D CA 1
ATOM 5072 C C . GLY D 1 127 ? 56.626 10.267 25.511 1.00 13.41 127 GLY D C 1
ATOM 5073 O O . GLY D 1 127 ? 55.840 9.592 26.171 1.00 14.37 127 GLY D O 1
ATOM 5074 N N . VAL D 1 128 ? 56.585 10.288 24.180 1.00 14.89 128 VAL D N 1
ATOM 5075 C CA . VAL D 1 128 ? 55.508 9.630 23.450 1.00 15.39 128 VAL D CA 1
ATOM 5076 C C . VAL D 1 128 ? 55.656 8.128 23.375 1.00 15.98 128 VAL D C 1
ATOM 5077 O O . VAL D 1 128 ? 54.726 7.446 22.926 1.00 18.31 128 VAL D O 1
ATOM 5081 N N . GLY D 1 129 ? 56.803 7.584 23.809 1.00 14.95 129 GLY D N 1
ATOM 5082 C CA . GLY D 1 129 ? 56.953 6.135 23.718 1.00 15.79 129 GLY D CA 1
ATOM 5083 C C . GLY D 1 129 ? 57.390 5.717 22.324 1.00 15.27 129 GLY D C 1
ATOM 5084 O O . GLY D 1 129 ? 57.678 6.531 21.450 1.00 18.03 129 GLY D O 1
ATOM 5085 N N . ASN D 1 130 ? 57.343 4.406 22.150 1.00 15.32 130 ASN D N 1
ATOM 5086 C CA . ASN D 1 130 ? 57.684 3.768 20.900 1.00 15.63 130 ASN D CA 1
ATOM 5087 C C . ASN D 1 130 ? 56.825 2.505 20.764 1.00 16.00 130 ASN D C 1
ATOM 5088 O O . ASN D 1 130 ? 57.195 1.469 21.311 1.00 17.39 130 ASN D O 1
ATOM 5093 N N . ASP D 1 131 ? 55.721 2.572 20.050 1.00 18.91 131 ASP D N 1
ATOM 5094 C CA . ASP D 1 131 ? 54.754 1.467 20.030 1.00 22.10 131 ASP D CA 1
ATOM 5095 C C . ASP D 1 131 ? 55.341 0.257 19.355 1.00 21.75 131 ASP D C 1
ATOM 5096 O O . ASP D 1 131 ? 55.125 -0.836 19.808 1.00 22.80 131 ASP D O 1
ATOM 5101 N N . LEU D 1 132 ? 56.104 0.454 18.270 1.00 20.40 132 LEU D N 1
ATOM 5102 C CA . LEU D 1 132 ? 56.586 -0.793 17.654 1.00 22.71 132 LEU D CA 1
ATOM 5103 C C . LEU D 1 132 ? 57.544 -1.538 18.543 1.00 19.21 132 LEU D C 1
ATOM 5104 O O . LEU D 1 132 ? 57.642 -2.758 18.405 1.00 23.06 132 LEU D O 1
ATOM 5109 N N . ALA D 1 133 ? 58.240 -0.850 19.475 1.00 16.75 133 ALA D N 1
ATOM 5110 C CA . ALA D 1 133 ? 59.148 -1.506 20.409 1.00 16.08 133 ALA D CA 1
ATOM 5111 C C . ALA D 1 133 ? 58.419 -1.909 21.685 1.00 18.14 133 ALA D C 1
ATOM 5112 O O . ALA D 1 133 ? 59.041 -2.551 22.534 1.00 19.62 133 ALA D O 1
ATOM 5114 N N . GLY D 1 134 ? 57.167 -1.518 21.856 1.00 18.48 134 GLY D N 1
ATOM 5115 C CA . GLY D 1 134 ? 56.445 -1.738 23.061 1.00 19.14 134 GLY D CA 1
ATOM 5116 C C . GLY D 1 134 ? 56.857 -0.880 24.242 1.00 17.01 134 GLY D C 1
ATOM 5117 O O . GLY D 1 134 ? 56.602 -1.223 25.409 1.00 20.52 134 GLY D O 1
ATOM 5118 N N . PHE D 1 135 ? 57.496 0.239 24.005 1.00 14.34 135 PHE D N 1
ATOM 5119 C CA . PHE D 1 135 ? 57.907 1.173 25.058 1.00 13.63 135 PHE D CA 1
ATOM 5120 C C . PHE D 1 135 ? 56.759 2.157 25.284 1.00 11.94 135 PHE D C 1
ATOM 5121 O O . PHE D 1 135 ? 56.375 2.861 24.358 1.00 14.09 135 PHE D O 1
ATOM 5129 N N . PRO D 1 136 ? 56.174 2.165 26.462 1.00 12.67 136 PRO D N 1
ATOM 5130 C CA . PRO D 1 136 ? 54.945 2.996 26.630 1.00 12.00 136 PRO D CA 1
ATOM 5131 C C . PRO D 1 136 ? 55.259 4.495 26.553 1.00 12.07 136 PRO D C 1
ATOM 5132 O O . PRO D 1 136 ? 56.303 5.017 26.940 1.00 13.10 136 PRO D O 1
ATOM 5136 N N . LYS D 1 137 ? 54.186 5.187 26.119 1.00 12.26 137 LYS D N 1
ATOM 5137 C CA . LYS D 1 137 ? 54.080 6.613 26.335 1.00 12.48 137 LYS D CA 1
ATOM 5138 C C . LYS D 1 137 ? 54.051 6.931 27.827 1.00 11.99 137 LYS D C 1
ATOM 5139 O O . LYS D 1 137 ? 53.298 6.301 28.559 1.00 13.29 137 LYS D O 1
ATOM 5145 N N . LEU D 1 138 ? 54.814 7.890 28.247 1.00 12.20 138 LEU D N 1
ATOM 5146 C CA . LEU D 1 138 ? 54.845 8.429 29.599 1.00 12.86 138 LEU D CA 1
ATOM 5147 C C . LEU D 1 138 ? 54.374 9.876 29.699 1.00 13.42 138 LEU D C 1
ATOM 5148 O O . LEU D 1 138 ? 53.863 10.224 30.773 1.00 13.07 138 LEU D O 1
ATOM 5153 N N . GLY D 1 139 ? 54.542 10.666 28.642 1.00 14.17 139 GLY D N 1
ATOM 5154 C CA . GLY D 1 139 ? 54.312 12.101 28.752 1.00 14.64 139 GLY D CA 1
ATOM 5155 C C . GLY D 1 139 ? 52.882 12.373 29.199 1.00 14.82 139 GLY D C 1
ATOM 5156 O O . GLY D 1 139 ? 51.961 11.783 28.656 1.00 15.52 139 GLY D O 1
ATOM 5157 N N . GLY D 1 140 ? 52.705 13.252 30.186 1.00 14.42 140 GLY D N 1
ATOM 5158 C CA . GLY D 1 140 ? 51.410 13.666 30.645 1.00 14.17 140 GLY D CA 1
ATOM 5159 C C . GLY D 1 140 ? 50.788 12.723 31.650 1.00 13.08 140 GLY D C 1
ATOM 5160 O O . GLY D 1 140 ? 49.713 13.002 32.207 1.00 14.95 140 GLY D O 1
ATOM 5161 N N . GLN D 1 141 ? 51.440 11.594 31.943 1.00 12.82 141 GLN D N 1
ATOM 5162 C CA . GLN D 1 141 ? 50.903 10.649 32.904 1.00 12.84 141 GLN D CA 1
ATOM 5163 C C . GLN D 1 141 ? 50.870 11.264 34.292 1.00 12.78 141 GLN D C 1
ATOM 5164 O O . GLN D 1 141 ? 51.711 12.091 34.681 1.00 12.96 141 GLN D O 1
ATOM 5170 N N . HIS D 1 142 ? 49.889 10.844 35.085 1.00 13.19 142 HIS D N 1
ATOM 5171 C CA . HIS D 1 142 ? 49.823 11.330 36.472 1.00 13.09 142 HIS D CA 1
ATOM 5172 C C . HIS D 1 142 ? 51.053 10.911 37.281 1.00 12.18 142 HIS D C 1
ATOM 5173 O O . HIS D 1 142 ? 51.436 9.739 37.298 1.00 13.01 142 HIS D O 1
ATOM 5180 N N . ALA D 1 143 ? 51.647 11.878 37.972 1.00 13.93 143 ALA D N 1
ATOM 5181 C CA . ALA D 1 143 ? 52.853 11.642 38.749 1.00 13.65 143 ALA D CA 1
ATOM 5182 C C . ALA D 1 143 ? 52.686 10.541 39.805 1.00 13.30 143 ALA D C 1
ATOM 5183 O O . ALA D 1 143 ? 53.596 9.732 40.004 1.00 13.87 143 ALA D O 1
ATOM 5185 N N . ALA D 1 144 ? 51.559 10.492 40.506 1.00 13.71 144 ALA D N 1
ATOM 5186 C CA . ALA D 1 144 ? 51.395 9.477 41.542 1.00 13.52 144 ALA D CA 1
ATOM 5187 C C . ALA D 1 144 ? 51.467 8.093 40.903 1.00 13.44 144 ALA D C 1
ATOM 5188 O O . ALA D 1 144 ? 52.084 7.196 41.470 1.00 13.87 144 ALA D O 1
ATOM 5190 N N . TYR D 1 145 ? 50.803 7.916 39.759 1.00 12.93 145 TYR D N 1
ATOM 5191 C CA . TYR D 1 145 ? 50.828 6.632 39.052 1.00 12.19 145 TYR D CA 1
ATOM 5192 C C . TYR D 1 145 ? 52.246 6.296 38.653 1.00 11.30 145 TYR D C 1
ATOM 5193 O O . TYR D 1 145 ? 52.744 5.175 38.848 1.00 12.73 145 TYR D O 1
ATOM 5202 N N . THR D 1 146 ? 52.935 7.212 37.978 1.00 12.34 146 THR D N 1
ATOM 5203 C CA . THR D 1 146 ? 54.286 6.964 37.500 1.00 12.30 146 THR D CA 1
ATOM 5204 C C . THR D 1 146 ? 55.193 6.595 38.652 1.00 12.27 146 THR D C 1
ATOM 5205 O O . THR D 1 146 ? 56.013 5.684 38.582 1.00 12.79 146 THR D O 1
ATOM 5209 N N . ALA D 1 147 ? 55.077 7.347 39.743 1.00 12.70 147 ALA D N 1
ATOM 5210 C CA . ALA D 1 147 ? 55.904 7.079 40.910 1.00 12.91 147 ALA D CA 1
ATOM 5211 C C . ALA D 1 147 ? 55.683 5.674 41.467 1.00 12.68 147 ALA D C 1
ATOM 5212 O O . ALA D 1 147 ? 56.616 4.946 41.846 1.00 13.84 147 ALA D O 1
ATOM 5214 N N . LYS D 1 148 ? 54.408 5.260 41.527 1.00 12.26 148 LYS D N 1
ATOM 5215 C CA . LYS D 1 148 ? 54.105 3.901 41.993 1.00 12.61 148 LYS D CA 1
ATOM 5216 C C . LYS D 1 148 ? 54.741 2.867 41.072 1.00 12.24 148 LYS D C 1
ATOM 5217 O O . LYS D 1 148 ? 55.262 1.856 41.527 1.00 12.77 148 LYS D O 1
ATOM 5223 N N . GLN D 1 149 ? 54.700 3.105 39.750 1.00 11.93 149 GLN D N 1
ATOM 5224 C CA . GLN D 1 149 ? 55.270 2.128 38.845 1.00 11.96 149 GLN D CA 1
ATOM 5225 C C . GLN D 1 149 ? 56.778 2.020 39.022 1.00 12.59 149 GLN D C 1
ATOM 5226 O O . GLN D 1 149 ? 57.334 0.912 39.048 1.00 12.65 149 GLN D O 1
ATOM 5232 N N . LEU D 1 150 ? 57.450 3.170 39.118 1.00 12.06 150 LEU D N 1
ATOM 5233 C CA . LEU D 1 150 ? 58.899 3.103 39.300 1.00 11.98 150 LEU D CA 1
ATOM 5234 C C . LEU D 1 150 ? 59.247 2.425 40.617 1.00 12.74 150 LEU D C 1
ATOM 5235 O O . LEU D 1 150 ? 60.188 1.644 40.682 1.00 12.79 150 LEU D O 1
ATOM 5240 N N . THR D 1 151 ? 58.479 2.713 41.667 1.00 12.43 151 THR D N 1
ATOM 5241 C CA . THR D 1 151 ? 58.711 2.071 42.949 1.00 13.10 151 THR D CA 1
ATOM 5242 C C . THR D 1 151 ? 58.466 0.578 42.874 1.00 12.65 151 THR D C 1
ATOM 5243 O O . THR D 1 151 ? 59.229 -0.224 43.403 1.00 13.21 151 THR D O 1
ATOM 5247 N N . ASP D 1 152 ? 57.385 0.197 42.223 1.00 13.10 152 ASP D N 1
ATOM 5248 C CA . ASP D 1 152 ? 57.022 -1.213 42.101 1.00 13.43 152 ASP D CA 1
ATOM 5249 C C . ASP D 1 152 ? 58.049 -1.960 41.259 1.00 12.38 152 ASP D C 1
ATOM 5250 O O . ASP D 1 152 ? 58.417 -3.097 41.579 1.00 13.54 152 ASP D O 1
ATOM 5255 N N . PHE D 1 153 ? 58.574 -1.379 40.181 1.00 12.56 153 PHE D N 1
ATOM 5256 C CA . PHE D 1 153 ? 59.671 -2.013 39.456 1.00 13.05 153 PHE D CA 1
ATOM 5257 C C . PHE D 1 153 ? 60.919 -2.101 40.320 1.00 13.88 153 PHE D C 1
ATOM 5258 O O . PHE D 1 153 ? 61.571 -3.140 40.375 1.00 14.45 153 PHE D O 1
ATOM 5266 N N . ARG D 1 154 ? 61.266 -1.059 41.047 1.00 13.71 154 ARG D N 1
ATOM 5267 C CA . ARG D 1 154 ? 62.428 -1.103 41.930 1.00 14.28 154 ARG D CA 1
ATOM 5268 C C . ARG D 1 154 ? 62.343 -2.238 42.931 1.00 13.71 154 ARG D C 1
ATOM 5269 O O . ARG D 1 154 ? 63.308 -2.961 43.167 1.00 15.13 154 ARG D O 1
ATOM 5277 N N . GLU D 1 155 ? 61.167 -2.401 43.522 1.00 13.81 155 GLU D N 1
ATOM 5278 C CA . GLU D 1 155 ? 60.974 -3.374 44.562 1.00 14.84 155 GLU D CA 1
ATOM 5279 C C . GLU D 1 155 ? 60.634 -4.768 44.053 1.00 15.12 155 GLU D C 1
ATOM 5280 O O . GLU D 1 155 ? 60.480 -5.700 44.834 1.00 15.55 155 GLU D O 1
ATOM 5286 N N . GLY D 1 156 ? 60.536 -4.930 42.748 1.00 14.71 156 GLY D N 1
ATOM 5287 C CA . GLY D 1 156 ? 60.163 -6.216 42.199 1.00 16.42 156 GLY D CA 1
ATOM 5288 C C . GLY D 1 156 ? 58.711 -6.593 42.410 1.00 14.99 156 GLY D C 1
ATOM 5289 O O . GLY D 1 156 ? 58.348 -7.776 42.276 1.00 15.84 156 GLY D O 1
ATOM 5290 N N . ASN D 1 157 ? 57.851 -5.605 42.679 1.00 14.04 157 ASN D N 1
ATOM 5291 C CA . ASN D 1 157 ? 56.427 -5.835 42.758 1.00 15.95 157 ASN D CA 1
ATOM 5292 C C . ASN D 1 157 ? 55.713 -5.818 41.422 1.00 16.08 157 ASN D C 1
ATOM 5293 O O . ASN D 1 157 ? 54.626 -6.389 41.341 1.00 21.41 157 ASN D O 1
ATOM 5298 N N . ARG D 1 158 ? 56.311 -5.215 40.412 1.00 14.37 158 ARG D N 1
ATOM 5299 C CA . ARG D 1 158 ? 55.856 -5.299 39.037 1.00 13.48 158 ARG D CA 1
ATOM 5300 C C . ARG D 1 158 ? 56.939 -6.046 38.253 1.00 14.92 158 ARG D C 1
ATOM 5301 O O . ARG D 1 158 ? 58.089 -5.586 38.255 1.00 14.25 158 ARG D O 1
ATOM 5309 N N . THR D 1 159 ? 56.570 -7.151 37.613 1.00 14.12 159 THR D N 1
ATOM 5310 C CA . THR D 1 159 ? 57.547 -8.021 36.996 1.00 15.10 159 THR D CA 1
ATOM 5311 C C . THR D 1 159 ? 57.212 -8.337 35.557 1.00 15.03 159 THR D C 1
ATOM 5312 O O . THR D 1 159 ? 57.838 -9.216 34.962 1.00 14.95 159 THR D O 1
ATOM 5316 N N . ASN D 1 160 ? 56.272 -7.596 34.965 1.00 14.58 160 ASN D N 1
ATOM 5317 C CA . ASN D 1 160 ? 55.832 -7.945 33.619 1.00 14.46 160 ASN D CA 1
ATOM 5318 C C . ASN D 1 160 ? 56.672 -7.302 32.527 1.00 15.30 160 ASN D C 1
ATOM 5319 O O . ASN D 1 160 ? 56.317 -7.383 31.350 1.00 16.53 160 ASN D O 1
ATOM 5324 N N . ASP D 1 161 ? 57.838 -6.787 32.876 1.00 14.39 161 ASP D N 1
ATOM 5325 C CA . ASP D 1 161 ? 58.879 -6.545 31.898 1.00 16.37 161 ASP D CA 1
ATOM 5326 C C . ASP D 1 161 ? 59.615 -7.830 31.556 1.00 16.57 161 ASP D C 1
ATOM 5327 O O . ASP D 1 161 ? 60.421 -7.888 30.635 1.00 18.18 161 ASP D O 1
ATOM 5332 N N . GLY D 1 162 ? 59.357 -8.948 32.248 1.00 17.28 162 GLY D N 1
ATOM 5333 C CA . GLY D 1 162 ? 59.919 -10.185 31.770 1.00 18.51 162 GLY D CA 1
ATOM 5334 C C . GLY D 1 162 ? 61.411 -10.345 32.057 1.00 17.42 162 GLY D C 1
ATOM 5335 O O . GLY D 1 162 ? 62.022 -9.594 32.787 1.00 17.00 162 GLY D O 1
ATOM 5336 N N . ASP D 1 163 ? 61.977 -11.424 31.488 1.00 16.88 163 ASP D N 1
ATOM 5337 C CA . ASP D 1 163 ? 63.277 -11.910 31.941 1.00 18.38 163 ASP D CA 1
ATOM 5338 C C . ASP D 1 163 ? 64.435 -10.975 31.636 1.00 17.28 163 ASP D C 1
ATOM 5339 O O . ASP D 1 163 ? 65.438 -10.989 32.359 1.00 19.18 163 ASP D O 1
ATOM 5344 N N . THR D 1 164 ? 64.318 -10.130 30.617 1.00 17.06 164 THR D N 1
ATOM 5345 C CA . THR D 1 164 ? 65.408 -9.180 30.388 1.00 18.47 164 THR D CA 1
ATOM 5346 C C . THR D 1 164 ? 65.381 -8.053 31.392 1.00 16.27 164 THR D C 1
ATOM 5347 O O . THR D 1 164 ? 66.335 -7.287 31.500 1.00 17.90 164 THR D O 1
ATOM 5351 N N . MET D 1 165 ? 64.310 -7.942 32.173 1.00 16.12 165 MET D N 1
ATOM 5352 C CA . MET D 1 165 ? 64.314 -7.040 33.350 1.00 16.74 165 MET D CA 1
ATOM 5353 C C . MET D 1 165 ? 64.712 -5.612 33.037 1.00 14.80 165 MET D C 1
ATOM 5354 O O . MET D 1 165 ? 65.411 -4.952 33.802 1.00 16.32 165 MET D O 1
ATOM 5359 N N . ILE D 1 166 ? 64.246 -5.071 31.925 1.00 15.08 166 ILE D N 1
ATOM 5360 C CA . ILE D 1 166 ? 64.645 -3.716 31.537 1.00 15.18 166 ILE D CA 1
ATOM 5361 C C . ILE D 1 166 ? 64.234 -2.722 32.591 1.00 14.32 166 ILE D C 1
ATOM 5362 O O . ILE D 1 166 ? 65.096 -1.955 33.040 1.00 14.24 166 ILE D O 1
ATOM 5367 N N . MET D 1 167 ? 62.991 -2.720 33.041 1.00 13.87 167 MET D N 1
ATOM 5368 C CA . MET D 1 167 ? 62.559 -1.679 33.965 1.00 13.67 167 MET D CA 1
ATOM 5369 C C . MET D 1 167 ? 62.922 -2.009 35.396 1.00 13.39 167 MET D C 1
ATOM 5370 O O . MET D 1 167 ? 63.247 -1.125 36.190 1.00 13.48 167 MET D O 1
ATOM 5375 N N . ARG D 1 168 ? 62.923 -3.285 35.800 1.00 13.37 168 ARG D N 1
ATOM 5376 C CA . ARG D 1 168 ? 63.399 -3.602 37.134 1.00 14.21 168 ARG D CA 1
ATOM 5377 C C . ARG D 1 168 ? 64.869 -3.265 37.254 1.00 14.41 168 ARG D C 1
ATOM 5378 O O . ARG D 1 168 ? 65.340 -2.835 38.296 1.00 15.46 168 ARG D O 1
ATOM 5386 N N . GLY D 1 169 ? 65.629 -3.428 36.175 1.00 14.17 169 GLY D N 1
ATOM 5387 C CA . GLY D 1 169 ? 67.028 -3.098 36.228 1.00 15.22 169 GLY D CA 1
ATOM 5388 C C . GLY D 1 169 ? 67.288 -1.611 36.217 1.00 14.39 169 GLY D C 1
ATOM 5389 O O . GLY D 1 169 ? 68.193 -1.148 36.915 1.00 15.26 169 GLY D O 1
ATOM 5390 N N . VAL D 1 170 ? 66.509 -0.842 35.478 1.00 14.54 170 VAL D N 1
ATOM 5391 C CA . VAL D 1 170 ? 66.594 0.607 35.520 1.00 14.15 170 VAL D CA 1
ATOM 5392 C C . VAL D 1 170 ? 66.206 1.126 36.897 1.00 13.61 170 VAL D C 1
ATOM 5393 O O . VAL D 1 170 ? 66.935 1.918 37.512 1.00 15.06 170 VAL D O 1
ATOM 5397 N N . ALA D 1 171 ? 65.055 0.688 37.412 1.00 13.36 171 ALA D N 1
ATOM 5398 C CA . ALA D 1 171 ? 64.493 1.273 38.602 1.00 13.79 171 ALA D CA 1
ATOM 5399 C C . ALA D 1 171 ? 65.250 0.867 39.857 1.00 14.37 171 ALA D C 1
ATOM 5400 O O . ALA D 1 171 ? 65.147 1.555 40.879 1.00 14.76 171 ALA D O 1
ATOM 5402 N N . ALA D 1 172 ? 66.026 -0.214 39.815 1.00 14.87 172 ALA D N 1
ATOM 5403 C CA . ALA D 1 172 ? 66.858 -0.621 40.961 1.00 15.40 172 ALA D CA 1
ATOM 5404 C C . ALA D 1 172 ? 67.796 0.516 41.380 1.00 15.63 172 ALA D C 1
ATOM 5405 O O . ALA D 1 172 ? 68.256 0.509 42.500 1.00 20.42 172 ALA D O 1
ATOM 5407 N N . LYS D 1 173 ? 68.120 1.431 40.467 1.00 16.44 173 LYS D N 1
ATOM 5408 C CA . LYS D 1 173 ? 69.103 2.480 40.718 1.00 16.88 173 LYS D CA 1
ATOM 5409 C C . LYS D 1 173 ? 68.452 3.761 41.198 1.00 17.34 173 LYS D C 1
ATOM 5410 O O . LYS D 1 173 ? 69.153 4.737 41.395 1.00 19.70 173 LYS D O 1
ATOM 5416 N N . LEU D 1 174 ? 67.130 3.827 41.389 1.00 16.21 174 LEU D N 1
ATOM 5417 C CA . LEU D 1 174 ? 66.453 5.066 41.687 1.00 15.85 174 LEU D CA 1
ATOM 5418 C C . LEU D 1 174 ? 66.118 5.207 43.167 1.00 14.83 174 LEU D C 1
ATOM 5419 O O . LEU D 1 174 ? 65.541 4.297 43.760 1.00 17.41 174 LEU D O 1
ATOM 5424 N N . SER D 1 175 ? 66.454 6.362 43.736 1.00 15.99 175 SER D N 1
ATOM 5425 C CA . SER D 1 175 ? 66.023 6.666 45.108 1.00 17.14 175 SER D CA 1
ATOM 5426 C C . SER D 1 175 ? 64.597 7.163 45.102 1.00 14.60 175 SER D C 1
ATOM 5427 O O . SER D 1 175 ? 64.010 7.478 44.066 1.00 15.08 175 SER D O 1
ATOM 5430 N N . ASN D 1 176 ? 64.005 7.270 46.276 1.00 16.49 176 ASN D N 1
ATOM 5431 C CA . ASN D 1 176 ? 62.668 7.846 46.381 1.00 16.53 176 ASN D CA 1
ATOM 5432 C C . ASN D 1 176 ? 62.619 9.260 45.813 1.00 16.26 176 ASN D C 1
ATOM 5433 O O . ASN D 1 176 ? 61.687 9.602 45.102 1.00 16.30 176 ASN D O 1
ATOM 5438 N N . LYS D 1 177 ? 63.621 10.079 46.119 1.00 17.57 177 LYS D N 1
ATOM 5439 C CA . LYS D 1 177 ? 63.678 11.432 45.588 1.00 17.29 177 LYS D CA 1
ATOM 5440 C C . LYS D 1 177 ? 63.812 11.440 44.083 1.00 16.40 177 LYS D C 1
ATOM 5441 O O . LYS D 1 177 ? 63.176 12.254 43.405 1.00 16.08 177 LYS D O 1
ATOM 5447 N N . ASP D 1 178 ? 64.634 10.549 43.542 1.00 15.43 178 ASP D N 1
ATOM 5448 C CA . ASP D 1 178 ? 64.738 10.425 42.101 1.00 14.94 178 ASP D CA 1
ATOM 5449 C C . ASP D 1 178 ? 63.375 10.110 41.458 1.00 14.19 178 ASP D C 1
ATOM 5450 O O . ASP D 1 178 ? 63.004 10.702 40.437 1.00 15.13 178 ASP D O 1
ATOM 5455 N N . ILE D 1 179 ? 62.630 9.188 42.039 1.00 14.56 179 ILE D N 1
ATOM 5456 C CA . ILE D 1 179 ? 61.329 8.796 41.517 1.00 13.28 179 ILE D CA 1
ATOM 5457 C C . ILE D 1 179 ? 60.351 9.953 41.608 1.00 13.67 179 ILE D C 1
ATOM 5458 O O . ILE D 1 179 ? 59.584 10.222 40.666 1.00 14.84 179 ILE D O 1
ATOM 5463 N N . GLU D 1 180 ? 60.362 10.699 42.716 1.00 14.20 180 GLU D N 1
ATOM 5464 C CA . GLU D 1 180 ? 59.507 11.866 42.822 1.00 15.61 180 GLU D CA 1
ATOM 5465 C C . GLU D 1 180 ? 59.814 12.885 41.719 1.00 15.80 180 GL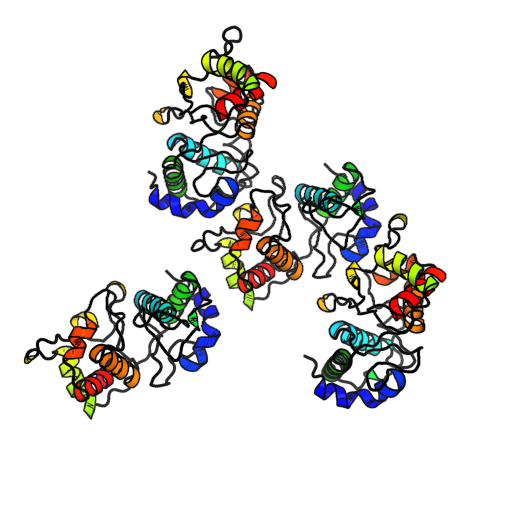U D C 1
ATOM 5466 O O . GLU D 1 180 ? 58.906 13.434 41.067 1.00 15.63 180 GLU D O 1
ATOM 5472 N N . ALA D 1 181 ? 61.093 13.169 41.508 1.00 14.98 181 ALA D N 1
ATOM 5473 C CA . ALA D 1 181 ? 61.487 14.156 40.508 1.00 15.93 181 ALA D CA 1
ATOM 5474 C C . ALA D 1 181 ? 61.136 13.679 39.099 1.00 14.08 181 ALA D C 1
ATOM 5475 O O . ALA D 1 181 ? 60.561 14.450 38.289 1.00 14.72 181 ALA D O 1
ATOM 5477 N N . LEU D 1 182 ? 61.485 12.448 38.758 1.00 14.61 182 LEU D N 1
ATOM 5478 C CA . LEU D 1 182 ? 61.136 11.924 37.455 1.00 14.25 182 LEU D CA 1
ATOM 5479 C C . LEU D 1 182 ? 59.638 11.999 37.191 1.00 13.50 182 LEU D C 1
ATOM 5480 O O . LEU D 1 182 ? 59.198 12.367 36.089 1.00 14.01 182 LEU D O 1
ATOM 5485 N N . SER D 1 183 ? 58.873 11.613 38.173 1.00 13.21 183 SER D N 1
ATOM 5486 C CA . SER D 1 183 ? 57.416 11.493 37.975 1.00 13.91 183 SER D CA 1
ATOM 5487 C C . SER D 1 183 ? 56.796 12.852 37.720 1.00 14.14 183 SER D C 1
ATOM 5488 O O . SER D 1 183 ? 55.861 12.961 36.935 1.00 14.62 183 SER D O 1
ATOM 5491 N N . SER D 1 184 ? 57.299 13.890 38.381 1.00 13.67 184 SER D N 1
ATOM 5492 C CA . SER D 1 184 ? 56.789 15.255 38.145 1.00 14.67 184 SER D CA 1
ATOM 5493 C C . SER D 1 184 ? 57.196 15.721 36.757 1.00 13.89 184 SER D C 1
ATOM 5494 O O . SER D 1 184 ? 56.406 16.269 35.983 1.00 14.36 184 SER D O 1
ATOM 5497 N N . TYR D 1 185 ? 58.479 15.564 36.389 1.00 14.39 185 TYR D N 1
ATOM 5498 C CA . TYR D 1 185 ? 58.935 15.965 35.055 1.00 13.84 185 TYR D CA 1
ATOM 5499 C C . TYR D 1 185 ? 58.109 15.294 33.970 1.00 14.23 185 TYR D C 1
ATOM 5500 O O . TYR D 1 185 ? 57.657 15.907 33.006 1.00 14.04 185 TYR D O 1
ATOM 5509 N N . ILE D 1 186 ? 57.894 13.985 34.127 1.00 13.68 186 ILE D N 1
ATOM 5510 C CA . ILE D 1 186 ? 57.147 13.210 33.134 1.00 12.95 186 ILE D CA 1
ATOM 5511 C C . ILE D 1 186 ? 55.741 13.719 32.984 1.00 13.66 186 ILE D C 1
ATOM 5512 O O . ILE D 1 186 ? 55.182 13.759 31.908 1.00 14.66 186 ILE D O 1
ATOM 5517 N N . GLN D 1 187 ? 55.111 14.110 34.084 1.00 14.19 187 GLN D N 1
ATOM 5518 C CA . GLN D 1 187 ? 53.758 14.675 34.039 1.00 14.58 187 GLN D CA 1
ATOM 5519 C C . GLN D 1 187 ? 53.680 15.866 33.107 1.00 15.39 187 GLN D C 1
ATOM 5520 O O . GLN D 1 187 ? 52.670 16.042 32.425 1.00 16.53 187 GLN D O 1
ATOM 5526 N N . GLY D 1 188 ? 54.723 16.688 33.066 1.00 16.22 188 GLY D N 1
ATOM 5527 C CA . GLY D 1 188 ? 54.783 17.860 32.223 1.00 16.54 188 GLY D CA 1
ATOM 5528 C C . GLY D 1 188 ? 55.303 17.638 30.836 1.00 18.34 188 GLY D C 1
ATOM 5529 O O . GLY D 1 188 ? 55.241 18.527 29.952 1.00 21.23 188 GLY D O 1
ATOM 5530 N N . LEU D 1 189 ? 55.829 16.465 30.566 1.00 17.49 189 LEU D N 1
ATOM 5531 C CA . LEU D 1 189 ? 56.462 16.169 29.273 1.00 19.04 189 LEU D CA 1
ATOM 5532 C C . LEU D 1 189 ? 55.407 16.015 28.201 1.00 21.06 189 LEU D C 1
ATOM 5533 O O . LEU D 1 189 ? 54.383 15.352 28.435 1.00 22.87 189 LEU D O 1
ATOM 5538 N N . HIS D 1 190 ? 55.630 16.580 27.028 1.00 24.44 190 HIS D N 1
ATOM 5539 C CA . HIS D 1 190 ? 54.645 16.591 25.958 1.00 28.56 190 HIS D CA 1
ATOM 5540 C C . HIS D 1 190 ? 55.340 16.754 24.608 1.00 33.15 190 HIS D C 1
ATOM 5541 O O . HIS D 1 190 ? 54.712 16.379 23.600 1.00 33.33 190 HIS D O 1
#

Radius of gyration: 34.85 Å; Cα contacts (8 Å, |Δi|>4): 1594; chains: 4; bounding box: 97×42×102 Å

Nearest PDB structures (foldseek):
  1m6z-assembly4_D  TM=9.979E-01  e=6.142E-34  Stutzerimonas stutzeri
  8smr-assembly1_N  TM=9.877E-01  e=2.894E-26  Pseudomonas aeruginosa
  6q2u-assembly1_A  TM=9.884E-01  e=5.806E-23  Pseudomonas aeruginosa
  8uf3-assembly2_B  TM=8.785E-01  e=1.398E-15  Neisseria gonorrhoeae F62
  5lo9-assembly1_B  TM=8.450E-01  e=3.074E-10  Marichromatium purpuratum 984